Protein AF-0000000080534822 (afdb_homodimer)

Structure (mmCIF, N/CA/C/O backbone):
data_AF-0000000080534822-model_v1
#
loop_
_entity.id
_entity.type
_entity.pdbx_description
1 polymer 'Transmembrane HemY porphyrin biosynthesis protein'
#
loop_
_atom_site.group_PDB
_atom_site.id
_atom_site.type_symbol
_atom_site.label_atom_id
_atom_site.label_alt_id
_atom_site.label_comp_id
_atom_site.label_asym_id
_atom_site.label_entity_id
_atom_site.label_seq_id
_atom_site.pdbx_PDB_ins_code
_atom_site.Cartn_x
_atom_site.Cartn_y
_atom_site.Cartn_z
_atom_site.occupancy
_atom_site.B_iso_or_equiv
_atom_site.auth_seq_id
_atom_site.auth_comp_id
_atom_site.auth_asym_id
_atom_site.auth_atom_id
_atom_site.pdbx_PDB_model_num
ATOM 1 N N . MET A 1 1 ? -11.164 49.094 17.672 1 33.31 1 MET A N 1
ATOM 2 C CA . MET A 1 1 ? -11.812 50.375 17.422 1 33.31 1 MET A CA 1
ATOM 3 C C . MET A 1 1 ? -11.477 51.375 18.531 1 33.31 1 MET A C 1
ATOM 5 O O . MET A 1 1 ? -11.773 52.562 18.406 1 33.31 1 MET A O 1
ATOM 9 N N . LYS A 1 2 ? -11.211 50.75 19.734 1 49.88 2 LYS A N 1
ATOM 10 C CA . LYS A 1 2 ? -11.367 51.469 21 1 49.88 2 LYS A CA 1
ATOM 11 C C . LYS A 1 2 ? -10.117 52.281 21.328 1 49.88 2 LYS A C 1
ATOM 13 O O . LYS A 1 2 ? -10.117 53.062 22.281 1 49.88 2 LYS A O 1
ATOM 18 N N . PRO A 1 3 ? -8.992 51.906 20.75 1 45.91 3 PRO A N 1
ATOM 19 C CA . PRO A 1 3 ? -7.832 52.656 21.25 1 45.91 3 PRO A CA 1
ATOM 20 C C . PRO A 1 3 ? -7.816 54.094 20.781 1 45.91 3 PRO A C 1
ATOM 22 O O . PRO A 1 3 ? -7.359 55 21.5 1 45.91 3 PRO A O 1
ATOM 25 N N . LEU A 1 4 ? -8.336 54.312 19.578 1 47 4 LEU A N 1
ATOM 26 C CA . LEU A 1 4 ? -8.43 55.688 19.062 1 47 4 LEU A CA 1
ATOM 27 C C . LEU A 1 4 ? -9.383 56.531 19.906 1 47 4 LEU A C 1
ATOM 29 O O . LEU A 1 4 ? -9.133 57.719 20.156 1 47 4 LEU A O 1
ATOM 33 N N . GLN A 1 5 ? -10.398 55.875 20.391 1 49.84 5 GLN A N 1
ATOM 34 C CA . GLN A 1 5 ? -11.367 56.594 21.219 1 49.84 5 GLN A CA 1
ATOM 35 C C . GLN A 1 5 ? -10.75 56.969 22.562 1 49.84 5 GLN A C 1
ATOM 37 O O . GLN A 1 5 ? -10.992 58.094 23.078 1 49.84 5 GLN A O 1
ATOM 42 N N . SER A 1 6 ? -9.891 56.125 23 1 52.34 6 SER A N 1
ATOM 43 C CA . SER A 1 6 ? -9.258 56.406 24.281 1 52.34 6 SER A CA 1
ATOM 44 C C . SER A 1 6 ? -8.234 57.531 24.156 1 52.34 6 SER A C 1
ATOM 46 O O . SER A 1 6 ? -8.109 58.375 25.047 1 52.34 6 SER A O 1
ATOM 48 N N . LEU A 1 7 ? -7.57 57.562 23.047 1 51.44 7 LEU A N 1
ATOM 49 C CA . LEU A 1 7 ? -6.633 58.656 22.781 1 51.44 7 LEU A CA 1
ATOM 50 C C . LEU A 1 7 ? -7.375 59.969 22.609 1 51.44 7 LEU A C 1
ATOM 52 O O . LEU A 1 7 ? -6.941 61 23.141 1 51.44 7 LEU A O 1
ATOM 56 N N . VAL A 1 8 ? -8.477 59.938 21.891 1 53.88 8 VAL A N 1
ATOM 57 C CA . VAL A 1 8 ? -9.297 61.125 21.703 1 53.88 8 VAL A CA 1
ATOM 58 C C . VAL A 1 8 ? -9.859 61.562 23.047 1 53.88 8 VAL A C 1
ATOM 60 O O . VAL A 1 8 ? -9.875 62.75 23.359 1 53.88 8 VAL A O 1
ATOM 63 N N . VAL A 1 9 ? -10.203 60.594 23.875 1 55.69 9 VAL A N 1
ATOM 64 C CA . VAL A 1 9 ? -10.727 60.906 25.203 1 55.69 9 VAL A CA 1
ATOM 65 C C . VAL A 1 9 ? -9.617 61.469 26.078 1 55.69 9 VAL A C 1
ATOM 67 O O . VAL A 1 9 ? -9.828 62.438 26.812 1 55.69 9 VAL A O 1
ATOM 70 N N . LEU A 1 10 ? -8.406 60.969 25.828 1 54.16 10 LEU A N 1
ATOM 71 C CA . LEU A 1 10 ? -7.258 61.438 26.594 1 54.16 10 LEU A CA 1
ATOM 72 C C . LEU A 1 10 ? -6.832 62.844 26.109 1 54.16 10 LEU A C 1
ATOM 74 O O . LEU A 1 10 ? -6.551 63.719 26.922 1 54.16 10 LEU A O 1
ATOM 78 N N . LEU A 1 11 ? -6.84 63.031 24.828 1 55.34 11 LEU A N 1
ATOM 79 C CA . LEU A 1 11 ? -6.539 64.375 24.266 1 55.34 11 LEU A CA 1
ATOM 80 C C . LEU A 1 11 ? -7.598 65.375 24.672 1 55.34 11 LEU A C 1
ATOM 82 O O . LEU A 1 11 ? -7.273 66.5 25 1 55.34 11 LEU A O 1
ATOM 86 N N . LEU A 1 12 ? -8.812 64.875 24.609 1 54.03 12 LEU A N 1
ATOM 87 C CA . LEU A 1 12 ? -9.898 65.75 25.062 1 54.03 12 LEU A CA 1
ATOM 88 C C . LEU A 1 12 ? -9.773 66.062 26.547 1 54.03 12 LEU A C 1
ATOM 90 O O . LEU A 1 12 ? -10 67.188 26.969 1 54.03 12 LEU A O 1
ATOM 94 N N . ALA A 1 13 ? -9.25 65.125 27.234 1 57.16 13 ALA A N 1
ATOM 95 C CA . ALA A 1 13 ? -9.062 65.312 28.672 1 57.16 13 ALA A CA 1
ATOM 96 C C . ALA A 1 13 ? -7.906 66.25 28.953 1 57.16 13 ALA A C 1
ATOM 98 O O . ALA A 1 13 ? -8.008 67.125 29.828 1 57.16 13 ALA A O 1
ATOM 99 N N . VAL A 1 14 ? -6.84 66.188 28.188 1 58.12 14 VAL A N 1
ATOM 100 C CA . VAL A 1 14 ? -5.703 67.125 28.344 1 58.12 14 VAL A CA 1
ATOM 101 C C . VAL A 1 14 ? -6.078 68.5 27.859 1 58.12 14 VAL A C 1
ATOM 103 O O . VAL A 1 14 ? -5.738 69.5 28.5 1 58.12 14 VAL A O 1
ATOM 106 N N . ALA A 1 15 ? -6.812 68.562 26.75 1 55.88 15 ALA A N 1
ATOM 107 C CA . ALA A 1 15 ? -7.285 69.812 26.25 1 55.88 15 ALA A CA 1
ATOM 108 C C . ALA A 1 15 ? -8.219 70.5 27.266 1 55.88 15 ALA A C 1
ATOM 110 O O . ALA A 1 15 ? -8.109 71.688 27.516 1 55.88 15 ALA A O 1
ATOM 111 N N . ILE A 1 16 ? -9.086 69.75 27.844 1 55.38 16 ILE A N 1
ATOM 112 C CA . ILE A 1 16 ? -9.992 70.25 28.859 1 55.38 16 ILE A CA 1
ATOM 113 C C . ILE A 1 16 ? -9.203 70.688 30.094 1 55.38 16 ILE A C 1
ATOM 115 O O . ILE A 1 16 ? -9.492 71.688 30.703 1 55.38 16 ILE A O 1
ATOM 119 N N . GLY A 1 17 ? -8.172 69.938 30.312 1 54.22 17 GLY A N 1
ATOM 120 C CA . GLY A 1 17 ? -7.328 70.312 31.453 1 54.22 17 GLY A CA 1
ATOM 121 C C . GLY A 1 17 ? -6.57 71.625 31.234 1 54.22 17 GLY A C 1
ATOM 122 O O . GLY A 1 17 ? -6.496 72.438 32.125 1 54.22 17 GLY A O 1
ATOM 123 N N . VAL A 1 18 ? -6.062 71.75 30.047 1 54.41 18 VAL A N 1
ATOM 124 C CA . VAL A 1 18 ? -5.336 73 29.719 1 54.41 18 VAL A CA 1
ATOM 125 C C . VAL A 1 18 ? -6.309 74.188 29.656 1 54.41 18 VAL A C 1
ATOM 127 O O . VAL A 1 18 ? -6.02 75.25 30.188 1 54.41 18 VAL A O 1
ATOM 130 N N . VAL A 1 19 ? -7.438 74 29.031 1 54.78 19 VAL A N 1
ATOM 131 C CA . VAL A 1 19 ? -8.438 75.062 28.969 1 54.78 19 VAL A CA 1
ATOM 132 C C . VAL A 1 19 ? -8.961 75.375 30.375 1 54.78 19 VAL A C 1
ATOM 134 O O . VAL A 1 19 ? -9.141 76.5 30.734 1 54.78 19 VAL A O 1
ATOM 137 N N . ALA A 1 20 ? -9.055 74.312 31.141 1 52.5 20 ALA A N 1
ATOM 138 C CA . ALA A 1 20 ? -9.508 74.5 32.5 1 52.5 20 ALA A CA 1
ATOM 139 C C . ALA A 1 20 ? -8.438 75.25 33.344 1 52.5 20 ALA A C 1
ATOM 141 O O . ALA A 1 20 ? -8.758 76.125 34.156 1 52.5 20 ALA A O 1
ATOM 142 N N . ALA A 1 21 ? -7.227 74.938 33.094 1 50.47 21 ALA A N 1
ATOM 143 C CA . ALA A 1 21 ? -6.141 75.625 33.781 1 50.47 21 ALA A CA 1
ATOM 144 C C . ALA A 1 21 ? -6.027 77.062 33.344 1 50.47 21 ALA A C 1
ATOM 146 O O . ALA A 1 21 ? -5.781 77.938 34.156 1 50.47 21 ALA A O 1
ATOM 147 N N . GLN A 1 22 ? -6.152 77.438 32.094 1 50.56 22 GLN A N 1
ATOM 148 C CA . GLN A 1 22 ? -6.152 78.812 31.609 1 50.56 22 GLN A CA 1
ATOM 149 C C . GLN A 1 22 ? -7.387 79.562 32.094 1 50.56 22 GLN A C 1
ATOM 151 O O . GLN A 1 22 ? -7.305 80.75 32.438 1 50.56 22 GLN A O 1
ATOM 156 N N . TRP A 1 23 ? -8.492 78.812 32 1 48.94 23 TRP A N 1
ATOM 157 C CA . TRP A 1 23 ? -9.711 79.438 32.5 1 48.94 23 TRP A CA 1
ATOM 158 C C . TRP A 1 23 ? -9.641 79.625 34 1 48.94 23 TRP A C 1
ATOM 160 O O . TRP A 1 23 ? -10.133 80.625 34.531 1 48.94 23 TRP A O 1
ATOM 170 N N . LEU A 1 24 ? -8.914 78.812 34.688 1 48.59 24 LEU A N 1
ATOM 171 C CA . LEU A 1 24 ? -8.711 79 36.125 1 48.59 24 LEU A CA 1
ATOM 172 C C . LEU A 1 24 ? -7.766 80.125 36.375 1 48.59 24 LEU A C 1
ATOM 174 O O . LEU A 1 24 ? -7.852 80.812 37.406 1 48.59 24 LEU A O 1
ATOM 178 N N . GLY A 1 25 ? -6.797 80.375 35.594 1 46.94 25 GLY A N 1
ATOM 179 C CA . GLY A 1 25 ? -5.934 81.562 35.719 1 46.94 25 GLY A CA 1
ATOM 180 C C . GLY A 1 25 ? -6.629 82.875 35.344 1 46.94 25 GLY A C 1
ATOM 181 O O . GLY A 1 25 ? -6.062 83.938 35.531 1 46.94 25 GLY A O 1
ATOM 182 N N . ALA A 1 26 ? -7.66 82.812 34.5 1 44.97 26 ALA A N 1
ATOM 183 C CA . ALA A 1 26 ? -8.305 84.062 34.156 1 44.97 26 ALA A CA 1
ATOM 184 C C . ALA A 1 26 ? -9.141 84.625 35.312 1 44.97 26 ALA A C 1
ATOM 186 O O . ALA A 1 26 ? -9.852 83.875 35.969 1 44.97 26 ALA A O 1
ATOM 187 N N . ASP A 1 27 ? -8.578 85.562 36.062 1 44.53 27 ASP A N 1
ATOM 188 C CA . ASP A 1 27 ? -9.094 86.375 37.188 1 44.53 27 ASP A CA 1
ATOM 189 C C . ASP A 1 27 ? -10.602 86.562 37.062 1 44.53 27 ASP A C 1
ATOM 191 O O . ASP A 1 27 ? -11.289 86.812 38.062 1 44.53 27 ASP A O 1
ATOM 195 N N . ASP A 1 28 ? -11.117 86.688 35.75 1 42.97 28 ASP A N 1
ATOM 196 C CA . ASP A 1 28 ? -12.477 87.188 35.656 1 42.97 28 ASP A CA 1
ATOM 197 C C . ASP A 1 28 ? -13.492 86.125 36.094 1 42.97 28 ASP A C 1
ATOM 199 O O . ASP A 1 28 ? -14.695 86.375 36.031 1 42.97 28 ASP A O 1
ATOM 203 N N . LEU A 1 29 ? -13.156 84.875 36.188 1 44.5 29 LEU A N 1
ATOM 204 C CA . LEU A 1 29 ? -14.188 83.938 36.562 1 44.5 29 LEU A CA 1
ATOM 205 C C . LEU A 1 29 ? -14.445 83.875 38.062 1 44.5 29 LEU A C 1
ATOM 207 O O . LEU A 1 29 ? -15.203 83.062 38.562 1 44.5 29 LEU A O 1
ATOM 211 N N . ASN A 1 30 ? -13.789 84.688 38.875 1 45.41 30 ASN A N 1
ATOM 212 C CA . ASN A 1 30 ? -14.094 84.812 40.281 1 45.41 30 ASN A CA 1
ATOM 213 C C . ASN A 1 30 ? -15.539 85.25 40.5 1 45.41 30 ASN A C 1
ATOM 215 O O . ASN A 1 30 ? -15.977 85.438 41.656 1 45.41 30 ASN A O 1
ATOM 219 N N . ARG A 1 31 ? -16.109 85.875 39.438 1 45.66 31 ARG A N 1
ATOM 220 C CA . ARG A 1 31 ? -17.469 86.312 39.75 1 45.66 31 ARG A CA 1
ATOM 221 C C . ARG A 1 31 ? -18.422 85.125 39.906 1 45.66 31 ARG A C 1
ATOM 223 O O . ARG A 1 31 ? -19.531 85.312 40.406 1 45.66 31 ARG A O 1
ATOM 230 N N . PHE A 1 32 ? -18.125 84.125 39.094 1 39.53 32 PHE A N 1
ATOM 231 C CA . PHE A 1 32 ? -19.141 83.062 39.094 1 39.53 32 PHE A CA 1
ATOM 232 C C . PHE A 1 32 ? -18.922 82.062 40.25 1 39.53 32 PHE A C 1
ATOM 234 O O . PHE A 1 32 ? -18.031 81.188 40.156 1 39.53 32 PHE A O 1
ATOM 241 N N . GLY A 1 33 ? -19.766 82.125 41.438 1 50.12 33 GLY A N 1
ATOM 242 C CA . GLY A 1 33 ? -20.25 81.312 42.562 1 50.12 33 GLY A CA 1
ATOM 243 C C . GLY A 1 33 ? -19.125 80.812 43.438 1 50.12 33 GLY A C 1
ATOM 244 O O . GLY A 1 33 ? -18.047 80.5 42.969 1 50.12 33 GLY A O 1
ATOM 245 N N . GLU A 1 34 ? -18.812 81.438 44.562 1 49.22 34 GLU A N 1
ATOM 246 C CA . GLU A 1 34 ? -17.859 81.125 45.625 1 49.22 34 GLU A CA 1
ATOM 247 C C . GLU A 1 34 ? -18.281 79.812 46.344 1 49.22 34 GLU A C 1
ATOM 249 O O . GLU A 1 34 ? -19.438 79.688 46.75 1 49.22 34 GLU A O 1
ATOM 254 N N . VAL A 1 35 ? -17.953 78.688 45.906 1 51.94 35 VAL A N 1
ATOM 255 C CA . VAL A 1 35 ? -18.25 77.5 46.688 1 51.94 35 VAL A CA 1
ATOM 256 C C . VAL A 1 35 ? -17.297 77.375 47.875 1 51.94 35 VAL A C 1
ATOM 258 O O . VAL A 1 35 ? -16.078 77.5 47.719 1 51.94 35 VAL A O 1
ATOM 261 N N . THR A 1 36 ? -17.797 77.875 49.094 1 51.44 36 THR A N 1
ATOM 262 C CA . THR A 1 36 ? -17.062 77.812 50.344 1 51.44 36 THR A CA 1
ATOM 263 C C . THR A 1 36 ? -17.172 76.375 50.938 1 51.44 36 THR A C 1
ATOM 265 O O . THR A 1 36 ? -18.266 75.875 51.156 1 51.44 36 THR A O 1
ATOM 268 N N . LEU A 1 37 ? -16.359 75.5 50.531 1 47.19 37 LEU A N 1
ATOM 269 C CA . LEU A 1 37 ? -16.312 74.188 51.188 1 47.19 37 LEU A CA 1
ATOM 270 C C . LEU A 1 37 ? -15.734 74.312 52.594 1 47.19 37 LEU A C 1
ATOM 272 O O . LEU A 1 37 ? -14.586 74.75 52.75 1 47.19 37 LEU A O 1
ATOM 276 N N . ARG A 1 38 ? -16.688 74.562 53.656 1 50.06 38 ARG A N 1
ATOM 277 C CA . ARG A 1 38 ? -16.344 74.625 55.094 1 50.06 38 ARG A CA 1
ATOM 278 C C . ARG A 1 38 ? -16.047 73.25 55.688 1 50.06 38 ARG A C 1
ATOM 280 O O . ARG A 1 38 ? -16.938 72.438 55.781 1 50.06 38 ARG A O 1
ATOM 287 N N . TYR A 1 39 ? -14.969 72.625 55.344 1 47.91 39 TYR A N 1
ATOM 288 C CA . TYR A 1 39 ? -14.727 71.375 56.062 1 47.91 39 TYR A CA 1
ATOM 289 C C . TYR A 1 39 ? -13.82 71.625 57.281 1 47.91 39 TYR A C 1
ATOM 291 O O . TYR A 1 39 ? -12.68 72.062 57.125 1 47.91 39 TYR A O 1
ATOM 299 N N . GLY A 1 40 ? -14.188 71.375 58.562 1 53.16 40 GLY A N 1
ATOM 300 C CA . GLY A 1 40 ? -13.648 71.312 59.906 1 53.16 40 GLY A CA 1
ATOM 301 C C . GLY A 1 40 ? -12.852 72.5 60.281 1 53.16 40 GLY A C 1
ATOM 302 O O . GLY A 1 40 ? -11.867 72.438 61.031 1 53.16 40 GLY A O 1
ATOM 303 N N . GLY A 1 41 ? -13.156 73.812 59.875 1 54.62 41 GLY A N 1
ATOM 304 C CA . GLY A 1 41 ? -12.617 75.062 60.312 1 54.62 41 GLY A CA 1
ATOM 305 C C . GLY A 1 41 ? -11.898 75.812 59.188 1 54.62 41 GLY A C 1
ATOM 306 O O . GLY A 1 41 ? -11.461 76.938 59.375 1 54.62 41 GLY A O 1
ATOM 307 N N . TYR A 1 42 ? -11.086 75.188 58.344 1 47.12 42 TYR A N 1
ATOM 308 C CA . TYR A 1 42 ? -10.375 75.812 57.25 1 47.12 42 TYR A CA 1
ATOM 309 C C . TYR A 1 42 ? -11.336 76.25 56.156 1 47.12 42 TYR A C 1
ATOM 311 O O . TYR A 1 42 ? -12.094 75.375 55.656 1 47.12 42 TYR A O 1
ATOM 319 N N . ASP A 1 43 ? -11.844 77.562 56.062 1 50.25 43 ASP A N 1
ATOM 320 C CA . ASP A 1 43 ? -12.711 78.125 55.031 1 50.25 43 ASP A CA 1
ATOM 321 C C . ASP A 1 43 ? -11.992 78.188 53.688 1 50.25 43 ASP A C 1
ATOM 323 O O . ASP A 1 43 ? -11.078 79 53.5 1 50.25 43 ASP A O 1
ATOM 327 N N . TYR A 1 44 ? -11.719 77.062 53.125 1 48.38 44 TYR A N 1
ATOM 328 C CA . TYR A 1 44 ? -11.172 77.125 51.781 1 48.38 44 TYR A CA 1
ATOM 329 C C . TYR A 1 44 ? -12.164 77.688 50.781 1 48.38 44 TYR A C 1
ATOM 331 O O . TYR A 1 44 ? -13.281 77.188 50.656 1 48.38 44 TYR A O 1
ATOM 339 N N . HIS A 1 45 ? -12.141 79.062 50.656 1 50.06 45 HIS A N 1
ATOM 340 C CA . HIS A 1 45 ? -12.938 79.75 49.656 1 50.06 45 HIS A CA 1
ATOM 341 C C . HIS A 1 45 ? -12.555 79.312 48.25 1 50.06 45 HIS A C 1
ATOM 343 O O . HIS A 1 45 ? -11.453 79.625 47.781 1 50.06 45 HIS A O 1
ATOM 349 N N . SER A 1 46 ? -12.906 78.125 47.906 1 53.19 46 SER A N 1
ATOM 350 C CA . SER A 1 46 ? -12.57 77.75 46.531 1 53.19 46 SER A CA 1
ATOM 351 C C . SER A 1 46 ? -13.719 78.125 45.594 1 53.19 46 SER A C 1
ATOM 353 O O . SER A 1 46 ? -14.859 78.312 46 1 53.19 46 SER A O 1
ATOM 355 N N . ASN A 1 47 ? -13.477 78.875 44.469 1 53.44 47 ASN A N 1
ATOM 356 C CA . ASN A 1 47 ? -14.469 79.188 43.469 1 53.44 47 ASN A CA 1
ATOM 357 C C . ASN A 1 47 ? -14.977 77.938 42.75 1 53.44 47 ASN A C 1
ATOM 359 O O . ASN A 1 47 ? -14.273 76.938 42.688 1 53.44 47 ASN A O 1
ATOM 363 N N . LEU A 1 48 ? -16.422 77.938 42.531 1 56.84 48 LEU A N 1
ATOM 364 C CA . LEU A 1 48 ? -17.156 76.812 41.875 1 56.84 48 LEU A CA 1
ATOM 365 C C . LEU A 1 48 ? -16.391 76.312 40.688 1 56.84 48 LEU A C 1
ATOM 367 O O . LEU A 1 48 ? -16.281 75.062 40.5 1 56.84 48 LEU A O 1
ATOM 371 N N . PRO A 1 49 ? -15.859 77.188 39.938 1 58.75 49 PRO A N 1
ATOM 372 C CA . PRO A 1 49 ? -15.172 76.625 38.75 1 58.75 49 PRO A CA 1
ATOM 373 C C . PRO A 1 49 ? -13.883 75.875 39.125 1 58.75 49 PRO A C 1
ATOM 375 O O . PRO A 1 49 ? -13.539 74.875 38.469 1 58.75 49 PRO A O 1
ATOM 378 N N . LYS A 1 50 ? -13.305 76.375 40.219 1 60.12 50 LYS A N 1
ATOM 379 C CA . LYS A 1 50 ? -12.094 75.625 40.656 1 60.12 50 LYS A CA 1
ATOM 380 C C . LYS A 1 50 ? -12.422 74.25 41.188 1 60.12 50 LYS A C 1
ATOM 382 O O . LYS A 1 50 ? -11.703 73.312 40.938 1 60.12 50 LYS A O 1
ATOM 387 N N . VAL A 1 51 ? -13.492 74.188 41.938 1 60.38 51 VAL A N 1
ATOM 388 C CA . VAL A 1 51 ? -13.906 72.875 42.469 1 60.38 51 VAL A CA 1
ATOM 389 C C . VAL A 1 51 ? -14.336 72 41.312 1 60.38 51 VAL A C 1
ATOM 391 O O . VAL A 1 51 ? -14.031 70.812 41.312 1 60.38 51 VAL A O 1
ATOM 394 N N . ALA A 1 52 ? -15.039 72.5 40.406 1 58.75 52 ALA A N 1
ATOM 395 C CA . ALA A 1 52 ? -15.453 71.75 39.25 1 58.75 52 ALA A CA 1
ATOM 396 C C . ALA A 1 52 ? -14.242 71.25 38.469 1 58.75 52 ALA A C 1
ATOM 398 O O . ALA A 1 52 ? -14.203 70.062 38.031 1 58.75 52 ALA A O 1
ATOM 399 N N . LEU A 1 53 ? -13.336 72.125 38.375 1 60.75 53 LEU A N 1
ATOM 400 C CA . LEU A 1 53 ? -12.125 71.75 37.656 1 60.75 53 LEU A CA 1
ATOM 401 C C . LEU A 1 53 ? -11.328 70.688 38.406 1 60.75 53 LEU A C 1
ATOM 403 O O . LEU A 1 53 ? -10.812 69.75 37.844 1 60.75 53 LEU A O 1
ATOM 407 N N . LEU A 1 54 ? -11.297 70.875 39.719 1 61.06 54 LEU A N 1
ATOM 408 C CA . LEU A 1 54 ? -10.594 69.938 40.531 1 61.06 54 LEU A CA 1
ATOM 409 C C . LEU A 1 54 ? -11.281 68.562 40.5 1 61.06 54 LEU A C 1
ATOM 411 O O . LEU A 1 54 ? -10.617 67.5 40.469 1 61.06 54 LEU A O 1
ATOM 415 N N . SER A 1 55 ? -12.562 68.625 40.406 1 61.78 55 SER A N 1
ATOM 416 C CA . SER A 1 55 ? -13.312 67.375 40.312 1 61.78 55 SER A CA 1
ATOM 417 C C . SER A 1 55 ? -13.062 66.688 38.969 1 61.78 55 SER A C 1
ATOM 419 O O . SER A 1 55 ? -12.906 65.438 38.906 1 61.78 55 SER A O 1
ATOM 421 N N . VAL A 1 56 ? -13.055 67.438 37.938 1 61.19 56 VAL A N 1
ATOM 422 C CA . VAL A 1 56 ? -12.805 66.875 36.625 1 61.19 56 VAL A CA 1
ATOM 423 C C . VAL A 1 56 ? -11.398 66.312 36.562 1 61.19 56 VAL A C 1
ATOM 425 O O . VAL A 1 56 ? -11.188 65.25 36.031 1 61.19 56 VAL A O 1
ATOM 428 N N . ILE A 1 57 ? -10.422 67 37.156 1 60.53 57 ILE A N 1
ATOM 429 C CA . ILE A 1 57 ? -9.039 66.5 37.188 1 60.53 57 ILE A CA 1
ATOM 430 C C . ILE A 1 57 ? -8.953 65.25 38.031 1 60.53 57 ILE A C 1
ATOM 432 O O . ILE A 1 57 ? -8.258 64.312 37.625 1 60.53 57 ILE A O 1
ATOM 436 N N . ALA A 1 58 ? -9.727 65.125 39.062 1 62.03 58 ALA A N 1
ATOM 437 C CA . ALA A 1 58 ? -9.742 63.938 39.906 1 62.03 58 ALA A CA 1
ATOM 438 C C . ALA A 1 58 ? -10.289 62.75 39.156 1 62.03 58 ALA A C 1
ATOM 440 O O . ALA A 1 58 ? -9.742 61.625 39.25 1 62.03 58 ALA A O 1
ATOM 441 N N . VAL A 1 59 ? -11.312 62.969 38.406 1 62.19 59 VAL A N 1
ATOM 442 C CA . VAL A 1 59 ? -11.945 61.875 37.656 1 62.19 59 VAL A CA 1
ATOM 443 C C . VAL A 1 59 ? -11.008 61.406 36.531 1 62.19 59 VAL A C 1
ATOM 445 O O . VAL A 1 59 ? -10.875 60.219 36.281 1 62.19 59 VAL A O 1
ATOM 448 N N . LEU A 1 60 ? -10.344 62.312 35.969 1 62.12 60 LEU A N 1
ATOM 449 C CA . LEU A 1 60 ? -9.398 62 34.906 1 62.12 60 LEU A CA 1
ATOM 450 C C . LEU A 1 60 ? -8.203 61.219 35.438 1 62.12 60 LEU A C 1
ATOM 452 O O . LEU A 1 60 ? -7.742 60.25 34.812 1 62.12 60 LEU A O 1
ATOM 456 N N . VAL A 1 61 ? -7.777 61.625 36.625 1 61.94 61 VAL A N 1
ATOM 457 C CA . VAL A 1 61 ? -6.66 60.938 37.25 1 61.94 61 VAL A CA 1
ATOM 458 C C . VAL A 1 61 ? -7.074 59.5 37.625 1 61.94 61 VAL A C 1
ATOM 460 O O . VAL A 1 61 ? -6.316 58.562 37.438 1 61.94 61 VAL A O 1
ATOM 463 N N . LEU A 1 62 ? -8.242 59.281 38.031 1 62.12 62 LEU A N 1
ATOM 464 C CA . LEU A 1 62 ? -8.75 57.969 38.375 1 62.12 62 LEU A CA 1
ATOM 465 C C . LEU A 1 62 ? -8.914 57.094 37.156 1 62.12 62 LEU A C 1
ATOM 467 O O . LEU A 1 62 ? -8.609 55.906 37.188 1 62.12 62 LEU A O 1
ATOM 471 N N . TRP A 1 63 ? -9.359 57.688 36.156 1 60.25 63 TRP A N 1
ATOM 472 C CA . TRP A 1 63 ? -9.508 56.969 34.875 1 60.25 63 TRP A CA 1
ATOM 473 C C . TRP A 1 63 ? -8.148 56.531 34.344 1 60.25 63 TRP A C 1
ATOM 475 O O . TRP A 1 63 ? -7.984 55.406 33.875 1 60.25 63 TRP A O 1
ATOM 485 N N . LEU A 1 64 ? -7.203 57.406 34.5 1 60.75 64 LEU A N 1
ATOM 486 C CA . LEU A 1 64 ? -5.848 57.125 34.031 1 60.75 64 LEU A CA 1
ATOM 487 C C . LEU A 1 64 ? -5.195 56.031 34.906 1 60.75 64 LEU A C 1
ATOM 489 O O . LEU A 1 64 ? -4.535 55.125 34.375 1 60.75 64 LEU A O 1
ATOM 493 N N . LEU A 1 65 ? -5.48 56.125 36.125 1 59.41 65 LEU A N 1
ATOM 494 C CA . LEU A 1 65 ? -4.957 55.125 37.031 1 59.41 65 LEU A CA 1
ATOM 495 C C . LEU A 1 65 ? -5.57 53.75 36.75 1 59.41 65 LEU A C 1
ATOM 497 O O . LEU A 1 65 ? -4.867 52.75 36.75 1 59.41 65 LEU A O 1
ATOM 501 N N . TRP A 1 66 ? -6.75 53.719 36.375 1 58.12 66 TRP A N 1
ATOM 502 C CA . TRP A 1 66 ? -7.438 52.469 36.062 1 58.12 66 TRP A CA 1
ATOM 503 C C . TRP A 1 66 ? -6.926 51.906 34.719 1 58.12 66 TRP A C 1
ATOM 505 O O . TRP A 1 66 ? -6.703 50.688 34.625 1 58.12 66 TRP A O 1
ATOM 515 N N . SER A 1 67 ? -6.715 52.75 33.844 1 59.53 67 SER A N 1
ATOM 516 C CA . SER A 1 67 ? -6.211 52.312 32.562 1 59.53 67 SER A CA 1
ATOM 517 C C . SER A 1 67 ? -4.793 51.781 32.656 1 59.53 67 SER A C 1
ATOM 519 O O . SER A 1 67 ? -4.438 50.812 31.984 1 59.53 67 SER A O 1
ATOM 521 N N . LEU A 1 68 ? -4.125 52.375 33.594 1 57.97 68 LEU A N 1
ATOM 522 C CA . LEU A 1 68 ? -2.746 51.969 33.812 1 57.97 68 LEU A CA 1
ATOM 523 C C . LEU A 1 68 ? -2.695 50.625 34.531 1 57.97 68 LEU A C 1
ATOM 525 O O . LEU A 1 68 ? -1.841 49.781 34.219 1 57.97 68 LEU A O 1
ATOM 529 N N . ILE A 1 69 ? -3.602 50.438 35.375 1 57.25 69 ILE A N 1
ATOM 530 C CA . ILE A 1 69 ? -3.639 49.188 36.094 1 57.25 69 ILE A CA 1
ATOM 531 C C . ILE A 1 69 ? -4.164 48.062 35.188 1 57.25 69 ILE A C 1
ATOM 533 O O . ILE A 1 69 ? -3.689 46.938 35.25 1 57.25 69 ILE A O 1
ATOM 537 N N . ALA A 1 70 ? -5.004 48.375 34.281 1 55.47 70 ALA A N 1
ATOM 538 C CA . ALA A 1 70 ? -5.617 47.375 33.406 1 55.47 70 ALA A CA 1
ATOM 539 C C . ALA A 1 70 ? -4.703 47.062 32.219 1 55.47 70 ALA A C 1
ATOM 541 O O . ALA A 1 70 ? -4.828 46 31.609 1 55.47 70 ALA A O 1
ATOM 542 N N . ALA A 1 71 ? -3.791 47.969 31.969 1 57.41 71 ALA A N 1
ATOM 543 C CA . ALA A 1 71 ? -2.916 47.875 30.812 1 57.41 71 ALA A CA 1
ATOM 544 C C . ALA A 1 71 ? -2.035 46.625 30.906 1 57.41 71 ALA A C 1
ATOM 546 O O . ALA A 1 71 ? -1.907 45.875 29.938 1 57.41 71 ALA A O 1
ATOM 547 N N . PRO A 1 72 ? -1.489 46.5 32.125 1 58.19 72 PRO A N 1
ATOM 548 C CA . PRO A 1 72 ? -0.64 45.312 32.188 1 58.19 72 PRO A CA 1
ATOM 549 C C . PRO A 1 72 ? -1.433 44 32.031 1 58.19 72 PRO A C 1
ATOM 551 O O . PRO A 1 72 ? -0.919 43.031 31.484 1 58.19 72 PRO A O 1
ATOM 554 N N . PHE A 1 73 ? -2.617 44 32.5 1 57.59 73 PHE A N 1
ATOM 555 C CA . PHE A 1 73 ? -3.402 42.781 32.375 1 57.59 73 PHE A CA 1
ATOM 556 C C . PHE A 1 73 ? -3.797 42.5 30.938 1 57.59 73 PHE A C 1
ATOM 558 O O . PHE A 1 73 ? -3.793 41.344 30.5 1 57.59 73 PHE A O 1
ATOM 565 N N . ARG A 1 74 ? -4.086 43.5 30.281 1 59.09 74 ARG A N 1
ATOM 566 C CA . ARG A 1 74 ? -4.367 43.344 28.859 1 59.09 74 ARG A CA 1
ATOM 567 C C . ARG A 1 74 ? -3.104 42.969 28.094 1 59.09 74 ARG A C 1
ATOM 569 O O . ARG A 1 74 ? -3.152 42.156 27.156 1 59.09 74 ARG A O 1
ATOM 576 N N . ALA A 1 75 ? -2.023 43.5 28.547 1 60.59 75 ALA A N 1
ATOM 577 C CA . ALA A 1 75 ? -0.745 43.219 27.906 1 60.59 75 ALA A CA 1
ATOM 578 C C . ALA A 1 75 ? -0.312 41.781 28.156 1 60.59 75 ALA A C 1
ATOM 580 O O . ALA A 1 75 ? 0.241 41.125 27.266 1 60.59 75 ALA A O 1
ATOM 581 N N . TRP A 1 76 ? -0.679 41.344 29.375 1 60.56 76 TRP A N 1
ATOM 582 C CA . TRP A 1 76 ? -0.318 39.969 29.688 1 60.56 76 TRP A CA 1
ATOM 583 C C . TRP A 1 76 ? -1.14 38.969 28.859 1 60.56 76 TRP A C 1
ATOM 585 O O . TRP A 1 76 ? -0.606 38 28.344 1 60.56 76 TRP A O 1
ATOM 595 N N . GLY A 1 77 ? -2.402 39.219 28.75 1 61.56 77 GLY A N 1
ATOM 596 C CA . GLY A 1 77 ? -3.229 38.375 27.906 1 61.56 77 GLY A CA 1
ATOM 597 C C . GLY A 1 77 ? -2.783 38.344 26.469 1 61.56 77 GLY A C 1
ATOM 598 O O . GLY A 1 77 ? -2.746 37.281 25.828 1 61.56 77 GLY A O 1
ATOM 599 N N . ARG A 1 78 ? -2.396 39.531 26.078 1 64.56 78 ARG A N 1
ATOM 600 C CA . ARG A 1 78 ? -1.905 39.656 24.703 1 64.56 78 ARG A CA 1
ATOM 601 C C . ARG A 1 78 ? -0.563 38.969 24.531 1 64.56 78 ARG A C 1
ATOM 603 O O . ARG A 1 78 ? -0.304 38.344 23.5 1 64.56 78 ARG A O 1
ATOM 610 N N . TYR A 1 79 ? 0.218 39.031 25.594 1 66.25 79 TYR A N 1
ATOM 611 C CA . TYR A 1 79 ? 1.519 38.375 25.547 1 66.25 79 TYR A CA 1
ATOM 612 C C . TYR A 1 79 ? 1.36 36.844 25.469 1 66.25 79 TYR A C 1
ATOM 614 O O . TYR A 1 79 ? 2.025 36.188 24.672 1 66.25 79 TYR A O 1
ATOM 622 N N . ARG A 1 80 ? 0.417 36.375 26.266 1 67.5 80 ARG A N 1
ATOM 623 C CA . ARG A 1 80 ? 0.198 34.938 26.266 1 67.5 80 ARG A CA 1
ATOM 624 C C . ARG A 1 80 ? -0.318 34.469 24.906 1 67.5 80 ARG A C 1
ATOM 626 O O . ARG A 1 80 ? 0.106 33.438 24.406 1 67.5 80 ARG A O 1
ATOM 633 N N . ARG A 1 81 ? -1.168 35.25 24.391 1 70.62 81 ARG A N 1
ATOM 634 C CA . ARG A 1 81 ? -1.711 34.906 23.078 1 70.62 81 ARG A CA 1
ATOM 635 C C . ARG A 1 81 ? -0.629 34.938 22 1 70.62 81 ARG A C 1
ATOM 637 O O . ARG A 1 81 ? -0.581 34.062 21.141 1 70.62 81 ARG A O 1
ATOM 644 N N . LYS A 1 82 ? 0.226 35.906 22.156 1 73.31 82 LYS A N 1
ATOM 645 C CA . LYS A 1 82 ? 1.312 36.031 21.188 1 73.31 82 LYS A CA 1
ATOM 646 C C . LYS A 1 82 ? 2.279 34.844 21.312 1 73.31 82 LYS A C 1
ATOM 648 O O . LYS A 1 82 ? 2.744 34.312 20.312 1 73.31 82 LYS A O 1
ATOM 653 N N . GLN A 1 83 ? 2.428 34.438 22.578 1 78.31 83 GLN A N 1
ATOM 654 C CA . GLN A 1 83 ? 3.355 33.312 22.797 1 78.31 83 GLN A CA 1
ATOM 655 C C . GLN A 1 83 ? 2.781 32 22.266 1 78.31 83 GLN A C 1
ATOM 657 O O . GLN A 1 83 ? 3.506 31.203 21.688 1 78.31 83 GLN A O 1
ATOM 662 N N . GLY A 1 84 ? 1.532 31.859 22.469 1 79.44 84 GLY A N 1
ATOM 663 C CA . GLY A 1 84 ? 0.89 30.656 21.953 1 79.44 84 GLY A CA 1
ATOM 664 C C . GLY A 1 84 ? 0.968 30.516 20.453 1 79.44 84 GLY A C 1
ATOM 665 O O . GLY A 1 84 ? 1.222 29.438 19.922 1 79.44 84 GLY A O 1
ATOM 666 N N . ARG A 1 85 ? 0.912 31.625 19.859 1 82.81 85 ARG A N 1
ATOM 667 C CA . ARG A 1 85 ? 0.923 31.625 18.391 1 82.81 85 ARG A CA 1
ATOM 668 C C . ARG A 1 85 ? 2.332 31.391 17.859 1 82.81 85 ARG A C 1
ATOM 670 O O . ARG A 1 85 ? 2.514 30.688 16.859 1 82.81 85 ARG A O 1
ATOM 677 N N . VAL A 1 86 ? 3.26 32 18.531 1 85.56 86 VAL A N 1
ATOM 678 C CA . VAL A 1 86 ? 4.641 31.797 18.109 1 85.56 86 VAL A CA 1
ATOM 679 C C . VAL A 1 86 ? 5.031 30.344 18.312 1 85.56 86 VAL A C 1
ATOM 681 O O . VAL A 1 86 ? 5.676 29.734 17.453 1 85.56 86 VAL A O 1
ATOM 684 N N . ARG A 1 87 ? 4.551 29.781 19.375 1 90.94 87 ARG A N 1
ATOM 685 C CA . ARG A 1 87 ? 4.84 28.375 19.641 1 90.94 87 ARG A CA 1
ATOM 686 C C . ARG A 1 87 ? 4.16 27.469 18.625 1 90.94 87 ARG A C 1
ATOM 688 O O . ARG A 1 87 ? 4.707 26.438 18.25 1 90.94 87 ARG A O 1
ATOM 695 N N . LEU A 1 88 ? 3.029 27.875 18.25 1 93 88 LEU A N 1
ATOM 696 C CA . LEU A 1 88 ? 2.33 27.094 17.234 1 93 88 LEU A CA 1
ATOM 697 C C . LEU A 1 88 ? 3.135 27.047 15.93 1 93 88 LEU A C 1
ATOM 699 O O . LEU A 1 88 ? 3.338 25.969 15.359 1 93 88 LEU A O 1
ATOM 703 N N . ILE A 1 89 ? 3.623 28.188 15.477 1 91.62 89 ILE A N 1
ATOM 704 C CA . ILE A 1 89 ? 4.352 28.281 14.219 1 91.62 89 ILE A CA 1
ATOM 705 C C . ILE A 1 89 ? 5.656 27.5 14.312 1 91.62 89 ILE A C 1
ATOM 707 O O . ILE A 1 89 ? 5.984 26.719 13.422 1 91.62 89 ILE A O 1
ATOM 711 N N . ASP A 1 90 ? 6.312 27.656 15.438 1 93.75 90 ASP A N 1
ATOM 712 C CA . ASP A 1 90 ? 7.562 26.938 15.648 1 93.75 90 ASP A CA 1
ATOM 713 C C . ASP A 1 90 ? 7.32 25.422 15.719 1 93.75 90 ASP A C 1
ATOM 715 O O . ASP A 1 90 ? 8.117 24.641 15.211 1 93.75 90 ASP A O 1
ATOM 719 N N . GLY A 1 91 ? 6.293 25.078 16.391 1 95.44 91 GLY A N 1
ATOM 720 C CA . GLY A 1 91 ? 5.941 23.672 16.484 1 95.44 91 GLY A CA 1
ATOM 721 C C . GLY A 1 91 ? 5.594 23.047 15.148 1 95.44 91 GLY A C 1
ATOM 722 O O . GLY A 1 91 ? 6.023 21.922 14.844 1 95.44 91 GLY A O 1
ATOM 723 N N . LEU A 1 92 ? 4.859 23.766 14.344 1 95.31 92 LEU A N 1
ATOM 724 C CA . LEU A 1 92 ? 4.484 23.266 13.023 1 95.31 92 LEU A CA 1
ATOM 725 C C . LEU A 1 92 ? 5.703 23.156 12.117 1 95.31 92 LEU A C 1
ATOM 727 O O . LEU A 1 92 ? 5.805 22.219 11.32 1 95.31 92 LEU A O 1
ATOM 731 N N . GLN A 1 93 ? 6.574 24.094 12.242 1 94 93 GLN A N 1
ATOM 732 C CA . GLN A 1 93 ? 7.816 24.031 11.477 1 94 93 GLN A CA 1
ATOM 733 C C . GLN A 1 93 ? 8.656 22.828 11.883 1 94 93 GLN A C 1
ATOM 735 O O . GLN A 1 93 ? 9.188 22.125 11.023 1 94 93 GLN A O 1
ATOM 740 N N . ALA A 1 94 ? 8.758 22.641 13.148 1 95.38 94 ALA A N 1
ATOM 741 C CA . ALA A 1 94 ? 9.484 21.469 13.641 1 95.38 94 ALA A CA 1
ATOM 742 C C . ALA A 1 94 ? 8.859 20.172 13.141 1 95.38 94 ALA A C 1
ATOM 744 O O . ALA A 1 94 ? 9.57 19.234 12.781 1 95.38 94 ALA A O 1
ATOM 745 N N . TYR A 1 95 ? 7.566 20.141 13.094 1 94.88 95 TYR A N 1
ATOM 746 C CA . TYR A 1 95 ? 6.855 18.984 12.586 1 94.88 95 TYR A CA 1
ATOM 747 C C . TYR A 1 95 ? 7.203 18.719 11.125 1 94.88 95 TYR A C 1
ATOM 749 O O . TYR A 1 95 ? 7.461 17.594 10.734 1 94.88 95 TYR A O 1
ATOM 757 N N . GLU A 1 96 ? 7.227 19.797 10.359 1 93.44 96 GLU A N 1
ATOM 758 C CA . GLU A 1 96 ? 7.512 19.656 8.938 1 93.44 96 GLU A CA 1
ATOM 759 C C . GLU A 1 96 ? 8.938 19.156 8.703 1 93.44 96 GLU A C 1
ATOM 761 O O . GLU A 1 96 ? 9.203 18.484 7.711 1 93.44 96 GLU A O 1
ATOM 766 N N . HIS A 1 97 ? 9.805 19.453 9.656 1 93.5 97 HIS A N 1
ATOM 767 C CA . HIS A 1 97 ? 11.203 19.047 9.516 1 93.5 97 HIS A CA 1
ATOM 768 C C . HIS A 1 97 ? 11.43 17.656 10.094 1 93.5 97 HIS A C 1
ATOM 770 O O . HIS A 1 97 ? 12.531 17.109 9.984 1 93.5 97 HIS A O 1
ATOM 776 N N . GLY A 1 98 ? 10.461 17.109 10.758 1 93.44 98 GLY A N 1
ATOM 777 C CA . GLY A 1 98 ? 10.57 15.766 11.305 1 93.44 98 GLY A CA 1
ATOM 778 C C . GLY A 1 98 ? 11.133 15.742 12.711 1 93.44 98 GLY A C 1
ATOM 779 O O . GLY A 1 98 ? 11.602 14.695 13.18 1 93.44 98 GLY A O 1
ATOM 780 N N . GLN A 1 99 ? 11.219 16.859 13.328 1 95.25 99 GLN A N 1
ATOM 781 C CA . GLN A 1 99 ? 11.617 16.938 14.734 1 95.25 99 GLN A CA 1
ATOM 782 C C . GLN A 1 99 ? 10.414 16.719 15.656 1 95.25 99 GLN A C 1
ATOM 784 O O . GLN A 1 99 ? 9.914 17.672 16.25 1 95.25 99 GLN A O 1
ATOM 789 N N . TRP A 1 100 ? 10.047 15.508 15.859 1 95.19 100 TRP A N 1
ATOM 790 C CA . TRP A 1 100 ? 8.766 15.141 16.469 1 95.19 100 TRP A CA 1
ATOM 791 C C . TRP A 1 100 ? 8.727 15.523 17.938 1 95.19 100 TRP A C 1
ATOM 793 O O . TRP A 1 100 ? 7.73 16.078 18.406 1 95.19 100 TRP A O 1
ATOM 803 N N . GLN A 1 101 ? 9.82 15.305 18.672 1 93.56 101 GLN A N 1
ATOM 804 C CA . GLN A 1 101 ? 9.836 15.602 20.094 1 93.56 101 GLN A CA 1
ATOM 805 C C . GLN A 1 101 ? 9.703 17.094 20.359 1 93.56 101 GLN A C 1
ATOM 807 O O . GLN A 1 101 ? 8.922 17.516 21.203 1 93.56 101 GLN A O 1
ATOM 812 N N . ARG A 1 102 ? 10.477 17.781 19.609 1 95.75 102 ARG A N 1
ATOM 813 C CA . ARG A 1 102 ? 10.414 19.234 19.734 1 95.75 102 ARG A CA 1
ATOM 814 C C . ARG A 1 102 ? 9.047 19.766 19.312 1 95.75 102 ARG A C 1
ATOM 816 O O . ARG A 1 102 ? 8.484 20.641 19.969 1 95.75 102 ARG A O 1
ATOM 823 N N . ALA A 1 103 ? 8.531 19.234 18.219 1 96.81 103 ALA A N 1
ATOM 824 C CA . ALA A 1 103 ? 7.219 19.656 17.734 1 96.81 103 ALA A CA 1
ATOM 825 C C . ALA A 1 103 ? 6.137 19.375 18.781 1 96.81 103 ALA A C 1
ATOM 827 O O . ALA A 1 103 ? 5.312 20.25 19.062 1 96.81 103 ALA A O 1
ATOM 828 N N . GLU A 1 104 ? 6.16 18.203 19.391 1 96.06 104 GLU A N 1
ATOM 829 C CA . GLU A 1 104 ? 5.164 17.828 20.375 1 96.06 104 GLU A CA 1
ATOM 830 C C . GLU A 1 104 ? 5.188 18.766 21.578 1 96.06 104 GLU A C 1
ATOM 832 O O . GLU A 1 104 ? 4.137 19.219 22.031 1 96.06 104 GLU A O 1
ATOM 837 N N . LYS A 1 105 ? 6.352 19.125 22.031 1 95 105 LYS A N 1
ATOM 838 C CA . LYS A 1 105 ? 6.492 20 23.203 1 95 105 LYS A CA 1
ATOM 839 C C . LYS A 1 105 ? 5.988 21.406 22.891 1 95 105 LYS A C 1
ATOM 841 O O . LYS A 1 105 ? 5.234 21.984 23.688 1 95 105 LYS A O 1
ATOM 846 N N . LEU A 1 106 ? 6.402 21.891 21.766 1 95.81 106 LEU A N 1
ATOM 847 C CA . LEU A 1 106 ? 6.004 23.234 21.391 1 95.81 106 LEU A CA 1
ATOM 848 C C . LEU A 1 106 ? 4.5 23.312 21.125 1 95.81 106 LEU A C 1
ATOM 850 O O . LEU A 1 106 ? 3.836 24.25 21.547 1 95.81 106 LEU A O 1
ATOM 854 N N . LEU A 1 107 ? 4 22.297 20.484 1 95.94 107 LEU A N 1
ATOM 855 C CA . LEU A 1 107 ? 2.578 22.266 20.172 1 95.94 107 LEU A CA 1
ATOM 856 C C . LEU A 1 107 ? 1.739 22.047 21.422 1 95.94 107 LEU A C 1
ATOM 858 O O . LEU A 1 107 ? 0.652 22.625 21.547 1 95.94 107 LEU A O 1
ATOM 862 N N . ASP A 1 108 ? 2.254 21.266 22.297 1 93.56 108 ASP A N 1
ATOM 863 C CA . ASP A 1 108 ? 1.579 21.094 23.578 1 93.56 108 ASP A CA 1
ATOM 864 C C . ASP A 1 108 ? 1.524 22.406 24.344 1 93.56 108 ASP A C 1
ATOM 866 O O . ASP A 1 108 ? 0.508 22.734 24.969 1 93.56 108 ASP A O 1
ATOM 870 N N . GLY A 1 109 ? 2.59 23.141 24.281 1 92 109 GLY A N 1
ATOM 871 C CA . GLY A 1 109 ? 2.621 24.453 24.906 1 92 109 GLY A CA 1
ATOM 872 C C . GLY A 1 109 ? 1.684 25.453 24.25 1 92 109 GLY A C 1
ATOM 873 O O . GLY A 1 109 ? 1.045 26.25 24.922 1 92 109 GLY A O 1
ATOM 874 N N . ALA A 1 110 ? 1.613 25.375 22.969 1 92.75 110 ALA A N 1
ATOM 875 C CA . ALA A 1 110 ? 0.738 26.281 22.219 1 92.75 110 ALA A CA 1
ATOM 876 C C . ALA A 1 110 ? -0.731 25.953 22.484 1 92.75 110 ALA A C 1
ATOM 878 O O . ALA A 1 110 ? -1.59 26.828 22.391 1 92.75 110 ALA A O 1
ATOM 879 N N . ALA A 1 111 ? -1.062 24.766 22.891 1 92.75 111 ALA A N 1
ATOM 880 C CA . ALA A 1 111 ? -2.43 24.281 23.062 1 92.75 111 ALA A CA 1
ATOM 881 C C . ALA A 1 111 ? -3.088 24.938 24.281 1 92.75 111 ALA A C 1
ATOM 883 O O . ALA A 1 111 ? -4.305 24.859 24.453 1 92.75 111 ALA A O 1
ATOM 884 N N . LYS A 1 112 ? -2.291 25.594 25.078 1 87.88 112 LYS A N 1
ATOM 885 C CA . LYS A 1 112 ? -2.84 26.281 26.25 1 87.88 112 LYS A CA 1
ATOM 886 C C . LYS A 1 112 ? -3.707 27.469 25.844 1 87.88 112 LYS A C 1
ATOM 888 O O . LYS A 1 112 ? -4.594 27.875 26.594 1 87.88 112 LYS A O 1
ATOM 893 N N . ASP A 1 113 ? -3.422 27.938 24.609 1 86.69 113 ASP A N 1
ATOM 894 C CA . ASP A 1 113 ? -4.285 28.969 24.031 1 86.69 113 ASP A CA 1
ATOM 895 C C . ASP A 1 113 ? -5.504 28.344 23.359 1 86.69 113 ASP A C 1
ATOM 897 O O . ASP A 1 113 ? -5.367 27.578 22.406 1 86.69 113 ASP A O 1
ATOM 901 N N . PRO A 1 114 ? -6.66 28.672 23.859 1 85.69 114 PRO A N 1
ATOM 902 C CA . PRO A 1 114 ? -7.879 28.047 23.344 1 85.69 114 PRO A CA 1
ATOM 903 C C . PRO A 1 114 ? -8.086 28.312 21.844 1 85.69 114 PRO A C 1
ATOM 905 O O . PRO A 1 114 ? -8.711 27.5 21.156 1 85.69 114 PRO A O 1
ATOM 908 N N . GLU A 1 115 ? -7.582 29.375 21.344 1 83.94 115 GLU A N 1
ATOM 909 C CA . GLU A 1 115 ? -7.789 29.703 19.938 1 83.94 115 GLU A CA 1
ATOM 910 C C . GLU A 1 115 ? -7.02 28.75 19.031 1 83.94 115 GLU A C 1
ATOM 912 O O . GLU A 1 115 ? -7.449 28.484 17.906 1 83.94 115 GLU A O 1
ATOM 917 N N . VAL A 1 116 ? -5.941 28.25 19.516 1 90.12 116 VAL A N 1
ATOM 918 C CA . VAL A 1 116 ? -5.113 27.422 18.656 1 90.12 116 VAL A CA 1
ATOM 919 C C . VAL A 1 116 ? -5.059 26 19.203 1 90.12 116 VAL A C 1
ATOM 921 O O . VAL A 1 116 ? -4.41 25.125 18.625 1 90.12 116 VAL A O 1
ATOM 924 N N . SER A 1 117 ? -5.824 25.75 20.234 1 92.31 1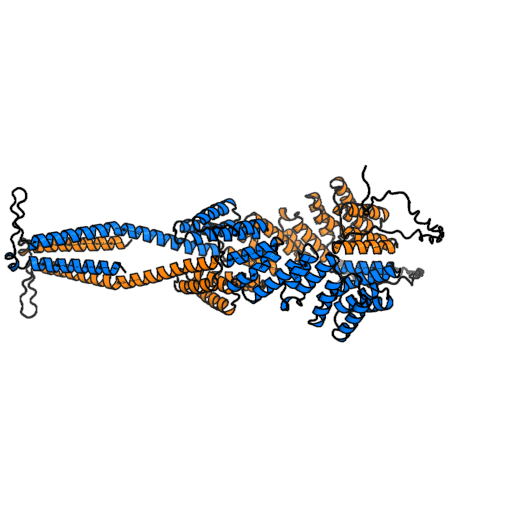17 SER A N 1
ATOM 925 C CA . SER A 1 117 ? -5.715 24.5 20.969 1 92.31 117 SER A CA 1
ATOM 926 C C . SER A 1 117 ? -5.992 23.297 20.078 1 92.31 117 SER A C 1
ATOM 928 O O . SER A 1 117 ? -5.203 22.359 20.031 1 92.31 117 SER A O 1
ATOM 930 N N . ALA A 1 118 ? -7.008 23.312 19.297 1 92.81 118 ALA A N 1
ATOM 931 C CA . ALA A 1 118 ? -7.422 22.172 18.484 1 92.81 118 ALA A CA 1
ATOM 932 C C . ALA A 1 118 ? -6.363 21.828 17.453 1 92.81 118 ALA A C 1
ATOM 934 O O . ALA A 1 118 ? -5.941 20.672 17.344 1 92.81 118 ALA A O 1
ATOM 935 N N . VAL A 1 119 ? -5.914 22.812 16.734 1 93.5 119 VAL A N 1
ATOM 936 C CA . VAL A 1 119 ? -4.938 22.594 15.672 1 93.5 119 VAL A CA 1
ATOM 937 C C . VAL A 1 119 ? -3.607 22.156 16.266 1 93.5 119 VAL A C 1
ATOM 939 O O . VAL A 1 119 ? -2.959 21.234 15.75 1 93.5 119 VAL A O 1
ATOM 942 N N . ALA A 1 120 ? -3.238 22.797 17.359 1 95.56 120 ALA A N 1
ATOM 943 C CA . ALA A 1 120 ? -1.982 22.453 18.031 1 95.56 120 ALA A CA 1
ATOM 944 C C . ALA A 1 120 ? -2.008 21.016 18.547 1 95.56 120 ALA A C 1
ATOM 946 O O . ALA A 1 120 ? -1.068 20.25 18.312 1 95.56 120 ALA A O 1
ATOM 947 N N . LEU A 1 121 ? -3.1 20.672 19.188 1 96 121 LEU A N 1
ATOM 948 C CA . LEU A 1 121 ? -3.207 19.328 19.75 1 96 121 LEU A CA 1
ATOM 949 C C . LEU A 1 121 ? -3.262 18.281 18.641 1 96 121 LEU A C 1
ATOM 951 O O . LEU A 1 121 ? -2.691 17.203 18.781 1 96 121 LEU A O 1
ATOM 955 N N . ALA A 1 122 ? -3.926 18.547 17.547 1 96.12 122 ALA A N 1
ATOM 956 C CA . ALA A 1 122 ? -3.99 17.609 16.422 1 96.12 122 ALA A CA 1
ATOM 957 C C . ALA A 1 122 ? -2.594 17.266 15.906 1 96.12 122 ALA A C 1
ATOM 959 O O . ALA A 1 122 ? -2.268 16.109 15.68 1 96.12 122 ALA A O 1
ATOM 960 N N . ASN A 1 123 ? -1.803 18.281 15.758 1 96.38 123 ASN A N 1
ATOM 961 C CA . ASN A 1 123 ? -0.458 18.062 15.234 1 96.38 123 ASN A CA 1
ATOM 962 C C . ASN A 1 123 ? 0.459 17.453 16.281 1 96.38 123 ASN A C 1
ATOM 964 O O . ASN A 1 123 ? 1.393 16.719 15.961 1 96.38 123 ASN A O 1
ATOM 968 N N . ALA A 1 124 ? 0.151 17.75 17.531 1 96.94 124 ALA A N 1
ATOM 969 C CA . ALA A 1 124 ? 0.889 17.078 18.609 1 96.94 124 ALA A CA 1
ATOM 970 C C . ALA A 1 124 ? 0.601 15.586 18.625 1 96.94 124 ALA A C 1
ATOM 972 O O . ALA A 1 124 ? 1.507 14.773 18.828 1 96.94 124 ALA A O 1
ATOM 973 N N . VAL A 1 125 ? -0.649 15.273 18.391 1 96.5 125 VAL A N 1
ATOM 974 C CA . VAL A 1 125 ? -1.037 13.875 18.312 1 96.5 125 VAL A CA 1
ATOM 975 C C . VAL A 1 125 ? -0.285 13.188 17.172 1 96.5 125 VAL A C 1
ATOM 977 O O . VAL A 1 125 ? 0.263 12.102 17.344 1 96.5 125 VAL A O 1
ATOM 980 N N . ARG A 1 126 ? -0.211 13.812 16.031 1 95.56 126 ARG A N 1
ATOM 981 C CA . ARG A 1 126 ? 0.482 13.25 14.883 1 95.56 126 ARG A CA 1
ATOM 982 C C . ARG A 1 126 ? 1.973 13.086 15.164 1 95.56 126 ARG A C 1
ATOM 984 O O . ARG A 1 126 ? 2.592 12.125 14.711 1 95.56 126 ARG A O 1
ATOM 991 N N . SER A 1 127 ? 2.488 14.031 15.867 1 95.62 127 SER A N 1
ATOM 992 C CA . SER A 1 127 ? 3.896 13.945 16.234 1 95.62 127 SER A CA 1
ATOM 993 C C . SER A 1 127 ? 4.148 12.773 17.172 1 95.62 127 SER A C 1
ATOM 995 O O . SER A 1 127 ? 5.129 12.039 17.016 1 95.62 127 SER A O 1
ATOM 997 N N . ALA A 1 128 ? 3.258 12.617 18.109 1 95.5 128 ALA A N 1
ATOM 998 C CA . ALA A 1 128 ? 3.377 11.484 19.031 1 95.5 128 ALA A CA 1
ATOM 999 C C . ALA A 1 128 ? 3.246 10.164 18.297 1 95.5 128 ALA A C 1
ATOM 1001 O O . ALA A 1 128 ? 3.943 9.195 18.609 1 95.5 128 ALA A O 1
ATOM 1002 N N . GLN A 1 129 ? 2.389 10.125 17.328 1 93.19 129 GLN A N 1
ATOM 1003 C CA . GLN A 1 129 ? 2.207 8.93 16.516 1 93.19 129 GLN A CA 1
ATOM 1004 C C . GLN A 1 129 ? 3.459 8.617 15.695 1 93.19 129 GLN A C 1
ATOM 1006 O O . GLN A 1 129 ? 3.863 7.461 15.586 1 93.19 129 GLN A O 1
ATOM 1011 N N . ALA A 1 130 ? 4.035 9.617 15.211 1 92.44 130 ALA A N 1
ATOM 1012 C CA . ALA A 1 130 ? 5.254 9.445 14.422 1 92.44 130 ALA A CA 1
ATOM 1013 C C . ALA A 1 130 ? 6.387 8.891 15.281 1 92.44 130 ALA A C 1
ATOM 1015 O O . ALA A 1 130 ? 7.242 8.148 14.789 1 92.44 130 ALA A O 1
ATOM 1016 N N . ARG A 1 131 ? 6.332 9.203 16.531 1 92.25 131 ARG A N 1
ATOM 1017 C CA . ARG A 1 131 ? 7.336 8.711 17.484 1 92.25 131 ARG A CA 1
ATOM 1018 C C . ARG A 1 131 ? 6.945 7.344 18.031 1 92.25 131 ARG A C 1
ATOM 1020 O O . ARG A 1 131 ? 7.672 6.77 18.844 1 92.25 131 ARG A O 1
ATOM 1027 N N . ALA A 1 132 ? 5.746 6.848 17.703 1 92.56 132 ALA A N 1
ATOM 1028 C CA . ALA A 1 132 ? 5.203 5.578 18.172 1 92.56 132 ALA A CA 1
ATOM 1029 C C . ALA A 1 132 ? 5.047 5.578 19.688 1 92.56 132 ALA A C 1
ATOM 1031 O O . ALA A 1 132 ? 5.277 4.559 20.344 1 92.56 132 ALA A O 1
ATOM 1032 N N . ASP A 1 133 ? 4.797 6.723 20.172 1 92.75 133 ASP A N 1
ATOM 1033 C CA . ASP A 1 133 ? 4.469 6.84 21.578 1 92.75 133 ASP A CA 1
ATOM 1034 C C . ASP A 1 133 ? 2.963 6.727 21.812 1 92.75 133 ASP A C 1
ATOM 1036 O O . ASP A 1 133 ? 2.252 7.734 21.812 1 92.75 133 ASP A O 1
ATOM 1040 N N . GLY A 1 134 ? 2.539 5.562 22.078 1 92.06 134 GLY A N 1
ATOM 1041 C CA . GLY A 1 134 ? 1.117 5.277 22.203 1 92.06 134 GLY A CA 1
ATOM 1042 C C . GLY A 1 134 ? 0.45 6.023 23.344 1 92.06 134 GLY A C 1
ATOM 1043 O O . GLY A 1 134 ? -0.517 6.758 23.125 1 92.06 134 GLY A O 1
ATOM 1044 N N . PRO A 1 135 ? 0.97 5.914 24.469 1 94.62 135 PRO A N 1
ATOM 1045 C CA . PRO A 1 135 ? 0.346 6.562 25.625 1 94.62 135 PRO A CA 1
ATOM 1046 C C . PRO A 1 135 ? 0.285 8.078 25.484 1 94.62 135 PRO A C 1
ATOM 1048 O O . PRO A 1 135 ? -0.746 8.688 25.781 1 94.62 135 PRO A O 1
ATOM 1051 N N . ALA A 1 136 ? 1.354 8.656 25.047 1 94.56 136 ALA A N 1
ATOM 1052 C CA . ALA A 1 136 ? 1.34 10.109 24.859 1 94.56 136 ALA A CA 1
ATOM 1053 C C . ALA A 1 136 ? 0.306 10.516 23.812 1 94.56 136 ALA A C 1
ATOM 1055 O O . ALA A 1 136 ? -0.41 11.508 24 1 94.56 136 ALA A O 1
ATOM 1056 N N . GLY A 1 137 ? 0.252 9.812 22.75 1 95.31 137 GLY A N 1
ATOM 1057 C CA . GLY A 1 137 ? -0.722 10.086 21.703 1 95.31 137 GLY A CA 1
ATOM 1058 C C . GLY A 1 137 ? -2.156 10.008 22.188 1 95.31 137 GLY A C 1
ATOM 1059 O O . GLY A 1 137 ? -2.98 10.859 21.859 1 95.31 137 GLY A O 1
ATOM 1060 N N . GLU A 1 138 ? -2.418 9.055 23.031 1 95.75 138 GLU A N 1
ATOM 1061 C CA . GLU A 1 138 ? -3.771 8.875 23.547 1 95.75 138 GLU A CA 1
ATOM 1062 C C . GLU A 1 138 ? -4.148 10 24.516 1 95.75 138 GLU A C 1
ATOM 1064 O O . GLU A 1 138 ? -5.277 10.484 24.5 1 95.75 138 GLU A O 1
ATOM 1069 N N . ALA A 1 139 ? -3.23 10.367 25.312 1 96.38 139 ALA A N 1
ATOM 1070 C CA . ALA A 1 139 ? -3.484 11.461 26.25 1 96.38 139 ALA A CA 1
ATOM 1071 C C . ALA A 1 139 ? -3.785 12.758 25.5 1 96.38 139 ALA A C 1
ATOM 1073 O O . ALA A 1 139 ? -4.727 13.477 25.844 1 96.38 139 ALA A O 1
ATOM 1074 N N . LEU A 1 140 ? -2.963 12.992 24.5 1 96.56 140 LEU A N 1
ATOM 1075 C CA . LEU A 1 140 ? -3.16 14.195 23.703 1 96.56 140 LEU A CA 1
ATOM 1076 C C . LEU A 1 140 ? -4.48 14.133 22.953 1 96.56 140 LEU A C 1
ATOM 1078 O O . LEU A 1 140 ? -5.172 15.148 22.812 1 96.56 140 LEU A O 1
ATOM 1082 N N . LEU A 1 141 ? -4.832 13.023 22.5 1 96.5 141 LEU A N 1
ATOM 1083 C CA . LEU A 1 141 ? -6.09 12.828 21.781 1 96.5 141 LEU A CA 1
ATOM 1084 C C . LEU A 1 141 ? -7.281 13.086 22.703 1 96.5 141 LEU A C 1
ATOM 1086 O O . LEU A 1 141 ? -8.273 13.695 22.281 1 96.5 141 LEU A O 1
ATOM 1090 N N . GLN A 1 142 ? -7.184 12.688 23.938 1 95.62 142 GLN A N 1
ATOM 1091 C CA . GLN A 1 142 ? -8.242 12.93 24.906 1 95.62 142 GLN A CA 1
ATOM 1092 C C . GLN A 1 142 ? -8.406 14.422 25.188 1 95.62 142 GLN A C 1
ATOM 1094 O O . GLN A 1 142 ? -9.531 14.93 25.25 1 95.62 142 GLN A O 1
ATOM 1099 N N . ARG A 1 143 ? -7.32 15 25.328 1 95.56 143 ARG A N 1
ATOM 1100 C CA . ARG A 1 143 ? -7.367 16.438 25.531 1 95.56 143 ARG A CA 1
ATOM 1101 C C . ARG A 1 143 ? -7.98 17.156 24.328 1 95.56 143 ARG A C 1
ATOM 1103 O O . ARG A 1 143 ? -8.719 18.125 24.484 1 95.56 143 ARG A O 1
ATOM 1110 N N . LEU A 1 144 ? -7.605 16.688 23.172 1 95.94 144 LEU A N 1
ATOM 1111 C CA . LEU A 1 144 ? -8.188 17.234 21.953 1 95.94 144 LEU A CA 1
ATOM 1112 C C . LEU A 1 144 ? -9.703 17.094 21.953 1 95.94 144 LEU A C 1
ATOM 1114 O O . LEU A 1 144 ? -10.422 18 21.5 1 95.94 144 LEU A O 1
ATOM 1118 N N . GLY A 1 145 ? -10.203 16.031 22.484 1 94.5 145 GLY A N 1
ATOM 1119 C CA . GLY A 1 145 ? -11.641 15.789 22.562 1 94.5 145 GLY A CA 1
ATOM 1120 C C . GLY A 1 145 ? -12.383 16.828 23.375 1 94.5 145 GLY A C 1
ATOM 1121 O O . GLY A 1 145 ? -13.531 17.156 23.078 1 94.5 145 GLY A O 1
ATOM 1122 N N . GLU A 1 146 ? -11.711 17.391 24.312 1 92.06 146 GLU A N 1
ATOM 1123 C CA . GLU A 1 146 ? -12.297 18.438 25.156 1 92.06 146 GLU A CA 1
ATOM 1124 C C . GLU A 1 146 ? -12.406 19.75 24.391 1 92.06 146 GLU A C 1
ATOM 1126 O O . GLU A 1 146 ? -13.352 20.516 24.609 1 92.06 146 GLU A O 1
ATOM 1131 N N . SER A 1 147 ? -11.461 19.891 23.516 1 90.31 147 SER A N 1
ATOM 1132 C CA . SER A 1 147 ? -11.453 21.125 22.75 1 90.31 147 SER A CA 1
ATOM 1133 C C . SER A 1 147 ? -12.25 21 21.469 1 90.31 147 SER A C 1
ATOM 1135 O O . SER A 1 147 ? -12.969 21.922 21.078 1 90.31 147 SER A O 1
ATOM 1137 N N . ASP A 1 148 ? -12.125 19.922 20.797 1 93.69 148 ASP A N 1
ATOM 1138 C CA . ASP A 1 148 ? -12.766 19.688 19.516 1 93.69 148 ASP A CA 1
ATOM 1139 C C . ASP A 1 148 ? -13.102 18.203 19.344 1 93.69 148 ASP A C 1
ATOM 1141 O O . ASP A 1 148 ? -12.25 17.422 18.906 1 93.69 148 ASP A O 1
ATOM 1145 N N . ALA A 1 149 ? -14.273 17.906 19.578 1 94.62 149 ALA A N 1
ATOM 1146 C CA . ALA A 1 149 ? -14.703 16.5 19.531 1 94.62 149 ALA A CA 1
ATOM 1147 C C . ALA A 1 149 ? -14.664 15.961 18.109 1 94.62 149 ALA A C 1
ATOM 1149 O O . ALA A 1 149 ? -14.352 14.789 17.891 1 94.62 149 ALA A O 1
ATOM 1150 N N . THR A 1 150 ? -15 16.734 17.125 1 95.56 150 THR A N 1
ATOM 1151 C CA . THR A 1 150 ? -15.008 16.312 15.734 1 95.56 150 THR A CA 1
ATOM 1152 C C . THR A 1 150 ? -13.602 15.938 15.266 1 95.56 150 THR A C 1
ATOM 1154 O O . THR A 1 150 ? -13.391 14.867 14.695 1 95.56 150 THR A O 1
ATOM 1157 N N . LEU A 1 151 ? -12.68 16.781 15.578 1 95.38 151 LEU A N 1
ATOM 1158 C CA . LEU A 1 151 ? -11.305 16.531 15.156 1 95.38 151 LEU A CA 1
ATOM 1159 C C . LEU A 1 151 ? -10.727 15.312 15.859 1 95.38 151 LEU A C 1
ATOM 1161 O O . LEU A 1 151 ? -9.938 14.57 15.281 1 95.38 151 LEU A O 1
ATOM 1165 N N . GLN A 1 152 ? -11.117 15.156 17.109 1 96.31 152 GLN A N 1
ATOM 1166 C CA . GLN A 1 152 ? -10.695 13.953 17.812 1 96.31 152 GLN A CA 1
ATOM 1167 C C . GLN A 1 152 ? -11.188 12.695 17.109 1 96.31 152 GLN A C 1
ATOM 1169 O O . GLN A 1 152 ? -10.422 11.75 16.906 1 96.31 152 GLN A O 1
ATOM 1174 N N . ALA A 1 153 ? -12.422 12.727 16.75 1 96.5 153 ALA A N 1
ATOM 1175 C CA . ALA A 1 153 ? -13.016 11.578 16.078 1 96.5 153 ALA A CA 1
ATOM 1176 C C . ALA A 1 153 ? -12.344 11.312 14.742 1 96.5 153 ALA A C 1
ATOM 1178 O O . ALA A 1 153 ? -12.109 10.156 14.375 1 96.5 153 ALA A O 1
ATOM 1179 N N . LEU A 1 154 ? -12.062 12.328 14.008 1 96.75 154 LEU A N 1
ATOM 1180 C CA . LEU A 1 154 ? -11.406 12.188 12.711 1 96.75 154 LEU A CA 1
ATOM 1181 C C . LEU A 1 154 ? -10.031 11.555 12.867 1 96.75 154 LEU A C 1
ATOM 1183 O O . LEU A 1 154 ? -9.688 10.609 12.148 1 96.75 154 LEU A O 1
ATOM 1187 N N . LEU A 1 155 ? -9.25 12.031 13.797 1 96.69 155 LEU A N 1
ATOM 1188 C CA . LEU A 1 155 ? -7.91 11.508 14.008 1 96.69 155 LEU A CA 1
ATOM 1189 C C . LEU A 1 155 ? -7.961 10.07 14.523 1 96.69 155 LEU A C 1
ATOM 1191 O O . LEU A 1 155 ? -7.152 9.234 14.125 1 96.69 155 LEU A O 1
ATOM 1195 N N . ARG A 1 156 ? -8.906 9.859 15.352 1 96.5 156 ARG A N 1
ATOM 1196 C CA . ARG A 1 156 ? -9.078 8.5 15.859 1 96.5 156 ARG A CA 1
ATOM 1197 C C . ARG A 1 156 ? -9.422 7.539 14.727 1 96.5 156 ARG A C 1
ATOM 1199 O O . ARG A 1 156 ? -8.859 6.449 14.641 1 96.5 156 ARG A O 1
ATOM 1206 N N . ALA A 1 157 ? -10.32 7.934 13.93 1 97.44 157 ALA A N 1
ATOM 1207 C CA . ALA A 1 157 ? -10.727 7.094 12.805 1 97.44 157 ALA A CA 1
ATOM 1208 C C . ALA A 1 157 ? -9.547 6.82 11.875 1 97.44 157 ALA A C 1
ATOM 1210 O O . ALA A 1 157 ? -9.359 5.695 11.406 1 97.44 157 ALA A O 1
ATOM 1211 N N . GLU A 1 158 ? -8.766 7.805 11.617 1 96.56 158 GLU A N 1
ATOM 1212 C CA . GLU A 1 158 ? -7.59 7.652 10.773 1 96.56 158 GLU A CA 1
ATOM 1213 C C . GLU A 1 158 ? -6.609 6.645 11.367 1 96.56 158 GLU A C 1
ATOM 1215 O O . GLU A 1 158 ? -6.062 5.801 10.648 1 96.56 158 GLU A O 1
ATOM 1220 N N . GLN A 1 159 ? -6.441 6.75 12.641 1 95.75 159 GLN A N 1
ATOM 1221 C CA . GLN A 1 159 ? -5.535 5.84 13.328 1 95.75 159 GLN A CA 1
ATOM 1222 C C . GLN A 1 159 ? -6.055 4.406 13.289 1 95.75 159 GLN A C 1
ATOM 1224 O O . GLN A 1 159 ? -5.289 3.469 13.07 1 95.75 159 GLN A O 1
ATOM 1229 N N . LEU A 1 160 ? -7.277 4.281 13.453 1 96.44 160 LEU A N 1
ATOM 1230 C CA . LEU A 1 160 ? -7.895 2.957 13.453 1 96.44 160 LEU A CA 1
ATOM 1231 C C . LEU A 1 160 ? -7.828 2.328 12.062 1 96.44 160 LEU A C 1
ATOM 1233 O O . LEU A 1 160 ? -7.531 1.139 11.93 1 96.44 160 LEU A O 1
ATOM 1237 N N . LEU A 1 161 ? -7.98 3.096 11.031 1 97.25 161 LEU A N 1
ATOM 1238 C CA . LEU A 1 161 ? -7.883 2.594 9.664 1 97.25 161 LEU A CA 1
ATOM 1239 C C . LEU A 1 161 ? -6.449 2.182 9.336 1 97.25 161 LEU A C 1
ATOM 1241 O O . LEU A 1 161 ? -6.23 1.18 8.656 1 97.25 161 LEU A O 1
ATOM 1245 N N . ALA A 1 162 ? -5.559 2.918 9.867 1 94.19 162 ALA A N 1
ATOM 1246 C CA . ALA A 1 162 ? -4.152 2.59 9.648 1 94.19 162 ALA A CA 1
ATOM 1247 C C . ALA A 1 162 ? -3.797 1.25 10.289 1 94.19 162 ALA A C 1
ATOM 1249 O O . ALA A 1 162 ? -2.912 0.54 9.805 1 94.19 162 ALA A O 1
ATOM 1250 N N . ARG A 1 163 ? -4.539 0.91 11.344 1 93.88 163 ARG A N 1
ATOM 1251 C CA . ARG A 1 163 ? -4.32 -0.359 12.031 1 93.88 163 ARG A CA 1
ATOM 1252 C C . ARG A 1 163 ? -5.246 -1.442 11.492 1 93.88 163 ARG A C 1
ATOM 1254 O O . ARG A 1 163 ? -5.359 -2.52 12.078 1 93.88 163 ARG A O 1
ATOM 1261 N N . ASP A 1 164 ? -5.984 -1.095 10.445 1 96.88 164 ASP A N 1
ATOM 1262 C CA . ASP A 1 164 ? -6.902 -1.997 9.75 1 96.88 164 ASP A CA 1
ATOM 1263 C C . ASP A 1 164 ? -8.031 -2.447 10.68 1 96.88 164 ASP A C 1
ATOM 1265 O O . ASP A 1 164 ? -8.336 -3.639 10.758 1 96.88 164 ASP A O 1
ATOM 1269 N N . LEU A 1 165 ? -8.477 -1.566 11.383 1 97.75 165 LEU A N 1
ATOM 1270 C CA . LEU A 1 165 ? -9.664 -1.764 12.219 1 97.75 165 LEU A CA 1
ATOM 1271 C C . LEU A 1 165 ? -10.82 -0.904 11.727 1 97.75 165 LEU A C 1
ATOM 1273 O O . LEU A 1 165 ? -11.195 0.074 12.375 1 97.75 165 LEU A O 1
ATOM 1277 N N . PRO A 1 166 ? -11.375 -1.342 10.641 1 98.06 166 PRO A N 1
ATOM 1278 C CA . PRO A 1 166 ? -12.359 -0.484 9.984 1 98.06 166 PRO A CA 1
ATOM 1279 C C . PRO A 1 166 ? -13.656 -0.355 10.781 1 98.06 166 PRO A C 1
ATOM 1281 O O . PRO A 1 166 ? -14.273 0.713 10.797 1 98.06 166 PRO A O 1
ATOM 1284 N N . VAL A 1 167 ? -14.156 -1.394 11.484 1 98.12 167 VAL A N 1
ATOM 1285 C CA . VAL A 1 167 ? -15.406 -1.348 12.234 1 98.12 167 VAL A CA 1
ATOM 1286 C C . VAL A 1 167 ? -15.289 -0.341 13.375 1 98.12 167 VAL A C 1
ATOM 1288 O O . VAL A 1 167 ? -16.188 0.479 13.578 1 98.12 167 VAL A O 1
ATOM 1291 N N . ASP A 1 168 ? -14.195 -0.373 14.055 1 98 168 ASP A N 1
ATOM 1292 C CA . ASP A 1 168 ? -13.953 0.592 15.125 1 98 168 ASP A CA 1
ATOM 1293 C C . ASP A 1 168 ? -13.914 2.018 14.578 1 98 168 ASP A C 1
ATOM 1295 O O . ASP A 1 168 ? -14.359 2.955 15.234 1 98 168 ASP A O 1
ATOM 1299 N N . ALA A 1 169 ? -13.312 2.164 13.414 1 98.38 169 ALA A N 1
ATOM 1300 C CA . ALA A 1 169 ? -13.266 3.48 12.781 1 98.38 169 ALA A CA 1
ATOM 1301 C C . ALA A 1 169 ? -14.672 4 12.492 1 98.38 169 ALA A C 1
ATOM 1303 O O . ALA A 1 169 ? -14.961 5.18 12.711 1 98.38 169 ALA A O 1
ATOM 1304 N N . ILE A 1 170 ? -15.547 3.125 12.047 1 97.62 170 ILE A N 1
ATOM 1305 C CA . ILE A 1 170 ? -16.922 3.504 11.773 1 97.62 170 ILE A CA 1
ATOM 1306 C C . ILE A 1 170 ? -17.609 3.949 13.07 1 97.62 170 ILE A C 1
ATOM 1308 O O . ILE A 1 170 ? -18.266 4.988 13.102 1 97.62 170 ILE A O 1
ATOM 1312 N N . ASN A 1 171 ? -17.406 3.209 14.102 1 97.31 171 ASN A N 1
ATOM 1313 C CA . ASN A 1 171 ? -18.016 3.525 15.391 1 97.31 171 ASN A CA 1
ATOM 1314 C C . ASN A 1 171 ? -17.531 4.875 15.922 1 97.31 171 ASN A C 1
ATOM 1316 O O . ASN A 1 171 ? -18.312 5.625 16.516 1 97.31 171 ASN A O 1
ATOM 1320 N N . ALA A 1 172 ? -16.297 5.145 15.68 1 96.31 172 ALA A N 1
ATOM 1321 C CA . ALA A 1 172 ? -15.734 6.41 16.125 1 96.31 172 ALA A CA 1
ATOM 1322 C C . ALA A 1 172 ? -16.375 7.59 15.398 1 96.31 172 ALA A C 1
ATOM 1324 O O . ALA A 1 172 ? -16.5 8.68 15.961 1 96.31 172 ALA A O 1
ATOM 1325 N N . LEU A 1 173 ? -16.781 7.398 14.211 1 96.69 173 LEU A N 1
ATOM 1326 C CA . LEU A 1 173 ? -17.312 8.477 13.391 1 96.69 173 LEU A CA 1
ATOM 1327 C C . LEU A 1 173 ? -18.828 8.562 13.516 1 96.69 173 LEU A C 1
ATOM 1329 O O . LEU A 1 173 ? -19.438 9.57 13.148 1 96.69 173 LEU A O 1
ATOM 1333 N N . ASP A 1 174 ? -19.453 7.547 14.023 1 94.31 174 ASP A N 1
ATOM 1334 C CA . ASP A 1 174 ? -20.906 7.496 14.07 1 94.31 174 ASP A CA 1
ATOM 1335 C C . ASP A 1 174 ? -21.438 8.062 15.383 1 94.31 174 ASP A C 1
ATOM 1337 O O . ASP A 1 174 ? -22.641 8.023 15.648 1 94.31 174 ASP A O 1
ATOM 1341 N N . VAL A 1 175 ? -20.656 8.688 16.062 1 91.25 175 VAL A N 1
ATOM 1342 C CA . VAL A 1 175 ? -21.094 9.305 17.312 1 91.25 175 VAL A CA 1
ATOM 1343 C C . VAL A 1 175 ? -22 10.5 17.016 1 91.25 175 VAL A C 1
ATOM 1345 O O . VAL A 1 175 ? -21.688 11.328 16.156 1 91.25 175 VAL A O 1
ATOM 1348 N N . ALA A 1 176 ? -23.062 10.648 17.719 1 88.12 176 ALA A N 1
ATOM 1349 C CA . ALA A 1 176 ? -24.094 11.641 17.469 1 88.12 176 ALA A CA 1
ATOM 1350 C C . ALA A 1 176 ? -23.562 13.055 17.656 1 88.12 176 ALA A C 1
ATOM 1352 O O . ALA A 1 176 ? -23.953 13.977 16.938 1 88.12 176 ALA A O 1
ATOM 1353 N N . ALA A 1 177 ? -22.656 13.195 18.5 1 88.62 177 ALA A N 1
ATOM 1354 C CA . ALA A 1 177 ? -22.172 14.516 18.891 1 88.62 177 ALA A CA 1
ATOM 1355 C C . ALA A 1 177 ? -21.422 15.188 17.75 1 88.62 177 ALA A C 1
ATOM 1357 O O . ALA A 1 177 ? -21.266 16.406 17.75 1 88.62 177 ALA A O 1
ATOM 1358 N N . ILE A 1 178 ? -21.047 14.461 16.781 1 90.62 178 ILE A N 1
ATOM 1359 C CA . ILE A 1 178 ? -20.172 15.039 15.766 1 90.62 178 ILE A CA 1
ATOM 1360 C C . ILE A 1 178 ? -20.906 15.07 14.422 1 90.62 178 ILE A C 1
ATOM 1362 O O . ILE A 1 178 ? -20.312 15.414 13.398 1 90.62 178 ILE A O 1
ATOM 1366 N N . GLN A 1 179 ? -22.25 14.836 14.477 1 90.88 179 GLN A N 1
ATOM 1367 C CA . GLN A 1 179 ? -23.031 14.852 13.242 1 90.88 179 GLN A CA 1
ATOM 1368 C C . GLN A 1 179 ? -23.562 16.25 12.953 1 90.88 179 GLN A C 1
ATOM 1370 O O . GLN A 1 179 ? -23.953 16.969 13.875 1 90.88 179 GLN A O 1
ATOM 1375 N N . PRO A 1 180 ? -23.484 16.625 11.719 1 91.56 180 PRO A N 1
ATOM 1376 C CA . PRO A 1 180 ? -23.047 15.945 10.492 1 91.56 180 PRO A CA 1
ATOM 1377 C C . PRO A 1 180 ? -21.531 15.914 10.344 1 91.56 180 PRO A C 1
ATOM 1379 O O . PRO A 1 180 ? -20.828 16.828 10.82 1 91.56 180 PRO A O 1
ATOM 1382 N N . LEU A 1 181 ? -21.031 14.992 9.617 1 94.19 181 LEU A N 1
ATOM 1383 C CA . LEU A 1 181 ? -19.594 14.797 9.445 1 94.19 181 LEU A CA 1
ATOM 1384 C C . LEU A 1 181 ? -19.031 15.773 8.414 1 94.19 181 LEU A C 1
ATOM 1386 O O . LEU A 1 181 ? -19.688 16.047 7.402 1 94.19 181 LEU A O 1
ATOM 1390 N N . PRO A 1 182 ? -17.891 16.297 8.758 1 95.06 182 PRO A N 1
ATOM 1391 C CA . PRO A 1 182 ? -17.219 17.078 7.723 1 95.06 182 PRO A CA 1
ATOM 1392 C C . PRO A 1 182 ? -16.797 16.234 6.52 1 95.06 182 PRO A C 1
ATOM 1394 O O . PRO A 1 182 ? -16.844 15.008 6.578 1 95.06 182 PRO A O 1
ATOM 1397 N N . PRO A 1 183 ? -16.438 16.875 5.445 1 95.69 183 PRO A N 1
ATOM 1398 C CA . PRO A 1 183 ? -16.094 16.156 4.219 1 95.69 183 PRO A CA 1
ATOM 1399 C C . PRO A 1 183 ? -15.039 15.078 4.445 1 95.69 183 PRO A C 1
ATOM 1401 O O . PRO A 1 183 ? -15.188 13.953 3.959 1 95.69 183 PRO A O 1
ATOM 1404 N N . ARG A 1 184 ? -14.016 15.391 5.125 1 95.5 184 ARG A N 1
ATOM 1405 C CA . ARG A 1 184 ? -12.984 14.398 5.402 1 95.5 184 ARG A CA 1
ATOM 1406 C C . ARG A 1 184 ? -13.555 13.234 6.219 1 95.5 184 ARG A C 1
ATOM 1408 O O . ARG A 1 184 ? -13.148 12.086 6.031 1 95.5 184 ARG A O 1
ATOM 1415 N N . GLY A 1 185 ? -14.375 13.562 7.172 1 96.25 185 GLY A N 1
ATOM 1416 C CA . GLY A 1 185 ? -15.031 12.516 7.938 1 96.25 185 GLY A CA 1
ATOM 1417 C C . GLY A 1 185 ? -15.859 11.578 7.078 1 96.25 185 GLY A C 1
ATOM 1418 O O . GLY A 1 185 ? -15.859 10.367 7.297 1 96.25 185 GLY A O 1
ATOM 1419 N N . LEU A 1 186 ? -16.547 12.195 6.148 1 95.69 186 LEU A N 1
ATOM 1420 C CA . LEU A 1 186 ? -17.344 11.391 5.219 1 95.69 186 LEU A CA 1
ATOM 1421 C C . LEU A 1 186 ? -16.453 10.461 4.402 1 95.69 186 LEU A C 1
ATOM 1423 O O . LEU A 1 186 ? -16.797 9.297 4.191 1 95.69 186 LEU A O 1
ATOM 1427 N N . TRP A 1 187 ? -15.383 10.977 3.963 1 95.75 187 TRP A N 1
ATOM 1428 C CA . TRP A 1 187 ? -14.43 10.188 3.193 1 95.75 187 TRP A CA 1
ATOM 1429 C C . TRP A 1 187 ? -13.883 9.031 4.027 1 95.75 187 TRP A C 1
ATOM 1431 O O . TRP A 1 187 ? -13.859 7.883 3.57 1 95.75 187 TRP A O 1
ATOM 1441 N N . LEU A 1 188 ? -13.477 9.312 5.242 1 96.75 188 LEU A N 1
ATOM 1442 C CA . LEU A 1 188 ? -12.938 8.297 6.137 1 96.75 188 LEU A CA 1
ATOM 1443 C C . LEU A 1 188 ? -13.984 7.223 6.43 1 96.75 188 LEU A C 1
ATOM 1445 O O . LEU A 1 188 ? -13.664 6.031 6.465 1 96.75 188 LEU A O 1
ATOM 1449 N N . ARG A 1 189 ? -15.164 7.711 6.645 1 97.25 189 ARG A N 1
ATOM 1450 C CA . ARG A 1 189 ? -16.234 6.754 6.926 1 97.25 189 ARG A CA 1
ATOM 1451 C C . ARG A 1 189 ? -16.484 5.848 5.723 1 97.25 189 ARG A C 1
ATOM 1453 O O . ARG A 1 189 ? -16.656 4.637 5.879 1 97.25 189 ARG A O 1
ATOM 1460 N N . THR A 1 190 ? -16.484 6.41 4.547 1 97.25 190 THR A N 1
ATOM 1461 C CA . THR A 1 190 ? -16.703 5.641 3.328 1 97.25 190 THR A CA 1
ATOM 1462 C C . THR A 1 190 ? -15.594 4.602 3.152 1 97.25 190 THR A C 1
ATOM 1464 O O . THR A 1 190 ? -15.867 3.441 2.84 1 97.25 190 THR A O 1
ATOM 1467 N N . GLU A 1 191 ? -14.391 4.992 3.357 1 96.94 191 GLU A N 1
ATOM 1468 C CA . GLU A 1 191 ? -13.258 4.082 3.252 1 96.94 191 GLU A CA 1
ATOM 1469 C C . GLU A 1 191 ? -13.336 2.973 4.297 1 96.94 191 GLU A C 1
ATOM 1471 O O . GLU A 1 191 ? -13.055 1.811 4.004 1 96.94 191 GLU A O 1
ATOM 1476 N N . ALA A 1 192 ? -13.734 3.34 5.492 1 98.06 192 ALA A N 1
ATOM 1477 C CA . ALA A 1 192 ? -13.891 2.359 6.562 1 98.06 192 ALA A CA 1
ATOM 1478 C C . ALA A 1 192 ? -14.969 1.337 6.219 1 98.06 192 ALA A C 1
ATOM 1480 O O . ALA A 1 192 ? -14.789 0.137 6.441 1 98.06 192 ALA A O 1
ATOM 1481 N N . LEU A 1 193 ? -16.016 1.837 5.668 1 97.56 193 LEU A N 1
ATOM 1482 C CA . LEU A 1 193 ? -17.109 0.947 5.266 1 97.56 193 LEU A CA 1
ATOM 1483 C C . LEU A 1 193 ? -16.641 -0.018 4.18 1 97.56 193 LEU A C 1
ATOM 1485 O O . LEU A 1 193 ? -16.922 -1.216 4.246 1 97.56 193 LEU A O 1
ATOM 1489 N N . ALA A 1 194 ? -15.914 0.475 3.217 1 97.19 194 ALA A N 1
ATOM 1490 C CA . ALA A 1 194 ? -15.391 -0.355 2.137 1 97.19 194 ALA A CA 1
ATOM 1491 C C . ALA A 1 194 ? -14.469 -1.44 2.68 1 97.19 194 ALA A C 1
ATOM 1493 O O . ALA A 1 194 ? -14.578 -2.607 2.299 1 97.19 194 ALA A O 1
ATOM 1494 N N . ARG A 1 195 ? -13.617 -1.138 3.604 1 97.44 195 ARG A N 1
ATOM 1495 C CA . ARG A 1 195 ? -12.648 -2.076 4.164 1 97.44 195 ARG A CA 1
ATOM 1496 C C . ARG A 1 195 ? -13.328 -3.07 5.098 1 97.44 195 ARG A C 1
ATOM 1498 O O . ARG A 1 195 ? -12.812 -4.172 5.32 1 97.44 195 ARG A O 1
ATOM 1505 N N . ALA A 1 196 ? -14.477 -2.693 5.656 1 97.12 196 ALA A N 1
ATOM 1506 C CA . ALA A 1 196 ? -15.219 -3.561 6.566 1 97.12 196 ALA A CA 1
ATOM 1507 C C . ALA A 1 196 ? -16.109 -4.531 5.797 1 97.12 196 ALA A C 1
ATOM 1509 O O . ALA A 1 196 ? -16.859 -5.309 6.398 1 97.12 196 ALA A O 1
ATOM 1510 N N . GLY A 1 197 ? -16.125 -4.484 4.465 1 96.06 197 GLY A N 1
ATOM 1511 C CA . GLY A 1 197 ? -16.969 -5.352 3.66 1 96.06 197 GLY A CA 1
ATOM 1512 C C . GLY A 1 197 ? -18.406 -4.867 3.561 1 96.06 197 GLY A C 1
ATOM 1513 O O . GLY A 1 197 ? -19.328 -5.668 3.385 1 96.06 197 GLY A O 1
ATOM 1514 N N . ARG A 1 198 ? -18.594 -3.631 3.795 1 96.25 198 ARG A N 1
ATOM 1515 C CA . ARG A 1 198 ? -19.906 -3.002 3.682 1 96.25 198 ARG A CA 1
ATOM 1516 C C . ARG A 1 198 ? -19.922 -1.983 2.545 1 96.25 198 ARG A C 1
ATOM 1518 O O . ARG A 1 198 ? -20.328 -0.834 2.742 1 96.25 198 ARG A O 1
ATOM 1525 N N . ALA A 1 199 ? -19.578 -2.496 1.443 1 96.75 199 ALA A N 1
ATOM 1526 C CA . ALA A 1 199 ? -19.422 -1.632 0.277 1 96.75 199 ALA A CA 1
ATOM 1527 C C . ALA A 1 199 ? -20.766 -1.079 -0.183 1 96.75 199 ALA A C 1
ATOM 1529 O O . ALA A 1 199 ? -20.844 0.029 -0.72 1 96.75 199 ALA A O 1
ATOM 1530 N N . HIS A 1 200 ? -21.875 -1.817 0.049 1 93.88 200 HIS A N 1
ATOM 1531 C CA . HIS A 1 200 ? -23.203 -1.347 -0.336 1 93.88 200 HIS A CA 1
ATOM 1532 C C . HIS A 1 200 ? -23.562 -0.067 0.407 1 93.88 200 HIS A C 1
ATOM 1534 O O . HIS A 1 200 ? -24.109 0.869 -0.188 1 93.88 200 HIS A O 1
ATOM 1540 N N . GLU A 1 201 ? -23.219 -0.017 1.675 1 94.62 201 GLU A N 1
ATOM 1541 C CA . GLU A 1 201 ? -23.484 1.184 2.465 1 94.62 201 GLU A CA 1
ATOM 1542 C C . GLU A 1 201 ? -22.562 2.332 2.035 1 94.62 201 GLU A C 1
ATOM 1544 O O . GLU A 1 201 ? -23 3.488 2.002 1 94.62 201 GLU A O 1
ATOM 1549 N N . ALA A 1 202 ? -21.281 1.984 1.761 1 96.69 202 ALA A N 1
ATOM 1550 C CA . ALA A 1 202 ? -20.344 2.992 1.286 1 96.69 202 ALA A CA 1
ATOM 1551 C C . ALA A 1 202 ? -20.828 3.625 -0.017 1 96.69 202 ALA A C 1
ATOM 1553 O O . ALA A 1 202 ? -20.688 4.836 -0.211 1 96.69 202 ALA A O 1
ATOM 1554 N N . TYR A 1 203 ? -21.391 2.768 -0.84 1 94 203 TYR A N 1
ATOM 1555 C CA . TYR A 1 203 ? -21.891 3.242 -2.125 1 94 203 TYR A CA 1
ATOM 1556 C C . TYR A 1 203 ? -23.016 4.254 -1.932 1 94 203 TYR A C 1
ATOM 1558 O O . TYR A 1 203 ? -23.109 5.23 -2.678 1 94 203 TYR A O 1
ATOM 1566 N N . GLY A 1 204 ? -23.797 4.121 -0.941 1 91.81 204 GLY A N 1
ATOM 1567 C CA . GLY A 1 204 ? -24.891 5.035 -0.641 1 91.81 204 GLY A CA 1
ATOM 1568 C C . GLY A 1 204 ? -24.422 6.414 -0.215 1 91.81 204 GLY A C 1
ATOM 1569 O O . GLY A 1 204 ? -25.172 7.387 -0.288 1 91.81 204 GLY A O 1
ATOM 1570 N N . GLN A 1 205 ? -23.172 6.516 0.142 1 93.88 205 GLN A N 1
ATOM 1571 C CA . GLN A 1 205 ? -22.625 7.77 0.648 1 93.88 205 GLN A CA 1
ATOM 1572 C C . GLN A 1 205 ? -21.938 8.562 -0.465 1 93.88 205 GLN A C 1
ATOM 1574 O O . GLN A 1 205 ? -21.438 9.664 -0.232 1 93.88 205 GLN A O 1
ATOM 1579 N N . LEU A 1 206 ? -21.953 8.055 -1.658 1 94 206 LEU A N 1
ATOM 1580 C CA . LEU A 1 206 ? -21.203 8.672 -2.75 1 94 206 LEU A CA 1
ATOM 1581 C C . LEU A 1 206 ? -21.812 10.008 -3.148 1 94 206 LEU A C 1
ATOM 1583 O O . LEU A 1 206 ? -21.094 10.93 -3.539 1 94 206 LEU A O 1
ATOM 1587 N N . GLY A 1 207 ? -23.125 10.086 -3.053 1 92.69 207 GLY A N 1
ATOM 1588 C CA . GLY A 1 207 ? -23.766 11.359 -3.348 1 92.69 207 GLY A CA 1
ATOM 1589 C C . GLY A 1 207 ? -23.281 12.484 -2.453 1 92.69 207 GLY A C 1
ATOM 1590 O O . GLY A 1 207 ? -22.922 13.562 -2.939 1 92.69 207 GLY A O 1
ATOM 1591 N N . ALA A 1 208 ? -23.25 12.219 -1.201 1 93.5 208 ALA A N 1
ATOM 1592 C CA . ALA A 1 208 ? -22.766 13.203 -0.228 1 93.5 208 ALA A CA 1
ATOM 1593 C C . ALA A 1 208 ? -21.297 13.516 -0.443 1 93.5 208 ALA A C 1
ATOM 1595 O O . ALA A 1 208 ? -20.859 14.664 -0.291 1 93.5 208 ALA A O 1
ATOM 1596 N N . LEU A 1 209 ? -20.531 12.547 -0.799 1 93.56 209 LEU A N 1
ATOM 1597 C CA . LEU A 1 209 ? -19.109 12.734 -1.047 1 93.56 209 LEU A CA 1
ATOM 1598 C C . LEU A 1 209 ? -18.891 13.633 -2.26 1 93.56 209 LEU A C 1
ATOM 1600 O O . LEU A 1 209 ? -18 14.5 -2.24 1 93.56 209 LEU A O 1
ATOM 1604 N N . ARG A 1 210 ? -19.656 13.445 -3.242 1 92.62 210 ARG A N 1
ATOM 1605 C CA . ARG A 1 210 ? -19.547 14.258 -4.445 1 92.62 210 ARG A CA 1
ATOM 1606 C C . ARG A 1 210 ? -19.891 15.719 -4.156 1 92.62 210 ARG A C 1
ATOM 1608 O O . ARG A 1 210 ? -19.219 16.625 -4.633 1 92.62 210 ARG A O 1
ATOM 1615 N N . GLN A 1 211 ? -20.812 15.898 -3.312 1 92.44 211 GLN A N 1
ATOM 1616 C CA . GLN A 1 211 ? -21.25 17.25 -2.967 1 92.44 211 GLN A CA 1
ATOM 1617 C C . GLN A 1 211 ? -20.203 17.953 -2.1 1 92.44 211 GLN A C 1
ATOM 1619 O O . GLN A 1 211 ? -20.016 19.172 -2.217 1 92.44 211 GLN A O 1
ATOM 1624 N N . SER A 1 212 ? -19.578 17.219 -1.325 1 92.06 212 SER A N 1
ATOM 1625 C CA . SER A 1 212 ? -18.609 17.797 -0.394 1 92.06 212 SER A CA 1
ATOM 1626 C C . SER A 1 212 ? -17.328 18.172 -1.103 1 92.06 212 SER A C 1
ATOM 1628 O O . SER A 1 212 ? -16.516 18.938 -0.564 1 92.06 212 SER A O 1
ATOM 1630 N N . LYS A 1 213 ? -16.969 17.641 -2.275 1 89.12 213 LYS A N 1
ATOM 1631 C CA . LYS A 1 213 ? -15.812 17.938 -3.115 1 89.12 213 LYS A CA 1
ATOM 1632 C C . LYS A 1 213 ? -14.508 17.594 -2.393 1 89.12 213 LYS A C 1
ATOM 1634 O O . LYS A 1 213 ? -13.484 18.25 -2.596 1 89.12 213 LYS A O 1
ATOM 1639 N N . VAL A 1 214 ? -14.633 16.641 -1.501 1 91.25 214 VAL A N 1
ATOM 1640 C CA . VAL A 1 214 ? -13.445 16.203 -0.781 1 91.25 214 VAL A CA 1
ATOM 1641 C C . VAL A 1 214 ? -12.516 15.445 -1.731 1 91.25 214 VAL A C 1
ATOM 1643 O O . VAL A 1 214 ? -11.289 15.477 -1.566 1 91.25 214 VAL A O 1
ATOM 1646 N N . LEU A 1 215 ? -13.062 14.789 -2.701 1 92.5 215 LEU A N 1
ATOM 1647 C CA . LEU A 1 215 ? -12.289 14.086 -3.727 1 92.5 215 LEU A CA 1
ATOM 1648 C C . LEU A 1 215 ? -12.469 14.75 -5.086 1 92.5 215 LEU A C 1
ATOM 1650 O O . LEU A 1 215 ? -13.555 15.25 -5.402 1 92.5 215 LEU A O 1
ATOM 1654 N N . PRO A 1 216 ? -11.359 14.75 -5.781 1 91.62 216 PRO A N 1
ATOM 1655 C CA . PRO A 1 216 ? -11.516 15.234 -7.156 1 91.62 216 PRO A CA 1
ATOM 1656 C C . PRO A 1 216 ? -12.453 14.367 -7.988 1 91.62 216 PRO A C 1
ATOM 1658 O O . PRO A 1 216 ? -12.758 13.242 -7.605 1 91.62 216 PRO A O 1
ATOM 1661 N N . ALA A 1 217 ? -12.828 14.906 -9.055 1 90.5 217 ALA A N 1
ATOM 1662 C CA . ALA A 1 217 ? -13.836 14.258 -9.891 1 90.5 217 ALA A CA 1
ATOM 1663 C C . ALA A 1 217 ? -13.344 12.898 -10.383 1 90.5 217 ALA A C 1
ATOM 1665 O O . ALA A 1 217 ? -14.094 11.914 -10.352 1 90.5 217 ALA A O 1
ATOM 1666 N N . GLU A 1 218 ? -12.172 12.828 -10.805 1 91.19 218 GLU A N 1
ATOM 1667 C CA . GLU A 1 218 ? -11.609 11.578 -11.32 1 91.19 218 GLU A CA 1
ATOM 1668 C C . GLU A 1 218 ? -11.531 10.516 -10.227 1 91.19 218 GLU A C 1
ATOM 1670 O O . GLU A 1 218 ? -11.891 9.359 -10.445 1 91.19 218 GLU A O 1
ATOM 1675 N N . SER A 1 219 ? -11.109 10.898 -9.102 1 92.94 219 SER A N 1
ATOM 1676 C CA . SER A 1 219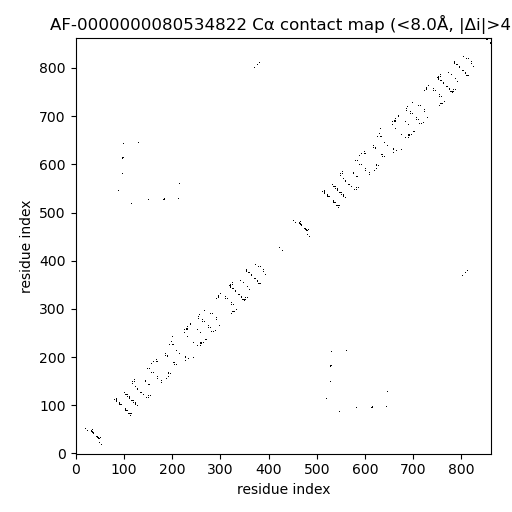 ? -11.008 9.984 -7.965 1 92.94 219 SER A CA 1
ATOM 1677 C C . SER A 1 219 ? -12.383 9.516 -7.508 1 92.94 219 SER A C 1
ATOM 1679 O O . SER A 1 219 ? -12.547 8.375 -7.082 1 92.94 219 SER A O 1
ATOM 1681 N N . ASN A 1 220 ? -13.336 10.438 -7.617 1 93.25 220 ASN A N 1
ATOM 1682 C CA . ASN A 1 220 ? -14.703 10.062 -7.273 1 93.25 220 ASN A CA 1
ATOM 1683 C C . ASN A 1 220 ? -15.234 8.969 -8.203 1 93.25 220 ASN A C 1
ATOM 1685 O O . ASN A 1 220 ? -15.867 8.016 -7.746 1 93.25 220 ASN A O 1
ATOM 1689 N N . SER A 1 221 ? -14.961 9.133 -9.422 1 92.25 221 SER A N 1
ATOM 1690 C CA . SER A 1 221 ? -15.406 8.148 -10.398 1 92.25 221 SER A CA 1
ATOM 1691 C C . SER A 1 221 ? -14.734 6.801 -10.172 1 92.25 221 SER A C 1
ATOM 1693 O O . SER A 1 221 ? -15.391 5.754 -10.25 1 92.25 221 SER A O 1
ATOM 1695 N N . GLU A 1 222 ? -13.484 6.852 -9.906 1 93.44 222 GLU A N 1
ATOM 1696 C CA . GLU A 1 222 ? -12.758 5.621 -9.617 1 93.44 222 GLU A CA 1
ATOM 1697 C C . GLU A 1 222 ? -13.289 4.941 -8.359 1 93.44 222 GLU A C 1
ATOM 1699 O O . GLU A 1 222 ? -13.438 3.719 -8.32 1 93.44 222 GLU A O 1
ATOM 1704 N N . LEU A 1 223 ? -13.555 5.75 -7.41 1 94.88 223 LEU A N 1
ATOM 1705 C CA . LEU A 1 223 ? -14.094 5.215 -6.164 1 94.88 223 LEU A CA 1
ATOM 1706 C C . LEU A 1 223 ? -15.469 4.598 -6.383 1 94.88 223 LEU A C 1
ATOM 1708 O O . LEU A 1 223 ? -15.773 3.533 -5.84 1 94.88 223 LEU A O 1
ATOM 1712 N N . GLU A 1 224 ? -16.266 5.281 -7.148 1 94.38 224 GLU A N 1
ATOM 1713 C CA . GLU A 1 224 ? -17.594 4.777 -7.453 1 94.38 224 GLU A CA 1
ATOM 1714 C C . GLU A 1 224 ? -17.531 3.408 -8.125 1 94.38 224 GLU A C 1
ATOM 1716 O O . GLU A 1 224 ? -18.25 2.482 -7.727 1 94.38 224 GLU A O 1
ATOM 1721 N N . ALA A 1 225 ? -16.688 3.268 -9.07 1 94.5 225 ALA A N 1
ATOM 1722 C CA . ALA A 1 225 ? -16.531 1.997 -9.773 1 94.5 225 ALA A CA 1
ATOM 1723 C C . ALA A 1 225 ? -16.016 0.909 -8.836 1 94.5 225 ALA A C 1
ATOM 1725 O O . ALA A 1 225 ? -16.531 -0.215 -8.844 1 94.5 225 ALA A O 1
ATOM 1726 N N . ARG A 1 226 ? -15.039 1.248 -8.07 1 96.38 226 ARG A N 1
ATOM 1727 C CA . ARG A 1 226 ? -14.453 0.298 -7.125 1 96.38 226 ARG A CA 1
ATOM 1728 C C . ARG A 1 226 ? -15.492 -0.178 -6.113 1 96.38 226 ARG A C 1
ATOM 1730 O O . ARG A 1 226 ? -15.594 -1.376 -5.84 1 96.38 226 ARG A O 1
ATOM 1737 N N . LEU A 1 227 ? -16.281 0.76 -5.621 1 96.56 227 LEU A N 1
ATOM 1738 C CA . LEU A 1 227 ? -17.281 0.413 -4.613 1 96.56 227 LEU A CA 1
ATOM 1739 C C . LEU A 1 227 ? -18.422 -0.393 -5.234 1 96.56 227 LEU A C 1
ATOM 1741 O O . LEU A 1 227 ? -18.953 -1.312 -4.605 1 96.56 227 LEU A O 1
ATOM 1745 N N . ALA A 1 228 ? -18.797 -0.01 -6.418 1 96.12 228 ALA A N 1
ATOM 1746 C CA . ALA A 1 228 ? -19.828 -0.772 -7.109 1 96.12 228 ALA A CA 1
ATOM 1747 C C . ALA A 1 228 ? -19.406 -2.221 -7.316 1 96.12 228 ALA A C 1
ATOM 1749 O O . ALA A 1 228 ? -20.156 -3.148 -7.02 1 96.12 228 ALA A O 1
ATOM 1750 N N . ALA A 1 229 ? -18.203 -2.412 -7.785 1 97 229 ALA A N 1
ATOM 1751 C CA . ALA A 1 229 ? -17.672 -3.752 -8.008 1 97 229 ALA A CA 1
ATOM 1752 C C . ALA A 1 229 ? -17.578 -4.535 -6.699 1 97 229 ALA A C 1
ATOM 1754 O O . ALA A 1 229 ? -17.984 -5.699 -6.641 1 97 229 ALA A O 1
ATOM 1755 N N . GLN A 1 230 ? -17.094 -3.922 -5.715 1 97.31 230 GLN A N 1
ATOM 1756 C CA . GLN A 1 230 ? -16.938 -4.582 -4.422 1 97.31 230 GLN A CA 1
ATOM 1757 C C . GLN A 1 230 ? -18.297 -4.961 -3.832 1 97.31 230 GLN A C 1
ATOM 1759 O O . GLN A 1 230 ? -18.438 -6.023 -3.225 1 97.31 230 GLN A O 1
ATOM 1764 N N . ALA A 1 231 ? -19.281 -4.047 -3.953 1 96.81 231 ALA A N 1
ATOM 1765 C CA . ALA A 1 231 ? -20.625 -4.328 -3.445 1 96.81 231 ALA A CA 1
ATOM 1766 C C . ALA A 1 231 ? -21.219 -5.559 -4.125 1 96.81 231 ALA A C 1
ATOM 1768 O O . ALA A 1 231 ? -21.906 -6.355 -3.482 1 96.81 231 ALA A O 1
ATOM 1769 N N . LEU A 1 232 ? -20.969 -5.668 -5.371 1 97.38 232 LEU A N 1
ATOM 1770 C CA . LEU A 1 232 ? -21.438 -6.832 -6.113 1 97.38 232 LEU A CA 1
ATOM 1771 C C . LEU A 1 232 ? -20.766 -8.102 -5.605 1 97.38 232 LEU A C 1
ATOM 1773 O O . LEU A 1 232 ? -21.438 -9.125 -5.398 1 97.38 232 LEU A O 1
ATOM 1777 N N . LEU A 1 233 ? -19.453 -8.039 -5.363 1 96.88 233 LEU A N 1
ATOM 1778 C CA . LEU A 1 233 ? -18.703 -9.203 -4.91 1 96.88 233 LEU A CA 1
ATOM 1779 C C . LEU A 1 233 ? -19.125 -9.617 -3.508 1 96.88 233 LEU A C 1
ATOM 1781 O O . LEU A 1 233 ? -19.016 -10.781 -3.135 1 96.88 233 LEU A O 1
ATOM 1785 N N . GLU A 1 234 ? -19.703 -8.719 -2.785 1 96.56 234 GLU A N 1
ATOM 1786 C CA . GLU A 1 234 ? -20.062 -8.969 -1.392 1 96.56 234 GLU A CA 1
ATOM 1787 C C . GLU A 1 234 ? -21.516 -9.438 -1.269 1 96.56 234 GLU A C 1
ATOM 1789 O O . GLU A 1 234 ? -21.984 -9.75 -0.171 1 96.56 234 GLU A O 1
ATOM 1794 N N . ALA A 1 235 ? -22.234 -9.492 -2.381 1 96 235 ALA A N 1
ATOM 1795 C CA . ALA A 1 235 ? -23.641 -9.914 -2.33 1 96 235 ALA A CA 1
ATOM 1796 C C . ALA A 1 235 ? -23.766 -11.32 -1.748 1 96 235 ALA A C 1
ATOM 1798 O O . ALA A 1 235 ? -23.062 -12.242 -2.168 1 96 235 ALA A O 1
ATOM 1799 N N . ALA A 1 236 ? -24.703 -11.445 -0.786 1 94.94 236 ALA A N 1
ATOM 1800 C CA . ALA A 1 236 ? -24.828 -12.688 -0.026 1 94.94 236 ALA A CA 1
ATOM 1801 C C . ALA A 1 236 ? -25.562 -13.758 -0.833 1 94.94 236 ALA A C 1
ATOM 1803 O O . ALA A 1 236 ? -25.281 -14.945 -0.687 1 94.94 236 ALA A O 1
ATOM 1804 N N . ASP A 1 237 ? -26.5 -13.336 -1.656 1 96.19 237 ASP A N 1
ATOM 1805 C CA . ASP A 1 237 ? -27.297 -14.281 -2.434 1 96.19 237 ASP A CA 1
ATOM 1806 C C . ASP A 1 237 ? -27.719 -13.68 -3.773 1 96.19 237 ASP A C 1
ATOM 1808 O O . ASP A 1 237 ? -27.344 -12.547 -4.09 1 96.19 237 ASP A O 1
ATOM 1812 N N . VAL A 1 238 ? -28.406 -14.516 -4.477 1 96.38 238 VAL A N 1
ATOM 1813 C CA . VAL A 1 238 ? -28.766 -14.164 -5.848 1 96.38 238 VAL A CA 1
ATOM 1814 C C . VAL A 1 238 ? -29.688 -12.945 -5.848 1 96.38 238 VAL A C 1
ATOM 1816 O O . VAL A 1 238 ? -29.547 -12.055 -6.695 1 96.38 238 VAL A O 1
ATOM 1819 N N . ASN A 1 239 ? -30.562 -12.805 -4.898 1 96.62 239 ASN A N 1
ATOM 1820 C CA . ASN A 1 239 ? -31.484 -11.672 -4.824 1 96.62 239 ASN A CA 1
ATOM 1821 C C . ASN A 1 239 ? -30.75 -10.367 -4.535 1 96.62 239 ASN A C 1
ATOM 1823 O O . ASN A 1 239 ? -31.016 -9.344 -5.164 1 96.62 239 ASN A O 1
ATOM 1827 N N . ALA A 1 240 ? -29.859 -10.469 -3.596 1 95.88 240 ALA A N 1
ATOM 1828 C CA . ALA A 1 240 ? -29.047 -9.305 -3.254 1 95.88 240 ALA A CA 1
ATOM 1829 C C . ALA A 1 240 ? -28.188 -8.867 -4.438 1 95.88 240 ALA A C 1
ATOM 1831 O O . ALA A 1 240 ? -28.016 -7.668 -4.672 1 95.88 240 ALA A O 1
ATOM 1832 N N . LEU A 1 241 ? -27.641 -9.852 -5.133 1 97.19 241 LEU A N 1
ATOM 1833 C CA . LEU A 1 241 ? -26.828 -9.555 -6.305 1 97.19 241 LEU A CA 1
ATOM 1834 C C . LEU A 1 241 ? -27.641 -8.867 -7.383 1 97.19 241 LEU A C 1
ATOM 1836 O O . LEU A 1 241 ? -27.219 -7.855 -7.945 1 97.19 241 LEU A O 1
ATOM 1840 N N . ALA A 1 242 ? -28.828 -9.391 -7.625 1 96.12 242 ALA A N 1
ATOM 1841 C CA . ALA A 1 242 ? -29.719 -8.812 -8.625 1 96.12 242 ALA A CA 1
ATOM 1842 C C . ALA A 1 242 ? -30.109 -7.387 -8.25 1 96.12 242 ALA A C 1
ATOM 1844 O O . ALA A 1 242 ? -30.125 -6.492 -9.102 1 96.12 242 ALA A O 1
ATOM 1845 N N . ALA A 1 243 ? -30.453 -7.184 -7.02 1 94.88 243 ALA A N 1
ATOM 1846 C CA . ALA A 1 243 ? -30.828 -5.863 -6.531 1 94.88 243 ALA A CA 1
ATOM 1847 C C . ALA A 1 243 ? -29.688 -4.863 -6.691 1 94.88 243 ALA A C 1
ATOM 1849 O O . ALA A 1 243 ? -29.906 -3.734 -7.141 1 94.88 243 ALA A O 1
ATOM 1850 N N . GLN A 1 244 ? -28.5 -5.336 -6.305 1 94.81 244 GLN A N 1
ATOM 1851 C CA . GLN A 1 244 ? -27.328 -4.461 -6.426 1 94.81 244 GLN A CA 1
ATOM 1852 C C . GLN A 1 244 ? -27.031 -4.145 -7.887 1 94.81 244 GLN A C 1
ATOM 1854 O O . GLN A 1 244 ? -26.641 -3.023 -8.219 1 94.81 244 GLN A O 1
ATOM 1859 N N . TRP A 1 245 ? -27.141 -5.109 -8.727 1 95.5 245 TRP A N 1
ATOM 1860 C CA . TRP A 1 245 ? -26.906 -4.91 -10.156 1 95.5 245 TRP A CA 1
ATOM 1861 C C . TRP A 1 245 ? -27.891 -3.891 -10.727 1 95.5 245 TRP A C 1
ATOM 1863 O O . TRP A 1 245 ? -27.5 -3.004 -11.492 1 95.5 245 TRP A O 1
ATOM 1873 N N . GLU A 1 246 ? -29.094 -3.975 -10.289 1 93.38 246 GLU A N 1
ATOM 1874 C CA . GLU A 1 246 ? -30.125 -3.039 -10.742 1 93.38 246 GLU A CA 1
ATOM 1875 C C . GLU A 1 246 ? -29.844 -1.629 -10.234 1 93.38 246 GLU A C 1
ATOM 1877 O O . GLU A 1 246 ? -30.156 -0.646 -10.914 1 93.38 246 GLU A O 1
ATOM 1882 N N . ALA A 1 247 ? -29.297 -1.537 -9.086 1 90.94 247 ALA A N 1
ATOM 1883 C CA . ALA A 1 247 ? -29 -0.245 -8.477 1 90.94 247 ALA A CA 1
ATOM 1884 C C . ALA A 1 247 ? -27.766 0.393 -9.109 1 90.94 247 ALA A C 1
ATOM 1886 O O . ALA A 1 247 ? -27.547 1.596 -8.961 1 90.94 247 ALA A O 1
ATOM 1887 N N . THR A 1 248 ? -26.953 -0.427 -9.758 1 93.69 248 THR A N 1
ATOM 1888 C CA . THR A 1 248 ? -25.75 0.08 -10.406 1 93.69 248 THR A CA 1
ATOM 1889 C C . THR A 1 248 ? -26.109 0.894 -11.648 1 93.69 248 THR A C 1
ATOM 1891 O O . THR A 1 248 ? -26.891 0.448 -12.484 1 93.69 248 THR A O 1
ATOM 1894 N N . PRO A 1 249 ? -25.578 2.072 -11.734 1 92.06 249 PRO A N 1
ATOM 1895 C CA . PRO A 1 249 ? -25.859 2.908 -12.898 1 92.06 249 PRO A CA 1
ATOM 1896 C C . PRO A 1 249 ? -25.531 2.219 -14.219 1 92.06 249 PRO A C 1
ATOM 1898 O O . PRO A 1 249 ? -24.516 1.506 -14.305 1 92.06 249 PRO A O 1
ATOM 1901 N N . LYS A 1 250 ? -26.266 2.5 -15.25 1 91.69 250 LYS A N 1
ATOM 1902 C CA . LYS A 1 250 ? -26.141 1.855 -16.547 1 91.69 250 LYS A CA 1
ATOM 1903 C C . LYS A 1 250 ? -24.797 2.176 -17.203 1 91.69 250 LYS A C 1
ATOM 1905 O O . LYS A 1 250 ? -24.219 1.341 -17.906 1 91.69 250 LYS A O 1
ATOM 1910 N N . ALA A 1 251 ? -24.359 3.352 -16.906 1 90.62 251 ALA A N 1
ATOM 1911 C CA . ALA A 1 251 ? -23.094 3.789 -17.5 1 90.62 251 ALA A CA 1
ATOM 1912 C C . ALA A 1 251 ? -21.922 3.006 -16.938 1 90.62 251 ALA A C 1
ATOM 1914 O O . ALA A 1 251 ? -20.891 2.85 -17.594 1 90.62 251 ALA A O 1
ATOM 1915 N N . LEU A 1 252 ? -22.047 2.398 -15.719 1 92.94 252 LEU A N 1
ATOM 1916 C CA . LEU A 1 252 ? -20.969 1.708 -15.031 1 92.94 252 LEU A CA 1
ATOM 1917 C C . LEU A 1 252 ? -21.031 0.205 -15.281 1 92.94 252 LEU A C 1
ATOM 1919 O O . LEU A 1 252 ? -20.031 -0.501 -15.109 1 92.94 252 LEU A O 1
ATOM 1923 N N . ARG A 1 253 ? -22.078 -0.293 -15.703 1 93.12 253 ARG A N 1
ATOM 1924 C CA . ARG A 1 253 ? -22.328 -1.728 -15.812 1 93.12 253 ARG A CA 1
ATOM 1925 C C . ARG A 1 253 ? -21.375 -2.367 -16.828 1 93.12 253 ARG A C 1
ATOM 1927 O O . ARG A 1 253 ? -20.766 -3.408 -16.547 1 93.12 253 ARG A O 1
ATOM 1934 N N . PRO A 1 254 ? -21.172 -1.655 -17.906 1 91.31 254 PRO A N 1
ATOM 1935 C CA . PRO A 1 254 ? -20.328 -2.318 -18.891 1 91.31 254 PRO A CA 1
ATOM 1936 C C . PRO A 1 254 ? -18.828 -2.166 -18.578 1 91.31 254 PRO A C 1
ATOM 1938 O O . PRO A 1 254 ? -17.984 -2.73 -19.281 1 91.31 254 PRO A O 1
ATOM 1941 N N . THR A 1 255 ? -18.5 -1.437 -17.562 1 92.94 255 THR A N 1
ATOM 1942 C CA . THR A 1 255 ? -17.094 -1.312 -17.203 1 92.94 255 THR A CA 1
ATOM 1943 C C . THR A 1 255 ? -16.531 -2.652 -16.719 1 92.94 255 THR A C 1
ATOM 1945 O O . THR A 1 255 ? -17.188 -3.361 -15.953 1 92.94 255 THR A O 1
ATOM 1948 N N . PRO A 1 256 ? -15.352 -3.021 -17.188 1 94.44 256 PRO A N 1
ATOM 1949 C CA . PRO A 1 256 ? -14.805 -4.363 -16.953 1 94.44 256 PRO A CA 1
ATOM 1950 C C . PRO A 1 256 ? -14.781 -4.738 -15.477 1 94.44 256 PRO A C 1
ATOM 1952 O O . PRO A 1 256 ? -15.148 -5.859 -15.117 1 94.44 256 PRO A O 1
ATOM 1955 N N . ASP A 1 257 ? -14.414 -3.855 -14.68 1 94.94 257 ASP A N 1
ATOM 1956 C CA . ASP A 1 257 ? -14.32 -4.16 -13.258 1 94.94 257 ASP A CA 1
ATOM 1957 C C . ASP A 1 257 ? -15.695 -4.48 -12.672 1 94.94 257 ASP A C 1
ATOM 1959 O O . ASP A 1 257 ? -15.836 -5.402 -11.859 1 94.94 257 ASP A O 1
ATOM 1963 N N . VAL A 1 258 ? -16.688 -3.779 -13.117 1 96.75 258 VAL A N 1
ATOM 1964 C CA . VAL A 1 258 ? -18.016 -3.916 -12.547 1 96.75 258 VAL A CA 1
ATOM 1965 C C . VAL A 1 258 ? -18.688 -5.164 -13.109 1 96.75 258 VAL A C 1
ATOM 1967 O O . VAL A 1 258 ? -19.172 -6.012 -12.352 1 96.75 258 VAL A O 1
ATOM 1970 N N . VAL A 1 259 ? -18.703 -5.277 -14.398 1 97.12 259 VAL A N 1
ATOM 1971 C CA . VAL A 1 259 ? -19.359 -6.434 -15.008 1 97.12 259 VAL A CA 1
ATOM 1972 C C . VAL A 1 259 ? -18.594 -7.707 -14.633 1 97.12 259 VAL A C 1
ATOM 1974 O O . VAL A 1 259 ? -19.203 -8.766 -14.438 1 97.12 259 VAL A O 1
ATOM 1977 N N . GLY A 1 260 ? -17.25 -7.613 -14.547 1 96.94 260 GLY A N 1
ATOM 1978 C CA . GLY A 1 260 ? -16.469 -8.75 -14.094 1 96.94 260 GLY A CA 1
ATOM 1979 C C . GLY A 1 260 ? -16.812 -9.195 -12.688 1 96.94 260 GLY A C 1
ATOM 1980 O O . GLY A 1 260 ? -16.922 -10.391 -12.414 1 96.94 260 GLY A O 1
ATOM 1981 N N . ALA A 1 261 ? -17 -8.258 -11.859 1 97.44 261 ALA A N 1
ATOM 1982 C CA . ALA A 1 261 ? -17.391 -8.562 -10.484 1 97.44 261 ALA A CA 1
ATOM 1983 C C . ALA A 1 261 ? -18.766 -9.219 -10.438 1 97.44 261 ALA A C 1
ATOM 1985 O O . ALA A 1 261 ? -18.984 -10.195 -9.711 1 97.44 261 ALA A O 1
ATOM 1986 N N . TYR A 1 262 ? -19.734 -8.688 -11.188 1 97.44 262 TYR A N 1
ATOM 1987 C CA . TYR A 1 262 ? -21.078 -9.266 -11.25 1 97.44 262 TYR A CA 1
ATOM 1988 C C . TYR A 1 262 ? -21.016 -10.711 -11.734 1 97.44 262 TYR A C 1
ATOM 1990 O O . TYR A 1 262 ? -21.594 -11.602 -11.109 1 97.44 262 TYR A O 1
ATOM 1998 N N . ALA A 1 263 ? -20.266 -10.906 -12.805 1 96.69 263 ALA A N 1
ATOM 1999 C CA . ALA A 1 263 ? -20.188 -12.234 -13.406 1 96.69 263 ALA A CA 1
ATOM 2000 C C . ALA A 1 263 ? -19.516 -13.219 -12.453 1 96.69 263 ALA A C 1
ATOM 2002 O O . ALA A 1 263 ? -20 -14.344 -12.273 1 96.69 263 ALA A O 1
ATOM 2003 N N . SER A 1 264 ? -18.453 -12.812 -11.836 1 95.56 264 SER A N 1
ATOM 2004 C CA . SER A 1 264 ? -17.734 -13.68 -10.906 1 95.56 264 SER A CA 1
ATOM 2005 C C . SER A 1 264 ? -18.609 -14.062 -9.719 1 95.56 264 SER A C 1
ATOM 2007 O O . SER A 1 264 ? -18.641 -15.227 -9.32 1 95.56 264 SER A O 1
ATOM 2009 N N . ARG A 1 265 ? -19.297 -13.133 -9.234 1 96.94 265 ARG A N 1
ATOM 2010 C CA . ARG A 1 265 ? -20.156 -13.406 -8.078 1 96.94 265 ARG A CA 1
ATOM 2011 C C . ARG A 1 265 ? -21.344 -14.266 -8.477 1 96.94 265 ARG A C 1
ATOM 2013 O O . ARG A 1 265 ? -21.766 -15.148 -7.723 1 96.94 265 ARG A O 1
ATOM 2020 N N . ALA A 1 266 ? -21.922 -13.992 -9.625 1 96.5 266 ALA A N 1
ATOM 2021 C CA . ALA A 1 266 ? -23.031 -14.789 -10.125 1 96.5 266 ALA A CA 1
ATOM 2022 C C . ALA A 1 266 ? -22.641 -16.25 -10.273 1 96.5 266 ALA A C 1
ATOM 2024 O O . ALA A 1 266 ? -23.406 -17.141 -9.883 1 96.5 266 ALA A O 1
ATOM 2025 N N . VAL A 1 267 ? -21.469 -16.484 -10.758 1 93.56 267 VAL A N 1
ATOM 2026 C CA . VAL A 1 267 ? -20.969 -17.859 -10.93 1 93.56 267 VAL A CA 1
ATOM 2027 C C . VAL A 1 267 ? -20.781 -18.5 -9.562 1 93.56 267 VAL A C 1
ATOM 2029 O O . VAL A 1 267 ? -21.156 -19.672 -9.367 1 93.56 267 VAL A O 1
ATOM 2032 N N . ALA A 1 268 ? -20.266 -17.781 -8.648 1 93.44 268 ALA A N 1
ATOM 2033 C CA . ALA A 1 268 ? -20.047 -18.297 -7.301 1 93.44 268 ALA A CA 1
ATOM 2034 C C . ALA A 1 268 ? -21.375 -18.672 -6.641 1 93.44 268 ALA A C 1
ATOM 2036 O O . ALA A 1 268 ? -21.422 -19.578 -5.805 1 93.44 268 ALA A O 1
ATOM 2037 N N . LEU A 1 269 ? -22.453 -18.016 -7.082 1 95.31 269 LEU A N 1
ATOM 2038 C CA . LEU A 1 269 ? -23.766 -18.281 -6.535 1 95.31 269 LEU A CA 1
ATOM 2039 C C . LEU A 1 269 ? -24.547 -19.219 -7.441 1 95.31 269 LEU A C 1
ATOM 2041 O O . LEU A 1 269 ? -25.766 -19.375 -7.281 1 95.31 269 LEU A O 1
ATOM 2045 N N . ASN A 1 270 ? -23.891 -19.781 -8.461 1 93.75 270 ASN A N 1
ATOM 2046 C CA . ASN A 1 270 ? -24.453 -20.734 -9.414 1 93.75 270 ASN A CA 1
ATOM 2047 C C . ASN A 1 270 ? -25.531 -20.094 -10.281 1 93.75 270 ASN A C 1
ATOM 2049 O O . ASN A 1 270 ? -26.547 -20.734 -10.586 1 93.75 270 ASN A O 1
ATOM 2053 N N . TRP A 1 271 ? -25.469 -18.859 -10.445 1 93.56 271 TRP A N 1
ATOM 2054 C CA . TRP A 1 271 ? -26.312 -18.109 -11.359 1 93.56 271 TRP A CA 1
ATOM 2055 C C . TRP A 1 271 ? -25.578 -17.797 -12.656 1 93.56 271 TRP A C 1
ATOM 2057 O O . TRP A 1 271 ? -25.344 -16.625 -12.984 1 93.56 271 TRP A O 1
ATOM 2067 N N . ASP A 1 272 ? -25.422 -18.734 -13.547 1 92.69 272 ASP A N 1
ATOM 2068 C CA . ASP A 1 272 ? -24.453 -18.703 -14.648 1 92.69 272 ASP A CA 1
ATOM 2069 C C . ASP A 1 272 ? -25.016 -17.969 -15.852 1 92.69 272 ASP A C 1
ATOM 2071 O O . ASP A 1 272 ? -24.312 -17.188 -16.5 1 92.69 272 ASP A O 1
ATOM 2075 N N . GLU A 1 273 ? -26.234 -18.188 -16.156 1 92.69 273 GLU A N 1
ATOM 2076 C CA . GLU A 1 273 ? -26.797 -17.641 -17.391 1 92.69 273 GLU A CA 1
ATOM 2077 C C . GLU A 1 273 ? -26.766 -16.109 -17.391 1 92.69 273 GLU A C 1
ATOM 2079 O O . GLU A 1 273 ? -26.297 -15.492 -18.344 1 92.69 273 GLU A O 1
ATOM 2084 N N . PRO A 1 274 ? -27.203 -15.461 -16.266 1 93.5 274 PRO A N 1
ATOM 2085 C CA . PRO A 1 274 ? -27.109 -14 -16.25 1 93.5 274 PRO A CA 1
ATOM 2086 C C . PRO A 1 274 ? -25.656 -13.508 -16.344 1 93.5 274 PRO A C 1
ATOM 2088 O O . PRO A 1 274 ? -25.406 -12.453 -16.938 1 93.5 274 PRO A O 1
ATOM 2091 N N . ALA A 1 275 ? -24.719 -14.195 -15.727 1 94.56 275 ALA A N 1
ATOM 2092 C CA . ALA A 1 275 ? -23.312 -13.844 -15.844 1 94.56 275 ALA A CA 1
ATOM 2093 C C . ALA A 1 275 ? -22.859 -13.844 -17.297 1 94.56 275 ALA A C 1
ATOM 2095 O O . ALA A 1 275 ? -22.203 -12.906 -17.75 1 94.56 275 ALA A O 1
ATOM 2096 N N . LEU A 1 276 ? -23.266 -14.906 -18.016 1 94.69 276 LEU A N 1
ATOM 2097 C CA . LEU A 1 276 ? -22.906 -15.047 -19.422 1 94.69 276 LEU A CA 1
ATOM 2098 C C . LEU A 1 276 ? -23.469 -13.898 -20.25 1 94.69 276 LEU A C 1
ATOM 2100 O O . LEU A 1 276 ? -22.75 -13.289 -21.047 1 94.69 276 LEU A O 1
ATOM 2104 N N . LEU A 1 277 ? -24.719 -13.602 -20.031 1 94.06 277 LEU A N 1
ATOM 2105 C CA . LEU A 1 277 ? -25.391 -12.57 -20.797 1 94.06 277 LEU A CA 1
ATOM 2106 C C . LEU A 1 277 ? -24.781 -11.195 -20.531 1 94.06 277 LEU A C 1
ATOM 2108 O O . LEU A 1 277 ? -24.609 -10.398 -21.453 1 94.06 277 LEU A O 1
ATOM 2112 N N . ALA A 1 278 ? -24.516 -10.938 -19.281 1 95.19 278 ALA A N 1
ATOM 2113 C CA . ALA A 1 278 ? -23.906 -9.656 -18.922 1 95.19 278 ALA A CA 1
ATOM 2114 C C . ALA A 1 278 ? -22.547 -9.477 -19.594 1 95.19 278 ALA A C 1
ATOM 2116 O O . ALA A 1 278 ? -22.234 -8.391 -20.078 1 95.19 278 ALA A O 1
ATOM 2117 N N . LEU A 1 279 ? -21.734 -10.508 -19.609 1 96.19 279 LEU A N 1
ATOM 2118 C CA . LEU A 1 279 ? -20.406 -10.445 -20.234 1 96.19 279 LEU A CA 1
ATOM 2119 C C . LEU A 1 279 ? -20.531 -10.234 -21.734 1 96.19 279 LEU A C 1
ATOM 2121 O O . LEU A 1 279 ? -19.781 -9.445 -22.312 1 96.19 279 LEU A O 1
ATOM 2125 N N . GLU A 1 280 ? -21.469 -10.977 -22.344 1 95.69 280 GLU A N 1
ATOM 2126 C CA . GLU A 1 280 ? -21.672 -10.844 -23.781 1 95.69 280 GLU A CA 1
ATOM 2127 C C . GLU A 1 280 ? -22.062 -9.414 -24.141 1 95.69 280 GLU A C 1
ATOM 2129 O O . GLU A 1 280 ? -21.531 -8.836 -25.094 1 95.69 280 GLU A O 1
ATOM 2134 N N . GLN A 1 281 ? -22.953 -8.859 -23.391 1 94.81 281 GLN A N 1
ATO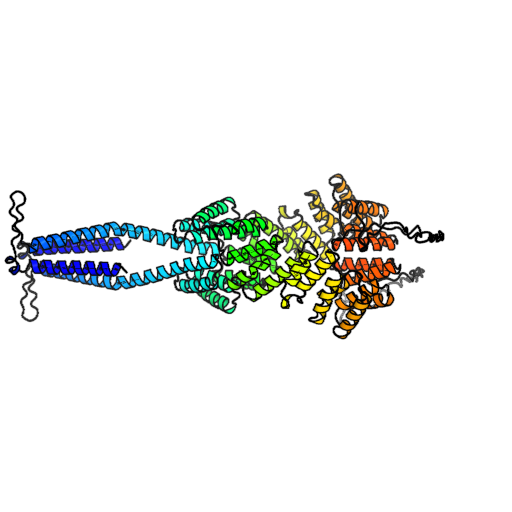M 2135 C CA . GLN A 1 281 ? -23.406 -7.496 -23.625 1 94.81 281 GLN A CA 1
ATOM 2136 C C . GLN A 1 281 ? -22.25 -6.504 -23.453 1 94.81 281 GLN A C 1
ATOM 2138 O O . GLN A 1 281 ? -22.078 -5.598 -24.281 1 94.81 281 GLN A O 1
ATOM 2143 N N . ALA A 1 282 ? -21.484 -6.652 -22.422 1 96.12 282 ALA A N 1
ATOM 2144 C CA . ALA A 1 282 ? -20.359 -5.762 -22.172 1 96.12 282 ALA A CA 1
ATOM 2145 C C . ALA A 1 282 ? -19.328 -5.848 -23.281 1 96.12 282 ALA A C 1
ATOM 2147 O O . ALA A 1 282 ? -18.812 -4.824 -23.734 1 96.12 282 ALA A O 1
ATOM 2148 N N . LEU A 1 283 ? -19 -7.082 -23.719 1 95.44 283 LEU A N 1
ATOM 2149 C CA . LEU A 1 283 ? -17.984 -7.305 -24.734 1 95.44 283 LEU A CA 1
ATOM 2150 C C . LEU A 1 283 ? -18.438 -6.766 -26.094 1 95.44 283 LEU A C 1
ATOM 2152 O O . LEU A 1 283 ? -17.625 -6.316 -26.891 1 95.44 283 LEU A O 1
ATOM 2156 N N . ASP A 1 284 ? -19.703 -6.777 -26.312 1 94.12 284 ASP A N 1
ATOM 2157 C CA . ASP A 1 284 ? -20.25 -6.215 -27.547 1 94.12 284 ASP A CA 1
ATOM 2158 C C . ASP A 1 284 ? -20.141 -4.691 -27.547 1 94.12 284 ASP A C 1
ATOM 2160 O O . ASP A 1 284 ? -19.969 -4.078 -28.609 1 94.12 284 ASP A O 1
ATOM 2164 N N . GLN A 1 285 ? -20.203 -4.094 -26.422 1 92.75 285 GLN A N 1
ATOM 2165 C CA . GLN A 1 285 ? -20.141 -2.641 -26.297 1 92.75 285 GLN A CA 1
ATOM 2166 C C . GLN A 1 285 ? -18.703 -2.139 -26.312 1 92.75 285 GLN A C 1
ATOM 2168 O O . GLN A 1 285 ? -18.375 -1.193 -27.031 1 92.75 285 GLN A O 1
ATOM 2173 N N . ARG A 1 286 ? -17.953 -2.777 -25.5 1 91.75 286 ARG A N 1
ATOM 2174 C CA . ARG A 1 286 ? -16.547 -2.393 -25.422 1 91.75 286 ARG A CA 1
ATOM 2175 C C . ARG A 1 286 ? -15.664 -3.607 -25.172 1 91.75 286 ARG A C 1
ATOM 2177 O O . ARG A 1 286 ? -15.812 -4.297 -24.156 1 91.75 286 ARG A O 1
ATOM 2184 N N . TRP A 1 287 ? -14.727 -3.824 -26.031 1 93.81 287 TRP A N 1
ATOM 2185 C CA . TRP A 1 287 ? -13.852 -4.988 -25.953 1 93.81 287 TRP A CA 1
ATOM 2186 C C . TRP A 1 287 ? -12.891 -4.867 -24.781 1 93.81 287 TRP A C 1
ATOM 2188 O O . TRP A 1 287 ? -12.336 -3.793 -24.531 1 93.81 287 TRP A O 1
ATOM 2198 N N . ASP A 1 288 ? -12.797 -5.949 -24.125 1 95.62 288 ASP A N 1
ATOM 2199 C CA . ASP A 1 288 ? -11.844 -6.039 -23.016 1 95.62 288 ASP A CA 1
ATOM 2200 C C . ASP A 1 288 ? -11.281 -7.457 -22.891 1 95.62 288 ASP A C 1
ATOM 2202 O O . ASP A 1 288 ? -12.039 -8.414 -22.719 1 95.62 288 ASP A O 1
ATOM 2206 N N . ASP A 1 289 ? -10.016 -7.59 -22.906 1 95.06 289 ASP A N 1
ATOM 2207 C CA . ASP A 1 289 ? -9.359 -8.898 -22.891 1 95.06 289 ASP A CA 1
ATOM 2208 C C . ASP A 1 289 ? -9.594 -9.617 -21.562 1 95.06 289 ASP A C 1
ATOM 2210 O O . ASP A 1 289 ? -9.703 -10.844 -21.531 1 95.06 289 ASP A O 1
ATOM 2214 N N . GLU A 1 290 ? -9.641 -8.914 -20.547 1 94.38 290 GLU A N 1
ATOM 2215 C CA . GLU A 1 290 ? -9.859 -9.539 -19.25 1 94.38 290 GLU A CA 1
ATOM 2216 C C . GLU A 1 290 ? -11.258 -10.156 -19.156 1 94.38 290 GLU A C 1
ATOM 2218 O O . GLU A 1 290 ? -11.43 -11.227 -18.562 1 94.38 290 GLU A O 1
ATOM 2223 N N . LEU A 1 291 ? -12.219 -9.516 -19.75 1 96.12 291 LEU A N 1
ATOM 2224 C CA . LEU A 1 291 ? -13.594 -10.008 -19.734 1 96.12 291 LEU A CA 1
ATOM 2225 C C . LEU A 1 291 ? -13.742 -11.258 -20.594 1 96.12 291 LEU A C 1
ATOM 2227 O O . LEU A 1 291 ? -14.484 -12.172 -20.234 1 96.12 291 LEU A O 1
ATOM 2231 N N . VAL A 1 292 ? -13.055 -11.289 -21.688 1 96 292 VAL A N 1
ATOM 2232 C CA . VAL A 1 292 ? -13.141 -12.469 -22.547 1 96 292 VAL A CA 1
ATOM 2233 C C . VAL A 1 292 ? -12.484 -13.656 -21.844 1 96 292 VAL A C 1
ATOM 2235 O O . VAL A 1 292 ? -12.945 -14.789 -21.984 1 96 292 VAL A O 1
ATOM 2238 N N . ALA A 1 293 ? -11.391 -13.383 -21.141 1 93.88 293 ALA A N 1
ATOM 2239 C CA . ALA A 1 293 ? -10.758 -14.438 -20.359 1 93.88 293 ALA A CA 1
ATOM 2240 C C . ALA A 1 293 ? -11.727 -15.016 -19.328 1 93.88 293 ALA A C 1
ATOM 2242 O O . ALA A 1 293 ? -11.797 -16.234 -19.156 1 93.88 293 ALA A O 1
ATOM 2243 N N . LEU A 1 294 ? -12.445 -14.125 -18.734 1 93.94 294 LEU A N 1
ATOM 2244 C CA . LEU A 1 294 ? -13.445 -14.562 -17.766 1 93.94 294 LEU A CA 1
ATOM 2245 C C . LEU A 1 294 ? -14.555 -15.344 -18.453 1 93.94 294 LEU A C 1
ATOM 2247 O O . LEU A 1 294 ? -15.016 -16.359 -17.938 1 93.94 294 LEU A O 1
ATOM 2251 N N . TYR A 1 295 ? -15.016 -14.891 -19.594 1 95.25 295 TYR A N 1
ATOM 2252 C CA . TYR A 1 295 ? -16.031 -15.547 -20.406 1 95.25 295 TYR A CA 1
ATOM 2253 C C . TYR A 1 295 ? -15.641 -16.984 -20.719 1 95.25 295 TYR A C 1
ATOM 2255 O O . TYR A 1 295 ? -16.469 -17.891 -20.656 1 95.25 295 TYR A O 1
ATOM 2263 N N . GLY A 1 296 ? -14.344 -17.172 -20.953 1 93.31 296 GLY A N 1
ATOM 2264 C CA . GLY A 1 296 ? -13.828 -18.5 -21.281 1 93.31 296 GLY A CA 1
ATOM 2265 C C . GLY A 1 296 ? -13.742 -19.422 -20.078 1 93.31 296 GLY A C 1
ATOM 2266 O O . GLY A 1 296 ? -13.711 -20.641 -20.234 1 93.31 296 GLY A O 1
ATOM 2267 N N . ARG A 1 297 ? -13.688 -18.859 -18.922 1 90.69 297 ARG A N 1
ATOM 2268 C CA . ARG A 1 297 ? -13.492 -19.641 -17.703 1 90.69 297 ARG A CA 1
ATOM 2269 C C . ARG A 1 297 ? -14.828 -20 -17.047 1 90.69 297 ARG A C 1
ATOM 2271 O O . ARG A 1 297 ? -14.875 -20.781 -16.109 1 90.69 297 ARG A O 1
ATOM 2278 N N . LEU A 1 298 ? -15.891 -19.484 -17.562 1 90.94 298 LEU A N 1
ATOM 2279 C CA . LEU A 1 298 ? -17.203 -19.75 -16.969 1 90.94 298 LEU A CA 1
ATOM 2280 C C . LEU A 1 298 ? -17.578 -21.219 -17.109 1 90.94 298 LEU A C 1
ATOM 2282 O O . LEU A 1 298 ? -17.047 -21.922 -17.984 1 90.94 298 LEU A O 1
ATOM 2286 N N . PRO A 1 299 ? -18.438 -21.688 -16.234 1 86.88 299 PRO A N 1
ATOM 2287 C CA . PRO A 1 299 ? -18.891 -23.078 -16.344 1 86.88 299 PRO A CA 1
ATOM 2288 C C . PRO A 1 299 ? -19.516 -23.391 -17.688 1 86.88 299 PRO A C 1
ATOM 2290 O O . PRO A 1 299 ? -19.984 -22.484 -18.391 1 86.88 299 PRO A O 1
ATOM 2293 N N . ALA A 1 300 ? -19.484 -24.688 -17.953 1 79.44 300 ALA A N 1
ATOM 2294 C CA . ALA A 1 300 ? -19.859 -25.172 -19.281 1 79.44 300 ALA A CA 1
ATOM 2295 C C . ALA A 1 300 ? -21.359 -25.078 -19.484 1 79.44 300 ALA A C 1
ATOM 2297 O O . ALA A 1 300 ? -22.094 -26.031 -19.203 1 79.44 300 ALA A O 1
ATOM 2298 N N . GLU A 1 301 ? -21.844 -23.953 -19.859 1 82.94 301 GLU A N 1
ATOM 2299 C CA . GLU A 1 301 ? -23.234 -23.719 -20.25 1 82.94 301 GLU A CA 1
ATOM 2300 C C . GLU A 1 301 ? -23.312 -22.984 -21.578 1 82.94 301 GLU A C 1
ATOM 2302 O O . GLU A 1 301 ? -22.453 -22.156 -21.906 1 82.94 301 GLU A O 1
ATOM 2307 N N . ARG A 1 302 ? -24.297 -23.406 -22.375 1 89.56 302 ARG A N 1
ATOM 2308 C CA . ARG A 1 302 ? -24.594 -22.797 -23.672 1 89.56 302 ARG A CA 1
ATOM 2309 C C . ARG A 1 302 ? -23.344 -22.719 -24.547 1 89.56 302 ARG A C 1
ATOM 2311 O O . ARG A 1 302 ? -23.031 -21.656 -25.094 1 89.56 302 ARG A O 1
ATOM 2318 N N . LEU A 1 303 ? -22.672 -23.797 -24.688 1 92.69 303 LEU A N 1
ATOM 2319 C CA . LEU A 1 303 ? -21.344 -23.844 -25.281 1 92.69 303 LEU A CA 1
ATOM 2320 C C . LEU A 1 303 ? -21.406 -23.516 -26.781 1 92.69 303 LEU A C 1
ATOM 2322 O O . LEU A 1 303 ? -20.5 -22.875 -27.312 1 92.69 303 LEU A O 1
ATOM 2326 N N . ALA A 1 304 ? -22.438 -23.984 -27.422 1 92.88 304 ALA A N 1
ATOM 2327 C CA . ALA A 1 304 ? -22.562 -23.703 -28.844 1 92.88 304 ALA A CA 1
ATOM 2328 C C . ALA A 1 304 ? -22.688 -22.203 -29.109 1 92.88 304 ALA A C 1
ATOM 2330 O O . ALA A 1 304 ? -22.031 -21.672 -30 1 92.88 304 ALA A O 1
ATOM 2331 N N . THR A 1 305 ? -23.516 -21.594 -28.344 1 93.12 305 THR A N 1
ATOM 2332 C CA . THR A 1 305 ? -23.703 -20.141 -28.469 1 93.12 305 THR A CA 1
ATOM 2333 C C . THR A 1 305 ? -22.406 -19.406 -28.141 1 93.12 305 THR A C 1
ATOM 2335 O O . THR A 1 305 ? -22.047 -18.438 -28.812 1 93.12 305 THR A O 1
ATOM 2338 N N . ARG A 1 306 ? -21.688 -19.812 -27.125 1 95.12 306 ARG A N 1
ATOM 2339 C CA . ARG A 1 306 ? -20.422 -19.188 -26.734 1 95.12 306 ARG A CA 1
ATOM 2340 C C . ARG A 1 306 ? -19.391 -19.312 -27.844 1 95.12 306 ARG A C 1
ATOM 2342 O O . ARG A 1 306 ? -18.656 -18.375 -28.109 1 95.12 306 ARG A O 1
ATOM 2349 N N . GLN A 1 307 ? -19.391 -20.5 -28.438 1 94.94 307 GLN A N 1
ATOM 2350 C CA . GLN A 1 307 ? -18.469 -20.719 -29.547 1 94.94 307 GLN A CA 1
ATOM 2351 C C . GLN A 1 307 ? -18.75 -19.766 -30.703 1 94.94 307 GLN A C 1
ATOM 2353 O O . GLN A 1 307 ? -17.828 -19.203 -31.297 1 94.94 307 GLN A O 1
ATOM 2358 N N . ALA A 1 308 ? -20 -19.625 -30.984 1 95.62 308 ALA A N 1
ATOM 2359 C CA . ALA A 1 308 ? -20.406 -18.734 -32.062 1 95.62 308 ALA A CA 1
ATOM 2360 C C . ALA A 1 308 ? -20.016 -17.281 -31.734 1 95.62 308 ALA A C 1
ATOM 2362 O O . ALA A 1 308 ? -19.5 -16.578 -32.594 1 95.62 308 ALA A O 1
ATOM 2363 N N . ASN A 1 309 ? -20.25 -16.812 -30.562 1 95.94 309 ASN A N 1
ATOM 2364 C CA . ASN A 1 309 ? -19.875 -15.469 -30.141 1 95.94 309 ASN A CA 1
ATOM 2365 C C . ASN A 1 309 ? -18.375 -15.25 -30.219 1 95.94 309 ASN A C 1
ATOM 2367 O O . ASN A 1 309 ? -17.922 -14.219 -30.719 1 95.94 309 ASN A O 1
ATOM 2371 N N . LEU A 1 310 ? -17.625 -16.203 -29.766 1 96.44 310 LEU A N 1
ATOM 2372 C CA . LEU A 1 310 ? -16.172 -16.109 -29.797 1 96.44 310 LEU A CA 1
ATOM 2373 C C . LEU A 1 310 ? -15.656 -16.031 -31.234 1 96.44 310 LEU A C 1
ATOM 2375 O O . LEU A 1 310 ? -14.711 -15.289 -31.516 1 96.44 310 LEU A O 1
ATOM 2379 N N . ALA A 1 311 ? -16.281 -16.844 -32.062 1 95.06 311 ALA A N 1
ATOM 2380 C CA . ALA A 1 311 ? -15.914 -16.797 -33.469 1 95.06 311 ALA A CA 1
ATOM 2381 C C . ALA A 1 311 ? -16.188 -15.422 -34.062 1 95.06 311 ALA A C 1
ATOM 2383 O O . ALA A 1 311 ? -15.383 -14.883 -34.812 1 95.06 311 ALA A O 1
ATOM 2384 N N . ARG A 1 312 ? -17.281 -14.914 -33.688 1 95.5 312 ARG A N 1
ATOM 2385 C CA . ARG A 1 312 ? -17.656 -13.586 -34.156 1 95.5 312 ARG A CA 1
ATOM 2386 C C . ARG A 1 312 ? -16.672 -12.539 -33.656 1 95.5 312 ARG A C 1
ATOM 2388 O O . ARG A 1 312 ? -16.219 -11.68 -34.438 1 95.5 312 ARG A O 1
ATOM 2395 N N . TRP A 1 313 ? -16.312 -12.547 -32.438 1 96.5 313 TRP A N 1
ATOM 2396 C CA . TRP A 1 313 ? -15.367 -11.586 -31.859 1 96.5 313 TRP A CA 1
ATOM 2397 C C . TRP A 1 313 ? -13.984 -11.734 -32.469 1 96.5 313 TRP A C 1
ATOM 2399 O O . TRP A 1 313 ? -13.258 -10.758 -32.625 1 96.5 313 TRP A O 1
ATOM 2409 N N . ARG A 1 314 ? -13.578 -12.961 -32.812 1 94.31 314 ARG A N 1
ATOM 2410 C CA . ARG A 1 314 ? -12.273 -13.227 -33.406 1 94.31 314 ARG A CA 1
ATOM 2411 C C . ARG A 1 314 ? -12.133 -12.492 -34.75 1 94.31 314 ARG A C 1
ATOM 2413 O O . ARG A 1 314 ? -11.039 -12.047 -35.094 1 94.31 314 ARG A O 1
ATOM 2420 N N . ASN A 1 315 ? -13.203 -12.344 -35.469 1 93.75 315 ASN A N 1
ATOM 2421 C CA . ASN A 1 315 ? -13.195 -11.656 -36.75 1 93.75 315 ASN A CA 1
ATOM 2422 C C . ASN A 1 315 ? -12.859 -10.172 -36.594 1 93.75 315 ASN A C 1
ATOM 2424 O O . ASN A 1 315 ? -12.297 -9.555 -37.5 1 93.75 315 ASN A O 1
ATOM 2428 N N . VAL A 1 316 ? -13.094 -9.625 -35.5 1 93 316 VAL A N 1
ATOM 2429 C CA . VAL A 1 316 ? -12.906 -8.203 -35.25 1 93 316 VAL A CA 1
ATOM 2430 C C . VAL A 1 316 ? -11.617 -7.984 -34.469 1 93 316 VAL A C 1
ATOM 2432 O O . VAL A 1 316 ? -10.867 -7.043 -34.719 1 93 316 VAL A O 1
ATOM 2435 N N . HIS A 1 317 ? -11.367 -8.938 -33.5 1 92.31 317 HIS A N 1
ATOM 2436 C CA . HIS A 1 317 ? -10.242 -8.781 -32.594 1 92.31 317 HIS A CA 1
ATOM 2437 C C . HIS A 1 317 ? -9.273 -9.961 -32.719 1 92.31 317 HIS A C 1
ATOM 2439 O O . HIS A 1 317 ? -8.992 -10.633 -31.719 1 92.31 317 HIS A O 1
ATOM 2445 N N . ASP A 1 318 ? -8.672 -10.32 -33.781 1 83.38 318 ASP A N 1
ATOM 2446 C CA . ASP A 1 318 ? -7.891 -11.516 -34.062 1 83.38 318 ASP A CA 1
ATOM 2447 C C . ASP A 1 318 ? -6.59 -11.531 -33.281 1 83.38 318 ASP A C 1
ATOM 2449 O O . ASP A 1 318 ? -6.047 -12.602 -33 1 83.38 318 ASP A O 1
ATOM 2453 N N . GLY A 1 319 ? -6.098 -10.547 -32.75 1 86.88 319 GLY A N 1
ATOM 2454 C CA . GLY A 1 319 ? -4.789 -10.516 -32.125 1 86.88 319 GLY A CA 1
ATOM 2455 C C . GLY A 1 319 ? -4.855 -10.68 -30.625 1 86.88 319 GLY A C 1
ATOM 2456 O O . GLY A 1 319 ? -3.83 -10.594 -29.938 1 86.88 319 GLY A O 1
ATOM 2457 N N . SER A 1 320 ? -5.973 -11.125 -30.141 1 94.25 320 SER A N 1
ATOM 2458 C CA . SER A 1 320 ? -6.117 -11.211 -28.688 1 94.25 320 SER A CA 1
ATOM 2459 C C . SER A 1 320 ? -5.789 -12.609 -28.188 1 94.25 320 SER A C 1
ATOM 2461 O O . SER A 1 320 ? -6.484 -13.57 -28.516 1 94.25 320 SER A O 1
ATOM 2463 N N . ALA A 1 321 ? -4.727 -12.773 -27.359 1 96.5 321 ALA A N 1
ATOM 2464 C CA . ALA A 1 321 ? -4.348 -14.047 -26.766 1 96.5 321 ALA A CA 1
ATOM 2465 C C . ALA A 1 321 ? -5.465 -14.594 -25.891 1 96.5 321 ALA A C 1
ATOM 2467 O O . ALA A 1 321 ? -5.73 -15.797 -25.875 1 96.5 321 ALA A O 1
ATOM 2468 N N . ALA A 1 322 ? -6.102 -13.688 -25.266 1 97 322 ALA A N 1
ATOM 2469 C CA . ALA A 1 322 ? -7.188 -14.07 -24.359 1 97 322 ALA A CA 1
ATOM 2470 C C . ALA A 1 322 ? -8.352 -14.672 -25.141 1 97 322 ALA A C 1
ATOM 2472 O O . ALA A 1 322 ? -9.008 -15.602 -24.672 1 97 322 ALA A O 1
ATOM 2473 N N . LEU A 1 323 ? -8.602 -14.172 -26.281 1 96.88 323 LEU A N 1
ATOM 2474 C CA . LEU A 1 323 ? -9.68 -14.672 -27.125 1 96.88 323 LEU A CA 1
ATOM 2475 C C . LEU A 1 323 ? -9.367 -16.078 -27.625 1 96.88 323 LEU A C 1
ATOM 2477 O O . LEU A 1 323 ? -10.227 -16.969 -27.578 1 96.88 323 LEU A O 1
ATOM 2481 N N . HIS A 1 324 ? -8.133 -16.297 -28 1 96.56 324 HIS A N 1
ATOM 2482 C CA . HIS A 1 324 ? -7.727 -17.625 -28.422 1 96.56 324 HIS A CA 1
ATOM 2483 C C . HIS A 1 324 ? -7.852 -18.625 -27.281 1 96.56 324 HIS A C 1
ATOM 2485 O O . HIS A 1 324 ? -8.312 -19.75 -27.484 1 96.56 324 HIS A O 1
ATOM 2491 N N . LEU A 1 325 ? -7.418 -18.188 -26.156 1 97.5 325 LEU A N 1
ATOM 2492 C CA . LEU A 1 325 ? -7.516 -19.047 -24.984 1 97.5 325 LEU A CA 1
ATOM 2493 C C . LEU A 1 325 ? -8.969 -19.391 -24.688 1 97.5 325 LEU A C 1
ATOM 2495 O O . LEU A 1 325 ? -9.297 -20.547 -24.422 1 97.5 325 LEU A O 1
ATOM 2499 N N . ALA A 1 326 ? -9.836 -18.406 -24.781 1 97.44 326 ALA A N 1
ATOM 2500 C CA . ALA A 1 326 ? -11.258 -18.641 -24.531 1 97.44 326 ALA A CA 1
ATOM 2501 C C . ALA A 1 326 ? -11.844 -19.609 -25.562 1 97.44 326 ALA A C 1
ATOM 2503 O O . ALA A 1 326 ? -12.609 -20.5 -25.203 1 97.44 326 ALA A O 1
ATOM 2504 N N . GLN A 1 327 ? -11.453 -19.438 -26.781 1 96.88 327 GLN A N 1
ATOM 2505 C CA . GLN A 1 327 ? -11.891 -20.359 -27.828 1 96.88 327 GLN A CA 1
ATOM 2506 C C . GLN A 1 327 ? -11.422 -21.781 -27.531 1 96.88 327 GLN A C 1
ATOM 2508 O O . GLN A 1 327 ? -12.188 -22.75 -27.688 1 96.88 327 GLN A O 1
ATOM 2513 N N . GLY A 1 328 ? -10.195 -21.844 -27.141 1 97 328 GLY A N 1
ATOM 2514 C CA . GLY A 1 328 ? -9.648 -23.156 -26.797 1 97 328 GLY A CA 1
ATOM 2515 C C . GLY A 1 328 ? -10.383 -23.812 -25.656 1 97 328 GLY A C 1
ATOM 2516 O O . GLY A 1 328 ? -10.68 -25.016 -25.703 1 97 328 GLY A O 1
ATOM 2517 N N . ARG A 1 329 ? -10.703 -23.109 -24.656 1 96.38 329 ARG A N 1
ATOM 2518 C CA . ARG A 1 329 ? -11.391 -23.641 -23.484 1 96.38 329 ARG A CA 1
ATOM 2519 C C . ARG A 1 329 ? -12.797 -24.094 -23.828 1 96.38 329 ARG A C 1
ATOM 2521 O O . ARG A 1 329 ? -13.25 -25.156 -23.375 1 96.38 329 ARG A O 1
ATOM 2528 N N . VAL A 1 330 ? -13.516 -23.344 -24.594 1 96.31 330 VAL A N 1
ATOM 2529 C CA . VAL A 1 330 ? -14.875 -23.688 -24.984 1 96.31 330 VAL A CA 1
ATOM 2530 C C . VAL A 1 330 ? -14.852 -24.922 -25.891 1 96.31 330 VAL A C 1
ATOM 2532 O O . VAL A 1 330 ? -15.688 -25.812 -25.75 1 96.31 330 VAL A O 1
ATOM 2535 N N . ALA A 1 331 ? -13.883 -24.953 -26.828 1 96.62 331 ALA A N 1
ATOM 2536 C CA . ALA A 1 331 ? -13.727 -26.125 -27.672 1 96.62 331 ALA A CA 1
ATOM 2537 C C . ALA A 1 331 ? -13.43 -27.375 -26.844 1 96.62 331 ALA A C 1
ATOM 2539 O O . ALA A 1 331 ? -13.938 -28.453 -27.125 1 96.62 331 ALA A O 1
ATOM 2540 N N . LEU A 1 332 ? -12.617 -27.141 -25.828 1 95.12 332 LEU A N 1
ATOM 2541 C CA . LEU A 1 332 ? -12.281 -28.234 -24.922 1 95.12 332 LEU A CA 1
ATOM 2542 C C . LEU A 1 332 ? -13.523 -28.734 -24.203 1 95.12 332 LEU A C 1
ATOM 2544 O O . LEU A 1 332 ? -13.734 -29.953 -24.094 1 95.12 332 LEU A O 1
ATOM 2548 N N . ALA A 1 333 ? -14.344 -27.875 -23.766 1 94 333 ALA A N 1
ATOM 2549 C CA . ALA A 1 333 ? -15.57 -28.219 -23.062 1 94 333 ALA A CA 1
ATOM 2550 C C . ALA A 1 333 ? -16.547 -28.953 -23.969 1 94 333 ALA A C 1
ATOM 2552 O O . ALA A 1 333 ? -17.328 -29.797 -23.516 1 94 333 ALA A O 1
ATOM 2553 N N . GLN A 1 334 ? -16.453 -28.656 -25.234 1 94.38 334 GLN A N 1
ATOM 2554 C CA . GLN A 1 334 ? -17.297 -29.312 -26.234 1 94.38 334 GLN A CA 1
ATOM 2555 C C . GLN A 1 334 ? -16.641 -30.594 -26.75 1 94.38 334 GLN A C 1
ATOM 2557 O O . GLN A 1 334 ? -17.156 -31.219 -27.688 1 94.38 334 GLN A O 1
ATOM 2562 N N . GLN A 1 335 ? -15.484 -30.953 -26.312 1 94.06 335 GLN A N 1
ATOM 2563 C CA . GLN A 1 335 ? -14.719 -32.156 -26.672 1 94.06 335 GLN A CA 1
ATOM 2564 C C . GLN A 1 335 ? -14.328 -32.094 -28.156 1 94.06 335 GLN A C 1
ATOM 2566 O O . GLN A 1 335 ? -14.344 -33.125 -28.828 1 94.06 335 GLN A O 1
ATOM 2571 N N . GLN A 1 336 ? -14.25 -30.922 -28.656 1 95.44 336 GLN A N 1
ATOM 2572 C CA . GLN A 1 336 ? -13.656 -30.734 -29.969 1 95.44 336 GLN A CA 1
ATOM 2573 C C . GLN A 1 336 ? -12.133 -30.641 -29.891 1 95.44 336 GLN A C 1
ATOM 2575 O O . GLN A 1 336 ? -11.57 -29.547 -29.969 1 95.44 336 GLN A O 1
ATOM 2580 N N . TRP A 1 337 ? -11.492 -31.719 -29.859 1 95.94 337 TRP A N 1
ATOM 2581 C CA . TRP A 1 337 ? -10.094 -31.828 -29.453 1 95.94 337 TRP A CA 1
ATOM 2582 C C . TRP A 1 337 ? -9.18 -31.156 -30.469 1 95.94 337 TRP A C 1
ATOM 2584 O O . TRP A 1 337 ? -8.234 -30.453 -30.094 1 95.94 337 TRP A O 1
ATOM 2594 N N . ASP A 1 338 ? -9.453 -31.375 -31.734 1 96.44 338 ASP A N 1
ATOM 2595 C CA . ASP A 1 338 ? -8.594 -30.797 -32.781 1 96.44 338 ASP A CA 1
ATOM 2596 C C . ASP A 1 338 ? -8.68 -29.281 -32.781 1 96.44 338 ASP A C 1
ATOM 2598 O O . ASP A 1 338 ? -7.656 -28.594 -32.875 1 96.44 338 ASP A O 1
ATOM 2602 N N . ALA A 1 339 ? -9.828 -28.797 -32.719 1 96.25 339 ALA A N 1
ATOM 2603 C CA . ALA A 1 339 ? -10.016 -27.344 -32.656 1 96.25 339 ALA A CA 1
ATOM 2604 C C . ALA A 1 339 ? -9.375 -26.75 -31.406 1 96.25 339 ALA A C 1
ATOM 2606 O O . ALA A 1 339 ? -8.719 -25.703 -31.484 1 96.25 339 ALA A O 1
ATOM 2607 N N . ALA A 1 340 ? -9.609 -27.328 -30.266 1 97.31 340 ALA A N 1
ATOM 2608 C CA . ALA A 1 340 ? -9.031 -26.875 -29.016 1 97.31 340 ALA A CA 1
ATOM 2609 C C . ALA A 1 340 ? -7.508 -26.812 -29.094 1 97.31 340 ALA A C 1
ATOM 2611 O O . ALA A 1 340 ? -6.891 -25.844 -28.656 1 97.31 340 ALA A O 1
ATOM 2612 N N . ASP A 1 341 ? -6.965 -27.891 -29.672 1 97.06 341 ASP A N 1
ATOM 2613 C CA . ASP A 1 341 ? -5.52 -27.969 -29.844 1 97.06 341 ASP A CA 1
ATOM 2614 C C . ASP A 1 341 ? -5 -26.781 -30.656 1 97.06 341 ASP A C 1
ATOM 2616 O O . ASP A 1 341 ? -4.043 -26.109 -30.25 1 97.06 341 ASP A O 1
ATOM 2620 N N . THR A 1 342 ? -5.637 -26.562 -31.719 1 96.75 342 THR A N 1
ATOM 2621 C CA . THR A 1 342 ? -5.242 -25.469 -32.594 1 96.75 342 THR A CA 1
ATOM 2622 C C . THR A 1 342 ? -5.359 -24.125 -31.875 1 96.75 342 THR A C 1
ATOM 2624 O O . THR A 1 342 ? -4.41 -23.344 -31.859 1 96.75 342 THR A O 1
ATOM 2627 N N . PHE A 1 343 ? -6.477 -23.875 -31.266 1 96.69 343 PHE A N 1
ATOM 2628 C CA . PHE A 1 343 ? -6.727 -22.594 -30.594 1 96.69 343 PHE A CA 1
ATOM 2629 C C . PHE A 1 343 ? -5.746 -22.391 -29.438 1 96.69 343 PHE A C 1
ATOM 2631 O O . PHE A 1 343 ? -5.242 -21.297 -29.234 1 96.69 343 PHE A O 1
ATOM 2638 N N . LEU A 1 344 ? -5.457 -23.391 -28.688 1 97.62 344 LEU A N 1
ATOM 2639 C CA . LEU A 1 344 ? -4.602 -23.281 -27.516 1 97.62 344 LEU A CA 1
ATOM 2640 C C . LEU A 1 344 ? -3.148 -23.062 -27.922 1 97.62 344 LEU A C 1
ATOM 2642 O O . LEU A 1 344 ? -2.422 -22.312 -27.25 1 97.62 344 LEU A O 1
ATOM 2646 N N . HIS A 1 345 ? -2.74 -23.719 -28.984 1 96.75 345 HIS A N 1
ATOM 2647 C CA . HIS A 1 345 ? -1.402 -23.438 -29.5 1 96.75 345 HIS A CA 1
ATOM 2648 C C . HIS A 1 345 ? -1.29 -22 -29.984 1 96.75 345 HIS A C 1
ATOM 2650 O O . HIS A 1 345 ? -0.264 -21.344 -29.781 1 96.75 345 HIS A O 1
ATOM 2656 N N . GLU A 1 346 ? -2.305 -21.562 -30.594 1 95.88 346 GLU A N 1
ATOM 2657 C CA . GLU A 1 346 ? -2.334 -20.172 -31.016 1 95.88 346 GLU A CA 1
ATOM 2658 C C . GLU A 1 346 ? -2.287 -19.234 -29.828 1 95.88 346 GLU A C 1
ATOM 2660 O O . GLU A 1 346 ? -1.628 -18.188 -29.875 1 95.88 346 GLU A O 1
ATOM 2665 N N . ALA A 1 347 ? -2.99 -19.547 -28.812 1 97 347 ALA A N 1
ATOM 2666 C CA . ALA A 1 347 ? -2.994 -18.75 -27.594 1 97 347 ALA A CA 1
ATOM 2667 C C . ALA A 1 347 ? -1.598 -18.672 -26.984 1 97 347 ALA A C 1
ATOM 2669 O O . ALA A 1 347 ? -1.16 -17.609 -26.547 1 97 347 ALA A O 1
ATOM 2670 N N . ILE A 1 348 ? -0.893 -19.797 -26.891 1 96.44 348 ILE A N 1
ATOM 2671 C CA . ILE A 1 348 ? 0.46 -19.844 -26.344 1 96.44 348 ILE A CA 1
ATOM 2672 C C . ILE A 1 348 ? 1.396 -19 -27.203 1 96.44 348 ILE A C 1
ATOM 2674 O O . ILE A 1 348 ? 2.193 -18.219 -26.672 1 96.44 348 ILE A O 1
ATOM 2678 N N . ALA A 1 349 ? 1.26 -19.109 -28.516 1 95 349 ALA A N 1
ATOM 2679 C CA . ALA A 1 349 ? 2.076 -18.328 -29.438 1 95 349 ALA A CA 1
ATOM 2680 C C . ALA A 1 349 ? 1.814 -16.828 -29.281 1 95 349 ALA A C 1
ATOM 2682 O O . ALA A 1 349 ? 2.725 -16.016 -29.438 1 95 349 ALA A O 1
ATOM 2683 N N . ALA A 1 350 ? 0.604 -16.484 -28.953 1 94.81 350 ALA A N 1
ATOM 2684 C CA . ALA A 1 350 ? 0.205 -15.094 -28.812 1 94.81 350 ALA A CA 1
ATOM 2685 C C . ALA A 1 350 ? 0.555 -14.562 -27.422 1 94.81 350 ALA A C 1
ATOM 2687 O O . ALA A 1 350 ? 0.339 -13.383 -27.125 1 94.81 350 ALA A O 1
ATOM 2688 N N . GLY A 1 351 ? 0.993 -15.383 -26.562 1 94 351 GLY A N 1
ATOM 2689 C CA . GLY A 1 351 ? 1.472 -14.938 -25.266 1 94 351 GLY A CA 1
ATOM 2690 C C . GLY A 1 351 ? 0.413 -15.016 -24.172 1 94 351 GLY A C 1
ATOM 2691 O O . GLY A 1 351 ? 0.352 -14.148 -23.297 1 94 351 GLY A O 1
ATOM 2692 N N . ALA A 1 352 ? -0.542 -15.984 -24.234 1 94.5 352 ALA A N 1
ATOM 2693 C CA . ALA A 1 352 ? -1.6 -16.125 -23.234 1 94.5 352 ALA A CA 1
ATOM 2694 C C . ALA A 1 352 ? -1.037 -16.625 -21.906 1 94.5 352 ALA A C 1
ATOM 2696 O O . ALA A 1 352 ? -1.719 -16.578 -20.891 1 94.5 352 ALA A O 1
ATOM 2697 N N . GLY A 1 353 ? 0.164 -17.141 -21.844 1 94.06 353 GLY A N 1
ATOM 2698 C CA . GLY A 1 353 ? 0.886 -17.438 -20.625 1 94.06 353 GLY A CA 1
ATOM 2699 C C . GLY A 1 353 ? 0.468 -18.75 -19.984 1 94.06 353 GLY A C 1
ATOM 2700 O O . GLY A 1 353 ? 0.136 -19.703 -20.672 1 94.06 353 GLY A O 1
ATOM 2701 N N . ALA A 1 354 ? 0.514 -18.828 -18.641 1 95.56 354 ALA A N 1
ATOM 2702 C CA . ALA A 1 354 ? 0.337 -20.031 -17.844 1 95.56 354 ALA A CA 1
ATOM 2703 C C . ALA A 1 354 ? -1.053 -20.625 -18.062 1 95.56 354 ALA A C 1
ATOM 2705 O O . ALA A 1 354 ? -1.197 -21.844 -18.219 1 95.56 354 ALA A O 1
ATOM 2706 N N . PRO A 1 355 ? -2.025 -19.812 -18.203 1 95.44 355 PRO A N 1
ATOM 2707 C CA . PRO A 1 355 ? -3.359 -20.391 -18.359 1 95.44 355 PRO A CA 1
ATOM 2708 C C . PRO A 1 355 ? -3.504 -21.188 -19.656 1 95.44 355 PRO A C 1
ATOM 2710 O O . PRO A 1 355 ? -4.215 -22.203 -19.688 1 95.44 355 PRO A O 1
ATOM 2713 N N . ALA A 1 356 ? -2.889 -20.781 -20.703 1 97.06 356 ALA A N 1
ATOM 2714 C CA . ALA A 1 356 ? -2.957 -21.5 -21.953 1 97.06 356 ALA A CA 1
ATOM 2715 C C . ALA A 1 356 ? -2.26 -22.859 -21.844 1 97.06 356 ALA A C 1
ATOM 2717 O O . ALA A 1 356 ? -2.758 -23.859 -22.359 1 97.06 356 ALA A O 1
ATOM 2718 N N . TRP A 1 357 ? -1.171 -22.891 -21.172 1 97.25 357 TRP A N 1
ATOM 2719 C CA . TRP A 1 357 ? -0.46 -24.141 -20.953 1 97.25 357 TRP A CA 1
ATOM 2720 C C . TRP A 1 357 ? -1.287 -25.094 -20.094 1 97.25 357 TRP A C 1
ATOM 2722 O O . TRP A 1 357 ? -1.294 -26.297 -20.312 1 97.25 357 TRP A O 1
ATOM 2732 N N . GLU A 1 358 ? -1.919 -24.531 -19.125 1 96.44 358 GLU A N 1
ATOM 2733 C CA . GLU A 1 358 ? -2.781 -25.344 -18.266 1 96.44 358 GLU A CA 1
ATOM 2734 C C . GLU A 1 358 ? -3.922 -25.969 -19.078 1 96.44 358 GLU A C 1
ATOM 2736 O O . GLU A 1 358 ? -4.211 -27.156 -18.938 1 96.44 358 GLU A O 1
ATOM 2741 N N . ALA A 1 359 ? -4.547 -25.219 -19.922 1 96.69 359 ALA A N 1
ATOM 2742 C CA . ALA A 1 359 ? -5.637 -25.719 -20.75 1 96.69 359 ALA A CA 1
ATOM 2743 C C . ALA A 1 359 ? -5.141 -26.766 -21.734 1 96.69 359 ALA A C 1
ATOM 2745 O O . ALA A 1 359 ? -5.816 -27.766 -21.969 1 96.69 359 ALA A O 1
ATOM 2746 N N . LEU A 1 360 ? -3.982 -26.531 -22.266 1 97.31 360 LEU A N 1
ATOM 2747 C CA . LEU A 1 360 ? -3.396 -27.516 -23.172 1 97.31 360 LEU A CA 1
ATOM 2748 C C . LEU A 1 360 ? -3.096 -28.812 -22.438 1 97.31 360 LEU A C 1
ATOM 2750 O O . LEU A 1 360 ? -3.283 -29.906 -23 1 97.31 360 LEU A O 1
ATOM 2754 N N . GLY A 1 361 ? -2.627 -28.656 -21.234 1 96.56 361 GLY A N 1
ATOM 2755 C CA . GLY A 1 361 ? -2.422 -29.828 -20.406 1 96.56 361 GLY A CA 1
ATOM 2756 C C . GLY A 1 361 ? -3.697 -30.609 -20.156 1 96.56 361 GLY A C 1
ATOM 2757 O O . GLY A 1 361 ? -3.691 -31.844 -20.188 1 96.56 361 GLY A O 1
ATOM 2758 N N . GLU A 1 362 ? -4.758 -29.953 -19.922 1 94.5 362 GLU A N 1
ATOM 2759 C CA . GLU A 1 362 ? -6.055 -30.609 -19.734 1 94.5 362 GLU A CA 1
ATOM 2760 C C . GLU A 1 362 ? -6.5 -31.328 -21 1 94.5 362 GLU A C 1
ATOM 2762 O O . GLU A 1 362 ? -7.047 -32.438 -20.938 1 94.5 362 GLU A O 1
ATOM 2767 N N . LEU A 1 363 ? -6.27 -30.688 -22.109 1 96.38 363 LEU A N 1
ATOM 2768 C CA . LEU A 1 363 ? -6.594 -31.297 -23.391 1 96.38 363 LEU A CA 1
ATOM 2769 C C . LEU A 1 363 ? -5.863 -32.625 -23.578 1 96.38 363 LEU A C 1
ATOM 2771 O O . LEU A 1 363 ? -6.484 -33.625 -23.859 1 96.38 363 LEU A O 1
ATOM 2775 N N . PHE A 1 364 ? -4.555 -32.625 -23.312 1 95.94 364 PHE A N 1
ATOM 2776 C CA . PHE A 1 364 ? -3.756 -33.844 -23.5 1 95.94 364 PHE A CA 1
ATOM 2777 C C . PHE A 1 364 ? -4.125 -34.906 -22.484 1 95.94 364 PHE A C 1
ATOM 2779 O O . PHE A 1 364 ? -4.098 -36.094 -22.781 1 95.94 364 PHE A O 1
ATOM 2786 N N . ALA A 1 365 ? -4.473 -34.438 -21.359 1 92.5 365 ALA A N 1
ATOM 2787 C CA . ALA A 1 365 ? -4.914 -35.375 -20.359 1 92.5 365 ALA A CA 1
ATOM 2788 C C . ALA A 1 365 ? -6.199 -36.094 -20.781 1 92.5 365 ALA A C 1
ATOM 2790 O O . ALA A 1 365 ? -6.336 -37.281 -20.641 1 92.5 365 ALA A O 1
ATOM 2791 N N . GLN A 1 366 ? -7.105 -35.375 -21.344 1 91.88 366 GLN A N 1
ATOM 2792 C CA . GLN A 1 366 ? -8.383 -35.938 -21.797 1 91.88 366 GLN A CA 1
ATOM 2793 C C . GLN A 1 366 ? -8.188 -36.875 -23 1 91.88 366 GLN A C 1
ATOM 2795 O O . GLN A 1 366 ? -8.93 -37.844 -23.172 1 91.88 366 GLN A O 1
ATOM 2800 N N . ARG A 1 367 ? -7.168 -36.531 -23.766 1 93.12 367 ARG A N 1
ATOM 2801 C CA . ARG A 1 367 ? -6.859 -37.344 -24.938 1 93.12 367 ARG A CA 1
ATOM 2802 C C . ARG A 1 367 ? -6.031 -38.562 -24.547 1 93.12 367 ARG A C 1
ATOM 2804 O O . ARG A 1 367 ? -5.668 -39.375 -25.406 1 93.12 367 ARG A O 1
ATOM 2811 N N . GLY A 1 368 ? -5.582 -38.656 -23.25 1 90.56 368 GLY A N 1
ATOM 2812 C CA . GLY A 1 368 ? -4.801 -39.781 -22.781 1 90.56 368 GLY A CA 1
ATOM 2813 C C . GLY A 1 368 ? -3.311 -39.625 -23 1 90.56 368 GLY A C 1
ATOM 2814 O O . GLY A 1 368 ? -2.533 -40.531 -22.766 1 90.56 368 GLY A O 1
ATOM 2815 N N . GLU A 1 369 ? -2.928 -38.531 -23.594 1 93.69 369 GLU A N 1
ATOM 2816 C CA . GLU A 1 369 ? -1.51 -38.25 -23.75 1 93.69 369 GLU A CA 1
ATOM 2817 C C . GLU A 1 369 ? -0.926 -37.625 -22.484 1 93.69 369 GLU A C 1
ATOM 2819 O O . GLU A 1 369 ? -0.549 -36.438 -22.484 1 93.69 369 GLU A O 1
ATOM 2824 N N . HIS A 1 370 ? -0.746 -38.438 -21.562 1 93.25 370 HIS A N 1
ATOM 2825 C CA . HIS A 1 370 ? -0.467 -38 -20.203 1 93.25 370 HIS A CA 1
ATOM 2826 C C . HIS A 1 370 ? 0.937 -37.406 -20.094 1 93.25 370 HIS A C 1
ATOM 2828 O O . HIS A 1 370 ? 1.171 -36.5 -19.297 1 93.25 370 HIS A O 1
ATOM 2834 N N . ALA A 1 371 ? 1.853 -37.906 -20.812 1 93.06 371 ALA A N 1
ATOM 2835 C CA . ALA A 1 371 ? 3.203 -37.344 -20.781 1 93.06 371 ALA A CA 1
ATOM 2836 C C . ALA A 1 371 ? 3.205 -35.906 -21.219 1 93.06 371 ALA A C 1
ATOM 2838 O O . ALA A 1 371 ? 3.803 -35.031 -20.562 1 93.06 371 ALA A O 1
ATOM 2839 N N . LEU A 1 372 ? 2.512 -35.688 -22.297 1 94.94 372 LEU A N 1
ATOM 2840 C CA . LEU A 1 372 ? 2.402 -34.312 -22.797 1 94.94 372 LEU A CA 1
ATOM 2841 C C . LEU A 1 372 ? 1.622 -33.469 -21.812 1 94.94 372 LEU A C 1
ATOM 2843 O O . LEU A 1 372 ? 1.944 -32.281 -21.625 1 94.94 372 LEU A O 1
ATOM 2847 N N . ALA A 1 373 ? 0.591 -34 -21.266 1 96.06 373 ALA A N 1
ATOM 2848 C CA . ALA A 1 373 ? -0.193 -33.281 -20.266 1 96.06 373 ALA A CA 1
ATOM 2849 C C . ALA A 1 373 ? 0.688 -32.812 -19.125 1 96.06 373 ALA A C 1
ATOM 2851 O O . ALA A 1 373 ? 0.631 -31.625 -18.734 1 96.06 373 ALA A O 1
ATOM 2852 N N . ALA A 1 374 ? 1.5 -33.656 -18.656 1 94.12 374 ALA A N 1
ATOM 2853 C CA . ALA A 1 374 ? 2.381 -33.344 -17.531 1 94.12 374 ALA A CA 1
ATOM 2854 C C . ALA A 1 374 ? 3.369 -32.25 -17.922 1 94.12 374 ALA A C 1
ATOM 2856 O O . ALA A 1 374 ? 3.633 -31.328 -17.125 1 94.12 374 ALA A O 1
ATOM 2857 N N . GLN A 1 375 ? 3.857 -32.375 -19.062 1 94.69 375 GLN A N 1
ATOM 2858 C CA . GLN A 1 375 ? 4.801 -31.375 -19.531 1 94.69 375 GLN A CA 1
ATOM 2859 C C . GLN A 1 375 ? 4.137 -30 -19.625 1 94.69 375 GLN A C 1
ATOM 2861 O O . GLN A 1 375 ? 4.723 -28.984 -19.234 1 94.69 375 GLN A O 1
ATOM 2866 N N . CYS A 1 376 ? 2.979 -29.969 -20.156 1 96.69 376 CYS A N 1
ATOM 2867 C CA . CYS A 1 376 ? 2.248 -28.703 -20.297 1 96.69 376 CYS A CA 1
ATOM 2868 C C . CYS A 1 376 ? 1.944 -28.094 -18.922 1 96.69 376 CYS A C 1
ATOM 2870 O O . CYS A 1 376 ? 2.139 -26.906 -18.719 1 96.69 376 CYS A O 1
ATOM 2872 N N . LEU A 1 377 ? 1.486 -28.922 -18.078 1 96.81 377 LEU A N 1
ATOM 2873 C CA . LEU A 1 377 ? 1.161 -28.453 -16.734 1 96.81 377 LEU A CA 1
ATOM 2874 C C . LEU A 1 377 ? 2.414 -27.969 -16 1 96.81 377 LEU A C 1
ATOM 2876 O O . LEU A 1 377 ? 2.369 -27 -15.258 1 96.81 377 LEU A O 1
ATOM 2880 N N . ALA A 1 378 ? 3.484 -28.625 -16.219 1 94.44 378 ALA A N 1
ATOM 2881 C CA . ALA A 1 378 ? 4.762 -28.188 -15.664 1 94.44 378 ALA A CA 1
ATOM 2882 C C . ALA A 1 378 ? 5.16 -26.812 -16.203 1 94.44 378 ALA A C 1
ATOM 2884 O O . ALA A 1 378 ? 5.656 -25.969 -15.469 1 94.44 378 ALA A O 1
ATOM 2885 N N . ASN A 1 379 ? 4.965 -26.656 -17.484 1 95.56 379 ASN A N 1
ATOM 2886 C CA . ASN A 1 379 ? 5.242 -25.359 -18.094 1 95.56 379 ASN A CA 1
ATOM 2887 C C . ASN A 1 379 ? 4.387 -24.25 -17.484 1 95.56 379 ASN A C 1
ATOM 2889 O O . ASN A 1 379 ? 4.859 -23.125 -17.297 1 95.56 379 ASN A O 1
ATOM 2893 N N . ALA A 1 380 ? 3.109 -24.547 -17.266 1 96.69 380 ALA A N 1
ATOM 2894 C CA . ALA A 1 380 ? 2.232 -23.562 -16.625 1 96.69 380 ALA A CA 1
ATOM 2895 C C . ALA A 1 380 ? 2.789 -23.125 -15.281 1 96.69 380 ALA A C 1
ATOM 2897 O O . ALA A 1 380 ? 2.812 -21.938 -14.969 1 96.69 380 ALA A O 1
ATOM 2898 N N . LEU A 1 381 ? 3.273 -24.047 -14.516 1 95.25 381 LEU A N 1
ATOM 2899 C CA . LEU A 1 381 ? 3.812 -23.766 -13.195 1 95.25 381 LEU A CA 1
ATOM 2900 C C . LEU A 1 381 ? 5.129 -23 -13.289 1 95.25 381 LEU A C 1
ATOM 2902 O O . LEU A 1 381 ? 5.387 -22.109 -12.492 1 95.25 381 LEU A O 1
ATOM 2906 N N . ARG A 1 382 ? 5.953 -23.375 -14.266 1 92 382 ARG A N 1
ATOM 2907 C CA . ARG A 1 382 ? 7.203 -22.641 -14.5 1 92 382 ARG A CA 1
ATOM 2908 C C . ARG A 1 382 ? 6.938 -21.172 -14.781 1 92 382 ARG A C 1
ATOM 2910 O O . ARG A 1 382 ? 7.59 -20.297 -14.203 1 92 382 ARG A O 1
ATOM 2917 N N . LEU A 1 383 ? 5.992 -20.953 -15.617 1 93.62 383 LEU A N 1
ATOM 2918 C CA . LEU A 1 383 ? 5.668 -19.578 -15.992 1 93.62 383 LEU A CA 1
ATOM 2919 C C . LEU A 1 383 ? 5.141 -18.797 -14.789 1 93.62 383 LEU A C 1
ATOM 2921 O O . LEU A 1 383 ? 5.422 -17.594 -14.648 1 93.62 383 LEU A O 1
ATOM 2925 N N . GLN A 1 384 ? 4.422 -19.438 -14 1 92.5 384 GLN A N 1
ATOM 2926 C CA . GLN A 1 384 ? 3.893 -18.781 -12.805 1 92.5 384 GLN A CA 1
ATOM 2927 C C . GLN A 1 384 ? 5.016 -18.391 -11.852 1 92.5 384 GLN A C 1
ATOM 2929 O O . GLN A 1 384 ? 4.883 -17.422 -11.102 1 92.5 384 GLN A O 1
ATOM 2934 N N . ARG A 1 385 ? 6.059 -19.109 -11.898 1 86.5 385 ARG A N 1
ATOM 2935 C CA . ARG A 1 385 ? 7.215 -18.797 -11.062 1 86.5 385 ARG A CA 1
ATOM 2936 C C . ARG A 1 385 ? 8.141 -17.812 -11.773 1 86.5 385 ARG A C 1
ATOM 2938 O O . ARG A 1 385 ? 9.203 -17.469 -11.25 1 86.5 385 ARG A O 1
ATOM 2945 N N . GLY A 1 386 ? 7.801 -17.406 -13 1 87.56 386 GLY A N 1
ATOM 2946 C CA . GLY A 1 386 ? 8.602 -16.453 -13.75 1 87.56 386 GLY A CA 1
ATOM 2947 C C . GLY A 1 386 ? 9.688 -17.109 -14.578 1 87.56 386 GLY A C 1
ATOM 2948 O O . GLY A 1 386 ? 10.609 -16.438 -15.055 1 87.56 386 GLY A O 1
ATOM 2949 N N . GLU A 1 387 ? 9.602 -18.391 -14.695 1 88.88 387 GLU A N 1
ATOM 2950 C CA . GLU A 1 387 ? 10.57 -19.125 -15.5 1 88.88 387 GLU A CA 1
ATOM 2951 C C . GLU A 1 387 ? 10.07 -19.312 -16.938 1 88.88 387 GLU A C 1
ATOM 2953 O O . GLU A 1 387 ? 8.891 -19.125 -17.219 1 88.88 387 GLU A O 1
ATOM 2958 N N . ASP A 1 388 ? 11.023 -19.672 -17.75 1 90.75 388 ASP A N 1
ATOM 2959 C CA . ASP A 1 388 ? 10.664 -19.891 -19.156 1 90.75 388 ASP A CA 1
ATOM 2960 C C . ASP A 1 388 ? 10.07 -21.297 -19.359 1 90.75 388 ASP A C 1
ATOM 2962 O O . ASP A 1 388 ? 10.422 -22.234 -18.641 1 90.75 388 ASP A O 1
ATOM 2966 N N . SER A 1 389 ? 9.156 -21.344 -20.281 1 93.12 389 SER A N 1
ATOM 2967 C CA . SER A 1 389 ? 8.617 -22.656 -20.625 1 93.12 389 SER A CA 1
ATOM 2968 C C . SER A 1 389 ? 9.633 -23.484 -21.406 1 93.12 389 SER A C 1
ATOM 2970 O O . SER A 1 389 ? 10.609 -22.953 -21.938 1 93.12 389 SER A O 1
ATOM 2972 N N . VAL A 1 390 ? 9.461 -24.844 -21.359 1 90.5 390 VAL A N 1
ATOM 2973 C CA . VAL A 1 390 ? 10.32 -25.797 -22.078 1 90.5 390 VAL A CA 1
ATOM 2974 C C . VAL A 1 390 ? 9.555 -26.406 -23.25 1 90.5 390 VAL A C 1
ATOM 2976 O O . VAL A 1 390 ? 8.344 -26.625 -23.156 1 90.5 390 VAL A O 1
ATOM 2979 N N . ALA A 1 391 ? 10.266 -26.719 -24.312 1 91.81 391 ALA A N 1
ATOM 2980 C CA . ALA A 1 391 ? 9.648 -27.328 -25.484 1 91.81 391 ALA A CA 1
ATOM 2981 C C . ALA A 1 391 ? 9.094 -28.703 -25.156 1 91.81 391 ALA A C 1
ATOM 2983 O O . ALA A 1 391 ? 9.711 -29.469 -24.422 1 91.81 391 ALA A O 1
ATOM 2984 N N . LEU A 1 392 ? 7.938 -29 -25.734 1 92.38 392 LEU A N 1
ATOM 2985 C CA . LEU A 1 392 ? 7.301 -30.297 -25.516 1 92.38 392 LEU A CA 1
ATOM 2986 C C . LEU A 1 392 ? 8.039 -31.406 -26.266 1 92.38 392 LEU A C 1
ATOM 2988 O O . LEU A 1 392 ? 8.492 -31.203 -27.391 1 92.38 392 LEU A O 1
ATOM 2992 N N . VAL A 1 393 ? 8.344 -32.562 -25.594 1 87.44 393 VAL A N 1
ATOM 2993 C CA . VAL A 1 393 ? 9.008 -33.719 -26.203 1 87.44 393 VAL A CA 1
ATOM 2994 C C . VAL A 1 393 ? 7.996 -34.844 -26.406 1 87.44 393 VAL A C 1
ATOM 2996 O O . VAL A 1 393 ? 7.344 -35.281 -25.453 1 87.44 393 VAL A O 1
ATOM 2999 N N . ARG A 1 394 ? 7.754 -35.344 -27.672 1 81.06 394 ARG A N 1
ATOM 3000 C CA . ARG A 1 394 ? 6.82 -36.406 -27.984 1 81.06 394 ARG A CA 1
ATOM 3001 C C . ARG A 1 394 ? 7.531 -37.781 -28 1 81.06 394 ARG A C 1
ATOM 3003 O O . ARG A 1 394 ? 8.711 -37.844 -28.359 1 81.06 394 ARG A O 1
ATOM 3010 N N . GLY A 1 395 ? 7.602 -38.688 -27.047 1 57.16 395 GLY A N 1
ATOM 3011 C CA . GLY A 1 395 ? 8.211 -40 -26.938 1 57.16 395 GLY A CA 1
ATOM 3012 C C . GLY A 1 395 ? 8.227 -40.781 -28.234 1 57.16 395 GLY A C 1
ATOM 3013 O O . GLY A 1 395 ? 8.461 -41.969 -28.25 1 57.16 395 GLY A O 1
ATOM 3014 N N . SER A 1 396 ? 8.008 -40.656 -29.469 1 46 396 SER A N 1
ATOM 3015 C CA . SER A 1 396 ? 8.328 -41.781 -30.312 1 46 396 SER A CA 1
ATOM 3016 C C . SER A 1 396 ? 9.75 -42.281 -30.062 1 46 396 SER A C 1
ATOM 3018 O O . SER A 1 396 ? 9.984 -43.5 -30.016 1 46 396 SER A O 1
ATOM 3020 N N . GLU A 1 397 ? 10.93 -41.625 -30.656 1 41.03 397 GLU A N 1
ATOM 3021 C CA . GLU A 1 397 ? 12.227 -42.219 -31 1 41.03 397 GLU A CA 1
ATOM 3022 C C . GLU A 1 397 ? 13.086 -42.406 -29.75 1 41.03 397 GLU A C 1
ATOM 3024 O O . GLU A 1 397 ? 13.352 -41.469 -29.016 1 41.03 397 GLU A O 1
ATOM 3029 N N . ALA A 1 398 ? 13.117 -43.656 -29.219 1 39.25 398 ALA A N 1
ATOM 3030 C CA . ALA A 1 398 ? 14.156 -44.219 -28.375 1 39.25 398 ALA A CA 1
ATOM 3031 C C . ALA A 1 398 ? 15.547 -43.75 -28.797 1 39.25 398 ALA A C 1
ATOM 3033 O O . ALA A 1 398 ? 15.898 -43.844 -29.984 1 39.25 398 ALA A O 1
ATOM 3034 N N . PRO A 1 399 ? 16.25 -42.812 -28.359 1 35.25 399 PRO A N 1
ATOM 3035 C CA . PRO A 1 399 ? 17.609 -42.812 -28.891 1 35.25 399 PRO A CA 1
ATOM 3036 C C . PRO A 1 399 ? 18.172 -44.25 -29.031 1 35.25 399 PRO A C 1
ATOM 3038 O O . PRO A 1 399 ? 17.906 -45.094 -28.172 1 35.25 399 PRO A O 1
ATOM 3041 N N . LEU A 1 400 ? 18.391 -44.812 -30.328 1 31.38 400 LEU A N 1
ATOM 3042 C CA . LEU A 1 400 ? 19.234 -45.969 -30.547 1 31.38 400 LEU A CA 1
ATOM 3043 C C . LEU A 1 400 ? 20.453 -45.969 -29.625 1 31.38 400 LEU A C 1
ATOM 3045 O O . LEU A 1 400 ? 21.062 -44.906 -29.422 1 31.38 400 LEU A O 1
ATOM 3049 N N . ARG A 1 401 ? 20.609 -46.875 -28.781 1 29.5 401 ARG A N 1
ATOM 3050 C CA . ARG A 1 401 ? 21.891 -47.125 -28.125 1 29.5 401 ARG A CA 1
ATOM 3051 C C . ARG A 1 401 ? 23.062 -46.844 -29.047 1 29.5 401 ARG A C 1
ATOM 3053 O O . ARG A 1 401 ? 23.172 -47.406 -30.125 1 29.5 401 ARG A O 1
ATOM 3060 N N . ALA A 1 402 ? 23.562 -45.656 -29.016 1 36.06 402 ALA A N 1
ATOM 3061 C CA . ALA A 1 402 ? 24.891 -45.5 -29.594 1 36.06 402 ALA A CA 1
ATOM 3062 C C . ALA A 1 402 ? 25.766 -46.688 -29.312 1 36.06 402 ALA A C 1
ATOM 3064 O O . ALA A 1 402 ? 26.031 -47.031 -28.156 1 36.06 402 ALA A O 1
ATOM 3065 N N . THR A 1 403 ? 25.75 -47.812 -30.172 1 27.11 403 THR A N 1
ATOM 3066 C CA . THR A 1 403 ? 26.859 -48.75 -30.188 1 27.11 403 THR A CA 1
ATOM 3067 C C . THR A 1 403 ? 28.188 -48 -30.031 1 27.11 403 THR A C 1
ATOM 3069 O O . THR A 1 403 ? 28.484 -47.062 -30.781 1 27.11 403 THR A O 1
ATOM 3072 N N . VAL A 1 404 ? 28.656 -47.938 -28.859 1 31.44 404 VAL A N 1
ATOM 3073 C CA . VAL A 1 404 ? 30.016 -47.531 -28.484 1 31.44 404 VAL A CA 1
ATOM 3074 C C . VAL A 1 404 ? 31 -48 -29.562 1 31.44 404 VAL A C 1
ATOM 3076 O O . VAL A 1 404 ? 31.297 -49.188 -29.656 1 31.44 404 VAL A O 1
ATOM 3079 N N . GLU A 1 405 ? 30.844 -47.625 -30.891 1 28.17 405 GLU A N 1
ATOM 3080 C CA . GLU A 1 405 ? 32.062 -47.906 -31.641 1 28.17 405 GLU A CA 1
ATOM 3081 C C . GLU A 1 405 ? 33.312 -47.438 -30.875 1 28.17 405 GLU A C 1
ATOM 3083 O O . GLU A 1 405 ? 33.375 -46.25 -30.5 1 28.17 405 GLU A O 1
ATOM 3088 N N . GLU A 1 406 ? 33.906 -48.344 -30.172 1 29.22 406 GLU A N 1
ATOM 3089 C CA . GLU A 1 406 ? 35.219 -48.375 -29.531 1 29.22 406 GLU A CA 1
ATOM 3090 C C . GLU A 1 406 ? 36.281 -47.656 -30.359 1 29.22 406 GLU A C 1
ATOM 3092 O O . GLU A 1 406 ? 36.75 -48.188 -31.375 1 29.22 406 GLU A O 1
ATOM 3097 N N . GLN A 1 407 ? 35.875 -46.406 -30.875 1 30.7 407 GLN A N 1
ATOM 3098 C CA . GLN A 1 407 ? 37.031 -45.938 -31.609 1 30.7 407 GLN A CA 1
ATOM 3099 C C . GLN A 1 407 ? 38.281 -46.062 -30.75 1 30.7 407 GLN A C 1
ATOM 3101 O O . GLN A 1 407 ? 38.281 -45.688 -29.578 1 30.7 407 GLN A O 1
ATOM 3106 N N . PRO A 1 408 ? 39.219 -46.875 -31.219 1 28.33 408 PRO A N 1
ATOM 3107 C CA . PRO A 1 408 ? 40.531 -47.188 -30.594 1 28.33 408 PRO A CA 1
ATOM 3108 C C . PRO A 1 408 ? 41.312 -45.906 -30.234 1 28.33 408 PRO A C 1
ATOM 3110 O O . PRO A 1 408 ? 41.5 -45.031 -31.078 1 28.33 408 PRO A O 1
ATOM 3113 N N . ILE A 1 409 ? 40.875 -45.281 -29.141 1 27.98 409 ILE A N 1
ATOM 3114 C CA . ILE A 1 409 ? 41.656 -44.156 -28.656 1 27.98 409 ILE A CA 1
ATOM 3115 C C . ILE A 1 409 ? 43.156 -44.469 -28.75 1 27.98 409 ILE A C 1
ATOM 3117 O O . ILE A 1 409 ? 43.656 -45.344 -28.047 1 27.98 409 ILE A O 1
ATOM 3121 N N . ALA A 1 410 ? 43.562 -44.562 -30.125 1 32.25 410 ALA A N 1
ATOM 3122 C CA . ALA A 1 410 ? 45 -44.688 -30.172 1 32.25 410 ALA A CA 1
ATOM 3123 C C . ALA A 1 410 ? 45.688 -43.688 -29.25 1 32.25 410 ALA A C 1
ATOM 3125 O O . ALA A 1 410 ? 45.469 -42.469 -29.375 1 32.25 410 ALA A O 1
ATOM 3126 N N . VAL A 1 411 ? 45.938 -44.062 -28.047 1 29.52 411 VAL A N 1
ATOM 3127 C CA . VAL A 1 411 ? 46.812 -43.5 -27.031 1 29.52 411 VAL A CA 1
ATOM 3128 C C . VAL A 1 411 ? 48.062 -42.938 -27.672 1 29.52 411 VAL A C 1
ATOM 3130 O O . VAL A 1 411 ? 48.906 -43.688 -28.172 1 29.52 411 VAL A O 1
ATOM 3133 N N . GLN A 1 412 ? 47.844 -42.031 -28.734 1 30.23 412 GLN A N 1
ATOM 3134 C CA . GLN A 1 412 ? 49.156 -41.656 -29.25 1 30.23 412 GLN A CA 1
ATOM 3135 C C . GLN A 1 412 ? 50 -41.031 -28.141 1 30.23 412 GLN A C 1
ATOM 3137 O O . GLN A 1 412 ? 49.531 -40.219 -27.344 1 30.23 412 GLN A O 1
ATOM 3142 N N . PRO A 1 413 ? 51.125 -41.688 -27.859 1 31.45 413 PRO A N 1
ATOM 3143 C CA . PRO A 1 413 ? 52.125 -41.438 -26.812 1 31.45 413 PRO A CA 1
ATOM 3144 C C . PRO A 1 413 ? 52.594 -40 -26.75 1 31.45 413 PRO A C 1
ATOM 3146 O O . PRO A 1 413 ? 52.469 -39.25 -27.734 1 31.45 413 PRO A O 1
ATOM 3149 N N . PRO A 1 414 ? 52.625 -39.438 -25.484 1 30.83 414 PRO A N 1
ATOM 3150 C CA . PRO A 1 414 ? 52.969 -38.094 -25.016 1 30.83 414 PRO A CA 1
ATOM 3151 C C . PRO A 1 414 ? 54.25 -37.562 -25.672 1 30.83 414 PRO A C 1
ATOM 3153 O O . PRO A 1 414 ? 55.344 -38.156 -25.5 1 30.83 414 PRO A O 1
ATOM 3156 N N . VAL A 1 415 ? 54.219 -37.344 -27.016 1 32.16 415 VAL A N 1
ATOM 3157 C CA . VAL A 1 415 ? 55.5 -37.031 -27.594 1 32.16 415 VAL A CA 1
ATOM 3158 C C . VAL A 1 415 ? 56.094 -35.781 -26.922 1 32.16 415 VAL A C 1
ATOM 3160 O O . VAL A 1 415 ? 55.438 -34.719 -26.891 1 32.16 415 VAL A O 1
ATOM 3163 N N . TYR A 1 416 ? 56.844 -36 -25.781 1 30.56 416 TYR A N 1
ATOM 3164 C CA . TYR A 1 416 ? 57.688 -35.094 -24.953 1 30.56 416 TYR A CA 1
ATOM 3165 C C . TYR A 1 416 ? 58.562 -34.25 -25.828 1 30.56 416 TYR A C 1
ATOM 3167 O O . TYR A 1 416 ? 59.438 -34.75 -26.547 1 30.56 416 TYR A O 1
ATOM 3175 N N . ASP A 1 417 ? 57.938 -33.281 -26.609 1 29.36 417 ASP A N 1
ATOM 3176 C CA . ASP A 1 417 ? 58.844 -32.5 -27.469 1 29.36 417 ASP A CA 1
ATOM 3177 C C . ASP A 1 417 ? 59.938 -31.844 -26.656 1 29.36 417 ASP A C 1
ATOM 3179 O O . ASP A 1 417 ? 59.688 -31.141 -25.672 1 29.36 417 ASP A O 1
ATOM 3183 N N . ALA A 1 418 ? 61.188 -32.375 -26.672 1 33.31 418 ALA A N 1
ATOM 3184 C CA . ALA A 1 418 ? 62.531 -32.219 -26.078 1 33.31 418 ALA A CA 1
ATOM 3185 C C . ALA A 1 418 ? 62.969 -30.781 -26.125 1 33.31 418 ALA A C 1
ATOM 3187 O O . ALA A 1 418 ? 63.719 -30.344 -25.25 1 33.31 418 ALA A O 1
ATOM 3188 N N . ASN A 1 419 ? 62.844 -30.094 -27.25 1 31.34 419 ASN A N 1
ATOM 3189 C CA . ASN A 1 419 ? 64 -29.281 -27.625 1 31.34 419 ASN A CA 1
ATOM 3190 C C . ASN A 1 419 ? 63.938 -27.906 -26.969 1 31.34 419 ASN A C 1
ATOM 3192 O O . ASN A 1 419 ? 64.625 -26.969 -27.438 1 31.34 419 ASN A O 1
ATOM 3196 N N . GLU A 1 420 ? 62.875 -27.5 -26.25 1 35.06 420 GLU A N 1
ATOM 3197 C CA . GLU A 1 420 ? 62.938 -26.047 -26.094 1 35.06 420 GLU A CA 1
ATOM 3198 C C . GLU A 1 420 ? 64.062 -25.641 -25.172 1 35.06 420 GLU A C 1
ATOM 3200 O O . GLU A 1 420 ? 64.25 -26.188 -24.094 1 35.06 420 GLU A O 1
ATOM 3205 N N . GLU A 1 421 ? 65.125 -24.953 -25.594 1 37.69 421 GLU A N 1
ATOM 3206 C CA . GLU A 1 421 ? 66.438 -24.547 -25.078 1 37.69 421 GLU A CA 1
ATOM 3207 C C . GLU A 1 421 ? 66.25 -23.656 -23.859 1 37.69 421 GLU A C 1
ATOM 3209 O O . GLU A 1 421 ? 65.5 -22.672 -23.875 1 37.69 421 GLU A O 1
ATOM 3214 N N . ARG A 1 422 ? 66.312 -24.188 -22.625 1 40.38 422 ARG A N 1
ATOM 3215 C CA . ARG A 1 422 ? 66.188 -23.578 -21.297 1 40.38 422 ARG A CA 1
ATOM 3216 C C . ARG A 1 422 ? 67.5 -22.891 -20.938 1 40.38 422 ARG A C 1
ATOM 3218 O O . ARG A 1 422 ? 68.562 -23.297 -21.391 1 40.38 422 ARG A O 1
ATOM 3225 N N . ASP A 1 423 ? 67.438 -21.547 -20.719 1 41.84 423 ASP A N 1
ATOM 3226 C CA . ASP A 1 423 ? 68.688 -20.922 -20.344 1 41.84 423 ASP A CA 1
ATOM 3227 C C . ASP A 1 423 ? 69.25 -21.562 -19.078 1 41.84 423 ASP A C 1
ATOM 3229 O O . ASP A 1 423 ? 68.625 -22.438 -18.484 1 41.84 423 ASP A O 1
ATOM 3233 N N . GLU A 1 424 ? 70.5 -21.297 -18.641 1 45.56 424 GLU A N 1
ATOM 3234 C CA . GLU A 1 424 ? 71.312 -21.922 -17.578 1 45.56 424 GLU A CA 1
ATOM 3235 C C . GLU A 1 424 ? 70.5 -22.062 -16.297 1 45.56 424 GLU A C 1
ATOM 3237 O O . GLU A 1 424 ? 70.688 -23 -15.531 1 45.56 424 GLU A O 1
ATOM 3242 N N . PHE A 1 425 ? 69.688 -21 -15.852 1 49.25 425 PHE A N 1
ATOM 3243 C CA . PHE A 1 425 ? 69 -20.938 -14.57 1 49.25 425 PHE A CA 1
ATOM 3244 C C . PHE A 1 425 ? 67.5 -21.266 -14.719 1 49.25 425 PHE A C 1
ATOM 3246 O O . PHE A 1 425 ? 66.75 -21.078 -13.789 1 49.25 425 PHE A O 1
ATOM 3253 N N . GLY A 1 426 ? 66.812 -22.141 -15.664 1 42.28 426 GLY A N 1
ATOM 3254 C CA . GLY A 1 426 ? 65.562 -22.719 -16.141 1 42.28 426 GLY A CA 1
ATOM 3255 C C . GLY A 1 426 ? 64.75 -21.734 -16.953 1 42.28 426 GLY A C 1
ATOM 3256 O O . GLY A 1 426 ? 63.594 -22.031 -17.297 1 42.28 426 GLY A O 1
ATOM 3257 N N . ASN A 1 427 ? 64.875 -20.484 -17 1 44.94 427 ASN A N 1
ATOM 3258 C CA . ASN A 1 427 ? 64.125 -19.438 -17.641 1 44.94 427 ASN A CA 1
ATOM 3259 C C . ASN A 1 427 ? 64.312 -19.422 -19.156 1 44.94 427 ASN A C 1
ATOM 3261 O O . ASN A 1 427 ? 65.375 -19.844 -19.656 1 44.94 427 ASN A O 1
ATOM 3265 N N . PRO A 1 428 ? 63.375 -19.484 -20.078 1 42.22 428 PRO A N 1
ATOM 3266 C CA . PRO A 1 428 ? 63.531 -19.484 -21.531 1 42.22 428 PRO A CA 1
ATOM 3267 C C . PRO A 1 428 ? 64.438 -18.359 -22.047 1 42.22 428 PRO A C 1
ATOM 3269 O O . PRO A 1 428 ? 64.375 -17.266 -21.484 1 42.22 428 PRO A O 1
ATOM 3272 N N . ARG A 1 429 ? 65.75 -18.516 -22.609 1 42.62 429 ARG A N 1
ATOM 3273 C CA . ARG A 1 429 ? 66.75 -17.594 -23.109 1 42.62 429 ARG A CA 1
ATOM 3274 C C . ARG A 1 429 ? 66.25 -16.75 -24.266 1 42.62 429 ARG A C 1
ATOM 3276 O O . ARG A 1 429 ? 65.812 -17.297 -25.281 1 42.62 429 ARG A O 1
ATOM 3283 N N . LEU A 1 430 ? 65.438 -15.633 -23.984 1 35.22 430 LEU A N 1
ATOM 3284 C CA . LEU A 1 430 ? 65.125 -14.719 -25.078 1 35.22 430 LEU A CA 1
ATOM 3285 C C . LEU A 1 430 ? 66.375 -14.477 -25.938 1 35.22 430 LEU A C 1
ATOM 3287 O O . LEU A 1 430 ? 67.5 -14.406 -25.422 1 35.22 430 LEU A O 1
ATOM 3291 N N . PRO A 1 431 ? 66.375 -14.484 -27.328 1 40.72 431 PRO A N 1
ATOM 3292 C CA . PRO A 1 431 ? 67.5 -14.039 -28.141 1 40.72 431 PRO A CA 1
ATOM 3293 C C . PRO A 1 431 ? 67.938 -12.617 -27.812 1 40.72 431 PRO A C 1
ATOM 3295 O O . PRO A 1 431 ? 67.125 -11.82 -27.312 1 40.72 431 PRO A O 1
ATOM 3298 N N . MET B 1 1 ? 8.922 45.25 26.281 1 32.34 1 MET B N 1
ATOM 3299 C CA . MET B 1 1 ? 9.523 45.875 27.438 1 32.34 1 MET B CA 1
ATOM 3300 C C . MET B 1 1 ? 9.062 47.344 27.562 1 32.34 1 MET B C 1
ATOM 3302 O O . MET B 1 1 ? 9.25 47.969 28.609 1 32.34 1 MET B O 1
ATOM 3306 N N . LYS B 1 2 ? 8.812 47.938 26.328 1 48.94 2 LYS B N 1
ATOM 3307 C CA . LYS B 1 2 ? 8.922 49.375 26.172 1 48.94 2 LYS B CA 1
ATOM 3308 C C . LYS B 1 2 ? 7.617 50.062 26.578 1 48.94 2 LYS B C 1
ATOM 3310 O O . LYS B 1 2 ? 7.512 51.312 26.5 1 48.94 2 LYS B O 1
ATOM 3315 N N . PRO B 1 3 ? 6.531 49.344 26.656 1 45.38 3 PRO B N 1
ATOM 3316 C CA . PRO B 1 3 ? 5.332 50.156 26.906 1 45.38 3 PRO B CA 1
ATOM 3317 C C . PRO B 1 3 ? 5.289 50.719 28.328 1 45.38 3 PRO B C 1
ATOM 3319 O O . PRO B 1 3 ? 4.781 51.812 28.531 1 45.38 3 PRO B O 1
ATOM 3322 N N . LEU B 1 4 ? 5.836 49.969 29.266 1 46.72 4 LEU B N 1
ATOM 3323 C CA . LEU B 1 4 ? 5.902 50.469 30.641 1 46.72 4 LEU B CA 1
ATOM 3324 C C . LEU B 1 4 ? 6.812 51.688 30.734 1 46.72 4 LEU B C 1
ATOM 3326 O O . LEU B 1 4 ? 6.52 52.625 31.469 1 46.72 4 LEU B O 1
ATOM 3330 N N . GLN B 1 5 ? 7.828 51.688 29.922 1 49.59 5 GLN B N 1
ATOM 3331 C CA . GLN B 1 5 ? 8.742 52.844 29.938 1 49.59 5 GLN B CA 1
ATOM 3332 C C . GLN B 1 5 ? 8.07 54.094 29.375 1 49.59 5 GLN B C 1
ATOM 3334 O O . GLN B 1 5 ? 8.266 55.188 29.891 1 49.59 5 GLN B O 1
ATOM 3339 N N . SER B 1 6 ? 7.207 53.844 28.438 1 52.06 6 SER B N 1
ATOM 3340 C CA . SER B 1 6 ? 6.523 54.969 27.844 1 52.06 6 SER B CA 1
ATOM 3341 C C . SER B 1 6 ? 5.477 55.562 28.781 1 52.06 6 SER B C 1
ATOM 3343 O O . SER B 1 6 ? 5.301 56.781 28.859 1 52.06 6 SER B O 1
ATOM 3345 N N . LEU B 1 7 ? 4.855 54.688 29.516 1 51.56 7 LEU B N 1
ATOM 3346 C CA . LEU B 1 7 ? 3.904 55.156 30.516 1 51.56 7 LEU B CA 1
ATOM 3347 C C . LEU B 1 7 ? 4.617 55.906 31.641 1 51.56 7 LEU B C 1
ATOM 3349 O O . LEU B 1 7 ? 4.145 56.938 32.094 1 51.56 7 LEU B O 1
ATOM 3353 N N . VAL B 1 8 ? 5.746 55.344 32.062 1 53.75 8 VAL B N 1
ATOM 3354 C CA . VAL B 1 8 ? 6.547 56 33.094 1 53.75 8 VAL B CA 1
ATOM 3355 C C . VAL B 1 8 ? 7.047 57.344 32.594 1 53.75 8 VAL B C 1
ATOM 3357 O O . VAL B 1 8 ? 7.023 58.344 33.312 1 53.75 8 VAL B O 1
ATOM 3360 N N . VAL B 1 9 ? 7.395 57.406 31.297 1 55.59 9 VAL B N 1
ATOM 3361 C CA . VAL B 1 9 ? 7.867 58.625 30.703 1 55.59 9 VAL B CA 1
ATOM 3362 C C . VAL B 1 9 ? 6.711 59.625 30.578 1 55.59 9 VAL B C 1
ATOM 3364 O O . VAL B 1 9 ? 6.875 60.812 30.844 1 55.59 9 VAL B O 1
ATOM 3367 N N . LEU B 1 10 ? 5.52 59.062 30.344 1 54.06 10 LEU B N 1
ATOM 3368 C CA . LEU B 1 10 ? 4.34 59.906 30.234 1 54.06 10 LEU B CA 1
ATOM 3369 C C . LEU B 1 10 ? 3.898 60.406 31.609 1 54.06 10 LEU B C 1
ATOM 3371 O O . LEU B 1 10 ? 3.566 61.594 31.781 1 54.06 10 LEU B O 1
ATOM 3375 N N . LEU B 1 11 ? 3.947 59.531 32.562 1 55.16 11 LEU B N 1
ATOM 3376 C CA . LEU B 1 11 ? 3.633 59.938 33.938 1 55.16 11 LEU B CA 1
ATOM 3377 C C . LEU B 1 11 ? 4.652 60.938 34.469 1 55.16 11 LEU B C 1
ATOM 3379 O O . LEU B 1 11 ? 4.289 61.906 35.156 1 55.16 11 LEU B O 1
ATOM 3383 N N . LEU B 1 12 ? 5.879 60.656 34.156 1 54 12 LEU B N 1
ATOM 3384 C CA . LEU B 1 12 ? 6.926 61.594 34.531 1 54 12 LEU B CA 1
ATOM 3385 C C . LEU B 1 12 ? 6.738 62.938 33.812 1 54 12 LEU B C 1
ATOM 3387 O O . LEU B 1 12 ? 6.93 64 34.406 1 54 12 LEU B O 1
ATOM 3391 N N . ALA B 1 13 ? 6.211 62.812 32.656 1 57.09 13 ALA B N 1
ATOM 3392 C CA . ALA B 1 13 ? 5.969 64.062 31.875 1 57.09 13 ALA B CA 1
ATOM 3393 C C . ALA B 1 13 ? 4.785 64.812 32.438 1 57.09 13 ALA B C 1
ATOM 3395 O O . ALA B 1 13 ? 4.836 66.062 32.562 1 57.09 13 ALA B O 1
ATOM 3396 N N . VAL B 1 14 ? 3.742 64.125 32.875 1 57.78 14 VAL B N 1
ATOM 3397 C CA . VAL B 1 14 ? 2.578 64.812 33.469 1 57.78 14 VAL B CA 1
ATOM 3398 C C . VAL B 1 14 ? 2.936 65.312 34.875 1 57.78 14 VAL B C 1
ATOM 3400 O O . VAL B 1 14 ? 2.553 66.438 35.219 1 57.78 14 VAL B O 1
ATOM 3403 N N . ALA B 1 15 ? 3.703 64.5 35.625 1 55.78 15 ALA B N 1
ATOM 3404 C CA . ALA B 1 15 ? 4.16 65 36.938 1 55.78 15 ALA B CA 1
ATOM 3405 C C . ALA B 1 15 ? 5.047 66.188 36.812 1 55.78 15 ALA B C 1
ATOM 3407 O O . ALA B 1 15 ? 4.898 67.188 37.562 1 55.78 15 ALA B O 1
ATOM 3408 N N . ILE B 1 16 ? 5.918 66.188 35.844 1 55.31 16 ILE B N 1
ATOM 3409 C CA . ILE B 1 16 ? 6.781 67.375 35.594 1 55.31 16 ILE B CA 1
ATOM 3410 C C . ILE B 1 16 ? 5.945 68.562 35.125 1 55.31 16 ILE B C 1
ATOM 3412 O O . ILE B 1 16 ? 6.184 69.688 35.531 1 55.31 16 ILE B O 1
ATOM 3416 N N . GLY B 1 17 ? 4.922 68.188 34.406 1 53.84 17 GLY B N 1
ATOM 3417 C CA . GLY B 1 17 ? 4.039 69.25 33.969 1 53.84 17 GLY B CA 1
ATOM 3418 C C . GLY B 1 17 ? 3.254 69.938 35.125 1 53.84 17 GLY B C 1
ATOM 3419 O O . GLY B 1 17 ? 3.137 71.125 35.188 1 53.84 17 GLY B O 1
ATOM 3420 N N . VAL B 1 18 ? 2.758 69.062 36 1 54.41 18 VAL B N 1
ATOM 3421 C CA . VAL B 1 18 ? 2.01 69.562 37.156 1 54.41 18 VAL B CA 1
ATOM 3422 C C . VAL B 1 18 ? 2.949 70.312 38.125 1 54.41 18 VAL B C 1
ATOM 3424 O O . VAL B 1 18 ? 2.621 71.375 38.594 1 54.41 18 VAL B O 1
ATOM 3427 N N . VAL B 1 19 ? 4.105 69.75 38.375 1 54.59 19 VAL B N 1
ATOM 3428 C CA . VAL B 1 19 ? 5.074 70.438 39.25 1 54.59 19 VAL B CA 1
ATOM 3429 C C . VAL B 1 19 ? 5.562 71.75 38.594 1 54.59 19 VAL B C 1
ATOM 3431 O O . VAL B 1 19 ? 5.703 72.75 39.25 1 54.59 19 VAL B O 1
ATOM 3434 N N . ALA B 1 20 ? 5.664 71.625 37.312 1 52.53 20 ALA B N 1
ATOM 3435 C CA . ALA B 1 20 ? 6.074 72.875 36.594 1 52.53 20 ALA B CA 1
ATOM 3436 C C . ALA B 1 20 ? 4.973 73.875 36.594 1 52.53 20 ALA B C 1
ATOM 3438 O O . ALA B 1 20 ? 5.246 75.125 36.75 1 52.53 20 ALA B O 1
ATOM 3439 N N . ALA B 1 21 ? 3.777 73.5 36.562 1 50.66 21 ALA B N 1
ATOM 3440 C CA . ALA B 1 21 ? 2.658 74.438 36.625 1 50.66 21 ALA B CA 1
ATOM 3441 C C . ALA B 1 21 ? 2.518 75 38.031 1 50.66 21 ALA B C 1
ATOM 3443 O O . ALA B 1 21 ? 2.236 76.188 38.188 1 50.66 21 ALA B O 1
ATOM 3444 N N . GLN B 1 22 ? 2.658 74.25 39.094 1 50.62 22 GLN B N 1
ATOM 3445 C CA . GLN B 1 22 ? 2.627 74.75 40.469 1 50.62 22 GLN B CA 1
ATOM 3446 C C . GLN B 1 22 ? 3.832 75.625 40.75 1 50.62 22 GLN B C 1
ATOM 3448 O O . GLN B 1 22 ? 3.713 76.625 41.438 1 50.62 22 GLN B O 1
ATOM 3453 N N . TRP B 1 23 ? 4.965 75.125 40.219 1 49.03 23 TRP B N 1
ATOM 3454 C CA . TRP B 1 23 ? 6.156 75.938 40.406 1 49.03 23 TRP B CA 1
ATOM 3455 C C . TRP B 1 23 ? 6.055 77.25 39.625 1 49.03 23 TRP B C 1
ATOM 3457 O O . TRP B 1 23 ? 6.512 78.312 40.094 1 49.03 23 TRP B O 1
ATOM 3467 N N . LEU B 1 24 ? 5.34 77.188 38.531 1 48.62 24 LEU B N 1
ATOM 3468 C CA . LEU B 1 24 ? 5.102 78.438 37.781 1 48.62 24 LEU B CA 1
ATOM 3469 C C . LEU B 1 24 ? 4.117 79.312 38.5 1 48.62 24 LEU B C 1
ATOM 3471 O O . LEU B 1 24 ? 4.168 80.562 38.344 1 48.62 24 LEU B O 1
ATOM 3475 N N . GLY B 1 25 ? 3.16 78.812 39.188 1 47.22 25 GLY B N 1
ATOM 3476 C CA . GLY B 1 25 ? 2.258 79.625 40 1 47.22 25 GLY B CA 1
ATOM 3477 C C . GLY B 1 25 ? 2.912 80.188 41.25 1 47.22 25 GLY B C 1
ATOM 3478 O O . GLY B 1 25 ? 2.307 81 41.938 1 47.22 25 GLY B O 1
ATOM 3479 N N . ALA B 1 26 ? 3.953 79.562 41.781 1 45.19 26 ALA B N 1
ATOM 3480 C CA . ALA B 1 26 ? 4.559 80.062 43 1 45.19 26 ALA B CA 1
ATOM 3481 C C . ALA B 1 26 ? 5.355 81.375 42.688 1 45.19 26 ALA B C 1
ATOM 3483 O O . ALA B 1 26 ? 6.09 81.438 41.688 1 45.19 26 ALA B O 1
ATOM 3484 N N . ASP B 1 27 ? 4.738 82.5 42.906 1 44.81 27 ASP B N 1
ATOM 3485 C CA . ASP B 1 27 ? 5.223 83.875 42.844 1 44.81 27 ASP B CA 1
ATOM 3486 C C . ASP B 1 27 ? 6.723 84 43.125 1 44.81 27 ASP B C 1
ATOM 3488 O O . ASP B 1 27 ? 7.395 84.938 42.719 1 44.81 27 ASP B O 1
ATOM 3492 N N . ASP B 1 28 ? 7.211 83.062 44.062 1 42.78 28 ASP B N 1
ATOM 3493 C CA . ASP B 1 28 ? 8.555 83.312 44.562 1 42.78 28 ASP B CA 1
ATOM 3494 C C . ASP B 1 28 ? 9.609 83 43.5 1 42.78 28 ASP B C 1
ATOM 3496 O O . ASP B 1 28 ? 10.805 83.188 43.75 1 42.78 28 ASP B O 1
ATOM 3500 N N . LEU B 1 29 ? 9.328 82.312 42.469 1 44.53 29 LEU B N 1
ATOM 3501 C CA . LEU B 1 29 ? 10.391 82 41.5 1 44.53 29 LEU B CA 1
ATOM 3502 C C . LEU B 1 29 ? 10.648 83.188 40.562 1 44.53 29 LEU B C 1
ATOM 3504 O O . LEU B 1 29 ? 11.445 83.062 39.625 1 44.53 29 LEU B O 1
ATOM 3508 N N . ASN B 1 30 ? 9.961 84.25 40.625 1 45.34 30 ASN B N 1
ATOM 3509 C CA . ASN B 1 30 ? 10.258 85.5 39.875 1 45.34 30 ASN B CA 1
ATOM 3510 C C . ASN B 1 30 ? 11.688 85.938 40.125 1 45.34 30 ASN B C 1
ATOM 3512 O O . ASN B 1 30 ? 12.117 86.938 39.562 1 45.34 30 ASN B O 1
ATOM 3516 N N . ARG B 1 31 ? 12.227 85.5 41.281 1 45.28 31 ARG B N 1
ATOM 3517 C CA . ARG B 1 31 ? 13.57 86.062 41.469 1 45.28 31 ARG B CA 1
ATOM 3518 C C . ARG B 1 31 ? 14.547 85.438 40.469 1 45.28 31 ARG B C 1
ATOM 3520 O O . ARG B 1 31 ? 15.656 86 40.281 1 45.28 31 ARG B O 1
ATOM 3527 N N . PHE B 1 32 ? 14.289 84.188 40.125 1 39.47 32 PHE B N 1
ATOM 3528 C CA . PHE B 1 32 ? 15.352 83.562 39.344 1 39.47 32 PHE B CA 1
ATOM 3529 C C . PHE B 1 32 ? 15.141 83.812 37.875 1 39.47 32 PHE B C 1
ATOM 3531 O O . PHE B 1 32 ? 14.273 83.188 37.219 1 39.47 32 PHE B O 1
ATOM 3538 N N . GLY B 1 33 ? 15.984 84.75 37.156 1 50.31 33 GLY B N 1
ATOM 3539 C CA . GLY B 1 33 ? 16.484 85.188 35.844 1 50.31 33 GLY B CA 1
ATOM 3540 C C . GLY B 1 33 ? 15.367 85.5 34.875 1 50.31 33 GLY B C 1
ATOM 3541 O O . GLY B 1 33 ? 14.312 84.875 34.875 1 50.31 33 GLY B O 1
ATOM 3542 N N . GLU B 1 34 ? 15.016 86.75 34.625 1 49 34 GLU B N 1
ATOM 3543 C CA . GLU B 1 34 ? 14.07 87.312 33.688 1 49 34 GLU B CA 1
ATOM 3544 C C . GLU B 1 34 ? 14.516 87.062 32.25 1 49 34 GLU B C 1
ATOM 3546 O O . GLU B 1 34 ? 15.672 87.375 31.891 1 49 34 GLU B O 1
ATOM 3551 N N . VAL B 1 35 ? 14.211 86 31.609 1 51.97 35 VAL B N 1
ATOM 3552 C CA . VAL B 1 35 ? 14.531 85.938 30.188 1 51.97 35 VAL B CA 1
ATOM 3553 C C . VAL B 1 35 ? 13.578 86.75 29.375 1 51.97 35 VAL B C 1
ATOM 3555 O O . VAL B 1 35 ? 12.359 86.688 29.5 1 51.97 35 VAL B O 1
ATOM 3558 N N . THR B 1 36 ? 14.086 88 28.984 1 51.53 36 THR B N 1
ATOM 3559 C CA . THR B 1 36 ? 13.352 88.938 28.109 1 51.53 36 THR B CA 1
ATOM 3560 C C . THR B 1 36 ? 13.484 88.5 26.641 1 51.53 36 THR B C 1
ATOM 3562 O O . THR B 1 36 ? 14.594 88.375 26.125 1 51.53 36 THR B O 1
ATOM 3565 N N . LEU B 1 37 ? 12.695 87.625 26.188 1 47.53 37 LEU B N 1
ATOM 3566 C CA . LEU B 1 37 ? 12.688 87.312 24.766 1 47.53 37 LEU B CA 1
ATOM 3567 C C . LEU B 1 37 ? 12.086 88.5 23.969 1 47.53 37 LEU B C 1
ATOM 3569 O O . LEU B 1 37 ? 10.922 88.812 24.188 1 47.53 37 LEU B O 1
ATOM 3573 N N . ARG B 1 38 ? 13.023 89.438 23.469 1 50.22 38 ARG B N 1
ATOM 3574 C CA . ARG B 1 38 ? 12.664 90.625 22.656 1 50.22 38 ARG B CA 1
ATOM 3575 C C . ARG B 1 38 ? 12.406 90.188 21.203 1 50.22 38 ARG B C 1
ATOM 3577 O O . ARG B 1 38 ? 13.336 89.812 20.5 1 50.22 38 ARG B O 1
ATOM 3584 N N . TYR B 1 39 ? 11.359 89.5 20.922 1 48.06 39 TYR B N 1
ATOM 3585 C CA . TYR B 1 39 ? 11.156 89.312 19.484 1 48.06 39 TYR B CA 1
ATOM 3586 C C . TYR B 1 39 ? 10.234 90.375 18.906 1 48.06 39 TYR B C 1
ATOM 3588 O O . TYR B 1 39 ? 9.078 90.5 19.328 1 48.06 39 TYR B O 1
ATOM 3596 N N . GLY B 1 40 ? 10.594 91.188 17.891 1 53.66 40 GLY B N 1
ATOM 3597 C CA . GLY B 1 40 ? 10.047 92.188 16.969 1 53.66 40 GLY B CA 1
ATOM 3598 C C . GLY B 1 40 ? 9.211 93.25 17.672 1 53.66 40 GLY B C 1
ATOM 3599 O O . GLY B 1 40 ? 8.227 93.75 17.125 1 53.66 40 GLY B O 1
ATOM 3600 N N . GLY B 1 41 ? 9.469 93.75 18.922 1 54.84 41 GLY B N 1
ATOM 3601 C CA . GLY B 1 41 ? 8.891 94.875 19.625 1 54.84 41 GLY B CA 1
ATOM 3602 C C . GLY B 1 41 ? 8.141 94.438 20.891 1 54.84 41 GLY B C 1
ATOM 3603 O O . GLY B 1 41 ? 7.684 95.312 21.641 1 54.84 41 GLY B O 1
ATOM 3604 N N . TYR B 1 42 ? 7.359 93.375 20.906 1 47.38 42 TYR B N 1
ATOM 3605 C CA . TYR B 1 42 ? 6.633 92.938 22.078 1 47.38 42 TYR B CA 1
ATOM 3606 C C . TYR B 1 42 ? 7.582 92.312 23.109 1 47.38 42 TYR B C 1
ATOM 3608 O O . TYR B 1 42 ? 8.375 91.438 22.781 1 47.38 42 TYR B O 1
ATOM 3616 N N . ASP B 1 43 ? 8.047 93.125 24.234 1 50.31 43 ASP B N 1
ATOM 3617 C CA . ASP B 1 43 ? 8.898 92.688 25.344 1 50.31 43 ASP B CA 1
ATOM 3618 C C . ASP B 1 43 ? 8.18 91.688 26.203 1 50.31 43 ASP B C 1
ATOM 3620 O O . ASP B 1 43 ? 7.246 92 26.938 1 50.31 43 ASP B O 1
ATOM 3624 N N . TYR B 1 44 ? 7.918 90.562 25.688 1 48.19 44 TYR B N 1
ATOM 3625 C CA . TYR B 1 44 ? 7.375 89.5 26.547 1 48.19 44 TYR B CA 1
ATOM 3626 C C . TYR B 1 44 ? 8.352 89.125 27.656 1 48.19 44 TYR B C 1
ATOM 3628 O O . TYR B 1 44 ? 9.484 88.75 27.391 1 48.19 44 TYR B O 1
ATOM 3636 N N . HIS B 1 45 ? 8.289 89.875 28.812 1 50 45 HIS B N 1
ATOM 3637 C CA . HIS B 1 45 ? 9.062 89.562 30.016 1 50 45 HIS B CA 1
ATOM 3638 C C . HIS B 1 45 ? 8.695 88.188 30.547 1 50 45 HIS B C 1
ATOM 3640 O O . HIS B 1 45 ? 7.59 88 31.047 1 50 45 HIS B O 1
ATOM 3646 N N . SER B 1 46 ? 9.086 87.125 29.812 1 52.91 46 SER B N 1
ATOM 3647 C CA . SER B 1 46 ? 8.766 85.875 30.406 1 52.91 46 SER B CA 1
ATOM 3648 C C . SER B 1 46 ? 9.898 85.375 31.297 1 52.91 46 SER B C 1
ATOM 3650 O O . SER B 1 46 ? 11.031 85.812 31.188 1 52.91 46 SER B O 1
ATOM 3652 N N . ASN B 1 47 ? 9.641 84.938 32.562 1 53.41 47 ASN B N 1
ATOM 3653 C CA . ASN B 1 47 ? 10.633 84.375 33.469 1 53.41 47 ASN B CA 1
ATOM 3654 C C . ASN B 1 47 ? 11.18 83.062 32.938 1 53.41 47 ASN B C 1
ATOM 3656 O O . ASN B 1 47 ? 10.508 82.375 32.188 1 53.41 47 ASN B O 1
ATOM 3660 N N . LEU B 1 48 ? 12.625 82.938 33.094 1 56.88 48 LEU B N 1
ATOM 3661 C CA . LEU B 1 48 ? 13.398 81.75 32.656 1 56.88 48 LEU B CA 1
ATOM 3662 C C . LEU B 1 48 ? 12.656 80.438 33 1 56.88 48 LEU B C 1
ATOM 3664 O O . LEU B 1 48 ? 12.586 79.562 32.156 1 56.88 48 LEU B O 1
ATOM 3668 N N . PRO B 1 49 ? 12.094 80.438 34.125 1 58.81 49 PRO B N 1
ATOM 3669 C CA . PRO B 1 49 ? 11.43 79.188 34.406 1 58.81 49 PRO B CA 1
ATOM 3670 C C . PRO B 1 49 ? 10.172 78.938 33.594 1 58.81 49 PRO B C 1
ATOM 3672 O O . PRO B 1 49 ? 9.867 77.812 33.219 1 58.81 49 PRO B O 1
ATOM 3675 N N . LYS B 1 50 ? 9.586 80.062 33.219 1 60 50 LYS B N 1
ATOM 3676 C CA . LYS B 1 50 ? 8.398 79.938 32.375 1 60 50 LYS B CA 1
ATOM 3677 C C . LYS B 1 50 ? 8.766 79.5 30.969 1 60 50 LYS B C 1
ATOM 3679 O O . LYS B 1 50 ? 8.078 78.625 30.375 1 60 50 LYS B O 1
ATOM 3684 N N . VAL B 1 51 ? 9.82 80.062 30.469 1 60.44 51 VAL B N 1
ATOM 3685 C CA . VAL B 1 51 ? 10.273 79.688 29.141 1 60.44 51 VAL B CA 1
ATOM 3686 C C . VAL B 1 51 ? 10.75 78.188 29.156 1 60.44 51 VAL B C 1
ATOM 3688 O O . VAL B 1 51 ? 10.484 77.438 28.219 1 60.44 51 VAL B O 1
ATOM 3691 N N . ALA B 1 52 ? 11.438 77.875 30.172 1 58.94 52 ALA B N 1
ATOM 3692 C CA . ALA B 1 52 ? 11.891 76.5 30.297 1 58.94 52 ALA B CA 1
ATOM 3693 C C . ALA B 1 52 ? 10.703 75.5 30.391 1 58.94 52 ALA B C 1
ATOM 3695 O O . ALA B 1 52 ? 10.711 74.5 29.75 1 58.94 52 ALA B O 1
ATOM 3696 N N . LEU B 1 53 ? 9.773 76 31.094 1 60.56 53 LEU B N 1
ATOM 3697 C CA . LEU B 1 53 ? 8.586 75.188 31.234 1 60.56 53 LEU B CA 1
ATOM 3698 C C . LEU B 1 53 ? 7.812 75.062 29.922 1 60.56 53 LEU B C 1
ATOM 3700 O O . LEU B 1 53 ? 7.34 74 29.547 1 60.56 53 LEU B O 1
ATOM 3704 N N . LEU B 1 54 ? 7.758 76.188 29.266 1 61.12 54 LEU B N 1
ATOM 3705 C CA . LEU B 1 54 ? 7.082 76.188 27.969 1 61.12 54 LEU B CA 1
ATOM 3706 C C . LEU B 1 54 ? 7.816 75.312 26.953 1 61.12 54 LEU B C 1
ATOM 3708 O O . LEU B 1 54 ? 7.188 74.688 26.141 1 61.12 54 LEU B O 1
ATOM 3712 N N . SER B 1 55 ? 9.102 75.312 27.078 1 61.62 55 SER B N 1
ATOM 3713 C CA . SER B 1 55 ? 9.898 74.5 26.188 1 61.62 55 SER B CA 1
ATOM 3714 C C . SER B 1 55 ? 9.688 73 26.484 1 61.62 55 SER B C 1
ATOM 3716 O O . SER B 1 55 ? 9.57 72.188 25.562 1 61.62 55 SER B O 1
ATOM 3718 N N . VAL B 1 56 ? 9.656 72.688 27.734 1 61.12 56 VAL B N 1
ATOM 3719 C CA . VAL B 1 56 ? 9.445 71.312 28.141 1 61.12 56 VAL B CA 1
ATOM 3720 C C . VAL B 1 56 ? 8.055 70.875 27.703 1 61.12 56 VAL B C 1
ATOM 3722 O O . VAL B 1 56 ? 7.895 69.75 27.172 1 61.12 56 VAL B O 1
ATOM 3725 N N . ILE B 1 57 ? 7.055 71.75 27.797 1 60.69 57 ILE B N 1
ATOM 3726 C CA . ILE B 1 57 ? 5.691 71.438 27.391 1 60.69 57 ILE B CA 1
ATOM 3727 C C . ILE B 1 57 ? 5.637 71.25 25.859 1 60.69 57 ILE B C 1
ATOM 3729 O O . ILE B 1 57 ? 4.984 70.312 25.359 1 60.69 57 ILE B O 1
ATOM 3733 N N . ALA B 1 58 ? 6.406 72 25.141 1 61.88 58 ALA B N 1
ATOM 3734 C CA . ALA B 1 58 ? 6.449 71.938 23.688 1 61.88 58 ALA B CA 1
ATOM 3735 C C . ALA B 1 58 ? 7.059 70.625 23.234 1 61.88 58 ALA B C 1
ATOM 3737 O O . ALA B 1 58 ? 6.547 70 22.312 1 61.88 58 ALA B O 1
ATOM 3738 N N . VAL B 1 59 ? 8.078 70.188 23.906 1 62.22 59 VAL B N 1
ATOM 3739 C CA . VAL B 1 59 ? 8.758 68.938 23.562 1 62.22 59 VAL B CA 1
ATOM 3740 C C . VAL B 1 59 ? 7.852 67.75 23.875 1 62.22 59 VAL B C 1
ATOM 3742 O O . VAL B 1 59 ? 7.77 66.812 23.094 1 62.22 59 VAL B O 1
ATOM 3745 N N . LEU B 1 60 ? 7.156 67.875 24.922 1 62.22 60 LEU B N 1
ATOM 3746 C CA . LEU B 1 60 ? 6.242 66.812 25.312 1 62.22 60 LEU B CA 1
ATOM 3747 C C . LEU B 1 60 ? 5.07 66.688 24.344 1 62.22 60 LEU B C 1
ATOM 3749 O O . LEU B 1 60 ? 4.656 65.625 23.984 1 62.22 60 LEU B O 1
ATOM 3753 N N . VAL B 1 61 ? 4.605 67.875 23.906 1 61.94 61 VAL B N 1
ATOM 3754 C CA . VAL B 1 61 ? 3.51 67.875 22.953 1 61.94 61 VAL B CA 1
ATOM 3755 C C . VAL B 1 61 ? 3.977 67.312 21.625 1 61.94 61 VAL B C 1
ATOM 3757 O O . VAL B 1 61 ? 3.26 66.5 21 1 61.94 61 VAL B O 1
ATOM 3760 N N . LEU B 1 62 ? 5.152 67.5 21.219 1 62.03 62 LEU B N 1
ATOM 3761 C CA . LEU B 1 62 ? 5.707 66.938 19.984 1 62.03 62 LEU B CA 1
ATOM 3762 C C . LEU B 1 62 ? 5.918 65.438 20.078 1 62.03 62 LEU B C 1
ATOM 3764 O O . LEU B 1 62 ? 5.66 64.688 19.125 1 62.03 62 LEU B O 1
ATOM 3768 N N . TRP B 1 63 ? 6.352 65.062 21.188 1 60.44 63 TRP B N 1
ATOM 3769 C CA . TRP B 1 63 ? 6.547 63.625 21.422 1 60.44 63 TRP B CA 1
ATOM 3770 C C . TRP B 1 63 ? 5.215 62.875 21.406 1 60.44 63 TRP B C 1
ATOM 3772 O O . TRP B 1 63 ? 5.102 61.812 20.812 1 60.44 63 TRP B O 1
ATOM 3782 N N . LEU B 1 64 ? 4.234 63.531 21.953 1 60.66 64 LEU B N 1
ATOM 3783 C CA . LEU B 1 64 ? 2.898 62.938 21.984 1 60.66 64 LEU B CA 1
ATOM 3784 C C . LEU B 1 64 ? 2.281 62.906 20.594 1 60.66 64 LEU B C 1
ATOM 3786 O O . LEU B 1 64 ? 1.665 61.906 20.203 1 60.66 64 LEU B O 1
ATOM 3790 N N . LEU B 1 65 ? 2.545 63.938 19.906 1 59.41 65 LEU B N 1
ATOM 3791 C CA . LEU B 1 65 ? 2.053 63.969 18.531 1 59.41 65 LEU B CA 1
ATOM 3792 C C . LEU B 1 65 ? 2.723 62.906 17.672 1 59.41 65 LEU B C 1
ATOM 3794 O O . LEU B 1 65 ? 2.064 62.281 16.859 1 59.41 65 LEU B O 1
ATOM 3798 N N . TRP B 1 66 ? 3.91 62.625 17.891 1 58.34 66 TRP B N 1
ATOM 3799 C CA . TRP B 1 66 ? 4.656 61.625 17.156 1 58.34 66 TRP B CA 1
ATOM 3800 C C . TRP B 1 66 ? 4.184 60.219 17.531 1 58.34 66 TRP B C 1
ATOM 3802 O O . TRP B 1 66 ? 4.016 59.344 16.656 1 58.34 66 TRP B O 1
ATOM 3812 N N . SER B 1 67 ? 3.945 60.062 18.734 1 59.72 67 SER B N 1
ATOM 3813 C CA . SER B 1 67 ? 3.475 58.781 19.203 1 59.72 67 SER B CA 1
ATOM 3814 C C . SER B 1 67 ? 2.076 58.469 18.688 1 59.72 67 SER B C 1
ATOM 3816 O O . SER B 1 67 ? 1.771 57.312 18.344 1 59.72 67 SER B O 1
ATOM 3818 N N . LEU B 1 68 ? 1.38 59.531 18.547 1 58.22 68 LEU B N 1
ATOM 3819 C CA . LEU B 1 68 ? 0.016 59.406 18.047 1 58.22 68 LEU B CA 1
ATOM 3820 C C . LEU B 1 68 ? 0.012 59.094 16.562 1 58.22 68 LEU B C 1
ATOM 3822 O O . LEU B 1 68 ? -0.804 58.312 16.094 1 58.22 68 LEU B O 1
ATOM 3826 N N . ILE B 1 69 ? 0.915 59.656 15.93 1 57.47 69 ILE B N 1
ATOM 3827 C CA . ILE B 1 69 ? 0.995 59.438 14.492 1 57.47 69 ILE B CA 1
ATOM 3828 C C . ILE B 1 69 ? 1.578 58.031 14.227 1 57.47 69 ILE B C 1
ATOM 3830 O O . ILE B 1 69 ? 1.15 57.344 13.297 1 57.47 69 ILE B O 1
ATOM 3834 N N . ALA B 1 70 ? 2.426 57.562 15.062 1 56.09 70 ALA B N 1
ATOM 3835 C CA . ALA B 1 70 ? 3.094 56.281 14.852 1 56.09 70 ALA B CA 1
ATOM 3836 C C . ALA B 1 70 ? 2.215 55.125 15.32 1 56.09 70 ALA B C 1
ATOM 3838 O O . ALA B 1 70 ? 2.395 53.969 14.883 1 56.09 70 ALA B O 1
ATOM 3839 N N . ALA B 1 71 ? 1.266 55.5 16.172 1 58.03 71 ALA B N 1
ATOM 3840 C CA . ALA B 1 71 ? 0.417 54.469 16.797 1 58.03 71 ALA B CA 1
ATOM 3841 C C . ALA B 1 71 ? -0.414 53.75 15.75 1 58.03 71 ALA B C 1
ATOM 3843 O O . ALA B 1 71 ? -0.495 52.5 15.766 1 58.03 71 ALA B O 1
ATOM 3844 N N . PRO B 1 72 ? -0.971 54.562 14.867 1 58.59 72 PRO B N 1
ATOM 3845 C CA . PRO B 1 72 ? -1.771 53.844 13.891 1 58.59 72 PRO B CA 1
ATOM 3846 C C . PRO B 1 72 ? -0.926 52.938 13 1 58.59 72 PRO B C 1
ATOM 3848 O O . PRO B 1 72 ? -1.39 51.875 12.586 1 58.59 72 PRO B O 1
ATOM 3851 N N . PHE B 1 73 ? 0.259 53.312 12.719 1 57.91 73 PHE B N 1
ATOM 3852 C CA . PHE B 1 73 ? 1.092 52.5 11.852 1 57.91 73 PHE B CA 1
ATOM 3853 C C . PHE B 1 73 ? 1.518 51.219 12.562 1 57.91 73 PHE B C 1
ATOM 3855 O O . PHE B 1 73 ? 1.567 50.156 11.953 1 57.91 73 PHE B O 1
ATOM 3862 N N . ARG B 1 74 ? 1.776 51.375 13.773 1 59.44 74 ARG B N 1
ATOM 3863 C CA . ARG B 1 74 ? 2.09 50.156 14.539 1 59.44 74 ARG B CA 1
ATOM 3864 C C . ARG B 1 74 ? 0.856 49.281 14.711 1 59.44 74 ARG B C 1
ATOM 3866 O O . ARG B 1 74 ? 0.953 48.062 14.688 1 59.44 74 ARG B O 1
ATOM 3873 N N . ALA B 1 75 ? -0.264 49.938 14.82 1 61.03 75 ALA B N 1
ATOM 3874 C CA . ALA B 1 75 ? -1.517 49.219 14.992 1 61.03 75 ALA B CA 1
ATOM 3875 C C . ALA B 1 75 ? -1.895 48.469 13.711 1 61.03 75 ALA B C 1
ATOM 3877 O O . ALA B 1 75 ? -2.402 47.344 13.773 1 61.03 75 ALA B O 1
ATOM 3878 N N . TRP B 1 76 ? -1.538 49.156 12.594 1 60.84 76 TRP B N 1
ATOM 3879 C CA . TRP B 1 76 ? -1.849 48.5 11.32 1 60.84 76 TRP B CA 1
ATOM 3880 C C . TRP B 1 76 ? -0.972 47.281 11.109 1 60.84 76 TRP B C 1
ATOM 3882 O O . TRP B 1 76 ? -1.456 46.219 10.672 1 60.84 76 TRP B O 1
ATOM 3892 N N . GLY B 1 77 ? 0.284 47.406 11.398 1 61.75 77 GLY B N 1
ATOM 3893 C CA . GLY B 1 77 ? 1.159 46.25 11.297 1 61.75 77 GLY B CA 1
ATOM 3894 C C . GLY B 1 77 ? 0.743 45.094 12.195 1 61.75 77 GLY B C 1
ATOM 3895 O O . GLY B 1 77 ? 0.761 43.938 11.789 1 61.75 77 GLY B O 1
ATOM 3896 N N . ARG B 1 78 ? 0.306 45.531 13.344 1 64.81 78 ARG B N 1
ATOM 3897 C CA . ARG B 1 78 ? -0.163 44.531 14.297 1 64.81 78 ARG B CA 1
ATOM 3898 C C . ARG B 1 78 ? -1.471 43.906 13.836 1 64.81 78 ARG B C 1
ATOM 3900 O O . ARG B 1 78 ? -1.684 42.719 14.008 1 64.81 78 ARG B O 1
ATOM 3907 N N . TYR B 1 79 ? -2.273 44.75 13.195 1 66.38 79 TYR B N 1
ATOM 3908 C CA . TYR B 1 79 ? -3.543 44.219 12.688 1 66.38 79 TYR B CA 1
ATOM 3909 C C . TYR B 1 79 ? -3.316 43.219 11.578 1 66.38 79 TYR B C 1
ATOM 3911 O O . TYR B 1 79 ? -3.939 42.125 11.57 1 66.38 79 TYR B O 1
ATOM 3919 N N . ARG B 1 80 ? -2.377 43.562 10.75 1 67.62 80 ARG B N 1
ATOM 3920 C CA . ARG B 1 80 ? -2.094 42.656 9.648 1 67.62 80 ARG B CA 1
ATOM 3921 C C . ARG B 1 80 ? -1.533 41.344 10.156 1 67.62 80 ARG B C 1
ATOM 3923 O O . ARG B 1 80 ? -1.901 40.25 9.664 1 67.62 80 ARG B O 1
ATOM 3930 N N . ARG B 1 81 ? -0.71 41.469 11.117 1 70.44 81 ARG B N 1
ATOM 3931 C CA . ARG B 1 81 ? -0.127 40.25 11.688 1 70.44 81 ARG B CA 1
ATOM 3932 C C . ARG B 1 81 ? -1.19 39.406 12.375 1 70.44 81 ARG B C 1
ATOM 3934 O O . ARG B 1 81 ? -1.183 38.188 12.266 1 70.44 81 ARG B O 1
ATOM 3941 N N . LYS B 1 82 ? -2.096 40.094 13.008 1 73.38 82 LYS B N 1
ATOM 3942 C CA . LYS B 1 82 ? -3.166 39.375 13.688 1 73.38 82 LYS B CA 1
ATOM 3943 C C . LYS B 1 82 ? -4.082 38.688 12.68 1 73.38 82 LYS B C 1
ATOM 3945 O O . LYS B 1 82 ? -4.504 37.562 12.898 1 73.38 82 LYS B O 1
ATOM 3950 N N . GLN B 1 83 ? -4.23 39.375 11.555 1 78.31 83 GLN B N 1
ATOM 3951 C CA . GLN B 1 83 ? -5.109 38.812 10.547 1 78.31 83 GLN B CA 1
ATOM 3952 C C . GLN B 1 83 ? -4.469 37.594 9.898 1 78.31 83 GLN B C 1
ATOM 3954 O O . GLN B 1 83 ? -5.141 36.594 9.633 1 78.31 83 GLN B O 1
ATOM 3959 N N . GLY B 1 84 ? -3.213 37.688 9.672 1 79.5 84 GLY B N 1
ATOM 3960 C CA . GLY B 1 84 ? -2.508 36.562 9.094 1 79.5 84 GLY B CA 1
ATOM 3961 C C . GLY B 1 84 ? -2.549 35.312 9.969 1 79.5 84 GLY B C 1
ATOM 3962 O O . GLY B 1 84 ? -2.742 34.188 9.469 1 79.5 84 GLY B O 1
ATOM 3963 N N . ARG B 1 85 ? -2.539 35.562 11.188 1 82.81 85 ARG B N 1
ATOM 3964 C CA . ARG B 1 85 ? -2.52 34.438 12.133 1 82.81 85 ARG B CA 1
ATOM 3965 C C . ARG B 1 85 ? -3.904 33.812 12.273 1 82.81 85 ARG B C 1
ATOM 3967 O O . ARG B 1 85 ? -4.031 32.594 12.367 1 82.81 85 ARG B O 1
ATOM 3974 N N . VAL B 1 86 ? -4.871 34.688 12.281 1 85.56 86 VAL B N 1
ATOM 3975 C CA . VAL B 1 86 ? -6.234 34.188 12.359 1 85.56 86 VAL B CA 1
ATOM 3976 C C . VAL B 1 86 ? -6.559 33.375 11.102 1 85.56 86 VAL B C 1
ATOM 3978 O O . VAL B 1 86 ? -7.152 32.312 11.18 1 85.56 86 VAL B O 1
ATOM 3981 N N . ARG B 1 87 ? -6.078 33.875 10 1 91 87 ARG B N 1
ATOM 3982 C CA . ARG B 1 87 ? -6.309 33.156 8.75 1 91 87 ARG B CA 1
ATOM 3983 C C . ARG B 1 87 ? -5.566 31.828 8.727 1 91 87 ARG B C 1
ATOM 3985 O O . ARG B 1 87 ? -6.055 30.844 8.156 1 91 87 ARG B O 1
ATOM 3992 N N . LEU B 1 88 ? -4.453 31.828 9.305 1 93.06 88 LEU B N 1
ATOM 3993 C CA . LEU B 1 88 ? -3.695 30.594 9.375 1 93.06 88 LEU B CA 1
ATOM 3994 C C . LEU B 1 88 ? -4.469 29.531 10.156 1 93.06 88 LEU B C 1
ATOM 3996 O O . LEU B 1 88 ? -4.613 28.391 9.688 1 93.06 88 LEU B O 1
ATOM 4000 N N . ILE B 1 89 ? -5 29.891 11.312 1 91.69 89 ILE B N 1
ATOM 4001 C CA . ILE B 1 89 ? -5.703 28.953 12.18 1 91.69 89 ILE B CA 1
ATOM 4002 C C . ILE B 1 89 ? -6.973 28.469 11.484 1 91.69 89 ILE B C 1
ATOM 4004 O O . ILE B 1 89 ? -7.246 27.266 11.453 1 91.69 89 ILE B O 1
ATOM 4008 N N . ASP B 1 90 ? -7.656 29.391 10.875 1 93.88 90 ASP B N 1
ATOM 4009 C CA . ASP B 1 90 ? -8.875 29.031 10.164 1 93.88 90 ASP B CA 1
ATOM 4010 C C . ASP B 1 90 ? -8.57 28.141 8.969 1 93.88 90 ASP B C 1
ATOM 4012 O O . ASP B 1 90 ? -9.32 27.203 8.672 1 93.88 90 ASP B O 1
ATOM 4016 N N . GLY B 1 91 ? -7.543 28.469 8.289 1 95.5 91 GLY B N 1
ATOM 4017 C CA . GLY B 1 91 ? -7.129 27.656 7.152 1 95.5 91 GLY B CA 1
ATOM 4018 C C . GLY B 1 91 ? -6.723 26.25 7.543 1 95.5 91 GLY B C 1
ATOM 4019 O O . GLY B 1 91 ? -7.098 25.281 6.875 1 95.5 91 GLY B O 1
ATOM 4020 N N . LEU B 1 92 ? -6.012 26.125 8.633 1 95.38 92 LEU B N 1
ATOM 4021 C CA . LEU B 1 92 ? -5.582 24.812 9.102 1 95.38 92 LEU B CA 1
ATOM 4022 C C . LEU B 1 92 ? -6.777 23.984 9.578 1 95.38 92 LEU B C 1
ATOM 4024 O O . LEU B 1 92 ? -6.816 22.766 9.375 1 95.38 92 LEU B O 1
ATOM 4028 N N . GLN B 1 93 ? -7.688 24.641 10.195 1 94.06 93 GLN B N 1
ATOM 4029 C CA . GLN B 1 93 ? -8.906 23.969 10.617 1 94.06 93 GLN B CA 1
ATOM 4030 C C . GLN B 1 93 ? -9.703 23.453 9.414 1 94.06 93 GLN B C 1
ATOM 4032 O O . GLN B 1 93 ? -10.18 22.328 9.414 1 94.06 93 GLN B O 1
ATOM 4037 N N . ALA B 1 94 ? -9.82 24.297 8.453 1 95.5 94 ALA B N 1
ATOM 4038 C CA . ALA B 1 94 ? -10.508 23.906 7.227 1 95.5 94 ALA B CA 1
ATOM 4039 C C . ALA B 1 94 ? -9.812 22.719 6.57 1 95.5 94 ALA B C 1
ATOM 4041 O O . ALA B 1 94 ? -10.469 21.812 6.066 1 95.5 94 ALA B O 1
ATOM 4042 N N . TYR B 1 95 ? -8.523 22.719 6.594 1 94.81 95 TYR B N 1
ATOM 4043 C CA . TYR B 1 95 ? -7.746 21.625 6.043 1 94.81 95 TYR B CA 1
ATOM 4044 C C . TYR B 1 95 ? -8.047 20.312 6.781 1 94.81 95 TYR B C 1
ATOM 4046 O O . TYR B 1 95 ? -8.242 19.281 6.156 1 94.81 95 TYR B O 1
ATOM 4054 N N . GLU B 1 96 ? -8.109 20.422 8.094 1 93.56 96 GLU B N 1
ATOM 4055 C CA . GLU B 1 96 ? -8.352 19.219 8.906 1 93.56 96 GLU B CA 1
ATOM 4056 C C . GLU B 1 96 ? -9.742 18.656 8.641 1 93.56 96 GLU B C 1
ATOM 4058 O O . GLU B 1 96 ? -9.961 17.453 8.75 1 93.56 96 GLU B O 1
ATOM 4063 N N . HIS B 1 97 ? -10.656 19.531 8.242 1 93.62 97 HIS B N 1
ATOM 4064 C CA . HIS B 1 97 ? -12.023 19.109 7.992 1 93.62 97 HIS B CA 1
ATOM 4065 C C . HIS B 1 97 ? -12.203 18.656 6.547 1 93.62 97 HIS B C 1
ATOM 4067 O O . HIS B 1 97 ? -13.273 18.156 6.176 1 93.62 97 HIS B O 1
ATOM 4073 N N . GLY B 1 98 ? -11.227 18.844 5.723 1 93.56 98 GLY B N 1
ATOM 4074 C CA . GLY B 1 98 ? -11.289 18.406 4.34 1 93.56 98 GLY B CA 1
ATOM 4075 C C . GLY B 1 98 ? -11.875 19.438 3.404 1 93.56 98 GLY B C 1
ATOM 4076 O O . GLY B 1 98 ? -12.312 19.109 2.299 1 93.56 98 GLY B O 1
ATOM 4077 N N . GLN B 1 99 ? -12.023 20.625 3.867 1 95.31 99 GLN B N 1
ATOM 4078 C CA . GLN B 1 99 ? -12.453 21.734 3.016 1 95.31 99 GLN B CA 1
ATOM 4079 C C . GLN B 1 99 ? -11.266 22.359 2.283 1 95.31 99 GLN B C 1
ATOM 4081 O O . GLN B 1 99 ? -10.812 23.453 2.637 1 95.31 99 GLN B O 1
ATOM 4086 N N . TRP B 1 100 ? -10.859 21.734 1.218 1 95.31 100 TRP B N 1
ATOM 4087 C CA . TRP B 1 100 ? -9.578 22.031 0.578 1 95.31 100 TRP B CA 1
ATOM 4088 C C . TRP B 1 100 ? -9.586 23.406 -0.071 1 95.31 100 TRP B C 1
ATOM 4090 O O . TRP B 1 100 ? -8.625 24.172 0.066 1 95.31 100 TRP B O 1
ATOM 4100 N N . GLN B 1 101 ? -10.68 23.781 -0.729 1 93.56 101 GLN B N 1
ATOM 4101 C CA . GLN B 1 101 ? -10.742 25.062 -1.421 1 93.56 101 GLN B CA 1
ATOM 4102 C C . GLN B 1 101 ? -10.688 26.219 -0.432 1 93.56 101 GLN B C 1
ATOM 4104 O O . GLN B 1 101 ? -9.938 27.188 -0.64 1 93.56 101 GLN B O 1
ATOM 4109 N N . ARG B 1 102 ? -11.461 26.062 0.55 1 95.81 102 ARG B N 1
ATOM 4110 C CA . ARG B 1 102 ? -11.461 27.078 1.589 1 95.81 102 ARG B CA 1
ATOM 4111 C C . ARG B 1 102 ? -10.109 27.156 2.291 1 95.81 102 ARG B C 1
ATOM 4113 O O . ARG B 1 102 ? -9.602 28.25 2.553 1 95.81 102 ARG B O 1
ATOM 4120 N N . ALA B 1 103 ? -9.562 26.016 2.6 1 96.88 103 ALA B N 1
ATOM 4121 C CA . ALA B 1 103 ? -8.258 25.953 3.254 1 96.88 103 ALA B CA 1
ATOM 4122 C C . ALA B 1 103 ? -7.184 26.625 2.398 1 96.88 103 ALA B C 1
ATOM 4124 O O . ALA B 1 103 ? -6.41 27.453 2.895 1 96.88 103 ALA B O 1
ATOM 4125 N N . GLU B 1 104 ? -7.164 26.344 1.115 1 96.12 104 GLU B N 1
ATOM 4126 C CA . GLU B 1 104 ? -6.172 26.906 0.201 1 96.12 104 GLU B CA 1
ATOM 4127 C C . GLU B 1 104 ? -6.266 28.422 0.148 1 96.12 104 GLU B C 1
ATOM 4129 O O . GLU B 1 104 ? -5.246 29.109 0.226 1 96.12 104 GLU B O 1
ATOM 4134 N N . LYS B 1 105 ? -7.453 28.953 0.104 1 95.06 105 LYS B N 1
ATOM 4135 C CA . LYS B 1 105 ? -7.664 30.406 0.019 1 95.06 105 LYS B CA 1
ATOM 4136 C C . LYS B 1 105 ? -7.215 31.094 1.3 1 95.06 105 LYS B C 1
ATOM 4138 O O . LYS B 1 105 ? -6.504 32.094 1.249 1 95.06 105 LYS B O 1
ATOM 4143 N N . LEU B 1 106 ? -7.617 30.531 2.387 1 95.88 106 LEU B N 1
ATOM 4144 C CA . LEU B 1 106 ? -7.27 31.125 3.676 1 95.88 106 LEU B CA 1
ATOM 4145 C C . LEU B 1 106 ? -5.77 31.031 3.924 1 95.88 106 LEU B C 1
ATOM 4147 O O . LEU B 1 106 ? -5.156 32 4.387 1 95.88 106 LEU B O 1
ATOM 4151 N N . LEU B 1 107 ? -5.207 29.906 3.568 1 96.06 107 LEU B N 1
ATOM 4152 C CA . LEU B 1 107 ? -3.779 29.719 3.789 1 96.06 107 LEU B CA 1
ATOM 4153 C C . LEU B 1 107 ? -2.959 30.578 2.832 1 96.06 107 LEU B C 1
ATOM 4155 O O . LEU B 1 107 ? -1.903 31.094 3.205 1 96.06 107 LEU B O 1
ATOM 4159 N N . ASP B 1 108 ? -3.457 30.734 1.664 1 93.56 108 ASP B N 1
ATOM 4160 C CA . ASP B 1 108 ? -2.803 31.625 0.719 1 93.56 108 ASP B CA 1
ATOM 4161 C C . ASP B 1 108 ? -2.824 33.062 1.226 1 93.56 108 ASP B C 1
ATOM 4163 O O . ASP B 1 108 ? -1.834 33.781 1.099 1 93.56 108 ASP B O 1
ATOM 4167 N N . GLY B 1 109 ? -3.92 33.438 1.806 1 92.12 109 GLY B N 1
ATOM 4168 C CA . GLY B 1 109 ? -4.023 34.75 2.41 1 92.12 109 GLY B CA 1
ATOM 4169 C C . GLY B 1 109 ? -3.119 34.938 3.613 1 92.12 109 GLY B C 1
ATOM 4170 O O . GLY B 1 109 ? -2.533 36 3.803 1 92.12 109 GLY B O 1
ATOM 4171 N N . ALA B 1 110 ? -3.016 33.906 4.375 1 92.81 110 ALA B N 1
ATOM 4172 C CA . ALA B 1 110 ? -2.166 33.938 5.562 1 92.81 110 ALA B CA 1
ATOM 4173 C C . ALA B 1 110 ? -0.69 34 5.18 1 92.81 110 ALA B C 1
ATOM 4175 O O . ALA B 1 110 ? 0.13 34.531 5.934 1 92.81 110 ALA B O 1
ATOM 4176 N N . ALA B 1 111 ? -0.32 33.594 4.016 1 92.75 111 ALA B N 1
ATOM 4177 C CA . ALA B 1 111 ? 1.065 33.469 3.566 1 92.75 111 ALA B CA 1
ATOM 4178 C C . ALA B 1 111 ? 1.668 34.844 3.299 1 92.75 111 ALA B C 1
ATOM 4180 O O . ALA B 1 111 ? 2.885 34.969 3.156 1 92.75 111 ALA B O 1
ATOM 4181 N N . LYS B 1 112 ? 0.829 35.844 3.279 1 87.94 112 LYS B N 1
ATOM 4182 C CA . LYS B 1 112 ? 1.323 37.219 3.064 1 87.94 112 LYS B CA 1
ATOM 4183 C C . LYS B 1 112 ? 2.146 37.688 4.254 1 87.94 112 LYS B C 1
ATOM 4185 O O . LYS B 1 112 ? 2.998 38.562 4.113 1 87.94 112 LYS B O 1
ATOM 4190 N N . ASP B 1 113 ? 1.861 37.062 5.402 1 86.69 113 ASP B N 1
ATOM 4191 C CA . ASP B 1 113 ? 2.688 37.312 6.578 1 86.69 113 ASP B CA 1
ATOM 4192 C C . ASP B 1 113 ? 3.947 36.438 6.562 1 86.69 113 ASP B C 1
ATOM 4194 O O . ASP B 1 113 ? 3.863 35.219 6.586 1 86.69 113 ASP B O 1
ATOM 4198 N N . PRO B 1 114 ? 5.078 37.094 6.512 1 85.69 114 PRO B N 1
ATOM 4199 C CA . PRO B 1 114 ? 6.332 36.344 6.395 1 85.69 114 PRO B CA 1
ATOM 4200 C C . PRO B 1 114 ? 6.559 35.375 7.559 1 85.69 114 PRO B C 1
ATOM 4202 O O . PRO B 1 114 ? 7.234 34.375 7.395 1 85.69 114 PRO B O 1
ATOM 4205 N N . GLU B 1 115 ? 6.016 35.656 8.695 1 83.94 115 GLU B N 1
ATOM 4206 C CA . GLU B 1 115 ? 6.234 34.812 9.852 1 83.94 115 GLU B CA 1
ATOM 4207 C C . GLU B 1 115 ? 5.531 33.469 9.695 1 83.94 115 GLU B C 1
ATOM 4209 O O . GLU B 1 115 ? 5.996 32.438 10.211 1 83.94 115 GLU B O 1
ATOM 4214 N N . VAL B 1 116 ? 4.473 33.469 8.969 1 90.19 116 VAL B N 1
ATOM 4215 C CA . VAL B 1 116 ? 3.697 32.219 8.867 1 90.19 116 VAL B CA 1
ATOM 4216 C C . VAL B 1 116 ? 3.697 31.734 7.426 1 90.19 116 VAL B C 1
ATOM 4218 O O . VAL B 1 116 ? 3.096 30.703 7.117 1 90.19 116 VAL B O 1
ATOM 4221 N N . SER B 1 117 ? 4.449 32.406 6.594 1 92.31 117 SER B N 1
ATOM 4222 C CA . SER B 1 117 ? 4.379 32.156 5.156 1 92.31 117 SER B CA 1
ATOM 4223 C C . SER B 1 117 ? 4.73 30.719 4.824 1 92.31 117 SER B C 1
ATOM 4225 O O . SER B 1 117 ? 3.982 30.047 4.113 1 92.31 117 SER B O 1
ATOM 4227 N N . ALA B 1 118 ? 5.758 30.172 5.359 1 92.88 118 ALA B N 1
ATOM 4228 C CA . ALA B 1 118 ? 6.242 28.844 5.012 1 92.88 118 ALA B CA 1
ATOM 4229 C C . ALA B 1 118 ? 5.223 27.781 5.387 1 92.88 118 ALA B C 1
ATOM 4231 O O . ALA B 1 118 ? 4.852 26.938 4.559 1 92.88 118 ALA B O 1
ATOM 4232 N N . VAL B 1 119 ? 4.734 27.844 6.578 1 93.62 119 VAL B N 1
ATOM 4233 C CA . VAL B 1 119 ? 3.795 26.844 7.078 1 93.62 119 VAL B CA 1
ATOM 4234 C C . VAL B 1 119 ? 2.473 26.953 6.324 1 93.62 119 VAL B C 1
ATOM 4236 O O . VAL B 1 119 ? 1.876 25.938 5.945 1 93.62 119 VAL B O 1
ATOM 4239 N N . ALA B 1 120 ? 2.057 28.188 6.117 1 95.56 120 ALA B N 1
ATOM 4240 C CA . ALA B 1 120 ? 0.805 28.422 5.402 1 95.56 120 ALA B CA 1
ATOM 4241 C C . ALA B 1 120 ? 0.885 27.891 3.971 1 95.56 120 ALA B C 1
ATOM 4243 O O . ALA B 1 120 ? -0.015 27.188 3.51 1 95.56 120 ALA B O 1
ATOM 4244 N N . LEU B 1 121 ? 1.974 28.219 3.309 1 96 121 LEU B N 1
ATOM 4245 C CA . LEU B 1 121 ? 2.129 27.781 1.923 1 96 121 LEU B CA 1
ATOM 4246 C C . LEU B 1 121 ? 2.254 26.266 1.834 1 96 121 LEU B C 1
ATOM 4248 O O . LEU B 1 121 ? 1.729 25.656 0.903 1 96 121 LEU B O 1
ATOM 4252 N N . ALA B 1 122 ? 2.916 25.625 2.752 1 96.12 122 ALA B N 1
ATOM 4253 C CA . ALA B 1 122 ? 3.047 24.172 2.754 1 96.12 122 ALA B CA 1
ATOM 4254 C C . ALA B 1 122 ? 1.678 23.484 2.807 1 96.12 122 ALA B C 1
ATOM 4256 O O . ALA B 1 122 ? 1.409 22.562 2.047 1 96.12 122 ALA B O 1
ATOM 4257 N N . ASN B 1 123 ? 0.853 23.984 3.656 1 96.44 123 ASN B N 1
ATOM 4258 C CA . ASN B 1 123 ? -0.469 23.375 3.795 1 96.44 123 ASN B CA 1
ATOM 4259 C C . ASN B 1 123 ? -1.382 23.766 2.633 1 96.44 123 ASN B C 1
ATOM 4261 O O . ASN B 1 123 ? -2.277 23 2.266 1 96.44 123 ASN B O 1
ATOM 4265 N N . ALA B 1 124 ? -1.112 24.922 2.072 1 96.94 124 ALA B N 1
ATOM 4266 C CA . ALA B 1 124 ? -1.841 25.281 0.858 1 96.94 124 ALA B CA 1
ATOM 4267 C C . ALA B 1 124 ? -1.485 24.359 -0.293 1 96.94 124 ALA B C 1
ATOM 4269 O O . ALA B 1 124 ? -2.357 23.953 -1.066 1 96.94 124 ALA B O 1
ATOM 4270 N N . VAL B 1 125 ? -0.217 24.031 -0.354 1 96.56 125 VAL B N 1
ATOM 4271 C CA . VAL B 1 125 ? 0.236 23.094 -1.371 1 96.56 125 VAL B CA 1
ATOM 4272 C C . VAL B 1 125 ? -0.46 21.75 -1.174 1 96.56 125 VAL B C 1
ATOM 4274 O O . VAL B 1 125 ? -0.963 21.156 -2.131 1 96.56 125 VAL B O 1
ATOM 4277 N N . ARG B 1 126 ? -0.541 21.266 0.033 1 95.56 126 ARG B N 1
ATOM 4278 C CA . ARG B 1 126 ? -1.184 20 0.335 1 95.56 126 ARG B CA 1
ATOM 4279 C C . ARG B 1 126 ? -2.67 20.031 -0.001 1 95.56 126 ARG B C 1
ATOM 4281 O O . ARG B 1 126 ? -3.234 19.047 -0.468 1 95.56 126 ARG B O 1
ATOM 4288 N N . SER B 1 127 ? -3.246 21.156 0.257 1 95.69 127 SER B N 1
ATOM 4289 C CA . SER B 1 127 ? -4.656 21.312 -0.08 1 95.69 127 SER B CA 1
ATOM 4290 C C . SER B 1 127 ? -4.871 21.281 -1.589 1 95.69 127 SER B C 1
ATOM 4292 O O . SER B 1 127 ? -5.812 20.641 -2.068 1 95.69 127 SER B O 1
ATOM 4294 N N . ALA B 1 128 ? -4 21.938 -2.293 1 95.5 128 ALA B N 1
ATOM 4295 C CA . ALA B 1 128 ? -4.086 21.906 -3.75 1 95.5 128 ALA B CA 1
ATOM 4296 C C . ALA B 1 128 ? -3.881 20.5 -4.285 1 95.5 128 ALA B C 1
ATOM 4298 O O . ALA B 1 128 ? -4.539 20.078 -5.242 1 95.5 128 ALA B O 1
ATOM 4299 N N . GLN B 1 129 ? -3.008 19.766 -3.668 1 93.19 129 GLN B N 1
ATOM 4300 C CA . GLN B 1 129 ? -2.754 18.391 -4.059 1 93.19 129 GLN B CA 1
ATOM 4301 C C . GLN B 1 129 ? -3.975 17.5 -3.793 1 93.19 129 GLN B C 1
ATOM 4303 O O . GLN B 1 129 ? -4.328 16.656 -4.617 1 93.19 129 GLN B O 1
ATOM 4308 N N . ALA B 1 130 ? -4.578 17.75 -2.729 1 92.38 130 ALA B N 1
ATOM 4309 C CA . ALA B 1 130 ? -5.77 16.984 -2.383 1 92.38 130 ALA B CA 1
ATOM 4310 C C . ALA B 1 130 ? -6.895 17.234 -3.381 1 92.38 130 ALA B C 1
ATOM 4312 O O . ALA B 1 130 ? -7.707 16.344 -3.646 1 92.38 130 ALA B O 1
ATOM 4313 N N . ARG B 1 131 ? -6.875 18.391 -3.959 1 92.25 131 ARG B N 1
ATOM 4314 C CA . ARG B 1 131 ? -7.875 18.75 -4.961 1 92.25 131 ARG B CA 1
ATOM 4315 C C . ARG B 1 131 ? -7.434 18.312 -6.352 1 92.25 131 ARG B C 1
ATOM 4317 O O . ARG B 1 131 ? -8.148 18.531 -7.332 1 92.25 131 ARG B O 1
ATOM 4324 N N . ALA B 1 132 ? -6.203 17.797 -6.488 1 92.5 132 ALA B N 1
ATOM 4325 C CA . ALA B 1 132 ? -5.613 17.375 -7.75 1 92.5 132 ALA B CA 1
ATOM 4326 C C . ALA B 1 132 ? -5.488 18.531 -8.727 1 92.5 132 ALA B C 1
ATOM 4328 O O . ALA B 1 132 ? -5.688 18.375 -9.93 1 92.5 132 ALA B O 1
ATOM 4329 N N . ASP B 1 133 ? -5.305 19.656 -8.156 1 92.81 133 ASP B N 1
ATOM 4330 C CA . ASP B 1 133 ? -5.012 20.828 -8.969 1 92.81 133 ASP B CA 1
ATOM 4331 C C . ASP B 1 133 ? -3.506 21 -9.172 1 92.81 133 ASP B C 1
ATOM 4333 O O . ASP B 1 133 ? -2.842 21.672 -8.383 1 92.81 133 ASP B O 1
ATOM 4337 N N . GLY B 1 134 ? -3.031 20.484 -10.234 1 92 134 GLY B N 1
ATOM 4338 C CA . GLY B 1 134 ? -1.602 20.453 -10.5 1 92 134 GLY B CA 1
ATOM 4339 C C . GLY B 1 134 ? -0.993 21.828 -10.648 1 92 134 GLY B C 1
ATOM 4340 O O . GLY B 1 134 ? -0.054 22.188 -9.93 1 92 134 GLY B O 1
ATOM 4341 N N . PRO B 1 135 ? -1.538 22.609 -11.461 1 94.56 135 PRO B N 1
ATOM 4342 C CA . PRO B 1 135 ? -0.967 23.938 -11.695 1 94.56 135 PRO B CA 1
ATOM 4343 C C . PRO B 1 135 ? -0.968 24.812 -10.445 1 94.56 135 PRO B C 1
ATOM 4345 O O . PRO B 1 135 ? 0.028 25.469 -10.148 1 94.56 135 PRO B O 1
ATOM 4348 N N . ALA B 1 136 ? -2.059 24.797 -9.742 1 94.56 136 ALA B N 1
ATOM 4349 C CA . ALA B 1 136 ? -2.104 25.578 -8.516 1 94.56 136 ALA B CA 1
ATOM 4350 C C . ALA B 1 136 ? -1.066 25.078 -7.512 1 94.56 136 ALA B C 1
ATOM 4352 O O . ALA B 1 136 ? -0.398 25.891 -6.855 1 94.56 136 ALA B O 1
ATOM 4353 N N . GLY B 1 137 ? -0.966 23.812 -7.363 1 95.31 137 GLY B N 1
ATOM 4354 C CA . GLY B 1 137 ? 0.017 23.234 -6.461 1 95.31 137 GLY B CA 1
ATOM 4355 C C . GLY B 1 137 ? 1.443 23.625 -6.809 1 95.31 137 GLY B C 1
ATOM 4356 O O . GLY B 1 137 ? 2.234 23.953 -5.922 1 95.31 137 GLY B O 1
ATOM 4357 N N . GLU B 1 138 ? 1.736 23.672 -8.062 1 95.69 138 GLU B N 1
ATOM 4358 C CA . GLU B 1 138 ? 3.086 24.016 -8.5 1 95.69 138 GLU B CA 1
ATOM 4359 C C . GLU B 1 138 ? 3.389 25.484 -8.258 1 95.69 138 GLU B C 1
ATOM 4361 O O . GLU B 1 138 ? 4.496 25.844 -7.852 1 95.69 138 GLU B O 1
ATOM 4366 N N . ALA B 1 139 ? 2.439 26.297 -8.516 1 96.38 139 ALA B N 1
ATOM 4367 C CA . ALA B 1 139 ? 2.623 27.719 -8.273 1 96.38 139 ALA B CA 1
ATOM 4368 C C . ALA B 1 139 ? 2.881 28 -6.793 1 96.38 139 ALA B C 1
ATOM 4370 O O . ALA B 1 139 ? 3.781 28.766 -6.445 1 96.38 139 ALA B O 1
ATOM 4371 N N . LEU B 1 140 ? 2.07 27.344 -5.988 1 96.56 140 LEU B N 1
ATOM 4372 C CA . LEU B 1 140 ? 2.232 27.516 -4.547 1 96.56 140 LEU B CA 1
ATOM 4373 C C . LEU B 1 140 ? 3.57 26.953 -4.082 1 96.56 140 LEU B C 1
ATOM 4375 O O . LEU B 1 140 ? 4.219 27.531 -3.207 1 96.56 140 LEU B O 1
ATOM 4379 N N . LEU B 1 141 ? 3.984 25.906 -4.637 1 96.56 141 LEU B N 1
ATOM 4380 C CA . LEU B 1 141 ? 5.262 25.297 -4.293 1 96.56 141 LEU B CA 1
ATOM 4381 C C . LEU B 1 141 ? 6.422 26.219 -4.664 1 96.56 141 LEU B C 1
ATOM 4383 O O . LEU B 1 141 ? 7.391 26.328 -3.91 1 96.56 141 LEU B O 1
ATOM 4387 N N . GLN B 1 142 ? 6.312 26.906 -5.766 1 95.56 142 GLN B N 1
ATOM 4388 C CA . GLN B 1 142 ? 7.344 27.844 -6.188 1 95.56 142 GLN B CA 1
ATOM 4389 C C . GLN B 1 142 ? 7.434 29.031 -5.223 1 95.56 142 GLN B C 1
ATOM 4391 O O . GLN B 1 142 ? 8.531 29.453 -4.855 1 95.56 142 GLN B O 1
ATOM 4396 N N . ARG B 1 143 ? 6.32 29.453 -4.891 1 95.56 143 ARG B N 1
ATOM 4397 C CA . ARG B 1 143 ? 6.297 30.547 -3.92 1 95.56 143 ARG B CA 1
ATOM 4398 C C . ARG B 1 143 ? 6.906 30.094 -2.592 1 95.56 143 ARG B C 1
ATOM 4400 O O . ARG B 1 143 ? 7.594 30.875 -1.931 1 95.56 143 ARG B O 1
ATOM 4407 N N . LEU B 1 144 ? 6.574 28.906 -2.209 1 95.88 144 LEU B N 1
ATOM 4408 C CA . LEU B 1 144 ? 7.156 28.359 -0.99 1 95.88 144 LEU B CA 1
ATOM 4409 C C . LEU B 1 144 ? 8.68 28.344 -1.072 1 95.88 144 LEU B C 1
ATOM 4411 O O . LEU B 1 144 ? 9.359 28.609 -0.079 1 95.88 144 LEU B O 1
ATOM 4415 N N . GLY B 1 145 ? 9.227 28.078 -2.201 1 94.44 145 GLY B N 1
ATOM 4416 C CA . GLY B 1 145 ? 10.664 28.047 -2.402 1 94.44 145 GLY B CA 1
ATOM 4417 C C . GLY B 1 145 ? 11.336 29.375 -2.113 1 94.44 145 GLY B C 1
ATOM 4418 O O . GLY B 1 145 ? 12.484 29.406 -1.659 1 94.44 145 GLY B O 1
ATOM 4419 N N . GLU B 1 146 ? 10.625 30.438 -2.312 1 92.06 146 GLU B N 1
ATOM 4420 C CA . GLU B 1 146 ? 11.148 31.766 -2.043 1 92.06 146 GLU B CA 1
ATOM 4421 C C . GLU B 1 146 ? 11.219 32.031 -0.542 1 92.06 146 GLU B C 1
ATOM 4423 O O . GLU B 1 146 ? 12.125 32.719 -0.073 1 92.06 146 GLU B O 1
ATOM 4428 N N . SER B 1 147 ? 10.273 31.406 0.108 1 90.25 147 SER B N 1
ATOM 4429 C CA . SER B 1 147 ? 10.234 31.625 1.55 1 90.25 147 SER B CA 1
ATOM 4430 C C . SER B 1 147 ? 11.062 30.578 2.295 1 90.25 147 SER B C 1
ATOM 4432 O O . SER B 1 147 ? 11.75 30.906 3.264 1 90.25 147 SER B O 1
ATOM 4434 N N . ASP B 1 148 ? 10.984 29.375 1.9 1 93.75 148 ASP B N 1
ATOM 4435 C CA . ASP B 1 148 ? 11.664 28.266 2.551 1 93.75 148 ASP B CA 1
ATOM 4436 C C . ASP B 1 148 ? 12.062 27.203 1.534 1 93.75 148 ASP B C 1
ATOM 4438 O O . ASP B 1 148 ? 11.266 26.328 1.196 1 93.75 148 ASP B O 1
ATOM 4442 N N . ALA B 1 149 ? 13.25 27.234 1.183 1 94.69 149 ALA B N 1
ATOM 4443 C CA . ALA B 1 149 ? 13.75 26.328 0.152 1 94.69 149 ALA B CA 1
ATOM 4444 C C . ALA B 1 149 ? 13.766 24.875 0.653 1 94.69 149 ALA B C 1
ATOM 4446 O O . ALA B 1 149 ? 13.508 23.953 -0.113 1 94.69 149 ALA B O 1
ATOM 4447 N N . THR B 1 150 ? 14.078 24.641 1.877 1 95.62 150 THR B N 1
ATOM 4448 C CA . THR B 1 150 ? 14.133 23.312 2.455 1 95.62 150 THR B CA 1
ATOM 4449 C C . THR B 1 150 ? 12.758 22.656 2.439 1 95.62 150 THR B C 1
ATOM 4451 O O . THR B 1 150 ? 12.609 21.516 1.983 1 95.62 150 THR B O 1
ATOM 4454 N N . LEU B 1 151 ? 11.789 23.391 2.863 1 95.44 151 LEU B N 1
ATOM 4455 C CA . LEU B 1 151 ? 10.438 22.844 2.916 1 95.44 151 LEU B CA 1
ATOM 4456 C C . LEU B 1 151 ? 9.906 22.578 1.513 1 95.44 151 LEU B C 1
ATOM 4458 O O . LEU B 1 151 ? 9.164 21.609 1.305 1 95.44 151 LEU B O 1
ATOM 4462 N N . GLN B 1 152 ? 10.281 23.453 0.598 1 96.38 152 GLN B N 1
ATOM 4463 C CA . GLN B 1 152 ? 9.898 23.203 -0.788 1 96.38 152 GLN B CA 1
ATOM 4464 C C . GLN B 1 152 ? 10.461 21.859 -1.277 1 96.38 152 GLN B C 1
ATOM 4466 O O . GLN B 1 152 ? 9.75 21.062 -1.887 1 96.38 152 GLN B O 1
ATOM 4471 N N . ALA B 1 153 ? 11.695 21.672 -1.004 1 96.5 153 ALA B N 1
ATOM 4472 C CA . ALA B 1 153 ? 12.359 20.453 -1.445 1 96.5 153 ALA B CA 1
ATOM 4473 C C . ALA B 1 153 ? 11.719 19.219 -0.8 1 96.5 153 ALA B C 1
ATOM 4475 O O . ALA B 1 153 ? 11.547 18.188 -1.454 1 96.5 153 ALA B O 1
ATOM 4476 N N . LEU B 1 154 ? 11.414 19.297 0.453 1 96.75 154 LEU B N 1
ATOM 4477 C CA . LEU B 1 154 ? 10.789 18.188 1.161 1 96.75 154 LEU B CA 1
ATOM 4478 C C . LEU B 1 154 ? 9.438 17.844 0.547 1 96.75 154 LEU B C 1
ATOM 4480 O O . LEU B 1 154 ? 9.156 16.672 0.282 1 96.75 154 LEU B O 1
ATOM 4484 N N . LEU B 1 155 ? 8.625 18.812 0.3 1 96.62 155 LEU B N 1
ATOM 4485 C CA . LEU B 1 155 ? 7.301 18.578 -0.269 1 96.62 155 LEU B CA 1
ATOM 4486 C C . LEU B 1 155 ? 7.41 18.062 -1.697 1 96.62 155 LEU B C 1
ATOM 4488 O O . LEU B 1 155 ? 6.645 17.172 -2.1 1 96.62 155 LEU B O 1
ATOM 4492 N N . ARG B 1 156 ? 8.336 18.609 -2.379 1 96.5 156 ARG B N 1
ATOM 4493 C CA . ARG B 1 156 ? 8.555 18.125 -3.74 1 96.5 156 ARG B CA 1
ATOM 4494 C C . ARG B 1 156 ? 8.969 16.656 -3.74 1 96.5 156 ARG B C 1
ATOM 4496 O O . ARG B 1 156 ? 8.461 15.859 -4.531 1 96.5 156 ARG B O 1
ATOM 4503 N N . ALA B 1 157 ? 9.867 16.328 -2.895 1 97.44 157 ALA B N 1
ATOM 4504 C CA . ALA B 1 157 ? 10.328 14.953 -2.807 1 97.44 157 ALA B CA 1
ATOM 4505 C C . ALA B 1 157 ? 9.18 14.016 -2.441 1 97.44 157 ALA B C 1
ATOM 4507 O O . ALA B 1 157 ? 9.062 12.922 -3.01 1 97.44 157 ALA B O 1
ATOM 4508 N N . GLU B 1 158 ? 8.375 14.414 -1.545 1 96.56 158 GLU B N 1
ATOM 4509 C CA . GLU B 1 158 ? 7.223 13.617 -1.142 1 96.56 158 GLU B CA 1
ATOM 4510 C C . GLU B 1 158 ? 6.273 13.383 -2.314 1 96.56 158 GLU B C 1
ATOM 4512 O O . GLU B 1 158 ? 5.777 12.266 -2.51 1 96.56 158 GLU B O 1
ATOM 4517 N N . GLN B 1 159 ? 6.07 14.422 -3.049 1 95.75 159 GLN B N 1
ATOM 4518 C CA . GLN B 1 159 ? 5.191 14.328 -4.211 1 95.75 159 GLN B CA 1
ATOM 4519 C C . GLN B 1 159 ? 5.773 13.398 -5.27 1 95.75 159 GLN B C 1
ATOM 4521 O O . GLN B 1 159 ? 5.055 12.594 -5.867 1 95.75 159 GLN B O 1
ATOM 4526 N N . LEU B 1 160 ? 7.004 13.492 -5.449 1 96.44 160 LEU B N 1
ATOM 4527 C CA . LEU B 1 160 ? 7.676 12.664 -6.449 1 96.44 160 LEU B CA 1
ATOM 4528 C C . LEU B 1 160 ? 7.664 11.195 -6.035 1 96.44 160 LEU B C 1
ATOM 4530 O O . LEU B 1 160 ? 7.426 10.32 -6.867 1 96.44 160 LEU B O 1
ATOM 4534 N N . LEU B 1 161 ? 7.805 10.914 -4.781 1 97.25 161 LEU B N 1
ATOM 4535 C CA . LEU B 1 161 ? 7.758 9.539 -4.289 1 97.25 161 LEU B CA 1
ATOM 4536 C C . LEU B 1 161 ? 6.355 8.961 -4.422 1 97.25 161 LEU B C 1
ATOM 4538 O O . LEU B 1 161 ? 6.191 7.781 -4.75 1 97.25 161 LEU B O 1
ATOM 4542 N N . ALA B 1 162 ? 5.422 9.805 -4.219 1 94.19 162 ALA B N 1
ATOM 4543 C CA . ALA B 1 162 ? 4.035 9.367 -4.359 1 94.19 162 ALA B CA 1
ATOM 4544 C C . ALA B 1 162 ? 3.727 8.977 -5.805 1 94.19 162 ALA B C 1
ATOM 4546 O O . ALA B 1 162 ? 2.883 8.109 -6.055 1 94.19 162 ALA B O 1
ATOM 4547 N N . ARG B 1 163 ? 4.457 9.586 -6.734 1 93.81 163 ARG B N 1
ATOM 4548 C CA . ARG B 1 163 ? 4.281 9.289 -8.148 1 93.81 163 ARG B CA 1
ATOM 4549 C C . ARG B 1 163 ? 5.266 8.219 -8.609 1 93.81 163 ARG B C 1
ATOM 4551 O O . ARG B 1 163 ? 5.422 7.988 -9.812 1 93.81 163 ARG B O 1
ATOM 4558 N N . ASP B 1 164 ? 6.004 7.68 -7.668 1 96.94 164 ASP B N 1
ATOM 4559 C CA . ASP B 1 164 ? 6.977 6.617 -7.898 1 96.94 164 ASP B CA 1
ATOM 4560 C C . ASP B 1 164 ? 8.102 7.09 -8.812 1 96.94 164 ASP B C 1
ATOM 4562 O O . ASP B 1 164 ? 8.461 6.402 -9.773 1 96.94 164 ASP B O 1
ATOM 4566 N N . LEU B 1 165 ? 8.5 8.219 -8.57 1 97.75 165 LEU B N 1
ATOM 4567 C CA . LEU B 1 165 ? 9.672 8.781 -9.234 1 97.75 165 LEU B CA 1
ATOM 4568 C C . LEU B 1 165 ? 10.805 9.008 -8.234 1 97.75 165 LEU B C 1
ATOM 4570 O O . LEU B 1 165 ? 11.125 10.148 -7.898 1 97.75 165 LEU B O 1
ATOM 4574 N N . PRO B 1 166 ? 11.398 7.918 -7.855 1 98.06 166 PRO B N 1
ATOM 4575 C CA . PRO B 1 166 ? 12.359 8.008 -6.758 1 98.06 166 PRO B CA 1
ATOM 4576 C C . PRO B 1 166 ? 13.633 8.758 -7.145 1 98.06 166 PRO B C 1
ATOM 4578 O O . PRO B 1 166 ? 14.203 9.484 -6.324 1 98.06 166 PRO B O 1
ATOM 4581 N N . VAL B 1 167 ? 14.164 8.648 -8.383 1 98.12 167 VAL B N 1
ATOM 4582 C CA . VAL B 1 167 ? 15.398 9.305 -8.805 1 98.12 167 VAL B CA 1
ATOM 4583 C C . VAL B 1 167 ? 15.211 10.82 -8.773 1 98.12 167 VAL B C 1
ATOM 4585 O O . VAL B 1 167 ? 16.062 11.547 -8.266 1 98.12 167 VAL B O 1
ATOM 4588 N N . ASP B 1 168 ? 14.102 11.266 -9.258 1 98 168 ASP B N 1
ATOM 4589 C CA . ASP B 1 168 ? 13.797 12.695 -9.219 1 98 168 ASP B CA 1
ATOM 4590 C C . ASP B 1 168 ? 13.703 13.188 -7.773 1 98 168 ASP B C 1
ATOM 4592 O O . ASP B 1 168 ? 14.094 14.32 -7.473 1 98 168 ASP B O 1
ATOM 4596 N N . ALA B 1 169 ? 13.125 12.375 -6.922 1 98.38 169 ALA B N 1
ATOM 4597 C CA . ALA B 1 169 ? 13.031 12.734 -5.508 1 98.38 169 ALA B CA 1
ATOM 4598 C C . ALA B 1 169 ? 14.414 12.906 -4.891 1 98.38 169 ALA B C 1
ATOM 4600 O O . ALA B 1 169 ? 14.648 13.844 -4.129 1 98.38 169 ALA B O 1
ATOM 4601 N N . ILE B 1 170 ? 15.344 12.039 -5.258 1 97.62 170 ILE B N 1
ATOM 4602 C CA . ILE B 1 170 ? 16.703 12.141 -4.77 1 97.62 170 ILE B CA 1
ATOM 4603 C C . ILE B 1 170 ? 17.344 13.445 -5.246 1 97.62 170 ILE B C 1
ATOM 4605 O O . ILE B 1 170 ? 17.953 14.172 -4.461 1 97.62 170 ILE B O 1
ATOM 4609 N N . ASN B 1 171 ? 17.172 13.75 -6.488 1 97.31 171 ASN B N 1
ATOM 4610 C CA . ASN B 1 171 ? 17.734 14.969 -7.062 1 97.31 171 ASN B CA 1
ATOM 4611 C C . ASN B 1 171 ? 17.172 16.219 -6.383 1 97.31 171 ASN B C 1
ATOM 4613 O O . ASN B 1 171 ? 17.906 17.188 -6.172 1 97.31 171 ASN B O 1
ATOM 4617 N N . ALA B 1 172 ? 15.938 16.141 -6.051 1 96.38 172 ALA B N 1
ATOM 4618 C CA . ALA B 1 172 ? 15.305 17.281 -5.387 1 96.38 172 ALA B CA 1
ATOM 4619 C C . ALA B 1 172 ? 15.906 17.5 -4 1 96.38 172 ALA B C 1
ATOM 4621 O O . ALA B 1 172 ? 15.969 18.641 -3.527 1 96.38 172 ALA B O 1
ATOM 4622 N N . LEU B 1 173 ? 16.344 16.5 -3.367 1 96.69 173 LEU B N 1
ATOM 4623 C CA . LEU B 1 173 ? 16.844 16.578 -2.002 1 96.69 173 LEU B CA 1
ATOM 4624 C C . LEU B 1 173 ? 18.344 16.797 -1.99 1 96.69 173 LEU B C 1
ATOM 4626 O O . LEU B 1 173 ? 18.922 17.203 -0.969 1 96.69 173 LEU B O 1
ATOM 4630 N N . ASP B 1 174 ? 19 16.562 -3.078 1 94.31 174 ASP B N 1
ATOM 4631 C CA . ASP B 1 174 ? 20.453 16.641 -3.119 1 94.31 174 ASP B CA 1
ATOM 4632 C C . ASP B 1 174 ? 20.938 18.031 -3.523 1 94.31 174 ASP B C 1
ATOM 4634 O O . ASP B 1 174 ? 22.125 18.25 -3.709 1 94.31 174 ASP B O 1
ATOM 4638 N N . VAL B 1 175 ? 20.125 18.922 -3.482 1 91.5 175 VAL B N 1
ATOM 4639 C CA . VAL B 1 175 ? 20.5 20.297 -3.807 1 91.5 175 VAL B CA 1
ATOM 4640 C C . VAL B 1 175 ? 21.359 20.859 -2.682 1 91.5 175 VAL B C 1
ATOM 4642 O O . VAL B 1 175 ? 21.031 20.734 -1.503 1 91.5 175 VAL B O 1
ATOM 4645 N N . ALA B 1 176 ? 22.391 21.531 -2.99 1 88.12 176 ALA B N 1
ATOM 4646 C CA . ALA B 1 176 ? 23.391 22.047 -2.055 1 88.12 176 ALA B CA 1
ATOM 4647 C C . ALA B 1 176 ? 22.781 23.078 -1.104 1 88.12 176 ALA B C 1
ATOM 4649 O O . ALA B 1 176 ? 23.141 23.125 0.075 1 88.12 176 ALA B O 1
ATOM 4650 N N . ALA B 1 177 ? 21.859 23.766 -1.563 1 88.88 177 ALA B N 1
ATOM 4651 C CA . ALA B 1 177 ? 21.312 24.891 -0.826 1 88.88 177 ALA B CA 1
ATOM 4652 C C . ALA B 1 177 ? 20.547 24.422 0.41 1 88.88 177 ALA B C 1
ATOM 4654 O O . ALA B 1 177 ? 20.344 25.203 1.347 1 88.88 177 ALA B O 1
ATOM 4655 N N . ILE B 1 178 ? 20.234 23.203 0.481 1 90.75 178 ILE B N 1
ATOM 4656 C CA . ILE B 1 178 ? 19.359 22.75 1.565 1 90.75 178 ILE B CA 1
ATOM 4657 C C . ILE B 1 178 ? 20.109 21.766 2.463 1 90.75 178 ILE B C 1
ATOM 4659 O O . ILE B 1 178 ? 19.531 21.188 3.373 1 90.75 178 ILE B O 1
ATOM 4663 N N . GLN B 1 179 ? 21.453 21.719 2.273 1 90.94 179 GLN B N 1
ATOM 4664 C CA . GLN B 1 179 ? 22.266 20.812 3.098 1 90.94 179 GLN B CA 1
ATOM 4665 C C . GLN B 1 179 ? 22.75 21.516 4.363 1 90.94 179 GLN B C 1
ATOM 4667 O O . GLN B 1 179 ? 23.094 22.703 4.328 1 90.94 179 GLN B O 1
ATOM 4672 N N . PRO B 1 180 ? 22.672 20.812 5.445 1 91.5 180 PRO B N 1
ATOM 4673 C CA . PRO B 1 180 ? 22.297 19.422 5.703 1 91.5 180 PRO B CA 1
ATOM 4674 C C . PRO B 1 180 ? 20.781 19.219 5.746 1 91.5 180 PRO B C 1
ATOM 4676 O O . PRO B 1 180 ? 20.047 20.141 6.117 1 91.5 180 PRO B O 1
ATOM 4679 N N . LEU B 1 181 ? 20.359 18.047 5.492 1 94.19 181 LEU B N 1
ATOM 4680 C CA . LEU B 1 181 ? 18.938 17.719 5.422 1 94.19 181 LEU B CA 1
ATOM 4681 C C . LEU B 1 181 ? 18.344 17.531 6.82 1 94.19 181 LEU B C 1
ATOM 4683 O O . LEU B 1 181 ? 19 16.969 7.699 1 94.19 181 LEU B O 1
ATOM 4687 N N . PRO B 1 182 ? 17.188 18.094 6.984 1 95.12 182 PRO B N 1
ATOM 4688 C CA . PRO B 1 182 ? 16.484 17.766 8.234 1 95.12 182 PRO B CA 1
ATOM 4689 C C . PRO B 1 182 ? 16.141 16.297 8.352 1 95.12 182 PRO B C 1
ATOM 4691 O O . PRO B 1 182 ? 16.234 15.547 7.367 1 95.12 182 PRO B O 1
ATOM 4694 N N . PRO B 1 183 ? 15.75 15.867 9.523 1 95.69 183 PRO B N 1
ATOM 4695 C CA . PRO B 1 183 ? 15.469 14.445 9.758 1 95.69 183 PRO B CA 1
ATOM 4696 C C . PRO B 1 183 ? 14.461 13.883 8.758 1 95.69 183 PRO B C 1
ATOM 4698 O O . PRO B 1 183 ? 14.664 12.789 8.219 1 95.69 183 PRO B O 1
ATOM 4701 N N . ARG B 1 184 ? 13.406 14.562 8.539 1 95.5 184 ARG B N 1
ATOM 4702 C CA . ARG B 1 184 ? 12.414 14.086 7.574 1 95.5 184 ARG B CA 1
ATOM 4703 C C . ARG B 1 184 ? 13.016 13.992 6.176 1 95.5 184 ARG B C 1
ATOM 4705 O O . ARG B 1 184 ? 12.672 13.094 5.41 1 95.5 184 ARG B O 1
ATOM 4712 N N . GLY B 1 185 ? 13.805 14.969 5.824 1 96.31 185 GLY B N 1
ATOM 4713 C CA . GLY B 1 185 ? 14.492 14.906 4.547 1 96.31 185 GLY B CA 1
ATOM 4714 C C . GLY B 1 185 ? 15.383 13.688 4.402 1 96.31 185 GLY B C 1
ATOM 4715 O O . GLY B 1 185 ? 15.438 13.07 3.334 1 96.31 185 GLY B O 1
ATOM 4716 N N . LEU B 1 186 ? 16.062 13.398 5.496 1 95.75 186 LEU B N 1
ATOM 4717 C CA . LEU B 1 186 ? 16.906 12.211 5.5 1 95.75 186 LEU B CA 1
ATOM 4718 C C . LEU B 1 186 ? 16.078 10.945 5.293 1 95.75 186 LEU B C 1
ATOM 4720 O O . LEU B 1 186 ? 16.469 10.055 4.547 1 95.75 186 LEU B O 1
ATOM 4724 N N . TRP B 1 187 ? 14.984 10.898 5.941 1 95.81 187 TRP B N 1
ATOM 4725 C CA . TRP B 1 187 ? 14.086 9.758 5.809 1 95.81 187 TRP B CA 1
ATOM 4726 C C . TRP B 1 187 ? 13.586 9.625 4.375 1 95.81 187 TRP B C 1
ATOM 4728 O O . TRP B 1 187 ? 13.625 8.539 3.791 1 95.81 187 TRP B O 1
ATOM 4738 N N . LEU B 1 188 ? 13.133 10.719 3.805 1 96.75 188 LEU B N 1
ATOM 4739 C CA . LEU B 1 188 ? 12.625 10.719 2.438 1 96.75 188 LEU B CA 1
ATOM 4740 C C . LEU B 1 188 ? 13.711 10.305 1.452 1 96.75 188 LEU B C 1
ATOM 4742 O O . LEU B 1 188 ? 13.453 9.555 0.511 1 96.75 188 LEU B O 1
ATOM 4746 N N . ARG B 1 189 ? 14.875 10.844 1.709 1 97.25 189 ARG B N 1
ATOM 4747 C CA . ARG B 1 189 ? 15.977 10.484 0.821 1 97.25 189 ARG B CA 1
ATOM 4748 C C . ARG B 1 189 ? 16.297 9 0.906 1 97.25 189 ARG B C 1
ATOM 4750 O O . ARG B 1 189 ? 16.531 8.344 -0.115 1 97.25 189 ARG B O 1
ATOM 4757 N N . THR B 1 190 ? 16.297 8.469 2.092 1 97.31 190 THR B N 1
ATOM 4758 C CA . THR B 1 190 ? 16.562 7.047 2.293 1 97.31 190 THR B CA 1
ATOM 4759 C C . THR B 1 190 ? 15.516 6.195 1.587 1 97.31 190 THR B C 1
ATOM 4761 O O . THR B 1 190 ? 15.852 5.223 0.906 1 97.31 190 THR B O 1
ATOM 4764 N N . GLU B 1 191 ? 14.281 6.547 1.725 1 96.94 191 GLU B N 1
ATOM 4765 C CA . GLU B 1 191 ? 13.195 5.828 1.07 1 96.94 191 GLU B CA 1
ATOM 4766 C C . GLU B 1 191 ? 13.305 5.922 -0.449 1 96.94 191 GLU B C 1
ATOM 4768 O O . GLU B 1 191 ? 13.078 4.938 -1.155 1 96.94 191 GLU B O 1
ATOM 4773 N N . ALA B 1 192 ? 13.656 7.082 -0.922 1 98.06 192 ALA B N 1
ATOM 4774 C CA . ALA B 1 192 ? 13.836 7.277 -2.359 1 98.06 192 ALA B CA 1
ATOM 4775 C C . ALA B 1 192 ? 14.961 6.41 -2.898 1 98.06 192 ALA B C 1
ATOM 4777 O O . ALA B 1 192 ? 14.836 5.801 -3.963 1 98.06 192 ALA B O 1
ATOM 4778 N N . LEU B 1 193 ? 16.016 6.352 -2.141 1 97.56 193 LEU B N 1
ATOM 4779 C CA . LEU B 1 193 ? 17.141 5.523 -2.541 1 97.56 193 LEU B CA 1
ATOM 4780 C C . LEU B 1 193 ? 16.75 4.051 -2.594 1 97.56 193 LEU B C 1
ATOM 4782 O O . LEU B 1 193 ? 17.078 3.348 -3.549 1 97.56 193 LEU B O 1
ATOM 4786 N N . ALA B 1 194 ? 16.016 3.604 -1.61 1 97.25 194 ALA B N 1
ATOM 4787 C CA . ALA B 1 194 ? 15.555 2.219 -1.562 1 97.25 194 ALA B CA 1
ATOM 4788 C C . ALA B 1 194 ? 14.664 1.896 -2.762 1 97.25 194 ALA B C 1
ATOM 4790 O O . ALA B 1 194 ? 14.844 0.864 -3.412 1 97.25 194 ALA B O 1
ATOM 4791 N N . ARG B 1 195 ? 13.789 2.762 -3.139 1 97.38 195 ARG B N 1
ATOM 4792 C CA . ARG B 1 195 ? 12.852 2.543 -4.234 1 97.38 195 ARG B CA 1
ATOM 4793 C C . ARG B 1 195 ? 13.555 2.652 -5.586 1 97.38 195 ARG B C 1
ATOM 4795 O O . ARG B 1 195 ? 13.086 2.092 -6.578 1 97.38 195 ARG B O 1
ATOM 480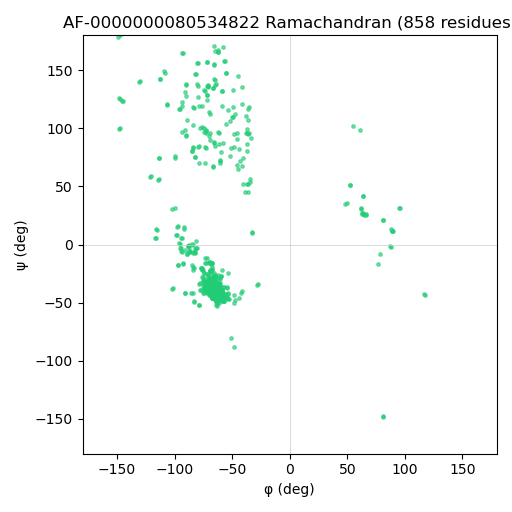2 N N . ALA B 1 196 ? 14.672 3.375 -5.637 1 97.12 196 ALA B N 1
ATOM 4803 C CA . ALA B 1 196 ? 15.43 3.549 -6.871 1 97.12 196 ALA B CA 1
ATOM 4804 C C . ALA B 1 196 ? 16.391 2.377 -7.098 1 97.12 196 ALA B C 1
ATOM 4806 O O . ALA B 1 196 ? 17.156 2.373 -8.055 1 97.12 196 ALA B O 1
ATOM 4807 N N . GLY B 1 197 ? 16.422 1.389 -6.203 1 96.12 197 GLY B N 1
ATOM 4808 C CA . GLY B 1 197 ? 17.328 0.25 -6.328 1 96.12 197 GLY B CA 1
ATOM 4809 C C . GLY B 1 197 ? 18.734 0.547 -5.855 1 96.12 197 GLY B C 1
ATOM 4810 O O . GLY B 1 197 ? 19.688 -0.061 -6.336 1 96.12 197 GLY B O 1
ATOM 4811 N N . ARG B 1 198 ? 18.859 1.526 -5.062 1 96.31 198 ARG B N 1
ATOM 4812 C CA . ARG B 1 198 ? 20.141 1.901 -4.48 1 96.31 198 ARG B CA 1
ATOM 4813 C C . ARG B 1 198 ? 20.141 1.684 -2.971 1 96.31 198 ARG B C 1
ATOM 4815 O O . ARG B 1 198 ? 20.5 2.588 -2.209 1 96.31 198 ARG B O 1
ATOM 4822 N N . ALA B 1 199 ? 19.859 0.493 -2.664 1 96.75 199 ALA B N 1
ATOM 4823 C CA . ALA B 1 199 ? 19.672 0.146 -1.256 1 96.75 199 ALA B CA 1
ATOM 4824 C C . ALA B 1 199 ? 21 0.21 -0.508 1 96.75 199 ALA B C 1
ATOM 4826 O O . ALA B 1 199 ? 21.047 0.51 0.687 1 96.75 199 ALA B O 1
ATOM 4827 N N . HIS B 1 200 ? 22.141 -0.035 -1.202 1 93.88 200 HIS B N 1
ATOM 4828 C CA . HIS B 1 200 ? 23.453 0.032 -0.566 1 93.88 200 HIS B CA 1
ATOM 4829 C C . HIS B 1 200 ? 23.734 1.438 -0.051 1 93.88 200 HIS B C 1
ATOM 4831 O O . HIS B 1 200 ? 24.25 1.603 1.062 1 93.88 200 HIS B O 1
ATOM 4837 N N . GLU B 1 201 ? 23.359 2.426 -0.838 1 94.62 201 GLU B N 1
ATOM 4838 C CA . GLU B 1 201 ? 23.547 3.812 -0.419 1 94.62 201 GLU B CA 1
ATOM 4839 C C . GLU B 1 201 ? 22.594 4.176 0.715 1 94.62 201 GLU B C 1
ATOM 4841 O O . GLU B 1 201 ? 22.969 4.91 1.633 1 94.62 201 GLU B O 1
ATOM 4846 N N . ALA B 1 202 ? 21.344 3.684 0.599 1 96.69 202 ALA B N 1
ATOM 4847 C CA . ALA B 1 202 ? 20.359 3.924 1.653 1 96.69 202 ALA B CA 1
ATOM 4848 C C . ALA B 1 202 ? 20.844 3.354 2.986 1 96.69 202 ALA B C 1
ATOM 4850 O O . ALA B 1 202 ? 20.656 3.979 4.035 1 96.69 202 ALA B O 1
ATOM 4851 N N . TYR B 1 203 ? 21.453 2.199 2.867 1 94 203 TYR B N 1
ATOM 4852 C CA . TYR B 1 203 ? 21.969 1.541 4.066 1 94 203 TYR B CA 1
ATOM 4853 C C . TYR B 1 203 ? 23.031 2.389 4.746 1 94 203 TYR B C 1
ATOM 4855 O O . TYR B 1 203 ? 23.094 2.447 5.977 1 94 203 TYR B O 1
ATOM 4863 N N . GLY B 1 204 ? 23.812 3.102 4.031 1 91.81 204 GLY B N 1
ATOM 4864 C CA . GLY B 1 204 ? 24.844 3.967 4.566 1 91.81 204 GLY B CA 1
ATOM 4865 C C . GLY B 1 204 ? 24.312 5.156 5.332 1 91.81 204 GLY B C 1
ATOM 4866 O O . GLY B 1 204 ? 25.016 5.762 6.137 1 91.81 204 GLY B O 1
ATOM 4867 N N . GLN B 1 205 ? 23.047 5.434 5.148 1 93.94 205 GLN B N 1
ATOM 4868 C CA . GLN B 1 205 ? 22.422 6.605 5.773 1 93.94 205 GLN B CA 1
ATOM 4869 C C . GLN B 1 205 ? 21.734 6.23 7.082 1 93.94 205 GLN B C 1
ATOM 4871 O O . GLN B 1 205 ? 21.188 7.094 7.762 1 93.94 205 GLN B O 1
ATOM 4876 N N . LEU B 1 206 ? 21.797 4.996 7.449 1 94.06 206 LEU B N 1
ATOM 4877 C CA . LEU B 1 206 ? 21.031 4.52 8.602 1 94.06 206 LEU B CA 1
ATOM 4878 C C . LEU B 1 206 ? 21.594 5.102 9.898 1 94.06 206 LEU B C 1
ATOM 4880 O O . LEU B 1 206 ? 20.844 5.371 10.836 1 94.06 206 LEU B O 1
ATOM 4884 N N . GLY B 1 207 ? 22.906 5.277 9.93 1 92.81 207 GLY B N 1
ATOM 4885 C CA . GLY B 1 207 ? 23.484 5.898 11.109 1 92.81 207 GLY B CA 1
ATOM 4886 C C . GLY B 1 207 ? 22.938 7.289 11.383 1 92.81 207 GLY B C 1
ATOM 4887 O O . GLY B 1 207 ? 22.531 7.59 12.508 1 92.81 207 GLY B O 1
ATOM 4888 N N . ALA B 1 208 ? 22.891 8.086 10.367 1 93.56 208 ALA B N 1
ATOM 4889 C CA . ALA B 1 208 ? 22.344 9.438 10.477 1 93.56 208 ALA B CA 1
ATOM 4890 C C . ALA B 1 208 ? 20.859 9.406 10.828 1 93.56 208 ALA B C 1
ATOM 4892 O O . ALA B 1 208 ? 20.375 10.242 11.602 1 93.56 208 ALA B O 1
ATOM 4893 N N . LEU B 1 209 ? 20.156 8.477 10.305 1 93.69 209 LEU B N 1
ATOM 4894 C CA . LEU B 1 209 ? 18.734 8.344 10.578 1 93.69 209 LEU B CA 1
ATOM 4895 C C . LEU B 1 209 ? 18.484 7.984 12.039 1 93.69 209 LEU B C 1
ATOM 4897 O O . LEU B 1 209 ? 17.578 8.516 12.672 1 93.69 209 LEU B O 1
ATOM 4901 N N . ARG B 1 210 ? 19.297 7.141 12.531 1 92.88 210 ARG B N 1
ATOM 4902 C CA . ARG B 1 210 ? 19.172 6.738 13.93 1 92.88 210 ARG B CA 1
ATOM 4903 C C . ARG B 1 210 ? 19.438 7.91 14.867 1 92.88 210 ARG B C 1
ATOM 4905 O O . ARG B 1 210 ? 18.734 8.102 15.859 1 92.88 210 ARG B O 1
ATOM 4912 N N . GLN B 1 211 ? 20.344 8.719 14.5 1 92.62 211 GLN B N 1
ATOM 4913 C CA . GLN B 1 211 ? 20.703 9.867 15.32 1 92.62 211 GLN B CA 1
ATOM 4914 C C . GLN B 1 211 ? 19.625 10.938 15.281 1 92.62 211 GLN B C 1
ATOM 4916 O O . GLN B 1 211 ? 19.375 11.617 16.281 1 92.62 211 GLN B O 1
ATOM 4921 N N . SER B 1 212 ? 19.016 11.023 14.195 1 92.19 212 SER B N 1
ATOM 4922 C CA . SER B 1 212 ? 18.016 12.062 14.023 1 92.19 212 SER B CA 1
ATOM 4923 C C . SER B 1 212 ? 16.703 11.711 14.742 1 92.19 212 SER B C 1
ATOM 4925 O O . SER B 1 212 ? 15.859 12.578 14.961 1 92.19 212 SER B O 1
ATOM 4927 N N . LYS B 1 213 ? 16.406 10.461 15.078 1 89.38 213 LYS B N 1
ATOM 4928 C CA . LYS B 1 213 ? 15.25 9.953 15.812 1 89.38 213 LYS B CA 1
ATOM 4929 C C . LYS B 1 213 ? 13.953 10.227 15.062 1 89.38 213 LYS B C 1
ATOM 4931 O O . LYS B 1 213 ? 12.914 10.453 15.672 1 89.38 213 LYS B O 1
ATOM 4936 N N . VAL B 1 214 ? 14.109 10.312 13.766 1 91.56 214 VAL B N 1
ATOM 4937 C CA . VAL B 1 214 ? 12.93 10.523 12.938 1 91.56 214 VAL B CA 1
ATOM 4938 C C . VAL B 1 214 ? 12.055 9.273 12.953 1 91.56 214 VAL B C 1
ATOM 4940 O O . VAL B 1 214 ? 10.828 9.367 12.844 1 91.56 214 VAL B O 1
ATOM 4943 N N . LEU B 1 215 ? 12.641 8.133 13.086 1 92.62 215 LEU B N 1
ATOM 4944 C CA . LEU B 1 215 ? 11.93 6.867 13.195 1 92.62 215 LEU B CA 1
ATOM 4945 C C . LEU B 1 215 ? 12.102 6.262 14.586 1 92.62 215 LEU B C 1
ATOM 4947 O O . LEU B 1 215 ? 13.164 6.395 15.195 1 92.62 215 LEU B O 1
ATOM 4951 N N . PRO B 1 216 ? 11.008 5.68 15.008 1 91.81 216 PRO B N 1
ATOM 4952 C CA . PRO B 1 216 ? 11.164 4.953 16.266 1 91.81 216 PRO B CA 1
ATOM 4953 C C . PRO B 1 216 ? 12.156 3.797 16.156 1 91.81 216 PRO B C 1
ATOM 4955 O O . PRO B 1 216 ? 12.516 3.381 15.055 1 91.81 216 PRO B O 1
ATOM 4958 N N . ALA B 1 217 ? 12.531 3.326 17.266 1 90.75 217 ALA B N 1
ATOM 4959 C CA . ALA B 1 217 ? 13.578 2.311 17.328 1 90.75 217 ALA B CA 1
ATOM 4960 C C . ALA B 1 217 ? 13.164 1.043 16.594 1 90.75 217 ALA B C 1
ATOM 4962 O O . ALA B 1 217 ? 13.953 0.471 15.828 1 90.75 217 ALA B O 1
ATOM 4963 N N . GLU B 1 218 ? 12.008 0.629 16.781 1 91.38 218 GLU B N 1
ATOM 4964 C CA . GLU B 1 218 ? 11.508 -0.587 16.141 1 91.38 218 GLU B CA 1
ATOM 4965 C C . GLU B 1 218 ? 11.461 -0.432 14.617 1 91.38 218 GLU B C 1
ATOM 4967 O O . GLU B 1 218 ? 11.875 -1.329 13.883 1 91.38 218 GLU B O 1
ATOM 4972 N N . SER B 1 219 ? 10.992 0.649 14.188 1 92.94 219 SER B N 1
ATOM 4973 C CA . SER B 1 219 ? 10.914 0.928 12.758 1 92.94 219 SER B CA 1
ATOM 4974 C C . SER B 1 219 ? 12.305 1.036 12.133 1 92.94 219 SER B C 1
ATOM 4976 O O . SER B 1 219 ? 12.508 0.632 10.992 1 92.94 219 SER B O 1
ATOM 4978 N N . ASN B 1 220 ? 13.219 1.586 12.93 1 93.38 220 ASN B N 1
ATOM 4979 C CA . ASN B 1 220 ? 14.594 1.666 12.453 1 93.38 220 ASN B CA 1
ATOM 4980 C C . ASN B 1 220 ? 15.188 0.28 12.227 1 93.38 220 ASN B C 1
ATOM 4982 O O . ASN B 1 220 ? 15.859 0.044 11.219 1 93.38 220 ASN B O 1
ATOM 4986 N N . SER B 1 221 ? 14.93 -0.565 13.125 1 92.44 221 SER B N 1
ATOM 4987 C CA . SER B 1 221 ? 15.438 -1.929 13.016 1 92.44 221 SER B CA 1
ATOM 4988 C C . SER B 1 221 ? 14.82 -2.648 11.812 1 92.44 221 SER B C 1
ATOM 4990 O O . SER B 1 221 ? 15.523 -3.35 11.078 1 92.44 221 SER B O 1
ATOM 4992 N N . GLU B 1 222 ? 13.562 -2.461 11.656 1 93.44 222 GLU B N 1
ATOM 4993 C CA . GLU B 1 222 ? 12.883 -3.061 10.508 1 93.44 222 GLU B CA 1
ATOM 4994 C C . GLU B 1 222 ? 13.422 -2.51 9.195 1 93.44 222 GLU B C 1
ATOM 4996 O O . GLU B 1 222 ? 13.625 -3.262 8.242 1 93.44 222 GLU B O 1
ATOM 5001 N N . LEU B 1 223 ? 13.633 -1.256 9.211 1 94.88 223 LEU B N 1
ATOM 5002 C CA . LEU B 1 223 ? 14.164 -0.622 8.008 1 94.88 223 LEU B CA 1
ATOM 5003 C C . LEU B 1 223 ? 15.57 -1.127 7.711 1 94.88 223 LEU B C 1
ATOM 5005 O O . LEU B 1 223 ? 15.914 -1.378 6.551 1 94.88 223 LEU B O 1
ATOM 5009 N N . GLU B 1 224 ? 16.359 -1.244 8.742 1 94.5 224 GLU B N 1
ATOM 5010 C CA . GLU B 1 224 ? 17.719 -1.74 8.578 1 94.5 224 GLU B CA 1
ATOM 5011 C C . GLU B 1 224 ? 17.734 -3.137 7.961 1 94.5 224 GLU B C 1
ATOM 5013 O O . GLU B 1 224 ? 18.469 -3.395 7.012 1 94.5 224 GLU B O 1
ATOM 5018 N N . ALA B 1 225 ? 16.906 -3.98 8.445 1 94.5 225 ALA B N 1
ATOM 5019 C CA . ALA B 1 225 ? 16.812 -5.34 7.922 1 94.5 225 ALA B CA 1
ATOM 5020 C C . ALA B 1 225 ? 16.344 -5.34 6.473 1 94.5 225 ALA B C 1
ATOM 5022 O O . ALA B 1 225 ? 16.891 -6.047 5.629 1 94.5 225 ALA B O 1
ATOM 5023 N N . ARG B 1 226 ? 15.336 -4.582 6.219 1 96.38 226 ARG B N 1
ATOM 5024 C CA . ARG B 1 226 ? 14.773 -4.492 4.875 1 96.38 226 ARG B CA 1
ATOM 5025 C C . ARG B 1 226 ? 15.812 -3.979 3.881 1 96.38 226 ARG B C 1
ATOM 5027 O O . ARG B 1 226 ? 15.961 -4.531 2.791 1 96.38 226 ARG B O 1
ATOM 5034 N N . LEU B 1 227 ? 16.547 -2.965 4.293 1 96.56 227 LEU B N 1
ATOM 5035 C CA . LEU B 1 227 ? 17.547 -2.375 3.404 1 96.56 227 LEU B CA 1
ATOM 5036 C C . LEU B 1 227 ? 18.719 -3.316 3.209 1 96.56 227 LEU B C 1
ATOM 5038 O O . LEU B 1 227 ? 19.281 -3.398 2.115 1 96.56 227 LEU B O 1
ATOM 5042 N N . ALA B 1 228 ? 19.109 -3.969 4.273 1 96.06 228 ALA B N 1
ATOM 5043 C CA . ALA B 1 228 ? 20.188 -4.945 4.16 1 96.06 228 ALA B CA 1
ATOM 5044 C C . ALA B 1 228 ? 19.828 -6.047 3.17 1 96.06 228 ALA B C 1
ATOM 5046 O O . ALA B 1 228 ? 20.625 -6.383 2.285 1 96.06 228 ALA B O 1
ATOM 5047 N N . ALA B 1 229 ? 18.656 -6.574 3.293 1 97 229 ALA B N 1
ATOM 5048 C CA . ALA B 1 229 ? 18.172 -7.629 2.4 1 97 229 ALA B CA 1
ATOM 5049 C C . ALA B 1 229 ? 18.109 -7.133 0.958 1 97 229 ALA B C 1
ATOM 5051 O O . ALA B 1 229 ? 18.547 -7.816 0.036 1 97 229 ALA B O 1
ATOM 5052 N N . GLN B 1 230 ? 17.562 -6.004 0.792 1 97.31 230 GLN B N 1
ATOM 5053 C CA . GLN B 1 230 ? 17.406 -5.441 -0.547 1 97.31 230 GLN B CA 1
ATOM 5054 C C . GLN B 1 230 ? 18.781 -5.176 -1.186 1 97.31 230 GLN B C 1
ATOM 5056 O O . GLN B 1 230 ? 18.953 -5.387 -2.387 1 97.31 230 GLN B O 1
ATOM 5061 N N . ALA B 1 231 ? 19.719 -4.645 -0.389 1 96.81 231 ALA B N 1
ATOM 5062 C CA . ALA B 1 231 ? 21.062 -4.375 -0.897 1 96.81 231 ALA B CA 1
ATOM 5063 C C . ALA B 1 231 ? 21.734 -5.656 -1.388 1 96.81 231 ALA B C 1
ATOM 5065 O O . ALA B 1 231 ? 22.438 -5.648 -2.396 1 96.81 231 ALA B O 1
ATOM 5066 N N . LEU B 1 232 ? 21.531 -6.691 -0.682 1 97.38 232 LEU B N 1
ATOM 5067 C CA . LEU B 1 232 ? 22.062 -7.988 -1.086 1 97.38 232 LEU B CA 1
ATOM 5068 C C . LEU B 1 232 ? 21.438 -8.445 -2.402 1 97.38 232 LEU B C 1
ATOM 5070 O O . LEU B 1 232 ? 22.156 -8.906 -3.301 1 97.38 232 LEU B O 1
ATOM 5074 N N . LEU B 1 233 ? 20.125 -8.266 -2.541 1 96.88 233 LEU B N 1
ATOM 5075 C CA . LEU B 1 233 ? 19.406 -8.695 -3.742 1 96.88 233 LEU B CA 1
ATOM 5076 C C . LEU B 1 233 ? 19.828 -7.863 -4.949 1 96.88 233 LEU B C 1
ATOM 5078 O O . LEU B 1 233 ? 19.766 -8.336 -6.086 1 96.88 233 LEU B O 1
ATOM 5082 N N . GLU B 1 234 ? 20.344 -6.727 -4.715 1 96.56 234 GLU B N 1
ATOM 5083 C CA . GLU B 1 234 ? 20.688 -5.801 -5.793 1 96.56 234 GLU B CA 1
ATOM 5084 C C . GLU B 1 234 ? 22.156 -5.945 -6.195 1 96.56 234 GLU B C 1
ATOM 5086 O O . GLU B 1 234 ? 22.625 -5.285 -7.125 1 96.56 234 GLU B O 1
ATOM 5091 N N . ALA B 1 235 ? 22.906 -6.797 -5.512 1 96 235 ALA B N 1
ATOM 5092 C CA . ALA B 1 235 ? 24.312 -6.969 -5.836 1 96 235 ALA B CA 1
ATOM 5093 C C . ALA B 1 235 ? 24.5 -7.418 -7.281 1 96 235 ALA B C 1
ATOM 5095 O O . ALA B 1 235 ? 23.844 -8.359 -7.734 1 96 235 ALA B O 1
ATOM 5096 N N . ALA B 1 236 ? 25.422 -6.723 -7.977 1 94.88 236 ALA B N 1
ATOM 5097 C CA . ALA B 1 236 ? 25.578 -6.93 -9.414 1 94.88 236 ALA B CA 1
ATOM 5098 C C . ALA B 1 236 ? 26.375 -8.203 -9.695 1 94.88 236 ALA B C 1
ATOM 5100 O O . ALA B 1 236 ? 26.156 -8.867 -10.711 1 94.88 236 ALA B O 1
ATOM 5101 N N . ASP B 1 237 ? 27.328 -8.523 -8.828 1 96.19 237 ASP B N 1
ATOM 5102 C CA . ASP B 1 237 ? 28.172 -9.695 -9.031 1 96.19 237 ASP B CA 1
ATOM 5103 C C . ASP B 1 237 ? 28.578 -10.32 -7.699 1 96.19 237 ASP B C 1
ATOM 5105 O O . ASP B 1 237 ? 28.172 -9.852 -6.637 1 96.19 237 ASP B O 1
ATOM 5109 N N . VAL B 1 238 ? 29.328 -11.367 -7.859 1 96.44 238 VAL B N 1
ATOM 5110 C CA . VAL B 1 238 ? 29.703 -12.172 -6.703 1 96.44 238 VAL B CA 1
ATOM 5111 C C . VAL B 1 238 ? 30.562 -11.352 -5.746 1 96.44 238 VAL B C 1
ATOM 5113 O O . VAL B 1 238 ? 30.391 -11.43 -4.527 1 96.44 238 VAL B O 1
ATOM 5116 N N . ASN B 1 239 ? 31.406 -10.5 -6.227 1 96.62 239 ASN B N 1
ATOM 5117 C CA . ASN B 1 239 ? 32.281 -9.672 -5.387 1 96.62 239 ASN B CA 1
ATOM 5118 C C . ASN B 1 239 ? 31.469 -8.648 -4.594 1 96.62 239 ASN B C 1
ATOM 5120 O O . ASN B 1 239 ? 31.703 -8.461 -3.398 1 96.62 239 ASN B O 1
ATOM 5124 N N . ALA B 1 240 ? 30.578 -8.031 -5.301 1 95.88 240 ALA B N 1
ATOM 5125 C CA . ALA B 1 240 ? 29.703 -7.055 -4.645 1 95.88 240 ALA B CA 1
ATOM 5126 C C . ALA B 1 240 ? 28.844 -7.719 -3.57 1 95.88 240 ALA B C 1
ATOM 5128 O O . ALA B 1 240 ? 28.625 -7.141 -2.506 1 95.88 240 ALA B O 1
ATOM 5129 N N . LEU B 1 241 ? 28.359 -8.914 -3.893 1 97.25 241 LEU B N 1
ATOM 5130 C CA . LEU B 1 241 ? 27.547 -9.656 -2.934 1 97.25 241 LEU B CA 1
ATOM 5131 C C . LEU B 1 241 ? 28.359 -10 -1.691 1 97.25 241 LEU B C 1
ATOM 5133 O O . LEU B 1 241 ? 27.906 -9.805 -0.565 1 97.25 241 LEU B O 1
ATOM 5137 N N . ALA B 1 242 ? 29.578 -10.469 -1.92 1 96.12 242 ALA B N 1
ATOM 5138 C CA . ALA B 1 242 ? 30.453 -10.828 -0.807 1 96.12 242 ALA B CA 1
ATOM 5139 C C . ALA B 1 242 ? 30.766 -9.602 0.051 1 96.12 242 ALA B C 1
ATOM 5141 O O . ALA B 1 242 ? 30.766 -9.68 1.281 1 96.12 242 ALA B O 1
ATOM 5142 N N . ALA B 1 243 ? 31.078 -8.516 -0.576 1 94.88 243 ALA B N 1
ATOM 5143 C CA . ALA B 1 243 ? 31.391 -7.277 0.132 1 94.88 243 ALA B CA 1
ATOM 5144 C C . ALA B 1 243 ? 30.203 -6.809 0.975 1 94.88 243 ALA B C 1
ATOM 5146 O O . ALA B 1 243 ? 30.375 -6.418 2.133 1 94.88 243 ALA B O 1
ATOM 5147 N N . GLN B 1 244 ? 29.031 -6.875 0.342 1 94.81 244 GLN B N 1
ATOM 5148 C CA . GLN B 1 244 ? 27.828 -6.457 1.063 1 94.81 244 GLN B CA 1
ATOM 5149 C C . GLN B 1 244 ? 27.547 -7.387 2.236 1 94.81 244 GLN B C 1
ATOM 5151 O O . GLN B 1 244 ? 27.094 -6.941 3.297 1 94.81 244 GLN B O 1
ATOM 5156 N N . TRP B 1 245 ? 27.703 -8.648 2.037 1 95.5 245 TRP B N 1
ATOM 5157 C CA . TRP B 1 245 ? 27.5 -9.617 3.104 1 95.5 245 TRP B CA 1
ATOM 5158 C C . TRP B 1 245 ? 28.438 -9.359 4.273 1 95.5 245 TRP B C 1
ATOM 5160 O O . TRP B 1 245 ? 28.016 -9.391 5.434 1 95.5 245 TRP B O 1
ATOM 5170 N N . GLU B 1 246 ? 29.656 -9.023 3.943 1 93.44 246 GLU B N 1
ATOM 5171 C CA . GLU B 1 246 ? 30.641 -8.734 4.977 1 93.44 246 GLU B CA 1
ATOM 5172 C C . GLU B 1 246 ? 30.297 -7.441 5.723 1 93.44 246 GLU B C 1
ATOM 5174 O O . GLU B 1 246 ? 30.562 -7.32 6.918 1 93.44 246 GLU B O 1
ATOM 5179 N N . ALA B 1 247 ? 29.719 -6.531 5.055 1 91 247 ALA B N 1
ATOM 5180 C CA . ALA B 1 247 ? 29.359 -5.246 5.641 1 91 247 ALA B CA 1
ATOM 5181 C C . ALA B 1 247 ? 28.109 -5.375 6.508 1 91 247 ALA B C 1
ATOM 5183 O O . ALA B 1 247 ? 27.828 -4.5 7.332 1 91 247 ALA B O 1
ATOM 5184 N N . THR B 1 248 ? 27.328 -6.434 6.293 1 93.69 248 THR B N 1
ATOM 5185 C CA . THR B 1 248 ? 26.125 -6.656 7.07 1 93.69 248 THR B CA 1
ATOM 5186 C C 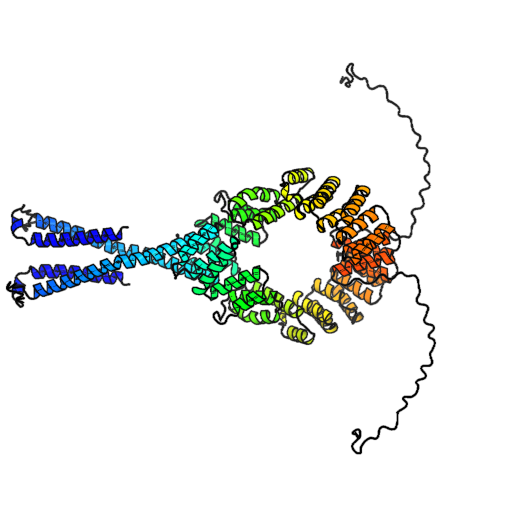. THR B 1 248 ? 26.469 -7.07 8.5 1 93.69 248 THR B C 1
ATOM 5188 O O . THR B 1 248 ? 27.281 -7.961 8.711 1 93.69 248 THR B O 1
ATOM 5191 N N . PRO B 1 249 ? 25.891 -6.398 9.445 1 92 249 PRO B N 1
ATOM 5192 C CA . PRO B 1 249 ? 26.156 -6.746 10.844 1 92 249 PRO B CA 1
ATOM 5193 C C . PRO B 1 249 ? 25.875 -8.211 11.148 1 92 249 PRO B C 1
ATOM 5195 O O . PRO B 1 249 ? 24.906 -8.781 10.633 1 92 249 PRO B O 1
ATOM 5198 N N . LYS B 1 250 ? 26.625 -8.781 12.047 1 91.56 250 LYS B N 1
ATOM 5199 C CA . LYS B 1 250 ? 26.547 -10.203 12.383 1 91.56 250 LYS B CA 1
ATOM 5200 C C . LYS B 1 250 ? 25.203 -10.555 13.008 1 91.56 250 LYS B C 1
ATOM 5202 O O . LYS B 1 250 ? 24.688 -11.656 12.812 1 91.56 250 LYS B O 1
ATOM 5207 N N . ALA B 1 251 ? 24.719 -9.594 13.719 1 90.62 251 ALA B N 1
ATOM 5208 C CA . ALA B 1 251 ? 23.438 -9.828 14.406 1 90.62 251 ALA B CA 1
ATOM 5209 C C . ALA B 1 251 ? 22.297 -9.945 13.414 1 90.62 251 ALA B C 1
ATOM 5211 O O . ALA B 1 251 ? 21.281 -10.602 13.695 1 90.62 251 ALA B O 1
ATOM 5212 N N . LEU B 1 252 ? 22.438 -9.406 12.172 1 92.88 252 LEU B N 1
ATOM 5213 C CA . LEU B 1 252 ? 21.375 -9.367 11.172 1 92.88 252 LEU B CA 1
ATOM 5214 C C . LEU B 1 252 ? 21.516 -10.523 10.188 1 92.88 252 LEU B C 1
ATOM 5216 O O . LEU B 1 252 ? 20.547 -10.883 9.516 1 92.88 252 LEU B O 1
ATOM 5220 N N . ARG B 1 253 ? 22.578 -11.117 10.094 1 92.94 253 ARG B N 1
ATOM 5221 C CA . ARG B 1 253 ? 22.891 -12.117 9.07 1 92.94 253 ARG B CA 1
ATOM 5222 C C . ARG B 1 253 ? 21.984 -13.336 9.203 1 92.94 253 ARG B C 1
ATOM 5224 O O . ARG B 1 253 ? 21.422 -13.812 8.219 1 92.94 253 ARG B O 1
ATOM 5231 N N . PRO B 1 254 ? 21.781 -13.727 10.453 1 91.19 254 PRO B N 1
ATOM 5232 C CA . PRO B 1 254 ? 20.984 -14.938 10.555 1 91.19 254 PRO B CA 1
ATOM 5233 C C . PRO B 1 254 ? 19.484 -14.664 10.438 1 91.19 254 PRO B C 1
ATOM 5235 O O . PRO B 1 254 ? 18.672 -15.602 10.438 1 91.19 254 PRO B O 1
ATOM 5238 N N . THR B 1 255 ? 19.094 -13.438 10.328 1 92.81 255 THR B N 1
ATOM 5239 C CA . THR B 1 255 ? 17.672 -13.141 10.164 1 92.81 255 THR B CA 1
ATOM 5240 C C . THR B 1 255 ? 17.172 -13.656 8.82 1 92.81 255 THR B C 1
ATOM 5242 O O . THR B 1 255 ? 17.828 -13.492 7.793 1 92.81 255 THR B O 1
ATOM 5245 N N . PRO B 1 256 ? 16.016 -14.305 8.812 1 94.38 256 PRO B N 1
ATOM 5246 C CA . PRO B 1 256 ? 15.523 -15.008 7.621 1 94.38 256 PRO B CA 1
ATOM 5247 C C . PRO B 1 256 ? 15.484 -14.109 6.383 1 94.38 256 PRO B C 1
ATOM 5249 O O . PRO B 1 256 ? 15.891 -14.539 5.301 1 94.38 256 PRO B O 1
ATOM 5252 N N . ASP B 1 257 ? 15.07 -12.953 6.543 1 94.94 257 ASP B N 1
ATOM 5253 C CA . ASP B 1 257 ? 14.953 -12.062 5.395 1 94.94 257 ASP B CA 1
ATOM 5254 C C . ASP B 1 257 ? 16.328 -11.758 4.801 1 94.94 257 ASP B C 1
ATOM 5256 O O . ASP B 1 257 ? 16.484 -11.727 3.578 1 94.94 257 ASP B O 1
ATOM 5260 N N . VAL B 1 258 ? 17.297 -11.609 5.648 1 96.75 258 VAL B N 1
ATOM 5261 C CA . VAL B 1 258 ? 18.625 -11.203 5.203 1 96.75 258 VAL B CA 1
ATOM 5262 C C . VAL B 1 258 ? 19.359 -12.406 4.621 1 96.75 258 VAL B C 1
ATOM 5264 O O . VAL B 1 258 ? 19.859 -12.344 3.498 1 96.75 258 VAL B O 1
ATOM 5267 N N . VAL B 1 259 ? 19.406 -13.453 5.359 1 97.12 259 VAL B N 1
ATOM 5268 C CA . VAL B 1 259 ? 20.125 -14.633 4.883 1 97.12 259 VAL B CA 1
ATOM 5269 C C . VAL B 1 259 ? 19.422 -15.195 3.648 1 97.12 259 VAL B C 1
ATOM 5271 O O . VAL B 1 259 ? 20.062 -15.695 2.729 1 97.12 259 VAL B O 1
ATOM 5274 N N . GLY B 1 260 ? 18.047 -15.125 3.639 1 96.88 260 GLY B N 1
ATOM 5275 C CA . GLY B 1 260 ? 17.312 -15.539 2.455 1 96.88 260 GLY B CA 1
ATOM 5276 C C . GLY B 1 260 ? 17.672 -14.734 1.221 1 96.88 260 GLY B C 1
ATOM 5277 O O . GLY B 1 260 ? 17.828 -15.289 0.132 1 96.88 260 GLY B O 1
ATOM 5278 N N . ALA B 1 261 ? 17.797 -13.484 1.412 1 97.44 261 ALA B N 1
ATOM 5279 C CA . ALA B 1 261 ? 18.172 -12.617 0.306 1 97.44 261 ALA B CA 1
ATOM 5280 C C . ALA B 1 261 ? 19.578 -12.938 -0.188 1 97.44 261 ALA B C 1
ATOM 5282 O O . ALA B 1 261 ? 19.828 -12.992 -1.396 1 97.44 261 ALA B O 1
ATOM 5283 N N . TYR B 1 262 ? 20.531 -13.164 0.739 1 97.25 262 TYR B N 1
ATOM 5284 C CA . TYR B 1 262 ? 21.891 -13.531 0.378 1 97.25 262 TYR B CA 1
ATOM 5285 C C . TYR B 1 262 ? 21.922 -14.828 -0.426 1 97.25 262 TYR B C 1
ATOM 5287 O O . TYR B 1 262 ? 22.516 -14.891 -1.497 1 97.25 262 TYR B O 1
ATOM 5295 N N . ALA B 1 263 ? 21.203 -15.766 0.059 1 96.69 263 ALA B N 1
ATOM 5296 C CA . ALA B 1 263 ? 21.188 -17.078 -0.577 1 96.69 263 ALA B CA 1
ATOM 5297 C C . ALA B 1 263 ? 20.547 -17.016 -1.962 1 96.69 263 ALA B C 1
ATOM 5299 O O . ALA B 1 263 ? 21.078 -17.578 -2.924 1 96.69 263 ALA B O 1
ATOM 5300 N N . SER B 1 264 ? 19.438 -16.328 -2.061 1 95.56 264 SER B N 1
ATOM 5301 C CA . SER B 1 264 ? 18.75 -16.219 -3.336 1 95.56 264 SER B CA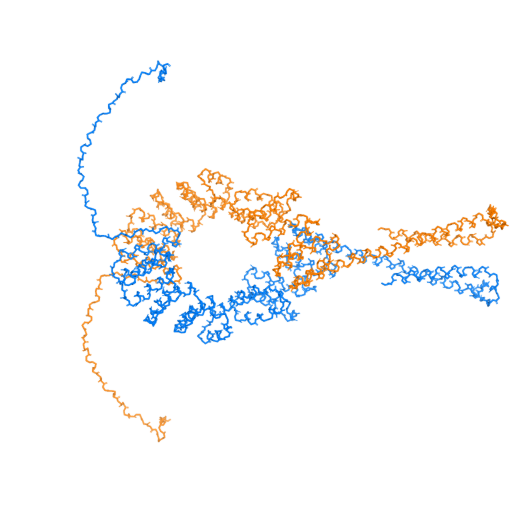 1
ATOM 5302 C C . SER B 1 264 ? 19.609 -15.516 -4.375 1 95.56 264 SER B C 1
ATOM 5304 O O . SER B 1 264 ? 19.688 -15.953 -5.523 1 95.56 264 SER B O 1
ATOM 5306 N N . ARG B 1 265 ? 20.25 -14.5 -3.959 1 96.94 265 ARG B N 1
ATOM 5307 C CA . ARG B 1 265 ? 21.094 -13.758 -4.887 1 96.94 265 ARG B CA 1
ATOM 5308 C C . ARG B 1 265 ? 22.328 -14.562 -5.266 1 96.94 265 ARG B C 1
ATOM 5310 O O . ARG B 1 265 ? 22.781 -14.531 -6.418 1 96.94 265 ARG B O 1
ATOM 5317 N N . ALA B 1 266 ? 22.906 -15.242 -4.312 1 96.5 266 ALA B N 1
ATOM 5318 C CA . ALA B 1 266 ? 24.062 -16.078 -4.57 1 96.5 266 ALA B CA 1
ATOM 5319 C C . ALA B 1 266 ? 23.75 -17.156 -5.613 1 96.5 266 ALA B C 1
ATOM 5321 O O . ALA B 1 266 ? 24.547 -17.391 -6.531 1 96.5 266 ALA B O 1
ATOM 5322 N N . VAL B 1 267 ? 22.594 -17.734 -5.5 1 93.56 267 VAL B N 1
ATOM 5323 C CA . VAL B 1 267 ? 22.188 -18.75 -6.453 1 93.56 267 VAL B CA 1
ATOM 5324 C C . VAL B 1 267 ? 22 -18.125 -7.836 1 93.56 267 VAL B C 1
ATOM 5326 O O . VAL B 1 267 ? 22.422 -18.703 -8.844 1 93.56 267 VAL B O 1
ATOM 5329 N N . ALA B 1 268 ? 21.422 -17 -7.883 1 93.5 268 ALA B N 1
ATOM 5330 C CA . ALA B 1 268 ? 21.203 -16.297 -9.148 1 93.5 268 ALA B CA 1
ATOM 5331 C C . ALA B 1 268 ? 22.516 -15.984 -9.836 1 93.5 268 ALA B C 1
ATOM 5333 O O . ALA B 1 268 ? 22.594 -15.91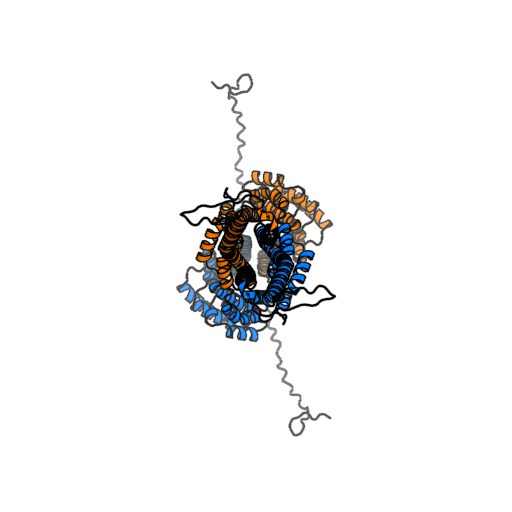4 -11.062 1 93.5 268 ALA B O 1
ATOM 5334 N N . LEU B 1 269 ? 23.562 -15.844 -9.008 1 95.38 269 LEU B N 1
ATOM 5335 C CA . LEU B 1 269 ? 24.891 -15.539 -9.531 1 95.38 269 LEU B CA 1
ATOM 5336 C C . LEU B 1 269 ? 25.734 -16.797 -9.656 1 95.38 269 LEU B C 1
ATOM 5338 O O . LEU B 1 269 ? 26.953 -16.734 -9.859 1 95.38 269 LEU B O 1
ATOM 5342 N N . ASN B 1 270 ? 25.141 -17.969 -9.453 1 93.75 270 ASN B N 1
ATOM 5343 C CA . ASN B 1 270 ? 25.766 -19.297 -9.562 1 93.75 270 ASN B CA 1
ATOM 5344 C C . ASN B 1 270 ? 26.828 -19.5 -8.492 1 93.75 270 ASN B C 1
ATOM 5346 O O . ASN B 1 270 ? 27.875 -20.094 -8.758 1 93.75 270 ASN B O 1
ATOM 5350 N N . TRP B 1 271 ? 26.703 -18.828 -7.418 1 93.56 271 TRP B N 1
ATOM 5351 C CA . TRP B 1 271 ? 27.531 -19 -6.23 1 93.56 271 TRP B CA 1
ATOM 5352 C C . TRP B 1 271 ? 26.812 -19.844 -5.18 1 93.56 271 TRP B C 1
ATOM 5354 O O . TRP B 1 271 ? 26.531 -19.359 -4.078 1 93.56 271 TRP B O 1
ATOM 5364 N N . ASP B 1 272 ? 26.688 -21.141 -5.348 1 92.69 272 ASP B N 1
ATOM 5365 C CA . ASP B 1 272 ? 25.75 -22 -4.645 1 92.69 272 ASP B CA 1
ATOM 5366 C C . ASP B 1 272 ? 26.312 -22.422 -3.285 1 92.69 272 ASP B C 1
ATOM 5368 O O . ASP B 1 272 ? 25.578 -22.469 -2.293 1 92.69 272 ASP B O 1
ATOM 5372 N N . GLU B 1 273 ? 27.547 -22.75 -3.227 1 92.56 273 GLU B N 1
ATOM 5373 C CA . GLU B 1 273 ? 28.109 -23.312 -2.008 1 92.56 273 GLU B CA 1
ATOM 5374 C C . GLU B 1 273 ? 28 -22.344 -0.841 1 92.56 273 GLU B C 1
ATOM 5376 O O . GLU B 1 273 ? 27.531 -22.703 0.235 1 92.56 273 GLU B O 1
ATOM 5381 N N . PRO B 1 274 ? 28.391 -21.047 -1.039 1 93.5 274 PRO B N 1
ATOM 5382 C CA . PRO B 1 274 ? 28.219 -20.109 0.069 1 93.5 274 PRO B CA 1
ATOM 5383 C C . PRO B 1 274 ? 26.766 -19.938 0.474 1 93.5 274 PRO B C 1
ATOM 5385 O O . PRO B 1 274 ? 26.469 -19.719 1.652 1 93.5 274 PRO B O 1
ATOM 5388 N N . ALA B 1 275 ? 25.828 -19.938 -0.482 1 94.62 275 ALA B N 1
ATOM 5389 C CA . ALA B 1 275 ? 24.406 -19.859 -0.174 1 94.62 275 ALA B CA 1
ATOM 5390 C C . ALA B 1 275 ? 23.984 -21 0.752 1 94.62 275 ALA B C 1
ATOM 5392 O O . ALA B 1 275 ? 23.297 -20.781 1.748 1 94.62 275 ALA B O 1
ATOM 5393 N N . LEU B 1 276 ? 24.469 -22.203 0.407 1 94.69 276 LEU B N 1
ATOM 5394 C CA . LEU B 1 276 ? 24.141 -23.391 1.19 1 94.69 276 LEU B CA 1
ATOM 5395 C C . LEU B 1 276 ? 24.672 -23.266 2.615 1 94.69 276 LEU B C 1
ATOM 5397 O O . LEU B 1 276 ? 23.938 -23.516 3.578 1 94.69 276 LEU B O 1
ATOM 5401 N N . LEU B 1 277 ? 25.906 -22.844 2.734 1 94.06 277 LEU B N 1
ATOM 5402 C CA . LEU B 1 277 ? 26.547 -22.75 4.039 1 94.06 277 LEU B CA 1
ATOM 5403 C C . LEU B 1 277 ? 25.875 -21.688 4.902 1 94.06 277 LEU B C 1
ATOM 5405 O O . LEU B 1 277 ? 25.672 -21.891 6.102 1 94.06 277 LEU B O 1
ATOM 5409 N N . ALA B 1 278 ? 25.562 -20.578 4.293 1 95.19 278 ALA B N 1
ATOM 5410 C CA . ALA B 1 278 ? 24.891 -19.5 5.031 1 95.19 278 ALA B CA 1
ATOM 5411 C C . ALA B 1 278 ? 23.547 -19.953 5.562 1 95.19 278 ALA B C 1
ATOM 5413 O O . ALA B 1 278 ? 23.172 -19.656 6.699 1 95.19 278 ALA B O 1
ATOM 5414 N N . LEU B 1 279 ? 22.75 -20.672 4.762 1 96.19 279 LEU B N 1
ATOM 5415 C CA . LEU B 1 279 ? 21.453 -21.172 5.18 1 96.19 279 LEU B CA 1
ATOM 5416 C C . LEU B 1 279 ? 21.578 -22.188 6.312 1 96.19 279 LEU B C 1
ATOM 5418 O O . LEU B 1 279 ? 20.812 -22.156 7.27 1 96.19 279 LEU B O 1
ATOM 5422 N N . GLU B 1 280 ? 22.562 -23.078 6.152 1 95.62 280 GLU B N 1
ATOM 5423 C CA . GLU B 1 280 ? 22.797 -24.078 7.188 1 95.62 280 GLU B CA 1
ATOM 5424 C C . GLU B 1 280 ? 23.141 -23.438 8.523 1 95.62 280 GLU B C 1
ATOM 5426 O O . GLU B 1 280 ? 22.578 -23.797 9.562 1 95.62 280 GLU B O 1
ATOM 5431 N N . GLN B 1 281 ? 23.984 -22.453 8.492 1 94.75 281 GLN B N 1
ATOM 5432 C CA . GLN B 1 281 ? 24.375 -21.75 9.703 1 94.75 281 GLN B CA 1
ATOM 5433 C C . GLN B 1 281 ? 23.172 -21.031 10.328 1 94.75 281 GLN B C 1
ATOM 5435 O O . GLN B 1 281 ? 22.984 -21.078 11.547 1 94.75 281 GLN B O 1
ATOM 5440 N N . ALA B 1 282 ? 22.406 -20.375 9.523 1 96.12 282 ALA B N 1
ATOM 5441 C CA . ALA B 1 282 ? 21.234 -19.656 10.016 1 96.12 282 ALA B CA 1
ATOM 5442 C C . ALA B 1 282 ? 20.219 -20.609 10.641 1 96.12 282 ALA B C 1
ATOM 5444 O O . ALA B 1 282 ? 19.672 -20.328 11.711 1 96.12 282 ALA B O 1
ATOM 5445 N N . LEU B 1 283 ? 19.969 -21.75 9.969 1 95.44 283 LEU B N 1
ATOM 5446 C CA . LEU B 1 283 ? 18.969 -22.719 10.43 1 95.44 283 LEU B CA 1
ATOM 5447 C C . LEU B 1 283 ? 19.422 -23.391 11.719 1 95.44 283 LEU B C 1
ATOM 5449 O O . LEU B 1 283 ? 18.609 -23.75 12.562 1 95.44 283 LEU B O 1
ATOM 5453 N N . ASP B 1 284 ? 20.703 -23.5 11.883 1 94.12 284 ASP B N 1
ATOM 5454 C CA . ASP B 1 284 ? 21.234 -24.078 13.117 1 94.12 284 ASP B CA 1
ATOM 5455 C C . ASP B 1 284 ? 21.062 -23.109 14.289 1 94.12 284 ASP B C 1
ATOM 5457 O O . ASP B 1 284 ? 20.891 -23.531 15.43 1 94.12 284 ASP B O 1
ATOM 5461 N N . GLN B 1 285 ? 21.078 -21.844 14.031 1 92.75 285 GLN B N 1
ATOM 5462 C CA . GLN B 1 285 ? 20.969 -20.828 15.07 1 92.75 285 GLN B CA 1
ATOM 5463 C C . GLN B 1 285 ? 19.5 -20.578 15.43 1 92.75 285 GLN B C 1
ATOM 5465 O O . GLN B 1 285 ? 19.141 -20.547 16.609 1 92.75 285 GLN B O 1
ATOM 5470 N N . ARG B 1 286 ? 18.766 -20.406 14.391 1 91.94 286 ARG B N 1
ATOM 5471 C CA . ARG B 1 286 ? 17.344 -20.156 14.602 1 91.94 286 ARG B CA 1
ATOM 5472 C C . ARG B 1 286 ? 16.516 -20.781 13.492 1 91.94 286 ARG B C 1
ATOM 5474 O O . ARG B 1 286 ? 16.656 -20.438 12.32 1 91.94 286 ARG B O 1
ATOM 5481 N N . TRP B 1 287 ? 15.594 -21.625 13.867 1 93.88 287 TRP B N 1
ATOM 5482 C CA . TRP B 1 287 ? 14.773 -22.344 12.898 1 93.88 287 TRP B CA 1
ATOM 5483 C C . TRP B 1 287 ? 13.789 -21.406 12.219 1 93.88 287 TRP B C 1
ATOM 5485 O O . TRP B 1 287 ? 13.18 -20.562 12.867 1 93.88 287 TRP B O 1
ATOM 5495 N N . ASP B 1 288 ? 13.719 -21.609 10.961 1 95.69 288 ASP B N 1
ATOM 5496 C CA . ASP B 1 288 ? 12.75 -20.875 10.164 1 95.69 288 ASP B CA 1
ATOM 5497 C C . ASP B 1 288 ? 12.258 -21.703 8.977 1 95.69 288 ASP B C 1
ATOM 5499 O O . ASP B 1 288 ? 13.047 -22.141 8.141 1 95.69 288 ASP B O 1
ATOM 5503 N N . ASP B 1 289 ? 10.992 -21.844 8.859 1 95.06 289 ASP B N 1
ATOM 5504 C CA . ASP B 1 289 ? 10.398 -22.688 7.832 1 95.06 289 ASP B CA 1
ATOM 5505 C C . ASP B 1 289 ? 10.641 -22.125 6.438 1 95.06 289 ASP B C 1
ATOM 5507 O O . ASP B 1 289 ? 10.797 -22.875 5.473 1 95.06 289 ASP B O 1
ATOM 5511 N N . GLU B 1 290 ? 10.633 -20.906 6.32 1 94.38 290 GLU B N 1
ATOM 5512 C CA . GLU B 1 290 ? 10.852 -20.297 5.012 1 94.38 290 GLU B CA 1
ATOM 5513 C C . GLU B 1 290 ? 12.273 -20.562 4.516 1 94.38 290 GLU B C 1
ATOM 5515 O O . GLU B 1 290 ? 12.484 -20.781 3.322 1 94.38 290 GLU B O 1
ATOM 5520 N N . LEU B 1 291 ? 13.227 -20.562 5.414 1 96.12 291 LEU B N 1
ATOM 5521 C CA . LEU B 1 291 ? 14.617 -20.781 5.051 1 96.12 291 LEU B CA 1
ATOM 5522 C C . LEU B 1 291 ? 14.836 -22.25 4.648 1 96.12 291 LEU B C 1
ATOM 5524 O O . LEU B 1 291 ? 15.617 -22.531 3.732 1 96.12 291 LEU B O 1
ATOM 5528 N N . VAL B 1 292 ? 14.18 -23.141 5.316 1 96 292 VAL B N 1
ATOM 5529 C CA . VAL B 1 292 ? 14.336 -24.547 4.965 1 96 292 VAL B CA 1
ATOM 5530 C C . VAL B 1 292 ? 13.719 -24.812 3.592 1 96 292 VAL B C 1
ATOM 5532 O O . VAL B 1 292 ? 14.234 -25.609 2.818 1 96 292 VAL B O 1
ATOM 5535 N N . ALA B 1 293 ? 12.594 -24.141 3.328 1 93.94 293 ALA B N 1
ATOM 5536 C CA . ALA B 1 293 ? 11.992 -24.25 2.002 1 93.94 293 ALA B CA 1
ATOM 5537 C C . ALA B 1 293 ? 12.969 -23.781 0.921 1 93.94 293 ALA B C 1
ATOM 5539 O O . ALA B 1 293 ? 13.094 -24.422 -0.125 1 93.94 293 ALA B O 1
ATOM 5540 N N . LEU B 1 294 ? 13.617 -22.719 1.232 1 94 294 LEU B N 1
ATOM 5541 C CA . LEU B 1 294 ? 14.625 -22.219 0.3 1 94 294 LEU B CA 1
ATOM 5542 C C . LEU B 1 294 ? 15.781 -23.203 0.169 1 94 294 LEU B C 1
ATOM 5544 O O . LEU B 1 294 ? 16.281 -23.438 -0.935 1 94 294 LEU B O 1
ATOM 5548 N N . TYR B 1 295 ? 16.25 -23.766 1.252 1 95.38 295 TYR B N 1
ATOM 5549 C CA . TYR B 1 295 ? 17.312 -24.75 1.296 1 95.38 295 TYR B CA 1
ATOM 5550 C C . TYR B 1 295 ? 16.984 -25.938 0.387 1 95.38 295 TYR B C 1
ATOM 5552 O O . TYR B 1 295 ? 17.859 -26.438 -0.328 1 95.38 295 TYR B O 1
ATOM 5560 N N . GLY B 1 296 ? 15.711 -26.281 0.36 1 93.31 296 GLY B N 1
ATOM 5561 C CA . GLY B 1 296 ? 15.258 -27.406 -0.451 1 93.31 296 GLY B CA 1
ATOM 5562 C C . GLY B 1 296 ? 15.188 -27.078 -1.932 1 93.31 296 GLY B C 1
ATOM 5563 O O . GLY B 1 296 ? 15.203 -27.984 -2.771 1 93.31 296 GLY B O 1
ATOM 5564 N N . ARG B 1 297 ? 15.094 -25.844 -2.26 1 90.69 297 ARG B N 1
ATOM 5565 C CA . ARG B 1 297 ? 14.914 -25.422 -3.646 1 90.69 297 ARG B CA 1
ATOM 5566 C C . ARG B 1 297 ? 16.25 -25.094 -4.297 1 90.69 297 ARG B C 1
ATOM 5568 O O . ARG B 1 297 ? 16.312 -24.859 -5.504 1 90.69 297 ARG B O 1
ATOM 5575 N N . LEU B 1 298 ? 17.297 -25.109 -3.562 1 90.94 298 LEU B N 1
ATOM 5576 C CA . LEU B 1 298 ? 18.609 -24.766 -4.105 1 90.94 298 LEU B CA 1
ATOM 5577 C C . LEU B 1 298 ? 19.062 -25.797 -5.133 1 90.94 298 LEU B C 1
ATOM 5579 O O . LEU B 1 298 ? 18.578 -26.938 -5.125 1 90.94 298 LEU B O 1
ATOM 5583 N N . PRO B 1 299 ? 19.906 -25.391 -6.039 1 86.62 299 PRO B N 1
ATOM 5584 C CA . PRO B 1 299 ? 20.422 -26.344 -7.031 1 86.62 299 PRO B CA 1
ATOM 5585 C C . PRO B 1 299 ? 21.094 -27.547 -6.391 1 86.62 299 PRO B C 1
ATOM 5587 O O . PRO B 1 299 ? 21.531 -27.484 -5.242 1 86.62 299 PRO B O 1
ATOM 5590 N N . ALA B 1 300 ? 21.125 -28.578 -7.203 1 78.94 300 ALA B N 1
ATOM 5591 C CA . ALA B 1 300 ? 21.547 -29.891 -6.715 1 78.94 300 ALA B CA 1
ATOM 5592 C C . ALA B 1 300 ? 23.047 -29.938 -6.488 1 78.94 300 ALA B C 1
ATOM 5594 O O . ALA B 1 300 ? 23.812 -30.281 -7.395 1 78.94 300 ALA B O 1
ATOM 5595 N N . GLU B 1 301 ? 23.484 -29.484 -5.363 1 82.81 301 GLU B N 1
ATOM 5596 C CA . GLU B 1 301 ? 24.859 -29.562 -4.902 1 82.81 301 GLU B CA 1
ATOM 5597 C C . GLU B 1 301 ? 24.938 -30.109 -3.48 1 82.81 301 GLU B C 1
ATOM 5599 O O . GLU B 1 301 ? 24.047 -29.859 -2.662 1 82.81 301 GLU B O 1
ATOM 5604 N N . ARG B 1 302 ? 25.953 -30.953 -3.273 1 89.56 302 ARG B N 1
ATOM 5605 C CA . ARG B 1 302 ? 26.25 -31.531 -1.968 1 89.56 302 ARG B CA 1
ATOM 5606 C C . ARG B 1 302 ? 25.016 -32.188 -1.376 1 89.56 302 ARG B C 1
ATOM 5608 O O . ARG B 1 302 ? 24.672 -31.969 -0.214 1 89.56 302 ARG B O 1
ATOM 5615 N N . LEU B 1 303 ? 24.391 -33.031 -2.131 1 92.62 303 LEU B N 1
ATOM 5616 C CA . LEU B 1 303 ? 23.078 -33.562 -1.81 1 92.62 303 LEU B CA 1
ATOM 5617 C C . LEU B 1 303 ? 23.156 -34.5 -0.606 1 92.62 303 LEU B C 1
ATOM 5619 O O . LEU B 1 303 ? 22.234 -34.562 0.211 1 92.62 303 LEU B O 1
ATOM 5623 N N . ALA B 1 304 ? 24.234 -35.25 -0.521 1 92.69 304 ALA B N 1
ATOM 5624 C CA . ALA B 1 304 ? 24.375 -36.156 0.613 1 92.69 304 ALA B CA 1
ATOM 5625 C C . ALA B 1 304 ? 24.422 -35.375 1.93 1 92.69 304 ALA B C 1
ATOM 5627 O O . ALA B 1 304 ? 23.766 -35.75 2.9 1 92.69 304 ALA B O 1
ATOM 5628 N N . THR B 1 305 ? 25.219 -34.375 1.923 1 93.06 305 THR B N 1
ATOM 5629 C CA . THR B 1 305 ? 25.344 -33.531 3.113 1 93.06 305 THR B CA 1
ATOM 5630 C C . THR B 1 305 ? 24.016 -32.875 3.443 1 93.06 305 THR B C 1
ATOM 5632 O O . THR B 1 305 ? 23.625 -32.781 4.609 1 93.06 305 THR B O 1
ATOM 5635 N N . ARG B 1 306 ? 23.297 -32.375 2.455 1 95.12 306 ARG B N 1
ATOM 5636 C CA . ARG B 1 306 ? 22 -31.75 2.646 1 95.12 306 ARG B CA 1
ATOM 5637 C C . ARG B 1 306 ? 21 -32.719 3.248 1 95.12 306 ARG B C 1
ATOM 5639 O O . ARG B 1 306 ? 20.219 -32.344 4.129 1 95.12 306 ARG B O 1
ATOM 5646 N N . GLN B 1 307 ? 21.062 -33.938 2.727 1 94.94 307 GLN B N 1
ATOM 5647 C CA . GLN B 1 307 ? 20.156 -34.969 3.248 1 94.94 307 GLN B CA 1
ATOM 5648 C C . GLN B 1 307 ? 20.422 -35.219 4.73 1 94.94 307 GLN B C 1
ATOM 5650 O O . GLN B 1 307 ? 19.484 -35.375 5.516 1 94.94 307 GLN B O 1
ATOM 5655 N N . ALA B 1 308 ? 21.672 -35.281 5.043 1 95.56 308 ALA B N 1
ATOM 5656 C CA . ALA B 1 308 ? 22.047 -35.531 6.434 1 95.56 308 ALA B CA 1
ATOM 5657 C C . ALA B 1 308 ? 21.594 -34.375 7.328 1 95.56 308 ALA B C 1
ATOM 5659 O O . ALA B 1 308 ? 21.062 -34.594 8.422 1 95.56 308 ALA B O 1
ATOM 5660 N N . ASN B 1 309 ? 21.797 -33.156 6.934 1 95.94 309 ASN B N 1
ATOM 5661 C CA . ASN B 1 309 ? 21.344 -31.984 7.684 1 95.94 309 ASN B CA 1
ATOM 5662 C C . ASN B 1 309 ? 19.828 -31.984 7.871 1 95.94 309 ASN B C 1
ATOM 5664 O O . ASN B 1 309 ? 19.344 -31.734 8.969 1 95.94 309 ASN B O 1
ATOM 5668 N N . LEU B 1 310 ? 19.125 -32.281 6.832 1 96.44 310 LEU B N 1
ATOM 5669 C CA . LEU B 1 310 ? 17.672 -32.312 6.887 1 96.44 310 LEU B CA 1
ATOM 5670 C C . LEU B 1 310 ? 17.172 -33.375 7.855 1 96.44 310 LEU B C 1
ATOM 5672 O O . LEU B 1 310 ? 16.203 -33.156 8.586 1 96.44 310 LEU B O 1
ATOM 5676 N N . ALA B 1 311 ? 17.859 -34.5 7.781 1 95.06 311 ALA B N 1
ATOM 5677 C CA . ALA B 1 311 ? 17.516 -35.562 8.719 1 95.06 311 ALA B CA 1
ATOM 5678 C C . ALA B 1 311 ? 17.75 -35.125 10.156 1 95.06 311 ALA B C 1
ATOM 5680 O O . ALA B 1 311 ? 16.922 -35.406 11.039 1 95.06 311 ALA B O 1
ATOM 5681 N N . ARG B 1 312 ? 18.812 -34.469 10.32 1 95.56 312 ARG B N 1
ATOM 5682 C CA . ARG B 1 312 ? 19.125 -33.969 11.656 1 95.56 312 ARG B CA 1
ATOM 5683 C C . ARG B 1 312 ? 18.078 -32.969 12.125 1 95.56 312 ARG B C 1
ATOM 5685 O O . ARG B 1 312 ? 17.609 -33.031 13.258 1 95.56 312 ARG B O 1
ATOM 5692 N N . TRP B 1 313 ? 17.688 -32.031 11.312 1 96.5 313 TRP B N 1
ATOM 5693 C CA . TRP B 1 313 ? 16.703 -31.016 11.656 1 96.5 313 TRP B CA 1
ATOM 5694 C C . TRP B 1 313 ? 15.336 -31.656 11.906 1 96.5 313 TRP B C 1
ATOM 5696 O O . TRP B 1 313 ? 14.562 -31.172 12.734 1 96.5 313 TRP B O 1
ATOM 5706 N N . ARG B 1 314 ? 14.984 -32.719 11.172 1 94.38 314 ARG B N 1
ATOM 5707 C CA . ARG B 1 314 ? 13.711 -33.406 11.328 1 94.38 314 ARG B CA 1
ATOM 5708 C C . ARG B 1 314 ? 13.555 -33.969 12.742 1 94.38 314 ARG B C 1
ATOM 5710 O O . ARG B 1 314 ? 12.453 -34 13.281 1 94.38 314 ARG B O 1
ATOM 5717 N N . ASN B 1 315 ? 14.633 -34.375 13.328 1 93.81 315 ASN B N 1
ATOM 5718 C CA . ASN B 1 315 ? 14.609 -34.906 14.688 1 93.81 315 ASN B CA 1
ATOM 5719 C C . ASN B 1 315 ? 14.203 -33.844 15.703 1 93.81 315 ASN B C 1
ATOM 5721 O O . ASN B 1 315 ? 13.625 -34.188 16.75 1 93.81 315 ASN B O 1
ATOM 5725 N N . VAL B 1 316 ? 14.422 -32.656 15.438 1 93.06 316 VAL B N 1
ATOM 5726 C CA . VAL B 1 316 ? 14.156 -31.562 16.375 1 93.06 316 VAL B CA 1
ATOM 5727 C C . VAL B 1 316 ? 12.852 -30.875 15.992 1 93.06 316 VAL B C 1
ATOM 5729 O O . VAL B 1 316 ? 12.062 -30.5 16.859 1 93.06 316 VAL B O 1
ATOM 5732 N N . HIS B 1 317 ? 12.625 -30.766 14.648 1 92.38 317 HIS B N 1
ATOM 5733 C CA . HIS B 1 317 ? 11.477 -30.016 14.156 1 92.38 317 HIS B CA 1
ATOM 5734 C C . HIS B 1 317 ? 10.562 -30.906 13.305 1 92.38 317 HIS B C 1
ATOM 5736 O O . HIS B 1 317 ? 10.281 -30.578 12.148 1 92.38 317 HIS B O 1
ATOM 5742 N N . ASP B 1 318 ? 10 -31.984 13.695 1 83.5 318 ASP B N 1
ATOM 5743 C CA . ASP B 1 318 ? 9.281 -33 12.953 1 83.5 318 ASP B CA 1
ATOM 5744 C C . ASP B 1 318 ? 7.965 -32.469 12.398 1 83.5 318 ASP B C 1
ATOM 5746 O O . ASP B 1 318 ? 7.473 -32.938 11.375 1 83.5 318 ASP B O 1
ATOM 5750 N N . GLY B 1 319 ? 7.402 -31.469 12.812 1 86.81 319 GLY B N 1
ATOM 5751 C CA . GLY B 1 319 ? 6.082 -31.031 12.398 1 86.81 319 GLY B CA 1
ATOM 5752 C C . GLY B 1 319 ? 6.125 -29.969 11.312 1 86.81 319 GLY B C 1
ATOM 5753 O O . GLY B 1 319 ? 5.086 -29.453 10.906 1 86.81 319 GLY B O 1
ATOM 5754 N N . SER B 1 320 ? 7.262 -29.844 10.695 1 94.25 320 SER B N 1
ATOM 5755 C CA . SER B 1 320 ? 7.383 -28.766 9.703 1 94.25 320 SER B CA 1
ATOM 5756 C C . SER B 1 320 ? 7.109 -29.297 8.297 1 94.25 320 SER B C 1
ATOM 5758 O O . SER B 1 320 ? 7.855 -30.125 7.781 1 94.25 320 SER B O 1
ATOM 5760 N N . ALA B 1 321 ? 6.039 -28.812 7.629 1 96.5 321 ALA B N 1
ATOM 5761 C CA . ALA B 1 321 ? 5.707 -29.188 6.258 1 96.5 321 ALA B CA 1
ATOM 5762 C C . ALA B 1 321 ? 6.832 -28.812 5.297 1 96.5 321 ALA B C 1
ATOM 5764 O O . ALA B 1 321 ? 7.148 -29.578 4.375 1 96.5 321 ALA B O 1
ATOM 5765 N N . ALA B 1 322 ? 7.402 -27.734 5.605 1 97 322 ALA B N 1
ATOM 5766 C CA . ALA B 1 322 ? 8.484 -27.234 4.758 1 97 322 ALA B CA 1
ATOM 5767 C C . ALA B 1 322 ? 9.695 -28.172 4.824 1 97 322 ALA B C 1
ATOM 5769 O O . ALA B 1 322 ? 10.383 -28.375 3.818 1 97 322 ALA B O 1
ATOM 5770 N N . LEU B 1 323 ? 9.945 -28.703 5.949 1 96.88 323 LEU B N 1
ATOM 5771 C CA . LEU B 1 323 ? 11.062 -29.625 6.129 1 96.88 323 LEU B CA 1
ATOM 5772 C C . LEU B 1 323 ? 10.828 -30.922 5.359 1 96.88 323 LEU B C 1
ATOM 5774 O O . LEU B 1 323 ? 11.727 -31.422 4.676 1 96.88 323 LEU B O 1
ATOM 5778 N N . HIS B 1 324 ? 9.617 -31.406 5.418 1 96.62 324 HIS B N 1
ATOM 5779 C CA . HIS B 1 324 ? 9.281 -32.594 4.66 1 96.62 324 HIS B CA 1
ATOM 5780 C C . HIS B 1 324 ? 9.43 -32.375 3.16 1 96.62 324 HIS B C 1
ATOM 5782 O O . HIS B 1 324 ? 9.945 -33.219 2.439 1 96.62 324 HIS B O 1
ATOM 5788 N N . LEU B 1 325 ? 8.945 -31.25 2.771 1 97.5 325 LEU B N 1
ATOM 5789 C CA . LEU B 1 325 ? 9.062 -30.906 1.358 1 97.5 325 LEU B CA 1
ATOM 5790 C C . LEU B 1 325 ? 10.523 -30.828 0.934 1 97.5 325 LEU B C 1
ATOM 5792 O O . LEU B 1 325 ? 10.898 -31.344 -0.12 1 97.5 325 LEU B O 1
ATOM 5796 N N . ALA B 1 326 ? 11.344 -30.219 1.772 1 97.44 326 ALA B N 1
ATOM 5797 C CA . ALA B 1 326 ? 12.773 -30.109 1.47 1 97.44 326 ALA B CA 1
ATOM 5798 C C . ALA B 1 326 ? 13.422 -31.484 1.396 1 97.44 326 ALA B C 1
ATOM 5800 O O . ALA B 1 326 ? 14.219 -31.75 0.494 1 97.44 326 ALA B O 1
ATOM 5801 N N . GLN B 1 327 ? 13.055 -32.344 2.293 1 96.81 327 GLN B N 1
ATOM 5802 C CA . GLN B 1 327 ? 13.555 -33.719 2.266 1 96.81 327 GLN B CA 1
ATOM 5803 C C . GLN B 1 327 ? 13.141 -34.438 0.979 1 96.81 327 GLN B C 1
ATOM 5805 O O . GLN B 1 327 ? 13.953 -35.125 0.36 1 96.81 327 GLN B O 1
ATOM 5810 N N . GLY B 1 328 ? 11.914 -34.219 0.653 1 97 328 GLY B N 1
ATOM 5811 C CA . GLY B 1 328 ? 11.422 -34.812 -0.577 1 97 328 GLY B CA 1
ATOM 5812 C C . GLY B 1 328 ? 12.156 -34.344 -1.812 1 97 328 GLY B C 1
ATOM 5813 O O . GLY B 1 328 ? 12.5 -35.125 -2.686 1 97 328 GLY B O 1
ATOM 5814 N N . ARG B 1 329 ? 12.422 -33.094 -1.892 1 96.38 329 ARG B N 1
ATOM 5815 C CA . ARG B 1 329 ? 13.102 -32.5 -3.041 1 96.38 329 ARG B CA 1
ATOM 5816 C C . ARG B 1 329 ? 14.547 -33 -3.139 1 96.38 329 ARG B C 1
ATOM 5818 O O . ARG B 1 329 ? 15.031 -33.312 -4.23 1 96.38 329 ARG B O 1
ATOM 5825 N N . VAL B 1 330 ? 15.242 -33.062 -2.043 1 96.25 330 VAL B N 1
ATOM 5826 C CA . VAL B 1 330 ? 16.625 -33.531 -2.029 1 96.25 330 VAL B CA 1
ATOM 5827 C C . VAL B 1 330 ? 16.672 -35 -2.389 1 96.25 330 VAL B C 1
ATOM 5829 O O . VAL B 1 330 ? 17.547 -35.438 -3.15 1 96.25 330 VAL B O 1
ATOM 5832 N N . ALA B 1 331 ? 15.734 -35.781 -1.844 1 96.62 331 ALA B N 1
ATOM 5833 C CA . ALA B 1 331 ? 15.648 -37.219 -2.205 1 96.62 331 ALA B CA 1
ATOM 5834 C C . ALA B 1 331 ? 15.391 -37.375 -3.699 1 96.62 331 ALA B C 1
ATOM 5836 O O . ALA B 1 331 ? 15.961 -38.25 -4.336 1 96.62 331 ALA B O 1
ATOM 5837 N N . LEU B 1 332 ? 14.547 -36.5 -4.191 1 95.12 332 LEU B N 1
ATOM 5838 C CA . LEU B 1 332 ? 14.242 -36.531 -5.617 1 95.12 332 LEU B CA 1
ATOM 5839 C C . LEU B 1 332 ? 15.492 -36.219 -6.445 1 95.12 332 LEU B C 1
ATOM 5841 O O . LEU B 1 332 ? 15.758 -36.906 -7.434 1 95.12 332 LEU B O 1
ATOM 5845 N N . ALA B 1 333 ? 16.25 -35.312 -6.031 1 93.88 333 ALA B N 1
ATOM 5846 C CA . ALA B 1 333 ? 17.484 -34.938 -6.734 1 93.88 333 ALA B CA 1
ATOM 5847 C C . ALA B 1 333 ? 18.5 -36.062 -6.691 1 93.88 333 ALA B C 1
ATOM 5849 O O . ALA B 1 333 ? 19.312 -36.219 -7.609 1 93.88 333 ALA B O 1
ATOM 5850 N N . GLN B 1 334 ? 18.438 -36.844 -5.652 1 94.31 334 GLN B N 1
ATOM 5851 C CA . GLN B 1 334 ? 19.328 -38 -5.5 1 94.31 334 GLN B CA 1
ATOM 5852 C C . GLN B 1 334 ? 18.75 -39.25 -6.156 1 94.31 334 GLN B C 1
ATOM 5854 O O . GLN B 1 334 ? 19.297 -40.344 -6.02 1 94.31 334 GLN B O 1
ATOM 5859 N N . GLN B 1 335 ? 17.594 -39.188 -6.75 1 94.06 335 GLN B N 1
ATOM 5860 C CA . GLN B 1 335 ? 16.875 -40.25 -7.434 1 94.06 335 GLN B CA 1
ATOM 5861 C C . GLN B 1 335 ? 16.516 -41.375 -6.469 1 94.06 335 GLN B C 1
ATOM 5863 O O . GLN B 1 335 ? 16.609 -42.562 -6.82 1 94.06 335 GLN B O 1
ATOM 5868 N N . GLN B 1 336 ? 16.406 -41 -5.246 1 95.38 336 GLN B N 1
ATOM 5869 C CA . GLN B 1 336 ? 15.836 -41.938 -4.266 1 95.38 336 GLN B CA 1
ATOM 5870 C C . GLN B 1 336 ? 14.305 -41.875 -4.281 1 95.38 336 GLN B C 1
ATOM 5872 O O . GLN B 1 336 ? 13.703 -41.25 -3.404 1 95.38 336 GLN B O 1
ATOM 5877 N N . TRP B 1 337 ? 13.711 -42.562 -5.137 1 95.94 337 TRP B N 1
ATOM 5878 C CA . TRP B 1 337 ? 12.312 -42.406 -5.512 1 95.94 337 TRP B CA 1
ATOM 5879 C C . TRP B 1 337 ? 11.391 -42.781 -4.359 1 95.94 337 TRP B C 1
ATOM 5881 O O . TRP B 1 337 ? 10.414 -42.062 -4.078 1 95.94 337 TRP B O 1
ATOM 5891 N N . ASP B 1 338 ? 11.703 -43.875 -3.707 1 96.44 338 ASP B N 1
ATOM 5892 C CA . ASP B 1 338 ? 10.844 -44.344 -2.625 1 96.44 338 ASP B CA 1
ATOM 5893 C C . ASP B 1 338 ? 10.852 -43.375 -1.45 1 96.44 338 ASP B C 1
ATOM 5895 O O . ASP B 1 338 ? 9.805 -43.062 -0.895 1 96.44 338 ASP B O 1
ATOM 5899 N N . ALA B 1 339 ? 11.984 -42.969 -1.104 1 96.19 339 ALA B N 1
ATOM 5900 C CA . ALA B 1 339 ? 12.109 -42 -0.023 1 96.19 339 ALA B CA 1
ATOM 5901 C C . ALA B 1 339 ? 11.406 -40.688 -0.381 1 96.19 339 ALA B C 1
ATOM 5903 O O . ALA B 1 339 ? 10.703 -40.094 0.447 1 96.19 339 ALA B O 1
ATOM 5904 N N . ALA B 1 340 ? 11.648 -40.156 -1.546 1 97.31 340 ALA B N 1
ATOM 5905 C CA . ALA B 1 340 ? 11.023 -38.938 -2.018 1 97.31 340 ALA B CA 1
ATOM 5906 C C . ALA B 1 340 ? 9.5 -39.031 -1.949 1 97.31 340 ALA B C 1
ATOM 5908 O O . ALA B 1 340 ? 8.836 -38.094 -1.509 1 97.31 340 ALA B O 1
ATOM 5909 N N . ASP B 1 341 ? 9.016 -40.188 -2.42 1 97.06 341 ASP B N 1
ATOM 5910 C CA . ASP B 1 341 ? 7.574 -40.438 -2.402 1 97.06 341 ASP B CA 1
ATOM 5911 C C . ASP B 1 341 ? 7.016 -40.312 -0.985 1 97.06 341 ASP B C 1
ATOM 5913 O O . ASP B 1 341 ? 6.023 -39.625 -0.757 1 97.06 341 ASP B O 1
ATOM 5917 N N . THR B 1 342 ? 7.672 -40.938 -0.122 1 96.75 342 THR B N 1
ATOM 5918 C CA . THR B 1 342 ? 7.242 -40.938 1.272 1 96.75 342 THR B CA 1
ATOM 5919 C C . THR B 1 342 ? 7.281 -39.531 1.837 1 96.75 342 THR B C 1
ATOM 5921 O O . THR B 1 342 ? 6.297 -39.031 2.41 1 96.75 342 THR B O 1
ATOM 5924 N N . PHE B 1 343 ? 8.375 -38.844 1.68 1 96.69 343 PHE B N 1
ATOM 5925 C CA . PHE B 1 343 ? 8.547 -37.5 2.223 1 96.69 343 PHE B CA 1
ATOM 5926 C C . PHE B 1 343 ? 7.535 -36.531 1.617 1 96.69 343 PHE B C 1
ATOM 5928 O O . PHE B 1 343 ? 6.98 -35.688 2.32 1 96.69 343 PHE B O 1
ATOM 5935 N N . LEU B 1 344 ? 7.281 -36.625 0.361 1 97.62 344 LEU B N 1
ATOM 5936 C CA . LEU B 1 344 ? 6.395 -35.688 -0.327 1 97.62 344 LEU B CA 1
ATOM 5937 C C . LEU B 1 344 ? 4.941 -35.906 0.074 1 97.62 344 LEU B C 1
ATOM 5939 O O . LEU B 1 344 ? 4.168 -34.969 0.204 1 97.62 344 LEU B O 1
ATOM 5943 N N . HIS B 1 345 ? 4.582 -37.156 0.241 1 96.75 345 HIS B N 1
ATOM 5944 C CA . HIS B 1 345 ? 3.244 -37.438 0.754 1 96.75 345 HIS B CA 1
ATOM 5945 C C . HIS B 1 345 ? 3.078 -36.906 2.17 1 96.75 345 HIS B C 1
ATOM 5947 O O . HIS B 1 345 ? 2.018 -36.375 2.514 1 96.75 345 HIS B O 1
ATOM 5953 N N . GLU B 1 346 ? 4.086 -37.031 2.91 1 95.88 346 GLU B N 1
ATOM 5954 C CA . GLU B 1 346 ? 4.059 -36.469 4.254 1 95.88 346 GLU B CA 1
ATOM 5955 C C . GLU B 1 346 ? 3.945 -34.938 4.199 1 95.88 346 GLU B C 1
ATOM 5957 O O . GLU B 1 346 ? 3.242 -34.344 5.012 1 95.88 346 GLU B O 1
ATOM 5962 N N . ALA B 1 347 ? 4.656 -34.344 3.334 1 97 347 ALA B N 1
ATOM 5963 C CA . ALA B 1 347 ? 4.598 -32.906 3.164 1 97 347 ALA B CA 1
ATOM 5964 C C . ALA B 1 347 ? 3.188 -32.438 2.799 1 97 347 ALA B C 1
ATOM 5966 O O . ALA B 1 347 ? 2.695 -31.438 3.328 1 97 347 ALA B O 1
ATOM 5967 N N . ILE B 1 348 ? 2.523 -33.125 1.867 1 96.44 348 ILE B N 1
ATOM 5968 C CA . ILE B 1 348 ? 1.164 -32.812 1.446 1 96.44 348 ILE B CA 1
ATOM 5969 C C . ILE B 1 348 ? 0.209 -32.969 2.629 1 96.44 348 ILE B C 1
ATOM 5971 O O . ILE B 1 348 ? -0.635 -32.094 2.867 1 96.44 348 ILE B O 1
ATOM 5975 N N . ALA B 1 349 ? 0.374 -34.031 3.389 1 94.94 349 ALA B N 1
ATOM 5976 C CA . ALA B 1 349 ? -0.458 -34.281 4.566 1 94.94 349 ALA B CA 1
ATOM 5977 C C . ALA B 1 349 ? -0.267 -33.156 5.609 1 94.94 349 ALA B C 1
ATOM 5979 O O . ALA B 1 349 ? -1.211 -32.812 6.312 1 94.94 349 ALA B O 1
ATOM 5980 N N . ALA B 1 350 ? 0.924 -32.656 5.691 1 94.75 350 ALA B N 1
ATOM 5981 C CA . ALA B 1 350 ? 1.258 -31.609 6.672 1 94.75 350 ALA B CA 1
ATOM 5982 C C . ALA B 1 350 ? 0.855 -30.234 6.176 1 94.75 350 ALA B C 1
ATOM 5984 O O . ALA B 1 350 ? 1.02 -29.234 6.887 1 94.75 350 ALA B O 1
ATOM 5985 N N . GLY B 1 351 ? 0.432 -30.125 4.977 1 94 351 GLY B N 1
ATOM 5986 C CA . GLY B 1 351 ? -0.091 -28.859 4.469 1 94 351 GLY B CA 1
ATOM 5987 C C . GLY B 1 351 ? 0.95 -28.031 3.742 1 94 351 GLY B C 1
ATOM 5988 O O . GLY B 1 351 ? 0.955 -26.812 3.844 1 94 351 GLY B O 1
ATOM 5989 N N . ALA B 1 352 ? 1.951 -28.656 3.062 1 94.5 352 ALA B N 1
ATOM 5990 C CA . ALA B 1 352 ? 2.994 -27.938 2.336 1 94.5 352 ALA B CA 1
ATOM 5991 C C . ALA B 1 352 ? 2.428 -27.266 1.09 1 94.5 352 ALA B C 1
ATOM 5993 O O . ALA B 1 352 ? 3.084 -26.406 0.485 1 94.5 352 ALA B O 1
ATOM 5994 N N . GLY B 1 353 ? 1.261 -27.609 0.621 1 94.12 353 GLY B N 1
ATOM 5995 C CA . GLY B 1 353 ? 0.525 -26.891 -0.404 1 94.12 353 GLY B CA 1
ATOM 5996 C C . GLY B 1 353 ? 0.991 -27.203 -1.812 1 94.12 353 GLY B C 1
ATOM 5997 O O . GLY B 1 353 ? 1.386 -28.344 -2.098 1 94.12 353 GLY B O 1
ATOM 5998 N N . ALA B 1 354 ? 0.915 -26.25 -2.73 1 95.62 354 ALA B N 1
ATOM 5999 C CA . ALA B 1 354 ? 1.133 -26.406 -4.168 1 95.62 354 ALA B CA 1
ATOM 6000 C C . ALA B 1 354 ? 2.553 -26.875 -4.457 1 95.62 354 ALA B C 1
ATOM 6002 O O . ALA B 1 354 ? 2.756 -27.781 -5.277 1 95.62 354 ALA B O 1
ATOM 6003 N N . PRO B 1 355 ? 3.486 -26.422 -3.711 1 95.5 355 PRO B N 1
ATOM 6004 C CA . PRO B 1 355 ? 4.848 -26.859 -4.023 1 95.5 355 PRO B CA 1
ATOM 6005 C C . PRO B 1 355 ? 5.055 -28.359 -3.803 1 95.5 355 PRO B C 1
ATOM 6007 O O . PRO B 1 355 ? 5.816 -28.984 -4.535 1 95.5 355 PRO B O 1
ATOM 6010 N N . ALA B 1 356 ? 4.441 -28.922 -2.824 1 97.12 356 ALA B N 1
ATOM 6011 C CA . ALA B 1 356 ? 4.57 -30.344 -2.568 1 97.12 356 ALA B CA 1
ATOM 6012 C C . ALA B 1 356 ? 3.934 -31.172 -3.688 1 97.12 356 ALA B C 1
ATOM 6014 O O . ALA B 1 356 ? 4.488 -32.188 -4.121 1 97.12 356 ALA B O 1
ATOM 6015 N N . TRP B 1 357 ? 2.83 -30.719 -4.164 1 97.31 357 TRP B N 1
ATOM 6016 C CA . TRP B 1 357 ? 2.172 -31.375 -5.281 1 97.31 357 TRP B CA 1
ATOM 6017 C C . TRP B 1 357 ? 3.021 -31.297 -6.547 1 97.31 357 TRP B C 1
ATOM 6019 O O . TRP B 1 357 ? 3.088 -32.25 -7.324 1 97.31 357 TRP B O 1
ATOM 6029 N N . GLU B 1 358 ? 3.602 -30.172 -6.727 1 96.5 358 GLU B N 1
ATOM 6030 C CA . GLU B 1 358 ? 4.48 -30 -7.879 1 96.5 358 GLU B CA 1
ATOM 6031 C C . GLU B 1 358 ? 5.668 -30.969 -7.812 1 96.5 358 GLU B C 1
ATOM 6033 O O . GLU B 1 358 ? 6.004 -31.609 -8.805 1 96.5 358 GLU B O 1
ATOM 6038 N N . ALA B 1 359 ? 6.273 -31.109 -6.68 1 96.75 359 ALA B N 1
ATOM 6039 C CA . ALA B 1 359 ? 7.402 -32 -6.508 1 96.75 359 ALA B CA 1
ATOM 6040 C C . ALA B 1 359 ? 6.973 -33.469 -6.695 1 96.75 359 ALA B C 1
ATOM 6042 O O . ALA B 1 359 ? 7.699 -34.25 -7.293 1 96.75 359 ALA B O 1
ATOM 6043 N N . LEU B 1 360 ? 5.82 -33.781 -6.195 1 97.31 360 LEU B N 1
ATOM 6044 C CA . LEU B 1 360 ? 5.297 -35.125 -6.375 1 97.31 360 LEU B CA 1
ATOM 6045 C C . LEU B 1 360 ? 5.039 -35.406 -7.852 1 97.31 360 LEU B C 1
ATOM 6047 O O . LEU B 1 360 ? 5.285 -36.531 -8.32 1 97.31 360 LEU B O 1
ATOM 6051 N N . GLY B 1 361 ? 4.543 -34.406 -8.516 1 96.56 361 GLY B N 1
ATOM 6052 C CA . GLY B 1 361 ? 4.375 -34.531 -9.953 1 96.56 361 GLY B CA 1
ATOM 6053 C C . GLY B 1 361 ? 5.68 -34.781 -10.688 1 96.56 361 GLY B C 1
ATOM 6054 O O . GLY B 1 361 ? 5.73 -35.594 -11.609 1 96.56 361 GLY B O 1
ATOM 6055 N N . GLU B 1 362 ? 6.703 -34.125 -10.312 1 94.5 362 GLU B N 1
ATOM 6056 C CA . GLU B 1 362 ? 8.023 -34.344 -10.898 1 94.5 362 GLU B CA 1
ATOM 6057 C C . GLU B 1 362 ? 8.523 -35.75 -10.625 1 94.5 362 GLU B C 1
ATOM 6059 O O . GLU B 1 362 ? 9.117 -36.406 -11.5 1 94.5 362 GLU B O 1
ATOM 6064 N N . LEU B 1 363 ? 8.289 -36.219 -9.43 1 96.38 363 LEU B N 1
ATOM 6065 C CA . LEU B 1 363 ? 8.672 -37.594 -9.062 1 96.38 363 LEU B CA 1
ATOM 6066 C C . LEU B 1 363 ? 8 -38.594 -9.977 1 96.38 363 LEU B C 1
ATOM 6068 O O . LEU B 1 363 ? 8.672 -39.438 -10.562 1 96.38 363 LEU B O 1
ATOM 6072 N N . PHE B 1 364 ? 6.688 -38.469 -10.188 1 95.88 364 PHE B N 1
ATOM 6073 C CA . PHE B 1 364 ? 5.945 -39.406 -11 1 95.88 364 PHE B CA 1
ATOM 6074 C C . PHE B 1 364 ? 6.344 -39.281 -12.469 1 95.88 364 PHE B C 1
ATOM 6076 O O . PHE B 1 364 ? 6.371 -40.281 -13.188 1 95.88 364 PHE B O 1
ATOM 6083 N N . ALA B 1 365 ? 6.645 -38.125 -12.812 1 92.5 365 ALA B N 1
ATOM 6084 C CA . ALA B 1 365 ? 7.113 -37.938 -14.18 1 92.5 365 ALA B CA 1
ATOM 6085 C C . ALA B 1 365 ? 8.438 -38.656 -14.406 1 92.5 365 ALA B C 1
ATOM 6087 O O . ALA B 1 365 ? 8.625 -39.312 -15.438 1 92.5 365 ALA B O 1
ATOM 6088 N N . GLN B 1 366 ? 9.32 -38.594 -13.492 1 91.75 366 GLN B N 1
ATOM 6089 C CA . GLN B 1 366 ? 10.633 -39.25 -13.609 1 91.75 366 GLN B CA 1
ATOM 6090 C C . GLN B 1 366 ? 10.508 -40.781 -13.547 1 91.75 366 GLN B C 1
ATOM 6092 O O . GLN B 1 366 ? 11.289 -41.5 -14.164 1 91.75 366 GLN B O 1
ATOM 6097 N N . ARG B 1 367 ? 9.492 -41.188 -12.828 1 93.12 367 ARG B N 1
ATOM 6098 C CA . ARG B 1 367 ? 9.242 -42.625 -12.719 1 93.12 367 ARG B CA 1
ATOM 6099 C C . ARG B 1 367 ? 8.461 -43.156 -13.914 1 93.12 367 ARG B C 1
ATOM 6101 O O . ARG B 1 367 ? 8.156 -44.344 -14 1 93.12 367 ARG B O 1
ATOM 6108 N N . GLY B 1 368 ? 7.988 -42.219 -14.82 1 90.69 368 GLY B N 1
ATOM 6109 C CA . GLY B 1 368 ? 7.25 -42.625 -16.016 1 90.69 368 GLY B CA 1
ATOM 6110 C C . GLY B 1 368 ? 5.758 -42.75 -15.766 1 90.69 368 GLY B C 1
ATOM 6111 O O . GLY B 1 368 ? 5.02 -43.188 -16.656 1 90.69 368 GLY B O 1
ATOM 6112 N N . GLU B 1 369 ? 5.344 -42.531 -14.578 1 93.75 369 GLU B N 1
ATOM 6113 C CA . GLU B 1 369 ? 3.916 -42.531 -14.266 1 93.75 369 GLU B CA 1
ATOM 6114 C C . GLU B 1 369 ? 3.275 -41.188 -14.617 1 93.75 369 GLU B C 1
ATOM 6116 O O . GLU B 1 369 ? 2.846 -40.438 -13.734 1 93.75 369 GLU B O 1
ATOM 6121 N N . HIS B 1 370 ? 3.111 -41.031 -15.852 1 93.38 370 HIS B N 1
ATOM 6122 C CA . HIS B 1 370 ? 2.785 -39.719 -16.391 1 93.38 370 HIS B CA 1
ATOM 6123 C C . HIS B 1 370 ? 1.354 -39.312 -16.047 1 93.38 370 HIS B C 1
ATOM 6125 O O . HIS B 1 370 ? 1.063 -38.125 -15.852 1 93.38 370 HIS B O 1
ATOM 6131 N N . ALA B 1 371 ? 0.473 -40.219 -15.969 1 93.12 371 ALA B N 1
ATOM 6132 C CA . ALA B 1 371 ? -0.901 -39.906 -15.594 1 93.12 371 ALA B CA 1
ATOM 6133 C C . ALA B 1 371 ? -0.958 -39.281 -14.195 1 93.12 371 ALA B C 1
ATOM 6135 O O . ALA B 1 371 ? -1.605 -38.281 -13.984 1 93.12 371 ALA B O 1
ATOM 6136 N N . LEU B 1 372 ? -0.25 -39.969 -13.336 1 95.06 372 LEU B N 1
ATOM 6137 C CA . LEU B 1 372 ? -0.194 -39.469 -11.977 1 95.06 372 LEU B CA 1
ATOM 6138 C C . LEU B 1 372 ? 0.529 -38.125 -11.922 1 95.06 372 LEU B C 1
ATOM 6140 O O . LEU B 1 372 ? 0.151 -37.25 -11.148 1 95.06 372 LEU B O 1
ATOM 6144 N N . ALA B 1 373 ? 1.583 -38 -12.664 1 96.12 373 ALA B N 1
ATOM 6145 C CA . ALA B 1 373 ? 2.314 -36.75 -12.727 1 96.12 373 ALA B CA 1
ATOM 6146 C C . ALA B 1 373 ? 1.389 -35.594 -13.117 1 96.12 373 ALA B C 1
ATOM 6148 O O . ALA B 1 373 ? 1.386 -34.531 -12.461 1 96.12 373 ALA B O 1
ATOM 6149 N N . ALA B 1 374 ? 0.598 -35.812 -14.094 1 94.12 374 ALA B N 1
ATOM 6150 C CA . ALA B 1 374 ? -0.318 -34.781 -14.578 1 94.12 374 ALA B CA 1
ATOM 6151 C C . ALA B 1 374 ? -1.349 -34.406 -13.516 1 94.12 374 ALA B C 1
ATOM 6153 O O . ALA B 1 374 ? -1.669 -33.25 -13.336 1 94.12 374 ALA B O 1
ATOM 6154 N N . GLN B 1 375 ? -1.806 -35.406 -12.906 1 94.75 375 GLN B N 1
ATOM 6155 C CA . GLN B 1 375 ? -2.787 -35.156 -11.852 1 94.75 375 GLN B CA 1
ATOM 6156 C C . GLN B 1 375 ? -2.184 -34.344 -10.727 1 94.75 375 GLN B C 1
ATOM 6158 O O . GLN B 1 375 ? -2.822 -33.406 -10.219 1 94.75 375 GLN B O 1
ATOM 6163 N N . CYS B 1 376 ? -1.024 -34.656 -10.336 1 96.69 376 CYS B N 1
ATOM 6164 C CA . CYS B 1 376 ? -0.347 -33.938 -9.273 1 96.69 376 CYS B CA 1
ATOM 6165 C C . CYS B 1 376 ? -0.098 -32.469 -9.672 1 96.69 376 CYS B C 1
ATOM 6167 O O . CYS B 1 376 ? -0.35 -31.562 -8.891 1 96.69 376 CYS B O 1
ATOM 6169 N N . LEU B 1 377 ? 0.392 -32.344 -10.844 1 96.88 377 LEU B N 1
ATOM 6170 C CA . LEU B 1 377 ? 0.667 -30.984 -11.336 1 96.88 377 LEU B CA 1
ATOM 6171 C C . LEU B 1 377 ? -0.621 -30.172 -11.461 1 96.88 377 LEU B C 1
ATOM 6173 O O . LEU B 1 377 ? -0.635 -28.969 -11.195 1 96.88 377 LEU B O 1
ATOM 6177 N N . ALA B 1 378 ? -1.667 -30.797 -11.836 1 94.5 378 ALA B N 1
ATOM 6178 C CA . ALA B 1 378 ? -2.973 -30.141 -11.883 1 94.5 378 ALA B CA 1
ATOM 6179 C C . ALA B 1 378 ? -3.42 -29.703 -10.492 1 94.5 378 ALA B C 1
ATOM 6181 O O . ALA B 1 378 ? -3.971 -28.625 -10.328 1 94.5 378 ALA B O 1
ATOM 6182 N N . ASN B 1 379 ? -3.207 -30.578 -9.555 1 95.62 379 ASN B N 1
ATOM 6183 C CA . ASN B 1 379 ? -3.531 -30.219 -8.18 1 95.62 379 ASN B CA 1
ATOM 6184 C C . ASN B 1 379 ? -2.736 -29.016 -7.699 1 95.62 379 ASN B C 1
ATOM 6186 O O . ASN B 1 379 ? -3.262 -28.172 -6.973 1 95.62 379 ASN B O 1
ATOM 6190 N N . ALA B 1 380 ? -1.459 -28.984 -8.039 1 96.75 380 ALA B N 1
ATOM 6191 C CA . ALA B 1 380 ? -0.639 -27.828 -7.68 1 96.75 380 ALA B CA 1
ATOM 6192 C C . ALA B 1 380 ? -1.242 -26.531 -8.227 1 96.75 380 ALA B C 1
ATOM 6194 O O . ALA B 1 380 ? -1.327 -25.531 -7.512 1 96.75 380 ALA B O 1
ATOM 6195 N N . LEU B 1 381 ? -1.695 -26.562 -9.438 1 95.25 381 LEU B N 1
ATOM 6196 C CA . LEU B 1 381 ? -2.273 -25.391 -10.086 1 95.25 381 LEU B CA 1
ATOM 6197 C C . LEU B 1 381 ? -3.619 -25.031 -9.461 1 95.25 381 LEU B C 1
ATOM 6199 O O . LEU B 1 381 ? -3.934 -23.859 -9.281 1 95.25 381 LEU B O 1
ATOM 6203 N N . ARG B 1 382 ? -4.41 -26.047 -9.117 1 92.12 382 ARG B N 1
ATOM 6204 C CA . ARG B 1 382 ? -5.684 -25.828 -8.445 1 92.12 382 ARG B CA 1
ATOM 6205 C C . ARG B 1 382 ? -5.48 -25.078 -7.129 1 92.12 382 ARG B C 1
ATOM 6207 O O . ARG B 1 382 ? -6.184 -24.109 -6.848 1 92.12 382 ARG B O 1
ATOM 6214 N N . LEU B 1 383 ? -4.527 -25.531 -6.402 1 93.69 383 LEU B N 1
ATOM 6215 C CA . LEU B 1 383 ? -4.258 -24.922 -5.102 1 93.69 383 LEU B CA 1
ATOM 6216 C C . LEU B 1 383 ? -3.793 -23.484 -5.266 1 93.69 383 LEU B C 1
ATOM 6218 O O . LEU B 1 383 ? -4.125 -22.625 -4.445 1 93.69 383 LEU B O 1
ATOM 6222 N N . GLN B 1 384 ? -3.059 -23.266 -6.262 1 92.62 384 GLN B N 1
ATOM 6223 C CA . GLN B 1 384 ? -2.58 -21.906 -6.508 1 92.62 384 GLN B CA 1
ATOM 6224 C C . GLN B 1 384 ? -3.736 -20.969 -6.84 1 92.62 384 GLN B C 1
ATOM 6226 O O . GLN B 1 384 ? -3.662 -19.766 -6.578 1 92.62 384 GLN B O 1
ATOM 6231 N N . ARG B 1 385 ? -4.75 -21.5 -7.379 1 86.62 385 ARG B N 1
ATOM 6232 C CA . ARG B 1 385 ? -5.934 -20.719 -7.695 1 86.62 385 ARG B CA 1
ATOM 6233 C C . ARG B 1 385 ? -6.887 -20.656 -6.504 1 86.62 385 ARG B C 1
ATOM 6235 O O . ARG B 1 385 ? -7.977 -20.094 -6.602 1 86.62 385 ARG B O 1
ATOM 6242 N N . GLY B 1 386 ? -6.543 -21.328 -5.406 1 87.81 386 GLY B N 1
ATOM 6243 C CA . GLY B 1 386 ? -7.363 -21.328 -4.207 1 87.81 386 GLY B CA 1
ATOM 6244 C C . GLY B 1 386 ? -8.414 -22.422 -4.199 1 87.81 386 GLY B C 1
ATOM 6245 O O . GLY B 1 386 ? -9.344 -22.391 -3.391 1 87.81 386 GLY B O 1
ATOM 6246 N N . GLU B 1 387 ? -8.266 -23.344 -5.105 1 88.94 387 GLU B N 1
ATOM 6247 C CA . GLU B 1 387 ? -9.188 -24.469 -5.168 1 88.94 387 GLU B CA 1
ATOM 6248 C C . GLU B 1 387 ? -8.648 -25.656 -4.383 1 88.94 387 GLU B C 1
ATOM 6250 O O . GLU B 1 387 ? -7.469 -25.703 -4.035 1 88.94 387 GLU B O 1
ATOM 6255 N N . ASP B 1 388 ? -9.555 -26.562 -4.152 1 90.81 388 ASP B N 1
ATOM 6256 C CA . ASP B 1 388 ? -9.156 -27.766 -3.418 1 90.81 388 ASP B CA 1
ATOM 6257 C C . ASP B 1 388 ? -8.492 -28.781 -4.344 1 90.81 388 ASP B C 1
ATOM 6259 O O . ASP B 1 388 ? -8.828 -28.859 -5.531 1 90.81 388 ASP B O 1
ATOM 6263 N N . SER B 1 389 ? -7.562 -29.484 -3.775 1 93.19 389 SER B N 1
ATOM 6264 C CA . SER B 1 389 ? -6.961 -30.578 -4.543 1 93.19 389 SER B CA 1
ATOM 6265 C C . SER B 1 389 ? -7.926 -31.75 -4.695 1 93.19 389 SER B C 1
ATOM 6267 O O . SER B 1 389 ? -8.906 -31.844 -3.955 1 93.19 389 SER B O 1
ATOM 6269 N N . VAL B 1 390 ? -7.703 -32.594 -5.758 1 90.56 390 VAL B N 1
ATOM 6270 C CA . VAL B 1 390 ? -8.508 -33.781 -6.035 1 90.56 390 VAL B CA 1
ATOM 6271 C C . VAL B 1 390 ? -7.688 -35.031 -5.746 1 90.56 390 VAL B C 1
ATOM 6273 O O . VAL B 1 390 ? -6.469 -35.031 -5.938 1 90.56 390 VAL B O 1
ATOM 6276 N N . ALA B 1 391 ? -8.359 -36.094 -5.332 1 91.81 391 ALA B N 1
ATOM 6277 C CA . ALA B 1 391 ? -7.691 -37.344 -5.031 1 91.81 391 ALA B CA 1
ATOM 6278 C C . ALA B 1 391 ? -7.07 -37.969 -6.285 1 91.81 391 ALA B C 1
ATOM 6280 O O . ALA B 1 391 ? -7.664 -37.906 -7.367 1 91.81 391 ALA B O 1
ATOM 6281 N N . LEU B 1 392 ? -5.91 -38.562 -6.121 1 92.38 392 LEU B N 1
ATOM 6282 C CA . LEU B 1 392 ? -5.215 -39.188 -7.238 1 92.38 392 LEU B CA 1
ATOM 6283 C C . LEU B 1 392 ? -5.887 -40.5 -7.625 1 92.38 392 LEU B C 1
ATOM 6285 O O . LEU B 1 392 ? -6.332 -41.25 -6.758 1 92.38 392 LEU B O 1
ATOM 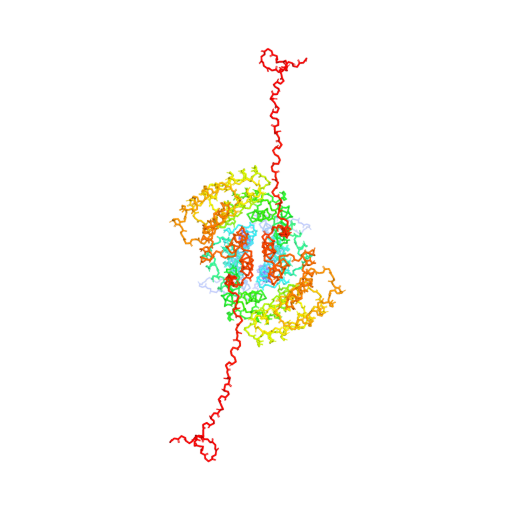6289 N N . VAL B 1 393 ? -6.148 -40.75 -8.938 1 87.38 393 VAL B N 1
ATOM 6290 C CA . VAL B 1 393 ? -6.746 -41.969 -9.453 1 87.38 393 VAL B CA 1
ATOM 6291 C C . VAL B 1 393 ? -5.684 -42.812 -10.164 1 87.38 393 VAL B C 1
ATOM 6293 O O . VAL B 1 393 ? -5.031 -42.344 -11.094 1 87.38 393 VAL B O 1
ATOM 6296 N N . ARG B 1 394 ? -5.398 -44.094 -9.711 1 80.5 394 ARG B N 1
ATOM 6297 C CA . ARG B 1 394 ? -4.418 -45 -10.32 1 80.5 394 ARG B CA 1
ATOM 6298 C C . ARG B 1 394 ? -5.07 -45.875 -11.367 1 80.5 394 ARG B C 1
ATOM 6300 O O . ARG B 1 394 ? -6.238 -46.25 -11.234 1 80.5 394 ARG B O 1
ATOM 6307 N N . GLY B 1 395 ? -5.105 -45.75 -12.664 1 57.5 395 GLY B N 1
ATOM 6308 C CA . GLY B 1 395 ? -5.652 -46.531 -13.758 1 57.5 395 GLY B CA 1
ATOM 6309 C C . GLY B 1 395 ? -5.629 -48.031 -13.5 1 57.5 395 GLY B C 1
ATOM 6310 O O . GLY B 1 395 ? -5.773 -48.844 -14.43 1 57.5 395 GLY B O 1
ATOM 6311 N N . SER B 1 396 ? -5.426 -48.906 -12.586 1 45.69 396 SER B N 1
ATOM 6312 C CA . SER B 1 396 ? -5.676 -50.312 -12.922 1 45.69 396 SER B CA 1
ATOM 6313 C C . SER B 1 396 ? -7.035 -50.469 -13.594 1 45.69 396 SER B C 1
ATOM 6315 O O . SER B 1 396 ? -7.152 -51.156 -14.609 1 45.69 396 SER B O 1
ATOM 6317 N N . GLU B 1 397 ? -8.258 -50.688 -12.766 1 40.97 397 GLU B N 1
ATOM 6318 C CA . GLU B 1 397 ? -9.492 -51.406 -13.055 1 40.97 397 GLU B CA 1
ATOM 6319 C C . GLU B 1 397 ? -10.383 -50.625 -14.008 1 40.97 397 GLU B C 1
ATOM 6321 O O . GLU B 1 397 ? -10.711 -49.469 -13.742 1 40.97 397 GLU B O 1
ATOM 6326 N N . ALA B 1 398 ? -10.352 -51 -15.289 1 39.06 398 ALA B N 1
ATOM 6327 C CA . ALA B 1 398 ? -11.406 -50.75 -16.266 1 39.06 398 ALA B CA 1
ATOM 6328 C C . ALA B 1 398 ? -12.789 -50.844 -15.617 1 39.06 398 ALA B C 1
ATOM 6330 O O . ALA B 1 398 ? -13.078 -51.812 -14.906 1 39.06 398 ALA B O 1
ATOM 6331 N N . PRO B 1 399 ? -13.5 -49.938 -15.164 1 35.34 399 PRO B N 1
ATOM 6332 C CA . PRO B 1 399 ? -14.828 -50.375 -14.734 1 35.34 399 PRO B CA 1
ATOM 6333 C C . PRO B 1 399 ? -15.406 -51.469 -15.641 1 35.34 399 PRO B C 1
ATOM 6335 O O . PRO B 1 399 ? -15.234 -51.406 -16.859 1 35.34 399 PRO B O 1
ATOM 6338 N N . LEU B 1 400 ? -15.492 -52.844 -15.172 1 31.52 400 LEU B N 1
ATOM 6339 C CA . LEU B 1 400 ? -16.328 -53.844 -15.844 1 31.52 400 LEU B CA 1
ATOM 6340 C C . LEU B 1 400 ? -17.609 -53.219 -16.375 1 31.52 400 LEU B C 1
ATOM 6342 O O . LEU B 1 400 ? -18.219 -52.375 -15.719 1 31.52 400 LEU B O 1
ATOM 6346 N N . ARG B 1 401 ? -17.828 -53.25 -17.641 1 29.12 401 ARG B N 1
ATOM 6347 C CA . ARG B 1 401 ? -19.141 -52.969 -18.203 1 29.12 401 ARG B CA 1
ATOM 6348 C C . ARG B 1 401 ? -20.25 -53.5 -17.297 1 29.12 401 ARG B C 1
ATOM 6350 O O . ARG B 1 401 ? -20.281 -54.688 -16.953 1 29.12 401 ARG B O 1
ATOM 6357 N N . ALA B 1 402 ? -20.766 -52.688 -16.484 1 36.09 402 ALA B N 1
ATOM 6358 C CA . ALA B 1 402 ? -22.047 -53.062 -15.891 1 36.09 402 ALA B CA 1
ATOM 6359 C C . ALA B 1 402 ? -22.938 -53.781 -16.891 1 36.09 402 ALA B C 1
ATOM 6361 O O . ALA B 1 402 ? -23.328 -53.219 -17.922 1 36.09 402 ALA B O 1
ATOM 6362 N N . THR B 1 403 ? -22.734 -55.188 -17.156 1 26.77 403 THR B N 1
ATOM 6363 C CA . THR B 1 403 ? -23.844 -55.938 -17.719 1 26.77 403 THR B CA 1
ATOM 6364 C C . THR B 1 403 ? -25.172 -55.469 -17.125 1 26.77 403 THR B C 1
ATOM 6366 O O . THR B 1 403 ? -25.328 -55.406 -15.906 1 26.77 403 THR B O 1
ATOM 6369 N N . VAL B 1 404 ? -25.812 -54.656 -17.859 1 31.77 404 VAL B N 1
ATOM 6370 C CA . VAL B 1 404 ? -27.188 -54.219 -17.656 1 31.77 404 VAL B CA 1
ATOM 6371 C C . VAL B 1 404 ? -28.031 -55.375 -17.141 1 31.77 404 VAL B C 1
ATOM 6373 O O . VAL B 1 404 ? -28.375 -56.281 -17.906 1 31.77 404 VAL B O 1
ATOM 6376 N N . GLU B 1 405 ? -27.609 -56.094 -16.047 1 27.8 405 GLU B N 1
ATOM 6377 C CA . GLU B 1 405 ? -28.688 -56.969 -15.594 1 27.8 405 GLU B CA 1
ATOM 6378 C C . GLU B 1 405 ? -30 -56.219 -15.461 1 27.8 405 GLU B C 1
ATOM 6380 O O . GLU B 1 405 ? -30.062 -55.188 -14.773 1 27.8 405 GLU B O 1
ATOM 6385 N N . GLU B 1 406 ? -30.766 -56.312 -16.531 1 29.06 406 GLU B N 1
ATOM 6386 C CA . GLU B 1 406 ? -32.156 -55.938 -16.719 1 29.06 406 GLU B CA 1
ATOM 6387 C C . GLU B 1 406 ? -33 -56.281 -15.484 1 29.06 406 GLU B C 1
ATOM 6389 O O . GLU B 1 406 ? -33.344 -57.438 -15.242 1 29.06 406 GLU B O 1
ATOM 6394 N N . GLN B 1 407 ? -32.375 -55.906 -14.289 1 29.77 407 GLN B N 1
ATOM 6395 C CA . GLN B 1 407 ? -33.344 -56.312 -13.266 1 29.77 407 GLN B CA 1
ATOM 6396 C C . GLN B 1 407 ? -34.75 -55.844 -13.617 1 29.77 407 GLN B C 1
ATOM 6398 O O . GLN B 1 407 ? -34.906 -54.656 -13.969 1 29.77 407 GLN B O 1
ATOM 6403 N N . PRO B 1 408 ? -35.562 -56.812 -13.898 1 28.52 408 PRO B N 1
ATOM 6404 C CA . PRO B 1 408 ? -36.969 -56.594 -14.273 1 28.52 408 PRO B CA 1
ATOM 6405 C C . PRO B 1 408 ? -37.688 -55.656 -13.328 1 28.52 408 PRO B C 1
ATOM 6407 O O . PRO B 1 408 ? -37.625 -55.781 -12.109 1 28.52 408 PRO B O 1
ATOM 6410 N N . ILE B 1 409 ? -37.5 -54.344 -13.609 1 27.14 409 ILE B N 1
ATOM 6411 C CA . ILE B 1 409 ? -38.25 -53.312 -12.898 1 27.14 409 ILE B CA 1
ATOM 6412 C C . ILE B 1 409 ? -39.688 -53.781 -12.719 1 27.14 409 ILE B C 1
ATOM 6414 O O . ILE B 1 409 ? -40.469 -53.812 -13.68 1 27.14 409 ILE B O 1
ATOM 6418 N N . ALA B 1 410 ? -39.75 -55.062 -12.133 1 31.12 410 ALA B N 1
ATOM 6419 C CA . ALA B 1 410 ? -41.156 -55.344 -11.883 1 31.12 410 ALA B CA 1
ATOM 6420 C C . ALA B 1 410 ? -41.875 -54.125 -11.266 1 31.12 410 ALA B C 1
ATOM 6422 O O . ALA B 1 410 ? -41.469 -53.656 -10.203 1 31.12 410 ALA B O 1
ATOM 6423 N N . VAL B 1 411 ? -42.281 -53.188 -12.109 1 28.7 411 VAL B N 1
ATOM 6424 C CA . VAL B 1 411 ? -43.188 -52.094 -11.82 1 28.7 411 VAL B CA 1
ATOM 6425 C C . VAL B 1 411 ? -44.25 -52.562 -10.805 1 28.7 411 VAL B C 1
ATOM 6427 O O . VAL B 1 411 ? -45.062 -53.438 -11.109 1 28.7 411 VAL B O 1
ATOM 6430 N N . GLN B 1 412 ? -43.719 -53.125 -9.641 1 29.3 412 GLN B N 1
ATOM 6431 C CA . GLN B 1 412 ? -44.812 -53.594 -8.82 1 29.3 412 GLN B CA 1
ATOM 6432 C C . GLN B 1 412 ? -45.875 -52.469 -8.664 1 29.3 412 GLN B C 1
ATOM 6434 O O . GLN B 1 412 ? -45.531 -51.312 -8.43 1 29.3 412 GLN B O 1
ATOM 6439 N N . PRO B 1 413 ? -47.031 -52.656 -9.289 1 31.33 413 PRO B N 1
ATOM 6440 C CA . PRO B 1 413 ? -48.219 -51.781 -9.359 1 31.33 413 PRO B CA 1
ATOM 6441 C C . PRO B 1 413 ? -48.562 -51.125 -8.016 1 31.33 413 PRO B C 1
ATOM 6443 O O . PRO B 1 413 ? -48.25 -51.688 -6.965 1 31.33 413 PRO B O 1
ATOM 6446 N N . PRO B 1 414 ? -48.562 -49.719 -8.047 1 30.2 414 PRO B N 1
ATOM 6447 C CA . PRO B 1 414 ? -48.875 -48.844 -6.93 1 30.2 414 PRO B CA 1
ATOM 6448 C C . PRO B 1 414 ? -50.062 -49.344 -6.086 1 30.2 414 PRO B C 1
ATOM 6450 O O . PRO B 1 414 ? -51.156 -49.562 -6.602 1 30.2 414 PRO B O 1
ATOM 6453 N N . VAL B 1 415 ? -49.781 -50.375 -5.32 1 31.66 415 VAL B N 1
ATOM 6454 C CA . VAL B 1 415 ? -50.875 -50.938 -4.551 1 31.66 415 VAL B CA 1
ATOM 6455 C C . VAL B 1 415 ? -51.594 -49.844 -3.77 1 31.66 415 VAL B C 1
ATOM 6457 O O . VAL B 1 415 ? -50.969 -49.125 -2.977 1 31.66 415 VAL B O 1
ATOM 6460 N N . TYR B 1 416 ? -52.531 -49.156 -4.477 1 30.14 416 TYR B N 1
ATOM 6461 C CA . TYR B 1 416 ? -53.5 -48.156 -3.996 1 30.14 416 TYR B CA 1
ATOM 6462 C C . TYR B 1 416 ? -54.125 -48.625 -2.686 1 30.14 416 TYR B C 1
ATOM 6464 O O . TYR B 1 416 ? -54.812 -49.656 -2.639 1 30.14 416 TYR B O 1
ATOM 6472 N N . ASP B 1 417 ? -53.312 -48.594 -1.607 1 28.48 417 ASP B N 1
ATOM 6473 C CA . ASP B 1 417 ? -53.906 -49.062 -0.374 1 28.48 417 ASP B CA 1
ATOM 6474 C C . ASP B 1 417 ? -55.219 -48.344 -0.103 1 28.48 417 ASP B C 1
ATOM 6476 O O . ASP B 1 417 ? -55.281 -47.125 -0.148 1 28.48 417 ASP B O 1
ATOM 6480 N N . ALA B 1 418 ? -56.469 -48.969 -0.264 1 32.47 418 ALA B N 1
ATOM 6481 C CA . ALA B 1 418 ? -57.906 -48.844 -0.226 1 32.47 418 ALA B CA 1
ATOM 6482 C C . ALA B 1 418 ? -58.375 -48.062 1.014 1 32.47 418 ALA B C 1
ATOM 6484 O O . ALA B 1 418 ? -59.375 -47.375 0.988 1 32.47 418 ALA B O 1
ATOM 6485 N N . ASN B 1 419 ? -57.875 -48.344 2.205 1 30.7 419 ASN B N 1
ATOM 6486 C CA . ASN B 1 419 ? -58.844 -48.375 3.299 1 30.7 419 ASN B CA 1
ATOM 6487 C C . ASN B 1 419 ? -58.969 -47 3.971 1 30.7 419 ASN B C 1
ATOM 6489 O O . ASN B 1 419 ? -59.375 -46.906 5.125 1 30.7 419 ASN B O 1
ATOM 6493 N N . GLU B 1 420 ? -58.188 -45.969 3.627 1 33.47 420 GLU B N 1
ATOM 6494 C CA . GLU B 1 420 ? -58.25 -44.906 4.637 1 33.47 420 GLU B CA 1
ATOM 6495 C C . GLU B 1 420 ? -59.625 -44.25 4.625 1 33.47 420 GLU B C 1
ATOM 6497 O O . GLU B 1 420 ? -60.094 -43.812 3.572 1 33.47 420 GLU B O 1
ATOM 6502 N N . GLU B 1 421 ? -60.5 -44.312 5.543 1 36.94 421 GLU B N 1
ATOM 6503 C CA . GLU B 1 421 ? -61.875 -43.906 5.805 1 36.94 421 GLU B CA 1
ATOM 6504 C C . GLU B 1 421 ? -62 -42.375 5.77 1 36.94 421 GLU B C 1
ATOM 6506 O O . GLU B 1 421 ? -61.25 -41.656 6.426 1 36.94 421 GLU B O 1
ATOM 6511 N N . ARG B 1 422 ? -62.406 -41.781 4.695 1 39.94 422 ARG B N 1
ATOM 6512 C CA . ARG B 1 422 ? -62.656 -40.375 4.383 1 39.94 422 ARG B CA 1
ATOM 6513 C C . ARG B 1 422 ? -63.969 -39.875 4.988 1 39.94 422 ARG B C 1
ATOM 6515 O O . ARG B 1 422 ? -64.938 -40.656 5.105 1 39.94 422 ARG B O 1
ATOM 6522 N N . ASP B 1 423 ? -63.906 -38.875 5.855 1 42.28 423 ASP B N 1
ATOM 6523 C CA . ASP B 1 423 ? -65.188 -38.375 6.332 1 42.28 423 ASP B CA 1
ATOM 6524 C C . ASP B 1 423 ? -66 -37.719 5.199 1 42.28 423 ASP B C 1
ATOM 6526 O O . ASP B 1 423 ? -65.5 -37.625 4.074 1 42.28 423 ASP B O 1
ATOM 6530 N N . GLU B 1 424 ? -67.25 -37.344 5.324 1 46.59 424 GLU B N 1
ATOM 6531 C CA . GLU B 1 424 ? -68.25 -36.906 4.312 1 46.59 424 GLU B CA 1
ATOM 6532 C C . GLU B 1 424 ? -67.625 -35.844 3.393 1 46.59 424 GLU B C 1
ATOM 6534 O O . GLU B 1 424 ? -67.938 -35.812 2.201 1 46.59 424 GLU B O 1
ATOM 6539 N N . PHE B 1 425 ? -67 -34.812 3.918 1 48.94 425 PHE B N 1
ATOM 6540 C CA . PHE B 1 425 ? -66.562 -33.656 3.146 1 48.94 425 PHE B CA 1
ATOM 6541 C C . PHE B 1 425 ? -65.062 -33.75 2.809 1 48.94 425 PHE B C 1
ATOM 6543 O O . PHE B 1 425 ? -64.438 -32.812 2.332 1 48.94 425 PHE B O 1
ATOM 6550 N N . GLY B 1 426 ? -64.25 -34.938 2.568 1 41.69 426 GLY B N 1
ATOM 6551 C CA . GLY B 1 426 ? -62.938 -35.406 2.176 1 41.69 426 GLY B CA 1
ATOM 6552 C C . GLY B 1 426 ? -61.906 -35.344 3.295 1 41.69 426 GLY B C 1
ATOM 6553 O O . GLY B 1 426 ? -60.719 -35.531 3.062 1 41.69 426 GLY B O 1
ATOM 6554 N N . ASN B 1 427 ? -62.094 -34.812 4.398 1 46.44 427 ASN B N 1
ATOM 6555 C CA . ASN B 1 427 ? -61.125 -34.562 5.473 1 46.44 427 ASN B CA 1
ATOM 6556 C C . ASN B 1 427 ? -60.875 -35.812 6.293 1 46.44 427 ASN B C 1
ATOM 6558 O O . ASN B 1 427 ? -61.75 -36.688 6.391 1 46.44 427 ASN B O 1
ATOM 6562 N N . PRO B 1 428 ? -59.719 -36.438 6.621 1 41.31 428 PRO B N 1
ATOM 6563 C CA . PRO B 1 428 ? -59.469 -37.656 7.379 1 41.31 428 PRO B CA 1
ATOM 6564 C C . PRO B 1 428 ? -60.125 -37.656 8.75 1 41.31 428 PRO B C 1
ATOM 6566 O O . PRO B 1 428 ? -60.25 -36.594 9.383 1 41.31 428 PRO B O 1
ATOM 6569 N N . ARG B 1 429 ? -61.156 -38.562 9.156 1 41.59 429 ARG B N 1
ATOM 6570 C CA . ARG B 1 429 ? -61.938 -38.812 10.367 1 41.59 429 ARG B CA 1
ATOM 6571 C C . ARG B 1 429 ? -61.031 -39.188 11.531 1 41.59 429 ARG B C 1
ATOM 6573 O O . ARG B 1 429 ? -60.406 -40.25 11.5 1 41.59 429 ARG B O 1
ATOM 6580 N N . LEU B 1 430 ? -60.25 -38.25 12.148 1 35.19 430 LEU B N 1
ATOM 6581 C CA . LEU B 1 430 ? -59.594 -38.562 13.422 1 35.19 430 LEU B CA 1
ATOM 6582 C C . LEU B 1 430 ? -60.562 -39.25 14.375 1 35.19 430 LEU B C 1
ATOM 6584 O O . LEU B 1 430 ? -61.781 -38.969 14.344 1 35.19 430 LEU B O 1
ATOM 6588 N N . PRO B 1 431 ? -60.188 -40.281 15.312 1 40.31 431 PRO B N 1
ATOM 6589 C CA . PRO B 1 431 ? -61.062 -40.781 16.375 1 40.31 431 PRO B CA 1
ATOM 6590 C C . PRO B 1 431 ? -61.594 -39.688 17.297 1 40.31 431 PRO B C 1
ATOM 6592 O O . PRO B 1 431 ? -60.938 -38.625 17.406 1 40.31 431 PRO B O 1
#

Solvent-accessible surface area (backbone atoms only — not comparable to full-atom values): 45235 Å² total; per-residue (Å²): 126,61,67,62,52,48,49,51,51,48,50,51,49,51,50,49,46,51,50,45,50,52,53,63,65,41,73,78,54,72,72,56,55,75,39,63,55,71,60,97,78,55,72,46,76,39,39,38,59,55,52,52,46,50,50,52,51,50,53,51,50,51,52,50,51,49,49,57,61,46,43,56,56,52,48,47,53,49,48,52,52,50,48,21,49,52,26,35,54,53,12,52,51,28,45,73,36,27,39,32,70,61,10,26,53,30,8,55,58,11,29,75,36,76,90,44,18,49,65,24,27,53,52,22,24,52,25,24,52,54,53,67,36,61,69,62,22,51,54,38,40,52,54,25,38,75,71,31,51,54,61,30,28,45,54,48,24,54,52,28,46,76,69,70,34,22,64,62,19,39,57,47,64,64,41,73,89,44,64,76,64,43,37,38,45,47,51,51,43,34,52,21,27,44,72,57,69,35,18,60,62,26,51,69,45,46,65,62,45,63,72,50,55,46,51,32,71,69,57,46,52,51,47,50,50,53,29,53,16,47,26,34,53,61,38,87,45,71,66,51,34,52,53,49,57,67,68,45,55,78,86,50,43,56,36,63,66,31,40,47,24,43,27,54,37,26,46,76,68,70,39,50,67,64,24,51,52,51,50,52,54,22,47,72,75,50,80,48,61,69,57,40,39,49,63,31,66,50,76,96,60,66,56,68,61,50,51,51,51,48,55,54,48,39,76,77,50,69,85,39,20,35,53,27,33,19,48,13,44,48,27,46,74,69,66,36,59,69,60,13,51,53,28,22,52,50,6,45,74,58,62,39,48,35,64,23,27,39,52,46,11,51,50,26,43,75,70,65,41,21,59,54,10,26,52,26,28,48,29,16,52,31,39,72,72,71,41,77,66,72,84,88,75,80,77,80,81,67,79,71,76,74,72,76,73,74,67,75,74,70,75,70,72,82,75,74,80,76,75,76,70,54,31,97,90,70,52,72,62,76,134,128,60,66,63,53,49,48,50,50,47,50,49,47,51,50,50,47,52,52,44,49,52,53,63,65,41,73,76,54,72,73,57,57,74,38,65,55,72,61,98,79,57,73,46,77,41,40,39,61,54,53,52,45,50,50,53,50,51,52,51,51,49,53,50,52,48,50,57,61,46,43,56,57,53,48,48,54,50,47,50,52,51,48,22,50,52,27,34,53,52,12,51,52,28,45,72,36,27,38,32,69,61,11,26,54,30,9,54,58,9,29,74,36,76,90,44,19,49,65,24,28,52,53,21,24,52,24,25,51,53,52,67,35,60,67,62,22,51,55,38,39,54,54,25,37,74,70,30,50,53,61,30,30,47,53,50,23,53,54,28,46,75,68,68,34,22,64,61,20,40,57,48,62,65,42,71,88,45,63,75,64,43,38,38,44,48,51,51,43,34,52,21,28,44,74,58,70,36,16,61,62,28,49,69,45,46,65,61,45,61,73,50,55,44,51,32,71,68,57,46,53,51,49,50,49,51,30,53,16,47,27,35,55,61,38,86,44,70,66,51,32,51,52,49,57,68,69,46,54,75,86,50,45,55,38,64,65,28,40,47,22,44,26,54,37,26,46,77,68,71,40,50,67,65,24,52,52,52,50,51,55,22,46,72,73,50,79,48,62,68,56,40,38,48,64,32,66,50,76,97,60,66,54,69,61,51,50,52,50,49,54,56,49,39,75,77,50,67,85,39,19,34,52,28,33,19,48,12,43,48,27,48,74,68,67,35,59,70,61,13,52,53,27,23,51,50,6,45,75,58,61,40,50,35,64,23,29,39,53,47,11,51,50,26,43,74,72,65,40,21,59,55,9,27,51,27,28,48,29,16,52,30,37,72,72,73,41,76,68,70,85,86,77,81,78,79,82,67,80,72,76,76,71,76,70,73,65,73,74,67,72,71,71,81,74,72,81,77,76,78,68,60,35,97,90,70,52,75,63,74,135

pLDDT: mean 81.68, std 21.29, range [26.77, 98.38]

Organism: Stenotrophomonas maltophilia (strain K279a) (NCBI:txid522373)

Sequence (862 aa):
MKPLQSLVVLLLAVAIGVVAAQWLGADDLNRFGEVTLRYGGYDYHSNLPKVALLSVIAVLVLWLLWSLIAAPFRAWGRYRRKQGRVRLIDGLQAYEHGQWQRAEKLLDGAAKDPEVSAVALANAVRSAQARADGPAGEALLQRLGESDATLQALLRAEQLLARDLPVDAINALDVAAIQPLPPRGLWLRTEALARAGRAHEAYGQLGALRQSKVLPAESNSELEARLAAQALLEAADVNALAAQWEATPKALRPTPDVVGAYASRAVALNWDEPALLALEQALDQRWDDELVALYGRLPAERLATRQANLARWRNVHDGSAALHLAQGRVALAQQQWDAADTFLHEAIAAGAGAPAWEALGELFAQRGEHALAAQCLANALRLQRGEDSVALVRGSEAPLRATVEEQPIAVQPPVYDANEERDEFGNPRLPMKPLQSLVVLLLAVAIGVVAAQWLGADDLNRFGEVTLRYGGYDYHSNLPKVALLSVIAVLVLWLLWSLIAAPFRAWGRYRRKQGRVRLIDGLQAYEHGQWQRAEKLLDGAAKDPEVSAVALANAVRSAQARADGPAGEALLQRLGESDATLQALLRAEQLLARDLPVDAINALDVAAIQPLPPRGLWLRTEALARAGRAHEAYGQLGALRQSKVLPAESNSELEARLAAQALLEAADVNALAAQWEATPKALRPTPDVVGAYASRAVALNWDEPALLALEQALDQRWDDELVALYGRLPAERLATRQANLARWRNVHDGSAALHLAQGRVALAQQQWDAADTFLHEAIAAGAGAPAWEALGELFAQRGEHALAAQCLANALRLQRGEDSVALVRGSEAPLRATVEEQPIAVQPPVYDANEERDEFGNPRLP

Secondary structure (DSSP, 8-state):
-HHHHHHHHHHHHHHHHHHHHHHHH-GGGGGS-EEEEEETTEEEEEEHHHHHHHHHHHHHHHHHHHHHHHHHHHHHHHHHHHHHHHHHHHHHHHHHHT-HHHHHHHHHHHTTSTTTHHHHHHHHHHHHHHTT-HHHHHHHHHHHHHH-HHHHHHHHHHHHHHTT-HHHHHHHH--GGGPSPPHHHHHHHHHHHHHTT-HHHHHHTHHHHHHHT-S-HHHHHHHHHHHHHHHHHT--SHHHHHHHHHHS-TTTTTSHHHHHHHHHHHHHTT-HHHHHHHHHHHHHHS--HHHHHHHHHS-S-SHHHHHHHHHHHHHH-TT-HHHHHHHHHHHHHTT-HHHHHHHHHHHHHTT--HHHHHHHHHHHHHTT-HHHHHHHHHHHHHHHTTPPP--------------------------------B-TTSSB---/-HHHHHHHHHHHHHHHHHHHHHHHH-GGGGGS-EEEEEETTEEEEEEHHHHHHHHHHHHHHHHHHHHHHHHHHHHHHHHHHHHHHHHHHHHHHHHHHT-HHHHHHHHHHHTTSTTTHHHHHHHHHHHHHHTT-HHHHHHHHHHHHHH-HHHHHHHHHHHHHHTT-HHHHHHHH--GGGPSPPHHHHHHHHHHHHHTT-HHHHHHTHHHHHHHT-S-HHHHHHHHHHHHHHHHHT--SHHHHHHHHHHS-TTTTTSHHHHHHHHHHHHHTT-HHHHHHHHHHHHHHS--HHHHHHHHHS-S-SHHHHHHHHHHHHHH-TT-HHHHHHHHHHHHHTT-HHHHHHHHHHHHHTT--HHHHHHHHHHHHHTT-HHHHHHHHHHHHHHHTTPPP--------------------------------B-TTSSB---

Radius of gyration: 46.16 Å; Cα contacts (8 Å, |Δi|>4): 1050; chains: 2; bounding box: 140×152×97 Å

InterPro domains:
  IPR005254 Heme biosynthesis-associated TPR protein [TIGR00540] (8-377)
  IPR010817 HemY, N-terminal [PF07219] (33-131)
  IPR011990 Tetratricopeptide-like helical domain superfamily [G3DSA:1.25.40.10] (306-401)
  IPR019734 Tetratricopeptide repeat [PS50005] (354-387)

Foldseek 3Di:
DCPVVVVVVVVVLVVCLVVLVVVVPPVVCQVAAQPQPPDPHPRPRDHPSRVVSVVSVVVSVVVVVVCVVCVVVVVVVVVLLVQLVVLQVVLVVCVVVLVLVSSLVSLVSSLVDLVCNLVSLLSNLVSCVSVVPVVSNVVSLVVSCVNPVLSSLLSVLVVCVVVLNLVVNLVSLPDPVNPPHQLSSLVSNLVSCLSVLNLVVSLVSLVVNVVNCPDPPVVSVVSNLVSLLSLLLSQPAPVSNVVSLVVDDPVNQLPCSNLVSSLVNCQVRVNHPVNLVSLLVSCVVPNDLVSLLVNLVGPQDPLVVSLVSLVVVCVVVVLRLSSLLSNLSSCVSVVVLVRNLVSLVVSVVSPVALSSLQSVLVSCVVVVVNQQSVLSNVQSVCVVVVHHRDDGDDPDDDPDPPPPPPPPPPPPDPPPPPDQDQPPVRHRPDD/DCPVVVVVVVVVLVVCLVVLVVVVVPVVCVVAAQPQPPDPHPRPRDHPSRVVSVVSVVVVVVVVVVCVVCVVVVVVVVVLLVQLVVLQVVLVVCVVVLVLVSSLVSLCSSLVDLVCNLVSLLSNLVSCVSVVPVVSNVVSLVVNCVNPVLSSLLSVLVVCVVVLNLVVNLVSLPDPVNPPHQLSSLVSNLVSCLSVLNLVVSLVSLVVNVVNPPDPPVVSVVSNLVSLLSLLLSQPAPVSNVVSLVVDDPVNQLPCSNLVSSLVNCQVRVNHPVNLVSLLVSCVVPNDLVSLLVNLVGPQDPLVVSLVSLVVVCVVVVLRLSSLLSNLSSCVSVVVLVRNLVSLVVSVVSPVALSSLQSNLVSCVVVVVNQQSVLSNVQSVCVVVVHHRDDGDDPDDPPPPPPPPPPPVPVVPPPPPPDQDADPVRHRPDD

Nearest PDB structures (foldseek):
  7rqf-assembly1_A  TM=4.325E-01  e=7.305E-04  Pseudomonas aeruginosa PAO1
  8sxg-assembly1_C  TM=3.862E-01  e=8.239E-04  Pseudomonas aeruginosa
  8pkp-assembly1_Y  TM=3.684E-01  e=5.882E-03  Homo sapiens
  8tau-assembly1_Y  TM=4.538E-01  e=4.199E-02  Homo sapiens
  7kw7-assembly1_E  TM=3.356E-01  e=8.439E-03  Homo sapiens